Protein AF-0000000084343753 (afdb_homodimer)

Organism: Pseudonocardia thermophila (NCBI:txid1848)

Foldseek 3Di:
DQFDKDWDDLVCQQLLLQLLCQQLVHDRDDPLLSVLSSVLDDGRFKMFTDDPRGTFWIKGKHWWWFAFAVFIFIEIEIDSTGGHPVCPPPCRSVNRLLVNLVSCVVVVGQKYKYFDPDDVPCVVSLWAQAAKFFKKKFFQPPDQFFDPPFAAFFAKDWDDLVVVCVVVQVLQVVQQNNFGQAIRDGPSLSCVVRVVCVVVPFDKTKMWTAGPVGTFWIWIWGWADDPDLLGIAIETLFITGNDLNSNLNVVSVNSPDPSHRMYIYTQHHPPNPSLNGGPHSVSMDTPDMGGGITMFGSAQQVLQARHWWAAFAKFKEQEDEPSRCNNGAIWIQHDGGIHGDGGGDPPGQKYAYSNLCSRLRRNQDQQLRCCVVVRMDHDSVSSVRSRRGSHDPGGGGHSDHD/DQFDKDWDDLVCQQLLLQLLCQQLVHDRDDPVLSVLSSVLDDGPFKMFTDDPRGTFWIKGKHWWWFAFAVFIFIEIEIDSGGGHPVPPPPCRSVNRLLVNLVSCVVVVGFKYKYFDPDDVPCVVVLWAQAAKFFKKKFFQPPPFFFDPPFAAFFAKDWDDLVVVCVVVQVLQVVQQNNFGQAIRDGPSQSCVVRVVCVVVVFDKTWMWTAGPVGTFWIWIWGWADDPDLLGIAIETLFITGNDLNSRLNVVVVNSPDPSHRMYMYTQHHPPNPSLNGGPHSVSMDTPDMGGGITMFGSAQAVLQARHWWAAFDKFKEAEDEPSRCNNGAIWIQHDGGIHGDGGGDPPGQKYAYSNLCSNLRRNQDQQLRCCVVVRMDHDSVSSVRRRRGSHDPGHGGHSDHD

pLDDT: mean 93.09, std 7.56, range [50.88, 98.88]

Radius of gyration: 28.16 Å; Cα contacts (8 Å, |Δi|>4): 1929; chains: 2; bounding box: 62×88×63 Å

Structure (mmCIF, N/CA/C/O backbone):
data_AF-0000000084343753-model_v1
#
loop_
_entity.id
_entity.type
_entity.pdbx_description
1 polymer 'Predicted acetyltransferase'
#
loop_
_atom_site.group_PDB
_atom_site.id
_atom_site.type_symbol
_atom_site.label_atom_id
_atom_site.label_alt_id
_atom_site.label_comp_id
_atom_site.label_asym_id
_atom_site.label_entity_id
_atom_site.label_seq_id
_atom_site.pdbx_PDB_ins_code
_atom_site.Cartn_x
_atom_site.Cartn_y
_atom_site.Cartn_z
_atom_site.occupancy
_atom_site.B_iso_or_equiv
_atom_site.auth_seq_id
_atom_site.auth_comp_id
_atom_site.auth_asym_id
_atom_site.auth_atom_id
_atom_site.pdbx_PDB_model_num
ATOM 1 N N . MET A 1 1 ? -16.984 -40.469 -20.312 1 53.81 1 MET A N 1
ATOM 2 C CA . MET A 1 1 ? -16.125 -41.312 -21.125 1 53.81 1 MET A CA 1
ATOM 3 C C . MET A 1 1 ? -14.719 -41.375 -20.531 1 53.81 1 MET A C 1
ATOM 5 O O . MET A 1 1 ? -14.18 -40.375 -20.109 1 53.81 1 MET A O 1
ATOM 9 N N . SER A 1 2 ? -14.289 -42.438 -20.078 1 75.75 2 SER A N 1
ATOM 10 C CA . SER A 1 2 ? -12.984 -42.719 -19.484 1 75.75 2 SER A CA 1
ATOM 11 C C . SER A 1 2 ? -11.867 -42.594 -20.531 1 75.75 2 SER A C 1
ATOM 13 O O . SER A 1 2 ? -12.031 -43.031 -21.672 1 75.75 2 SER A O 1
ATOM 15 N N . HIS A 1 3 ? -11.039 -41.656 -20.484 1 86.25 3 HIS A N 1
ATOM 16 C CA . HIS A 1 3 ? -9.906 -41.531 -21.391 1 86.25 3 HIS A CA 1
ATOM 17 C C . HIS A 1 3 ? -8.695 -42.281 -20.875 1 86.25 3 HIS A C 1
ATOM 19 O O . HIS A 1 3 ? -8.438 -42.312 -19.672 1 86.25 3 HIS A O 1
ATOM 25 N N . ASP A 1 4 ? -8.133 -42.938 -21.812 1 93.69 4 ASP A N 1
ATOM 26 C CA . ASP A 1 4 ? -6.91 -43.656 -21.469 1 93.69 4 ASP A CA 1
ATOM 27 C C . ASP A 1 4 ? -5.695 -42.75 -21.516 1 93.69 4 ASP A C 1
ATOM 29 O O . ASP A 1 4 ? -5.328 -42.25 -22.594 1 93.69 4 ASP A O 1
ATOM 33 N N . VAL A 1 5 ? -5.164 -42.562 -20.422 1 97.69 5 VAL A N 1
ATOM 34 C CA . VAL A 1 5 ? -3.953 -41.75 -20.328 1 97.69 5 VAL A CA 1
ATOM 35 C C . VAL A 1 5 ? -2.725 -42.656 -20.453 1 97.69 5 VAL A C 1
ATOM 37 O O . VAL A 1 5 ? -2.639 -43.688 -19.797 1 97.69 5 VAL A O 1
ATOM 40 N N . GLU A 1 6 ? -1.842 -42.344 -21.25 1 97.38 6 GLU A N 1
ATOM 41 C CA . GLU A 1 6 ? -0.619 -43.125 -21.406 1 97.38 6 GLU A CA 1
ATOM 42 C C . GLU A 1 6 ? 0.612 -42.312 -21.031 1 97.38 6 GLU A C 1
ATOM 44 O O . GLU A 1 6 ? 0.566 -41.062 -21.047 1 97.38 6 GLU A O 1
ATOM 49 N N . VAL A 1 7 ? 1.63 -42.938 -20.688 1 97.12 7 VAL A N 1
ATOM 50 C CA . VAL A 1 7 ? 2.945 -42.312 -20.516 1 97.12 7 VAL A CA 1
ATOM 51 C C . VAL A 1 7 ? 3.645 -42.188 -21.875 1 97.12 7 VAL A C 1
ATOM 53 O O . VAL A 1 7 ? 3.793 -43.188 -22.578 1 97.12 7 VAL A O 1
ATOM 56 N N . LEU A 1 8 ? 4.062 -41.094 -22.125 1 96.56 8 LEU A N 1
ATOM 57 C CA . LEU A 1 8 ? 4.699 -40.844 -23.422 1 96.56 8 LEU A CA 1
ATOM 58 C C . LEU A 1 8 ? 6.188 -41.188 -23.359 1 96.56 8 LEU A C 1
ATOM 60 O O . LEU A 1 8 ? 6.812 -41.094 -22.312 1 96.56 8 LEU A O 1
ATOM 64 N N . SER A 1 9 ? 6.715 -41.594 -24.5 1 95.69 9 SER A N 1
ATOM 65 C CA . SER A 1 9 ? 8.148 -41.844 -24.641 1 95.69 9 SER A CA 1
ATOM 66 C C . SER A 1 9 ? 8.875 -40.625 -25.172 1 95.69 9 SER A C 1
ATOM 68 O O . SER A 1 9 ? 8.25 -39.625 -25.547 1 95.69 9 SER A O 1
ATOM 70 N N . ARG A 1 10 ? 10.109 -40.719 -25.109 1 93.94 10 ARG A N 1
ATOM 71 C CA . ARG A 1 10 ? 10.938 -39.656 -25.641 1 93.94 10 ARG A CA 1
ATOM 72 C C . ARG A 1 10 ? 10.609 -39.375 -27.109 1 93.94 10 ARG A C 1
ATOM 74 O O . ARG A 1 10 ? 10.664 -38.219 -27.562 1 93.94 10 ARG A O 1
ATOM 81 N N . ALA A 1 11 ? 10.289 -40.375 -27.844 1 93 11 ALA A N 1
ATOM 82 C CA . ALA A 1 11 ? 9.984 -40.281 -29.281 1 93 11 ALA A CA 1
ATOM 83 C C . ALA A 1 11 ? 8.719 -39.438 -29.5 1 93 11 ALA A C 1
ATOM 85 O O . ALA A 1 11 ? 8.477 -38.969 -30.609 1 93 11 ALA A O 1
ATOM 86 N N . ASP A 1 12 ? 7.961 -39.25 -28.5 1 95.12 12 ASP A N 1
ATOM 87 C CA . ASP A 1 12 ? 6.695 -38.531 -28.625 1 95.12 12 ASP A CA 1
ATOM 88 C C . ASP A 1 12 ? 6.883 -37.031 -28.359 1 95.12 12 ASP A C 1
ATOM 90 O O . ASP A 1 12 ? 5.941 -36.25 -28.484 1 95.12 12 ASP A O 1
ATOM 94 N N . THR A 1 13 ? 8.031 -36.688 -28.016 1 93.75 13 THR A N 1
ATOM 95 C CA . THR A 1 13 ? 8.297 -35.312 -27.531 1 93.75 13 THR A CA 1
ATOM 96 C C . THR A 1 13 ? 7.887 -34.281 -28.578 1 93.75 13 THR A C 1
ATOM 98 O O . THR A 1 13 ? 7.207 -33.312 -28.266 1 93.75 13 THR A O 1
ATOM 101 N N . ARG A 1 14 ? 8.258 -34.5 -29.812 1 93.31 14 ARG A N 1
ATOM 102 C CA . ARG A 1 14 ? 7.91 -33.562 -30.891 1 93.31 14 ARG A CA 1
ATOM 103 C C . ARG A 1 14 ? 6.398 -33.406 -31.016 1 93.31 14 ARG A C 1
ATOM 105 O O . ARG A 1 14 ? 5.891 -32.281 -31.062 1 93.31 14 ARG A O 1
ATOM 112 N N . ALA A 1 15 ? 5.762 -34.5 -31.062 1 94.19 15 ALA A N 1
ATOM 113 C CA . ALA A 1 15 ? 4.309 -34.469 -31.188 1 94.19 15 ALA A CA 1
ATOM 114 C C . ALA A 1 15 ? 3.668 -33.781 -29.984 1 94.19 15 ALA A C 1
ATOM 116 O O . ALA A 1 15 ? 2.709 -33.031 -30.141 1 94.19 15 ALA A O 1
ATOM 117 N N . ALA A 1 16 ? 4.141 -34.094 -28.891 1 95.06 16 ALA A N 1
ATOM 118 C CA . ALA A 1 16 ? 3.609 -33.5 -27.656 1 95.06 16 ALA A CA 1
ATOM 119 C C . ALA A 1 16 ? 3.754 -31.984 -27.672 1 95.06 16 ALA A C 1
ATOM 121 O O . ALA A 1 16 ? 2.816 -31.266 -27.312 1 95.06 16 ALA A O 1
ATOM 122 N N . ILE A 1 17 ? 4.867 -31.5 -28.016 1 93.12 17 ILE A N 1
ATOM 123 C CA . ILE A 1 17 ? 5.129 -30.062 -28.078 1 93.12 17 ILE A CA 1
ATOM 124 C C . ILE A 1 17 ? 4.176 -29.422 -29.078 1 93.12 17 ILE A C 1
ATOM 126 O O . ILE A 1 17 ? 3.65 -28.328 -28.828 1 93.12 17 ILE A O 1
ATOM 130 N N . ARG A 1 18 ? 3.977 -30.062 -30.188 1 92.38 18 ARG A N 1
ATOM 131 C CA . ARG A 1 18 ? 3.086 -29.547 -31.219 1 92.38 18 ARG A CA 1
ATOM 132 C C . ARG A 1 18 ? 1.651 -29.453 -30.703 1 92.38 18 ARG A C 1
ATOM 134 O O . ARG A 1 18 ? 0.971 -28.453 -30.938 1 92.38 18 ARG A O 1
ATOM 141 N N . VAL A 1 19 ? 1.258 -30.453 -30.062 1 94.25 19 VAL A N 1
ATOM 142 C CA . VAL A 1 19 ? -0.097 -30.469 -29.516 1 94.25 19 VAL A CA 1
ATOM 143 C C . VAL A 1 19 ? -0.272 -29.312 -28.531 1 94.25 19 VAL A C 1
ATOM 145 O O . VAL A 1 19 ? -1.233 -28.547 -28.641 1 94.25 19 VAL A O 1
ATOM 148 N N . PHE A 1 20 ? 0.645 -29.188 -27.703 1 92 20 PHE A N 1
ATOM 149 C CA . PHE A 1 20 ? 0.571 -28.125 -26.719 1 92 20 PHE A CA 1
ATOM 150 C C . PHE A 1 20 ? 0.565 -26.766 -27.391 1 92 20 PHE A C 1
ATOM 152 O O . PHE A 1 20 ? -0.283 -25.922 -27.094 1 92 20 PHE A O 1
ATOM 159 N N . GLY A 1 21 ? 1.506 -26.547 -28.156 1 91.19 21 GLY A N 1
ATOM 160 C CA . GLY A 1 21 ? 1.588 -25.281 -28.859 1 91.19 21 GLY A CA 1
ATOM 161 C C . GLY A 1 21 ? 0.298 -24.891 -29.562 1 91.19 21 GLY A C 1
ATOM 162 O O . GLY A 1 21 ? -0.155 -23.75 -29.469 1 91.19 21 GLY A O 1
ATOM 163 N N . ARG A 1 22 ? -0.271 -25.812 -30.234 1 88.94 22 ARG A N 1
ATOM 164 C CA . ARG A 1 22 ? -1.521 -25.578 -30.953 1 88.94 22 ARG A CA 1
ATOM 165 C C . ARG A 1 22 ? -2.658 -25.281 -29.969 1 88.94 22 ARG A C 1
ATOM 167 O O . ARG A 1 22 ? -3.518 -24.438 -30.25 1 88.94 22 ARG A O 1
ATOM 174 N N . ALA A 1 23 ? -2.609 -25.984 -28.938 1 89 23 ALA A N 1
ATOM 175 C CA . ALA A 1 23 ? -3.676 -25.844 -27.953 1 89 23 ALA A CA 1
ATOM 176 C C . ALA A 1 23 ? -3.705 -24.438 -27.375 1 89 23 ALA A C 1
ATOM 178 O O . ALA A 1 23 ? -4.773 -23.906 -27.062 1 89 23 ALA A O 1
ATOM 179 N N . ILE A 1 24 ? -2.572 -23.844 -27.266 1 85.75 24 ILE A N 1
ATOM 180 C CA . ILE A 1 24 ? -2.537 -22.547 -26.625 1 85.75 24 ILE A CA 1
ATOM 181 C C . ILE A 1 24 ? -2.227 -21.453 -27.641 1 85.75 24 ILE A C 1
ATOM 183 O O . ILE A 1 24 ? -1.961 -20.297 -27.281 1 85.75 24 ILE A O 1
ATOM 187 N N . GLY A 1 25 ? -2.143 -21.797 -28.891 1 85.5 25 GLY A N 1
ATOM 188 C CA . GLY A 1 25 ? -1.995 -20.828 -29.969 1 85.5 25 GLY A CA 1
ATOM 189 C C . GLY A 1 25 ? -0.567 -20.344 -30.141 1 85.5 25 GLY A C 1
ATOM 190 O O . GLY A 1 25 ? -0.335 -19.188 -30.469 1 85.5 25 GLY A O 1
ATOM 191 N N . LEU A 1 26 ? 0.388 -21.172 -29.828 1 83.19 26 LEU A N 1
ATOM 192 C CA . LEU A 1 26 ? 1.793 -20.828 -30.031 1 83.19 26 LEU A CA 1
ATOM 193 C C . LEU A 1 26 ? 2.238 -21.188 -31.438 1 83.19 26 LEU A C 1
ATOM 195 O O . LEU A 1 26 ? 1.691 -22.109 -32.062 1 83.19 26 LEU A O 1
ATOM 199 N N . PRO A 1 27 ? 3.201 -20.531 -31.875 1 80.69 27 PRO A N 1
ATOM 200 C CA . PRO A 1 27 ? 3.785 -20.938 -33.156 1 80.69 27 PRO A CA 1
ATOM 201 C C . PRO A 1 27 ? 4.453 -22.297 -33.094 1 80.69 27 PRO A C 1
ATOM 203 O O . PRO A 1 27 ? 4.758 -22.797 -32 1 80.69 27 PRO A O 1
ATOM 206 N N . ALA A 1 28 ? 4.605 -22.797 -34.25 1 82.81 28 ALA A N 1
ATOM 207 C CA . ALA A 1 28 ? 5.281 -24.094 -34.312 1 82.81 28 ALA A CA 1
ATOM 208 C C . ALA A 1 28 ? 6.68 -24.016 -33.719 1 82.81 28 ALA A C 1
ATOM 210 O O . ALA A 1 28 ? 7.414 -23.047 -33.938 1 82.81 28 ALA A O 1
ATOM 211 N N . ALA A 1 29 ? 6.922 -24.938 -32.906 1 83.69 29 ALA A N 1
ATOM 212 C CA . ALA A 1 29 ? 8.242 -25 -32.281 1 83.69 29 ALA A CA 1
ATOM 213 C C . ALA A 1 29 ? 9.32 -25.281 -33.312 1 83.69 29 ALA A C 1
ATOM 215 O O . ALA A 1 29 ? 9.117 -26.094 -34.219 1 83.69 29 ALA A O 1
ATOM 216 N N . ASP A 1 30 ? 10.328 -24.609 -33.219 1 83.44 30 ASP A N 1
ATOM 217 C CA . ASP A 1 30 ? 11.453 -24.922 -34.094 1 83.44 30 ASP A CA 1
ATOM 218 C C . ASP A 1 30 ? 12.25 -26.109 -33.594 1 83.44 30 ASP A C 1
ATOM 220 O O . ASP A 1 30 ? 11.938 -26.672 -32.531 1 83.44 30 ASP A O 1
ATOM 224 N N . GLU A 1 31 ? 13.195 -26.453 -34.406 1 86.25 31 GLU A N 1
ATOM 225 C CA . GLU A 1 31 ? 13.961 -27.656 -34.094 1 86.25 31 GLU A CA 1
ATOM 226 C C . GLU A 1 31 ? 14.773 -27.5 -32.812 1 86.25 31 GLU A C 1
ATOM 228 O O . GLU A 1 31 ? 14.977 -28.453 -32.062 1 86.25 31 GLU A O 1
ATOM 233 N N . ALA A 1 32 ? 15.141 -26.375 -32.531 1 80.31 32 ALA A N 1
ATOM 234 C CA . ALA A 1 32 ? 15.898 -26.109 -31.312 1 80.31 32 ALA A CA 1
ATOM 235 C C . ALA A 1 32 ? 15.039 -26.312 -30.078 1 80.31 32 ALA A C 1
ATOM 237 O O . ALA A 1 32 ? 15.484 -26.922 -29.094 1 80.31 32 ALA A O 1
ATOM 238 N N . ARG A 1 33 ? 13.844 -25.875 -30.172 1 82.25 33 ARG A N 1
ATOM 239 C CA . ARG A 1 33 ? 12.906 -26.062 -29.062 1 82.25 33 ARG A CA 1
ATOM 240 C C . ARG A 1 33 ? 12.586 -27.547 -28.859 1 82.25 33 ARG A C 1
ATOM 242 O O . ARG A 1 33 ? 12.516 -28.016 -27.719 1 82.25 33 ARG A O 1
ATOM 249 N N . ILE A 1 34 ? 12.406 -28.188 -29.938 1 87.06 34 ILE A N 1
ATOM 250 C CA . ILE A 1 34 ? 12.086 -29.609 -29.875 1 87.06 34 ILE A CA 1
ATOM 251 C C . ILE A 1 34 ? 13.266 -30.375 -29.281 1 87.06 34 ILE A C 1
ATOM 253 O O . ILE A 1 34 ? 13.086 -31.219 -28.391 1 87.06 34 ILE A O 1
ATOM 257 N N . SER A 1 35 ? 14.43 -30.031 -29.75 1 84.81 35 SER A N 1
ATOM 258 C CA . SER A 1 35 ? 15.633 -30.703 -29.266 1 84.81 35 SER A CA 1
ATOM 259 C C . SER A 1 35 ? 15.852 -30.438 -27.781 1 84.81 35 SER A C 1
ATOM 261 O O . SER A 1 35 ? 16.234 -31.328 -27.031 1 84.81 35 SER A O 1
ATOM 263 N N . GLY A 1 36 ? 15.586 -29.281 -27.438 1 83.44 36 GLY A N 1
ATOM 264 C CA . GLY A 1 36 ? 15.688 -28.938 -26.031 1 83.44 36 GLY A CA 1
ATOM 265 C C . GLY A 1 36 ? 14.719 -29.719 -25.156 1 83.44 36 GLY A C 1
ATOM 266 O O . GLY A 1 36 ? 15.086 -30.188 -24.094 1 83.44 36 GLY A O 1
ATOM 267 N N . ALA A 1 37 ? 13.547 -29.828 -25.625 1 86.56 37 ALA A N 1
ATOM 268 C CA . ALA A 1 37 ? 12.531 -30.594 -24.906 1 86.56 37 ALA A CA 1
ATOM 269 C C . ALA A 1 37 ? 12.914 -32.062 -24.797 1 86.56 37 ALA A C 1
ATOM 271 O O . ALA A 1 37 ? 12.688 -32.688 -23.766 1 86.56 37 ALA A O 1
ATOM 272 N N . GLU A 1 38 ? 13.43 -32.5 -25.828 1 87.94 38 GLU A N 1
ATOM 273 C CA . GLU A 1 38 ? 13.883 -33.906 -25.812 1 87.94 38 GLU A CA 1
ATOM 274 C C . GLU A 1 38 ? 15.008 -34.094 -24.812 1 87.94 38 GLU A C 1
ATOM 276 O O . GLU A 1 38 ? 15.047 -35.125 -24.109 1 87.94 38 GLU A O 1
ATOM 281 N N . ALA A 1 39 ? 15.797 -33.156 -24.781 1 83.06 39 ALA A N 1
ATOM 282 C CA . ALA A 1 39 ? 16.922 -33.219 -23.859 1 83.06 39 ALA A CA 1
ATOM 283 C C . ALA A 1 39 ? 16.453 -33.156 -22.406 1 83.06 39 ALA A C 1
ATOM 285 O O . ALA A 1 39 ? 17.062 -33.781 -21.531 1 83.06 39 ALA A O 1
ATOM 286 N N . ALA A 1 40 ? 15.391 -32.531 -22.234 1 81.88 40 ALA A N 1
ATOM 287 C CA . ALA A 1 40 ? 14.867 -32.344 -20.891 1 81.88 40 ALA A CA 1
ATOM 288 C C . ALA A 1 40 ? 13.867 -33.438 -20.531 1 81.88 40 ALA A C 1
ATOM 290 O O . ALA A 1 40 ? 13.312 -33.438 -19.422 1 81.88 40 ALA A O 1
ATOM 291 N N . TRP A 1 41 ? 13.633 -34.281 -21.453 1 87.38 41 TRP A N 1
ATOM 292 C CA . TRP A 1 41 ? 12.625 -35.312 -21.25 1 87.38 41 TRP A CA 1
ATOM 293 C C . TRP A 1 41 ? 13 -36.219 -20.094 1 87.38 41 TRP A C 1
ATOM 295 O O . TRP A 1 41 ? 14.164 -36.625 -19.953 1 87.38 41 TRP A O 1
ATOM 305 N N . GLU A 1 42 ? 12.102 -36.469 -19.219 1 89.38 42 GLU A N 1
ATOM 306 C CA . GLU A 1 42 ? 12.242 -37.406 -18.094 1 89.38 42 GLU A CA 1
ATOM 307 C C . GLU A 1 42 ? 11.203 -38.531 -18.188 1 89.38 42 GLU A C 1
ATOM 309 O O . GLU A 1 42 ? 10.023 -38.25 -18.438 1 89.38 42 GLU A O 1
ATOM 314 N N . PRO A 1 43 ? 11.719 -39.688 -17.922 1 91.19 43 PRO A N 1
ATOM 315 C CA . PRO A 1 43 ? 10.781 -40.812 -18 1 91.19 43 PRO A CA 1
ATOM 316 C C . PRO A 1 43 ? 9.594 -40.656 -17.047 1 91.19 43 PRO A C 1
ATOM 318 O O . PRO A 1 43 ? 9.781 -40.312 -15.883 1 91.19 43 PRO A O 1
ATOM 321 N N . GLY A 1 44 ? 8.453 -40.844 -17.656 1 93.44 44 GLY A N 1
ATOM 322 C CA . GLY A 1 44 ? 7.246 -40.906 -16.859 1 93.44 44 GLY A CA 1
ATOM 323 C C . GLY A 1 44 ? 6.59 -39.562 -16.641 1 93.44 44 GLY A C 1
ATOM 324 O O . GLY A 1 44 ? 5.457 -39.5 -16.156 1 93.44 44 GLY A O 1
ATOM 325 N N . ARG A 1 45 ? 7.156 -38.531 -17.062 1 95.56 45 ARG A N 1
ATOM 326 C CA . ARG A 1 45 ? 6.668 -37.188 -16.688 1 95.56 45 ARG A CA 1
ATOM 327 C C . ARG A 1 45 ? 5.844 -36.594 -17.812 1 95.56 45 ARG A C 1
ATOM 329 O O . ARG A 1 45 ? 5.266 -35.5 -17.656 1 95.56 45 ARG A O 1
ATOM 336 N N . SER A 1 46 ? 5.789 -37.25 -18.875 1 96.75 46 SER A N 1
ATOM 337 C CA . SER A 1 46 ? 4.977 -36.812 -20.016 1 96.75 46 SER A CA 1
ATOM 338 C C . SER A 1 46 ? 3.791 -37.75 -20.234 1 96.75 46 SER A C 1
ATOM 340 O O . SER A 1 46 ? 3.975 -38.969 -20.438 1 96.75 46 SER A O 1
ATOM 342 N N . LEU A 1 47 ? 2.654 -37.188 -20.172 1 97.69 47 LEU A N 1
ATOM 343 C CA . LEU A 1 47 ? 1.424 -37.938 -20.375 1 97.69 47 LEU A CA 1
ATOM 344 C C . LEU A 1 47 ? 0.687 -37.469 -21.625 1 97.69 47 LEU A C 1
ATOM 346 O O . LEU A 1 47 ? 0.837 -36.344 -22.047 1 97.69 47 LEU A O 1
ATOM 350 N N . GLY A 1 48 ? -0.111 -38.438 -22.125 1 98.06 48 GLY A N 1
ATOM 351 C CA . GLY A 1 48 ? -0.847 -38.094 -23.328 1 98.06 48 GLY A CA 1
ATOM 352 C C . GLY A 1 48 ? -2.096 -38.938 -23.531 1 98.06 48 GLY A C 1
ATOM 353 O O . GLY A 1 48 ? -2.277 -39.938 -22.844 1 98.06 48 GLY A O 1
ATOM 354 N N . ILE A 1 49 ? -2.9 -38.438 -24.312 1 97.88 49 ILE A N 1
ATOM 355 C CA . ILE A 1 49 ? -4.082 -39.125 -24.797 1 97.88 49 ILE A CA 1
ATOM 356 C C . ILE A 1 49 ? -4.094 -39.125 -26.328 1 97.88 49 ILE A C 1
ATOM 358 O O . ILE A 1 49 ? -3.816 -38.094 -26.953 1 97.88 49 ILE A O 1
ATOM 362 N N . ARG A 1 50 ? -4.422 -40.219 -26.828 1 96.62 50 ARG A N 1
ATOM 363 C CA . ARG A 1 50 ? -4.527 -40.344 -28.281 1 96.62 50 ARG A CA 1
ATOM 364 C C . ARG A 1 50 ? -5.973 -40.531 -28.703 1 96.62 50 ARG A C 1
ATOM 366 O O . ARG A 1 50 ? -6.758 -41.156 -27.984 1 96.62 50 ARG A O 1
ATOM 373 N N . ALA A 1 51 ? -6.273 -40.062 -29.75 1 93.56 51 ALA A N 1
ATOM 374 C CA . ALA A 1 51 ? -7.504 -40.312 -30.5 1 93.56 51 ALA A CA 1
ATOM 375 C C . ALA A 1 51 ? -7.203 -40.781 -31.922 1 93.56 51 ALA A C 1
ATOM 377 O O . ALA A 1 51 ? -6.531 -40.062 -32.688 1 93.56 51 ALA A O 1
ATOM 378 N N . ALA A 1 52 ? -7.691 -41.969 -32.25 1 92.88 52 ALA A N 1
ATOM 379 C CA . ALA A 1 52 ? -7.445 -42.562 -33.562 1 92.88 52 ALA A CA 1
ATOM 380 C C . ALA A 1 52 ? -5.949 -42.594 -33.875 1 92.88 52 ALA A C 1
ATOM 382 O O . ALA A 1 52 ? -5.523 -42.188 -34.969 1 92.88 52 ALA A O 1
ATOM 383 N N . GLY A 1 53 ? -5.152 -42.781 -32.844 1 92.19 53 GLY A N 1
ATOM 384 C CA . GLY A 1 53 ? -3.723 -42.969 -33.031 1 92.19 53 GLY A CA 1
ATOM 385 C C . GLY A 1 53 ? -2.916 -41.688 -32.938 1 92.19 53 GLY A C 1
ATOM 386 O O . GLY A 1 53 ? -1.686 -41.719 -32.875 1 92.19 53 GLY A O 1
ATOM 387 N N . GLU A 1 54 ? -3.588 -40.656 -32.844 1 93.62 54 GLU A N 1
ATOM 388 C CA . GLU A 1 54 ? -2.898 -39.375 -32.812 1 93.62 54 GLU A CA 1
ATOM 389 C C . GLU A 1 54 ? -2.936 -38.75 -31.422 1 93.62 54 GLU A C 1
ATOM 391 O O . GLU A 1 54 ? -3.967 -38.781 -30.75 1 93.62 54 GLU A O 1
ATOM 396 N N . LEU A 1 55 ? -1.824 -38.219 -31.109 1 96.19 55 LEU A N 1
ATOM 397 C CA . LEU A 1 55 ? -1.771 -37.5 -29.828 1 96.19 55 LEU A CA 1
ATOM 398 C C . LEU A 1 55 ? -2.619 -36.219 -29.875 1 96.19 55 LEU A C 1
ATOM 400 O O . LEU A 1 55 ? -2.461 -35.406 -30.781 1 96.19 55 LEU A O 1
ATOM 404 N N . VAL A 1 56 ? -3.545 -36.062 -28.922 1 96.75 56 VAL A N 1
ATOM 405 C CA . VAL A 1 56 ? -4.477 -34.938 -29 1 96.75 56 VAL A CA 1
ATOM 406 C C . VAL A 1 56 ? -4.465 -34.156 -27.688 1 96.75 56 VAL A C 1
ATOM 408 O O . VAL A 1 56 ? -4.992 -33.062 -27.625 1 96.75 56 VAL A O 1
ATOM 411 N N . ALA A 1 57 ? -3.871 -34.719 -26.688 1 97.62 57 ALA A N 1
ATOM 412 C CA . ALA A 1 57 ? -3.766 -34.062 -25.391 1 97.62 57 ALA A CA 1
ATOM 413 C C . ALA A 1 57 ? -2.473 -34.438 -24.688 1 97.62 57 ALA A C 1
ATOM 415 O O . ALA A 1 57 ? -2.02 -35.594 -24.781 1 97.62 57 ALA A O 1
ATOM 416 N N . THR A 1 58 ? -1.948 -33.562 -23.984 1 97.31 58 THR A N 1
ATOM 417 C CA . THR A 1 58 ? -0.686 -33.812 -23.297 1 97.31 58 THR A CA 1
ATOM 418 C C . THR A 1 58 ? -0.642 -33.094 -21.969 1 97.31 58 THR A C 1
ATOM 420 O O . THR A 1 58 ? -1.359 -32.094 -21.766 1 97.31 58 THR A O 1
ATOM 423 N N . ALA A 1 59 ? 0.122 -33.562 -21.031 1 96.94 59 ALA A N 1
ATOM 424 C CA . ALA A 1 59 ? 0.528 -32.938 -19.781 1 96.94 59 ALA A CA 1
ATOM 425 C C . ALA A 1 59 ? 1.963 -33.312 -19.422 1 96.94 59 ALA A C 1
ATOM 427 O O . ALA A 1 59 ? 2.33 -34.469 -19.453 1 96.94 59 ALA A O 1
ATOM 428 N N . TRP A 1 60 ? 2.693 -32.375 -19.141 1 95.94 60 TRP A N 1
ATOM 429 C CA . TRP A 1 60 ? 4.098 -32.594 -18.812 1 95.94 60 TRP A CA 1
ATOM 430 C C . TRP A 1 60 ? 4.426 -32.031 -17.422 1 95.94 60 TRP A C 1
ATOM 432 O O . TRP A 1 60 ? 3.756 -31.109 -16.938 1 95.94 60 TRP A O 1
ATOM 442 N N . SER A 1 61 ? 5.367 -32.594 -16.766 1 96.62 61 SER A N 1
ATOM 443 C CA . SER A 1 61 ? 5.93 -32.094 -15.523 1 96.62 61 SER A CA 1
ATOM 444 C C . SER A 1 61 ? 7.445 -32.25 -15.492 1 96.62 61 SER A C 1
ATOM 446 O O . SER A 1 61 ? 8.008 -33.031 -16.266 1 96.62 61 SER A O 1
ATOM 448 N N . PHE A 1 62 ? 8.102 -31.5 -14.703 1 94.81 62 PHE A N 1
ATOM 449 C CA . PHE A 1 62 ? 9.523 -31.672 -14.438 1 94.81 62 PHE A CA 1
ATOM 450 C C . PHE A 1 62 ? 9.805 -31.656 -12.938 1 94.81 62 PHE A C 1
ATOM 452 O O . PHE A 1 62 ? 9.156 -30.938 -12.18 1 94.81 62 PHE A O 1
ATOM 459 N N . GLY A 1 63 ? 10.797 -32.469 -12.539 1 95.75 63 GLY A N 1
ATOM 460 C CA . GLY A 1 63 ? 11.211 -32.5 -11.141 1 95.75 63 GLY A CA 1
ATOM 461 C C . GLY A 1 63 ? 11.992 -31.266 -10.734 1 95.75 63 GLY A C 1
ATOM 462 O O . GLY A 1 63 ? 12.812 -30.75 -11.508 1 95.75 63 GLY A O 1
ATOM 463 N N . CYS A 1 64 ? 11.711 -30.828 -9.531 1 96.56 64 CYS A N 1
ATOM 464 C CA . CYS A 1 64 ? 12.43 -29.672 -9.008 1 96.56 64 CYS A CA 1
ATOM 465 C C . CYS A 1 64 ? 12.398 -29.656 -7.48 1 96.56 64 CYS A C 1
ATOM 467 O O . CYS A 1 64 ? 11.867 -30.578 -6.859 1 96.56 64 CYS A O 1
ATOM 469 N N . ARG A 1 65 ? 13.109 -28.797 -6.988 1 98.38 65 ARG A N 1
ATOM 470 C CA . ARG A 1 65 ? 13.008 -28.484 -5.566 1 98.38 65 ARG A CA 1
ATOM 471 C C . ARG A 1 65 ? 12.305 -27.141 -5.355 1 98.38 65 ARG A C 1
ATOM 473 O O . ARG A 1 65 ? 12.445 -26.234 -6.164 1 98.38 65 ARG A O 1
ATOM 480 N N . ALA A 1 66 ? 11.523 -27.125 -4.367 1 98.69 66 ALA A N 1
ATOM 481 C CA . ALA A 1 66 ? 10.734 -25.938 -4.062 1 98.69 66 ALA A CA 1
ATOM 482 C C . ALA A 1 66 ? 11.055 -25.406 -2.664 1 98.69 66 ALA A C 1
ATOM 484 O O . ALA A 1 66 ? 11.125 -26.172 -1.705 1 98.69 66 ALA A O 1
ATOM 485 N N . ALA A 1 67 ? 11.273 -24.188 -2.582 1 98.81 67 ALA A N 1
ATOM 486 C CA . ALA A 1 67 ? 11.453 -23.547 -1.28 1 98.81 67 ALA A CA 1
ATOM 487 C C . ALA A 1 67 ? 10.109 -23.312 -0.597 1 98.81 67 ALA A C 1
ATOM 489 O O . ALA A 1 67 ? 9.172 -22.797 -1.217 1 98.81 67 ALA A O 1
ATOM 490 N N . VAL A 1 68 ? 10 -23.672 0.622 1 98.75 68 VAL A N 1
ATOM 491 C CA . VAL A 1 68 ? 8.875 -23.359 1.5 1 98.75 68 VAL A CA 1
ATOM 492 C C . VAL A 1 68 ? 9.375 -22.578 2.711 1 98.75 68 VAL A C 1
ATOM 494 O O . VAL A 1 68 ? 10.578 -22.438 2.914 1 98.75 68 VAL A O 1
ATOM 497 N N . PRO A 1 69 ? 8.5 -21.969 3.432 1 97.88 69 PRO A N 1
ATOM 498 C CA . PRO A 1 69 ? 9 -21.25 4.605 1 97.88 69 PRO A CA 1
ATOM 499 C C . PRO A 1 69 ? 9.875 -22.125 5.504 1 97.88 69 PRO A C 1
ATOM 501 O O . PRO A 1 69 ? 9.383 -23.062 6.117 1 97.88 69 PRO A O 1
ATOM 504 N N . GLY A 1 70 ? 11.188 -21.828 5.523 1 96.75 70 GLY A N 1
ATOM 505 C CA . GLY A 1 70 ? 12.094 -22.516 6.43 1 96.75 70 GLY A CA 1
ATOM 506 C C . GLY A 1 70 ? 12.57 -23.859 5.906 1 96.75 70 GLY A C 1
ATOM 507 O O . GLY A 1 70 ? 13.234 -24.609 6.621 1 96.75 70 GLY A O 1
ATOM 508 N N . GLY A 1 71 ? 12.188 -24.172 4.609 1 97.56 71 GLY A N 1
ATOM 509 C CA . GLY A 1 71 ? 12.586 -25.484 4.145 1 97.56 71 GLY A CA 1
ATOM 510 C C . GLY A 1 71 ? 12.578 -25.625 2.633 1 97.56 71 GLY A C 1
ATOM 511 O O . GLY A 1 71 ? 12.281 -24.656 1.924 1 97.56 71 GLY A O 1
ATOM 512 N N . VAL A 1 72 ? 12.961 -26.75 2.18 1 98.62 72 VAL A N 1
ATOM 513 C CA . VAL A 1 72 ? 12.977 -27.125 0.771 1 98.62 72 VAL A CA 1
ATOM 514 C C . VAL A 1 72 ? 12.375 -28.516 0.604 1 98.62 72 VAL A C 1
ATOM 516 O O . VAL A 1 72 ? 12.648 -29.422 1.4 1 98.62 72 VAL A O 1
ATOM 519 N N . VAL A 1 73 ? 11.547 -28.719 -0.356 1 98.81 73 VAL A N 1
ATOM 520 C CA . VAL A 1 73 ? 10.93 -30.016 -0.592 1 98.81 73 VAL A CA 1
ATOM 521 C C . VAL A 1 73 ? 11.094 -30.406 -2.059 1 98.81 73 VAL A C 1
ATOM 523 O O . VAL A 1 73 ? 11.383 -29.562 -2.906 1 98.81 73 VAL A O 1
ATOM 526 N N . GLN A 1 74 ? 10.891 -31.641 -2.279 1 98.44 74 GLN A N 1
ATOM 527 C CA . GLN A 1 74 ? 10.766 -32.125 -3.65 1 98.44 74 GLN A CA 1
ATOM 528 C C . GLN A 1 74 ? 9.414 -31.75 -4.25 1 98.44 74 GLN A C 1
ATOM 530 O O . GLN A 1 74 ? 8.391 -31.828 -3.57 1 98.44 74 GLN A O 1
ATOM 535 N N . ALA A 1 75 ? 9.484 -31.297 -5.438 1 98.38 75 ALA A N 1
ATOM 536 C CA . ALA A 1 75 ? 8.273 -30.828 -6.109 1 98.38 75 ALA A CA 1
ATOM 537 C C . ALA A 1 75 ? 8.336 -31.094 -7.609 1 98.38 75 ALA A C 1
ATOM 539 O O . ALA A 1 75 ? 9.336 -31.609 -8.109 1 98.38 75 ALA A O 1
ATOM 540 N N . SER A 1 76 ? 7.219 -30.828 -8.242 1 98 76 SER A N 1
ATOM 541 C CA . SER A 1 76 ? 7.152 -30.891 -9.703 1 98 76 SER A CA 1
ATOM 542 C C . SER A 1 76 ? 6.547 -29.609 -10.281 1 98 76 SER A C 1
ATOM 544 O O . SER A 1 76 ? 5.598 -29.062 -9.719 1 98 76 SER A O 1
ATOM 546 N N . GLY A 1 77 ? 7.191 -29.094 -11.258 1 97.06 77 GLY A N 1
ATOM 547 C CA . GLY A 1 77 ? 6.547 -28.109 -12.102 1 97.06 77 GLY A CA 1
ATOM 548 C C . GLY A 1 77 ? 5.688 -28.719 -13.195 1 97.06 77 GLY A C 1
ATOM 549 O O . GLY A 1 77 ? 6.148 -29.578 -13.945 1 97.06 77 GLY A O 1
ATOM 550 N N . VAL A 1 78 ? 4.414 -28.344 -13.227 1 96.69 78 VAL A N 1
ATOM 551 C CA . VAL A 1 78 ? 3.477 -28.828 -14.227 1 96.69 78 VAL A CA 1
ATOM 552 C C . VAL A 1 78 ? 3.391 -27.844 -15.391 1 96.69 78 VAL A C 1
ATOM 554 O O . VAL A 1 78 ? 3.217 -26.641 -15.18 1 96.69 78 VAL A O 1
ATOM 557 N N . SER A 1 79 ? 3.531 -28.312 -16.594 1 94.62 79 SER A N 1
ATOM 558 C CA . SER A 1 79 ? 3.557 -27.469 -17.781 1 94.62 79 SER A CA 1
ATOM 559 C C . SER A 1 79 ? 3.035 -28.219 -19 1 94.62 79 SER A C 1
ATOM 561 O O . SER A 1 79 ? 2.762 -29.422 -18.922 1 94.62 79 SER A O 1
ATOM 563 N N . ARG A 1 80 ? 2.768 -27.484 -20.031 1 93.62 80 ARG A N 1
ATOM 564 C CA . ARG A 1 80 ? 2.406 -28.016 -21.344 1 93.62 80 ARG A CA 1
ATOM 565 C C . ARG A 1 80 ? 1.162 -28.891 -21.25 1 93.62 80 ARG A C 1
ATOM 567 O O . ARG A 1 80 ? 1.146 -30.016 -21.781 1 93.62 80 ARG A O 1
ATOM 574 N N . VAL A 1 81 ? 0.264 -28.422 -20.516 1 93.88 81 VAL A N 1
ATOM 575 C CA . VAL A 1 81 ? -1.046 -29.062 -20.469 1 93.88 81 VAL A CA 1
ATOM 576 C C . VAL A 1 81 ? -1.923 -28.516 -21.594 1 93.88 81 VAL A C 1
ATOM 578 O O . VAL A 1 81 ? -2.205 -27.312 -21.625 1 93.88 81 VAL A O 1
ATOM 581 N N . GLY A 1 82 ? -2.262 -29.359 -22.438 1 94.62 82 GLY A N 1
ATOM 582 C CA . GLY A 1 82 ? -3.066 -28.891 -23.562 1 94.62 82 GLY A CA 1
ATOM 583 C C . GLY A 1 82 ? -3.896 -30 -24.203 1 94.62 82 GLY A C 1
ATOM 584 O O . GLY A 1 82 ? -3.479 -31.156 -24.219 1 94.62 82 GLY A O 1
ATOM 585 N N . VAL A 1 83 ? -5.016 -29.625 -24.641 1 94.5 83 VAL A N 1
ATOM 586 C CA . VAL A 1 83 ? -5.902 -30.469 -25.438 1 94.5 83 VAL A CA 1
ATOM 587 C C . VAL A 1 83 ? -6.195 -29.812 -26.781 1 94.5 83 VAL A C 1
ATOM 589 O O . VAL A 1 83 ? -6.516 -28.625 -26.828 1 94.5 83 VAL A O 1
ATOM 592 N N . ARG A 1 84 ? -6.008 -30.562 -27.703 1 94.06 84 ARG A N 1
ATOM 593 C CA . ARG A 1 84 ? -6.328 -30.047 -29.047 1 94.06 84 ARG A CA 1
ATOM 594 C C . ARG A 1 84 ? -7.746 -29.484 -29.078 1 94.06 84 ARG A C 1
ATOM 596 O O . ARG A 1 84 ? -8.672 -30.062 -28.5 1 94.06 84 ARG A O 1
ATOM 603 N N . ALA A 1 85 ? -7.938 -28.484 -29.828 1 92.19 85 ALA A N 1
ATOM 604 C CA . ALA A 1 85 ? -9.156 -27.672 -29.797 1 92.19 85 ALA A CA 1
ATOM 605 C C . ALA A 1 85 ? -10.375 -28.5 -30.188 1 92.19 85 ALA A C 1
ATOM 607 O O . ALA A 1 85 ? -11.469 -28.297 -29.641 1 92.19 85 ALA A O 1
ATOM 608 N N . ASP A 1 86 ? -10.273 -29.344 -31.094 1 92.94 86 ASP A N 1
ATOM 609 C CA . ASP A 1 86 ? -11.406 -30.141 -31.562 1 92.94 86 ASP A CA 1
ATOM 610 C C . ASP A 1 86 ? -11.703 -31.297 -30.625 1 92.94 86 ASP A C 1
ATOM 612 O O . ASP A 1 86 ? -12.586 -32.125 -30.891 1 92.94 86 ASP A O 1
ATOM 616 N N . HIS A 1 87 ? -10.969 -31.406 -29.562 1 93.88 87 HIS A N 1
ATOM 617 C CA . HIS A 1 87 ? -11.18 -32.5 -28.609 1 93.88 87 HIS A CA 1
ATOM 618 C C . HIS A 1 87 ? -11.477 -31.953 -27.219 1 93.88 87 HIS A C 1
ATOM 620 O O . HIS A 1 87 ? -11.422 -32.688 -26.234 1 93.88 87 HIS A O 1
ATOM 626 N N . THR A 1 88 ? -11.727 -30.688 -27.156 1 91.12 88 THR A N 1
ATOM 627 C CA . THR A 1 88 ? -11.961 -30.062 -25.844 1 91.12 88 THR A CA 1
ATOM 628 C C . THR A 1 88 ? -13.359 -30.391 -25.328 1 91.12 88 THR A C 1
ATOM 630 O O . THR A 1 88 ? -14.203 -30.891 -26.078 1 91.12 88 THR A O 1
ATOM 633 N N . ARG A 1 89 ? -13.586 -30.188 -24.031 1 90.94 89 ARG A N 1
ATOM 634 C CA . ARG A 1 89 ? -14.859 -30.359 -23.344 1 90.94 89 ARG A CA 1
ATOM 635 C C . ARG A 1 89 ? -15.336 -31.812 -23.422 1 90.94 89 ARG A C 1
ATOM 637 O O . ARG A 1 89 ? -16.531 -32.062 -23.625 1 90.94 89 ARG A O 1
ATOM 644 N N . ARG A 1 90 ? -14.359 -32.688 -23.328 1 92.62 90 ARG A N 1
ATOM 645 C CA . ARG A 1 90 ? -14.648 -34.125 -23.328 1 92.62 90 ARG A CA 1
ATOM 646 C C . ARG A 1 90 ? -14.008 -34.812 -22.141 1 92.62 90 ARG A C 1
ATOM 648 O O . ARG A 1 90 ? -13.891 -36.031 -22.109 1 92.62 90 ARG A O 1
ATOM 655 N N . GLY A 1 91 ? -13.398 -34.031 -21.266 1 93.94 91 GLY A N 1
ATOM 656 C CA . GLY A 1 91 ? -12.891 -34.594 -20.031 1 93.94 91 GLY A CA 1
ATOM 657 C C . GLY A 1 91 ? -11.43 -35 -20.125 1 93.94 91 GLY A C 1
ATOM 658 O O . GLY A 1 91 ? -10.875 -35.594 -19.188 1 93.94 91 GLY A O 1
ATOM 659 N N . MET A 1 92 ? -10.812 -34.781 -21.203 1 95.44 92 MET A N 1
ATOM 660 C CA . MET A 1 92 ? -9.43 -35.219 -21.406 1 95.44 92 MET A CA 1
ATOM 661 C C . MET A 1 92 ? -8.5 -34.5 -20.422 1 95.44 92 MET A C 1
ATOM 663 O O . MET A 1 92 ? -7.598 -35.125 -19.859 1 95.44 92 MET A O 1
ATOM 667 N N . LEU A 1 93 ? -8.711 -33.281 -20.234 1 94 93 LEU A N 1
ATOM 668 C CA . LEU A 1 93 ? -7.891 -32.562 -19.266 1 94 93 LEU A CA 1
ATOM 669 C C . LEU A 1 93 ? -8.039 -33.156 -17.875 1 94 93 LEU A C 1
ATOM 671 O O . LEU A 1 93 ? -7.047 -33.344 -17.156 1 94 93 LEU A O 1
ATOM 675 N N . THR A 1 94 ? -9.258 -33.438 -17.516 1 95.31 94 THR A N 1
ATOM 676 C CA . THR A 1 94 ? -9.523 -34.031 -16.203 1 95.31 94 THR A CA 1
ATOM 677 C C . THR A 1 94 ? -8.773 -35.344 -16.047 1 95.31 94 THR A C 1
ATOM 679 O O . THR A 1 94 ? -8.141 -35.594 -15.016 1 95.31 94 THR A O 1
ATOM 682 N N . ALA A 1 95 ? -8.867 -36.125 -17.062 1 96.44 95 ALA A N 1
ATOM 683 C CA . ALA A 1 95 ? -8.18 -37.406 -17.047 1 96.44 95 ALA A CA 1
ATOM 684 C C . ALA A 1 95 ? -6.672 -37.25 -16.891 1 96.44 95 ALA A C 1
ATOM 686 O O . ALA A 1 95 ? -6.031 -37.938 -16.109 1 96.44 95 ALA A O 1
ATOM 687 N N . LEU A 1 96 ? -6.141 -36.344 -17.641 1 96.62 96 LEU A N 1
ATOM 688 C CA . LEU A 1 96 ? -4.707 -36.094 -17.594 1 96.62 96 LEU A CA 1
ATOM 689 C C . LEU A 1 96 ? -4.293 -35.594 -16.203 1 96.62 96 LEU A C 1
ATOM 691 O O . LEU A 1 96 ? -3.305 -36.062 -15.641 1 96.62 96 LEU A O 1
ATOM 695 N N . MET A 1 97 ? -5.023 -34.688 -15.68 1 95.88 97 MET A N 1
ATOM 696 C CA . MET A 1 97 ? -4.691 -34.094 -14.383 1 95.88 97 MET A CA 1
ATOM 697 C C . MET A 1 97 ? -4.766 -35.125 -13.273 1 95.88 97 MET A C 1
ATOM 699 O O . MET A 1 97 ? -3.904 -35.156 -12.391 1 95.88 97 MET A O 1
ATOM 703 N N . HIS A 1 98 ? -5.785 -35.969 -13.297 1 96.31 98 HIS A N 1
ATOM 704 C CA . HIS A 1 98 ? -5.898 -37.031 -12.305 1 96.31 98 HIS A CA 1
ATOM 705 C C . HIS A 1 98 ? -4.711 -38 -12.383 1 96.31 98 HIS A C 1
ATOM 707 O O . HIS A 1 98 ? -4.113 -38.344 -11.359 1 96.31 98 HIS A O 1
ATOM 713 N N . ALA A 1 99 ? -4.402 -38.344 -13.625 1 97 99 ALA A N 1
ATOM 714 C CA . ALA A 1 99 ? -3.27 -39.25 -13.82 1 97 99 ALA A CA 1
ATOM 715 C C . ALA A 1 99 ? -1.969 -38.594 -13.344 1 97 99 ALA A C 1
ATOM 717 O O . ALA A 1 99 ? -1.143 -39.25 -12.711 1 97 99 ALA A O 1
ATOM 718 N N . GLN A 1 100 ? -1.808 -37.406 -13.664 1 97.62 100 GLN A N 1
ATOM 719 C CA . GLN A 1 100 ? -0.577 -36.719 -13.289 1 97.62 100 GLN A CA 1
ATOM 720 C C . GLN A 1 100 ? -0.467 -36.562 -11.773 1 97.62 100 GLN A C 1
ATOM 722 O O . GLN A 1 100 ? 0.603 -36.781 -11.203 1 97.62 100 GLN A O 1
ATOM 727 N N . LEU A 1 101 ? -1.506 -36.188 -11.109 1 97.06 101 LEU A N 1
ATOM 728 C CA . LEU A 1 101 ? -1.488 -36.094 -9.656 1 97.06 101 LEU A CA 1
ATOM 729 C C . LEU A 1 101 ? -1.098 -37.406 -9.008 1 97.06 101 LEU A C 1
ATOM 731 O O . LEU A 1 101 ? -0.294 -37.438 -8.078 1 97.06 101 LEU A O 1
ATOM 735 N N . THR A 1 102 ? -1.711 -38.438 -9.539 1 95.56 102 THR A N 1
ATOM 736 C CA . THR A 1 102 ? -1.381 -39.75 -9.031 1 95.56 102 THR A CA 1
ATOM 737 C C . THR A 1 102 ? 0.102 -40.062 -9.227 1 95.56 102 THR A C 1
ATOM 739 O O . THR A 1 102 ? 0.769 -40.531 -8.312 1 95.56 102 THR A O 1
ATOM 742 N N . ASP A 1 103 ? 0.569 -39.75 -10.391 1 96.19 103 ASP A N 1
ATOM 743 C CA . ASP A 1 103 ? 1.975 -40 -10.703 1 96.19 103 ASP A CA 1
ATOM 744 C C . ASP A 1 103 ? 2.885 -39.188 -9.773 1 96.19 103 ASP A C 1
ATOM 746 O O . ASP A 1 103 ? 3.865 -39.719 -9.25 1 96.19 103 ASP A O 1
ATOM 750 N N . LEU A 1 104 ? 2.588 -37.969 -9.578 1 97.88 104 LEU A N 1
ATOM 751 C CA . LEU A 1 104 ? 3.414 -37.094 -8.766 1 97.88 104 LEU A CA 1
ATOM 752 C C . LEU A 1 104 ? 3.455 -37.562 -7.316 1 97.88 104 LEU A C 1
ATOM 754 O O . LEU A 1 104 ? 4.508 -37.531 -6.676 1 97.88 104 LEU A O 1
ATOM 758 N N . VAL A 1 105 ? 2.34 -38 -6.82 1 97.56 105 VAL A N 1
ATOM 759 C CA . VAL A 1 105 ? 2.297 -38.594 -5.48 1 97.56 105 VAL A CA 1
ATOM 760 C C . VAL A 1 105 ? 3.197 -39.812 -5.414 1 97.56 105 VAL A C 1
ATOM 762 O O . VAL A 1 105 ? 3.957 -40 -4.461 1 97.56 105 VAL A O 1
ATOM 765 N N . GLY A 1 106 ? 3.092 -40.625 -6.402 1 96.44 106 GLY A N 1
ATOM 766 C CA . GLY A 1 106 ? 3.893 -41.844 -6.461 1 96.44 106 GLY A CA 1
ATOM 767 C C . GLY A 1 106 ? 5.387 -41.562 -6.465 1 96.44 106 GLY A C 1
ATOM 768 O O . GLY A 1 106 ? 6.168 -42.375 -5.98 1 96.44 106 GLY A O 1
ATOM 769 N N . ARG A 1 107 ? 5.762 -40.438 -6.977 1 96 107 ARG A N 1
ATOM 770 C CA . ARG A 1 107 ? 7.168 -40.062 -7.062 1 96 107 ARG A CA 1
ATOM 771 C C . ARG A 1 107 ? 7.668 -39.5 -5.73 1 96 107 ARG A C 1
ATOM 773 O O . ARG A 1 107 ? 8.867 -39.281 -5.555 1 96 107 ARG A O 1
ATOM 780 N N . GLY A 1 108 ? 6.773 -39.281 -4.895 1 97.38 108 GLY A N 1
ATOM 781 C CA . GLY A 1 108 ? 7.137 -38.75 -3.59 1 97.38 108 GLY A CA 1
ATOM 782 C C . GLY A 1 108 ? 7.215 -37.219 -3.557 1 97.38 108 GLY A C 1
ATOM 783 O O . GLY A 1 108 ? 7.777 -36.656 -2.625 1 97.38 108 GLY A O 1
ATOM 784 N N . ASP A 1 109 ? 6.715 -36.562 -4.566 1 98.38 109 ASP A N 1
ATOM 785 C CA . ASP A 1 109 ? 6.672 -35.094 -4.555 1 98.38 109 ASP A CA 1
ATOM 786 C C . ASP A 1 109 ? 5.719 -34.594 -3.479 1 98.38 109 ASP A C 1
ATOM 788 O O . ASP A 1 109 ? 4.668 -35.188 -3.234 1 98.38 109 ASP A O 1
ATOM 792 N N . VAL A 1 110 ? 6.098 -33.531 -2.908 1 98.88 110 VAL A N 1
ATOM 793 C CA . VAL A 1 110 ? 5.293 -32.938 -1.839 1 98.88 110 VAL A CA 1
ATOM 794 C C . VAL A 1 110 ? 4.371 -31.859 -2.412 1 98.88 110 VAL A C 1
ATOM 796 O O . VAL A 1 110 ? 3.248 -31.672 -1.934 1 98.88 110 VAL A O 1
ATOM 799 N N . LEU A 1 111 ? 4.84 -31.172 -3.441 1 98.88 111 LEU A N 1
ATOM 800 C CA . LEU A 1 111 ? 4.105 -30.094 -4.066 1 98.88 111 LEU A CA 1
ATOM 801 C C . LEU A 1 111 ? 4.125 -30.219 -5.586 1 98.88 111 LEU A C 1
ATOM 803 O O . LEU A 1 111 ? 5.07 -30.766 -6.152 1 98.88 111 LEU A O 1
ATOM 807 N N . ALA A 1 112 ? 3.092 -29.766 -6.199 1 98.75 112 ALA A N 1
ATOM 808 C CA . ALA A 1 112 ? 3.072 -29.469 -7.625 1 98.75 112 ALA A CA 1
ATOM 809 C C . ALA A 1 112 ? 2.758 -27.984 -7.871 1 98.75 112 ALA A C 1
ATOM 811 O O . ALA A 1 112 ? 1.947 -27.391 -7.156 1 98.75 112 ALA A O 1
ATOM 812 N N . SER A 1 113 ? 3.453 -27.422 -8.781 1 98.19 113 SER A N 1
ATOM 813 C CA . SER A 1 113 ? 3.322 -26 -9.109 1 98.19 113 SER A CA 1
ATOM 814 C C . SER A 1 113 ? 3.088 -25.797 -10.602 1 98.19 113 SER A C 1
ATOM 816 O O . SER A 1 113 ? 3.684 -26.5 -11.43 1 98.19 113 SER A O 1
ATOM 818 N N . LEU A 1 114 ? 2.248 -24.891 -10.93 1 97.38 114 LEU A N 1
ATOM 819 C CA . LEU A 1 114 ? 2.096 -24.562 -12.344 1 97.38 114 LEU A CA 1
ATOM 820 C C . LEU A 1 114 ? 1.772 -23.078 -12.516 1 97.38 114 LEU A C 1
ATOM 822 O O . LEU A 1 114 ? 1.526 -22.375 -11.539 1 97.38 114 LEU A O 1
ATOM 826 N N . ARG A 1 115 ? 1.901 -22.547 -13.711 1 95.19 115 ARG A N 1
ATOM 827 C CA . ARG A 1 115 ? 1.43 -21.266 -14.195 1 95.19 115 ARG A CA 1
ATOM 828 C C . ARG A 1 115 ? 0.203 -21.422 -15.086 1 95.19 115 ARG A C 1
ATOM 830 O O . ARG A 1 115 ? 0.289 -22.016 -16.172 1 95.19 115 ARG A O 1
ATOM 837 N N . ALA A 1 116 ? -0.84 -20.875 -14.617 1 91.75 116 ALA A N 1
ATOM 838 C CA . ALA A 1 116 ? -2.104 -21.172 -15.281 1 91.75 116 ALA A CA 1
ATOM 839 C C . ALA A 1 116 ? -2.312 -20.266 -16.5 1 91.75 116 ALA A C 1
ATOM 841 O O . ALA A 1 116 ? -2.201 -19.047 -16.391 1 91.75 116 ALA A O 1
ATOM 842 N N . SER A 1 117 ? -2.604 -20.906 -17.562 1 84.56 117 SER A N 1
ATOM 843 C CA . SER A 1 117 ? -3.088 -20.141 -18.703 1 84.56 117 SER A CA 1
ATOM 844 C C . SER A 1 117 ? -4.539 -19.703 -18.516 1 84.56 117 SER A C 1
ATOM 846 O O . SER A 1 117 ? -4.922 -18.594 -18.891 1 84.56 117 SER A O 1
ATOM 848 N N . GLU A 1 118 ? -5.25 -20.578 -17.891 1 80.5 118 GLU A N 1
ATOM 849 C CA . GLU A 1 118 ? -6.625 -20.312 -17.5 1 80.5 118 GLU A CA 1
ATOM 850 C C . GLU A 1 118 ? -6.832 -20.547 -16 1 80.5 118 GLU A C 1
ATOM 852 O O . GLU A 1 118 ? -6.945 -21.703 -15.57 1 80.5 118 GLU A O 1
ATOM 857 N N . ALA A 1 119 ? -7.059 -19.531 -15.305 1 75.44 119 ALA A N 1
ATOM 858 C CA . ALA A 1 119 ? -7.008 -19.562 -13.844 1 75.44 119 ALA A CA 1
ATOM 859 C C . ALA A 1 119 ? -8.109 -20.453 -13.273 1 75.44 119 ALA A C 1
ATOM 861 O O . ALA A 1 119 ? -7.84 -21.297 -12.422 1 75.44 119 ALA A O 1
ATOM 862 N N . VAL A 1 120 ? -9.289 -20.406 -13.742 1 77.5 120 VAL A N 1
ATOM 863 C CA . VAL A 1 120 ? -10.469 -21 -13.133 1 77.5 120 VAL A CA 1
ATOM 864 C C . VAL A 1 120 ? -10.391 -22.531 -13.258 1 77.5 120 VAL A C 1
ATOM 866 O O . VAL A 1 120 ? -10.953 -23.25 -12.438 1 77.5 120 VAL A O 1
ATOM 869 N N . LEU A 1 121 ? -9.523 -23.016 -14.156 1 82.75 121 LEU A N 1
ATOM 870 C CA . LEU A 1 121 ? -9.5 -24.438 -14.484 1 82.75 121 LEU A CA 1
ATOM 871 C C . LEU A 1 121 ? -8.852 -25.234 -13.367 1 82.75 121 LEU A C 1
ATOM 873 O O . LEU A 1 121 ? -9.297 -26.344 -13.055 1 82.75 121 LEU A O 1
ATOM 877 N N . TYR A 1 122 ? -7.938 -24.672 -12.664 1 90.25 122 TYR A N 1
ATOM 878 C CA . TYR A 1 122 ? -7.047 -25.531 -11.883 1 90.25 122 TYR A CA 1
ATOM 879 C C . TYR A 1 122 ? -7.52 -25.641 -10.438 1 90.25 122 TYR A C 1
ATOM 881 O O . TYR A 1 122 ? -7.086 -26.531 -9.703 1 90.25 122 TYR A O 1
ATOM 889 N N . GLY A 1 123 ? -8.414 -24.781 -10.07 1 90.25 123 GLY A N 1
ATOM 890 C CA . GLY A 1 123 ? -9.023 -24.922 -8.758 1 90.25 123 GLY A CA 1
ATOM 891 C C . GLY A 1 123 ? -9.719 -26.266 -8.562 1 90.25 123 GLY A C 1
ATOM 892 O O . GLY A 1 123 ? -9.672 -26.844 -7.477 1 90.25 123 GLY A O 1
ATOM 893 N N . ARG A 1 124 ? -10.281 -26.75 -9.578 1 90.75 124 ARG A N 1
ATOM 894 C CA . ARG A 1 124 ? -11.023 -28.016 -9.523 1 90.75 124 ARG A CA 1
ATOM 895 C C . ARG A 1 124 ? -10.086 -29.188 -9.219 1 90.75 124 ARG A C 1
ATOM 897 O O . ARG A 1 124 ? -10.539 -30.25 -8.797 1 90.75 124 ARG A O 1
ATOM 904 N N . PHE A 1 125 ? -8.867 -28.969 -9.492 1 96.31 125 PHE A N 1
ATOM 905 C CA . PHE A 1 125 ? -7.914 -30.047 -9.273 1 96.31 125 PHE A CA 1
ATOM 906 C C . PHE A 1 125 ? -7.113 -29.812 -7.996 1 96.31 125 PHE A C 1
ATOM 908 O O . PHE A 1 125 ? -6.086 -30.453 -7.773 1 96.31 125 PHE A O 1
ATOM 915 N N . GLY A 1 126 ? -7.555 -28.859 -7.23 1 96.94 126 GLY A N 1
ATOM 916 C CA . GLY A 1 126 ? -6.977 -28.672 -5.91 1 96.94 126 GLY A CA 1
ATOM 917 C C . GLY A 1 126 ? -5.832 -27.672 -5.898 1 96.94 126 GLY A C 1
ATOM 918 O O . GLY A 1 126 ? -5.105 -27.562 -4.91 1 96.94 126 GLY A O 1
ATOM 919 N N . TYR A 1 127 ? -5.625 -27.016 -7.012 1 97.88 127 TYR A N 1
ATOM 920 C CA . TYR A 1 127 ? -4.621 -25.969 -7.047 1 97.88 127 TYR A CA 1
ATOM 921 C C . TYR A 1 127 ? -5.172 -24.672 -6.465 1 97.88 127 TYR A C 1
ATOM 923 O O . TYR A 1 127 ? -6.312 -24.281 -6.742 1 97.88 127 TYR A O 1
ATOM 931 N N . GLY A 1 128 ? -4.383 -24.047 -5.648 1 97.44 128 GLY A N 1
ATOM 932 C CA . GLY A 1 128 ? -4.707 -22.734 -5.125 1 97.44 128 GLY A CA 1
ATOM 933 C C . GLY A 1 128 ? -3.678 -21.672 -5.488 1 97.44 128 GLY A C 1
ATOM 934 O O . GLY A 1 128 ? -2.498 -21.984 -5.66 1 97.44 128 GLY A O 1
ATOM 935 N N . LEU A 1 129 ? -4.133 -20.422 -5.641 1 97.25 129 LEU A N 1
ATOM 936 C CA . LEU A 1 129 ? -3.238 -19.312 -5.953 1 97.25 129 LEU A CA 1
ATOM 937 C C . LEU A 1 129 ? -2.342 -18.984 -4.766 1 97.25 129 LEU A C 1
ATOM 939 O O . LEU A 1 129 ? -2.805 -18.422 -3.77 1 97.25 129 LEU A O 1
ATOM 943 N N . ALA A 1 130 ? -1.021 -19.328 -4.938 1 98.25 130 ALA A N 1
ATOM 944 C CA . ALA A 1 130 ? -0.153 -19.328 -3.762 1 98.25 130 ALA A CA 1
ATOM 945 C C . ALA A 1 130 ? 0.854 -18.188 -3.828 1 98.25 130 ALA A C 1
ATOM 947 O O . ALA A 1 130 ? 1.491 -17.844 -2.826 1 98.25 130 ALA A O 1
ATOM 948 N N . THR A 1 131 ? 1.105 -17.625 -4.957 1 98.06 131 THR A N 1
ATOM 949 C CA . THR A 1 131 ? 1.972 -16.469 -5.062 1 98.06 131 THR A CA 1
ATOM 950 C C . THR A 1 131 ? 1.447 -15.492 -6.121 1 98.06 131 THR A C 1
ATOM 952 O O . THR A 1 131 ? 0.728 -15.898 -7.035 1 98.06 131 THR A O 1
ATOM 955 N N . ARG A 1 132 ? 1.8 -14.297 -6.035 1 97.69 132 ARG A N 1
ATOM 956 C CA . ARG A 1 132 ? 1.519 -13.203 -6.961 1 97.69 132 ARG A CA 1
ATOM 957 C C . ARG A 1 132 ? 2.787 -12.422 -7.289 1 97.69 132 ARG A C 1
ATOM 959 O O . ARG A 1 132 ? 3.793 -12.539 -6.586 1 97.69 132 ARG A O 1
ATOM 966 N N . PHE A 1 133 ? 2.758 -11.727 -8.422 1 97.5 133 PHE A N 1
ATOM 967 C CA . PHE A 1 133 ? 3.867 -10.859 -8.805 1 97.5 133 PHE A CA 1
ATOM 968 C C . PHE A 1 133 ? 3.354 -9.539 -9.359 1 97.5 133 PHE A C 1
ATOM 970 O O . PHE A 1 133 ? 2.152 -9.375 -9.586 1 97.5 133 PHE A O 1
ATOM 977 N N . ARG A 1 134 ? 4.254 -8.594 -9.453 1 97.25 134 ARG A N 1
ATOM 978 C CA . ARG A 1 134 ? 3.883 -7.312 -10.039 1 97.25 134 ARG A CA 1
ATOM 979 C C . ARG A 1 134 ? 4.809 -6.949 -11.195 1 97.25 134 ARG A C 1
ATOM 981 O O . ARG A 1 134 ? 5.91 -7.496 -11.305 1 97.25 134 ARG A O 1
ATOM 988 N N . THR A 1 135 ? 4.281 -6.172 -12.109 1 97.31 135 THR A N 1
ATOM 989 C CA . THR A 1 135 ? 5.066 -5.543 -13.164 1 97.31 135 THR A CA 1
ATOM 990 C C . THR A 1 135 ? 5.309 -4.07 -12.852 1 97.31 135 THR A C 1
ATOM 992 O O . THR A 1 135 ? 4.375 -3.342 -12.5 1 97.31 135 THR A O 1
ATOM 995 N N . VAL A 1 136 ? 6.586 -3.688 -12.961 1 96.62 136 VAL A N 1
ATOM 996 C CA . VAL A 1 136 ? 6.93 -2.324 -12.57 1 96.62 136 VAL A CA 1
ATOM 997 C C . VAL A 1 136 ? 7.625 -1.615 -13.727 1 96.62 136 VAL A C 1
ATOM 999 O O . VAL A 1 136 ? 8.18 -2.266 -14.617 1 96.62 136 VAL A O 1
ATOM 1002 N N . GLU A 1 137 ? 7.516 -0.392 -13.758 1 94.75 137 GLU A N 1
ATOM 1003 C CA . GLU A 1 137 ? 8.266 0.511 -14.625 1 94.75 137 GLU A CA 1
ATOM 1004 C C . GLU A 1 137 ? 8.938 1.618 -13.82 1 94.75 137 GLU A C 1
ATOM 1006 O O . GLU A 1 137 ? 8.305 2.266 -12.992 1 94.75 137 GLU A O 1
ATOM 1011 N N . VAL A 1 138 ? 10.188 1.76 -14.008 1 93.69 138 VAL A N 1
ATOM 1012 C CA . VAL A 1 138 ? 10.961 2.797 -13.328 1 93.69 138 VAL A CA 1
ATOM 1013 C C . VAL A 1 138 ? 11.406 3.854 -14.336 1 93.69 138 VAL A C 1
ATOM 1015 O O . VAL A 1 138 ? 12.055 3.533 -15.336 1 93.69 138 VAL A O 1
ATOM 1018 N N . ARG A 1 139 ? 11.016 5.082 -14.117 1 88.38 139 ARG A N 1
ATOM 1019 C CA . ARG A 1 139 ? 11.422 6.207 -14.961 1 88.38 139 ARG A CA 1
ATOM 1020 C C . ARG A 1 139 ? 12.828 6.672 -14.609 1 88.38 139 ARG A C 1
ATOM 1022 O O . ARG A 1 139 ? 13.18 6.773 -13.43 1 88.38 139 ARG A O 1
ATOM 1029 N N . ARG A 1 140 ? 13.539 6.836 -15.734 1 80.5 140 ARG A N 1
ATOM 1030 C CA . ARG A 1 140 ? 14.883 7.375 -15.562 1 80.5 140 ARG A CA 1
ATOM 1031 C C . ARG A 1 140 ? 14.875 8.898 -15.664 1 80.5 140 ARG A C 1
ATOM 1033 O O . ARG A 1 140 ? 14.383 9.461 -16.641 1 80.5 140 ARG A O 1
ATOM 1040 N N . ARG A 1 141 ? 14.695 9.734 -14.688 1 63.34 141 ARG A N 1
ATOM 1041 C CA . ARG A 1 141 ? 14.781 11.188 -14.805 1 63.34 141 ARG A CA 1
ATOM 1042 C C . ARG A 1 141 ? 16.234 11.656 -14.781 1 63.34 141 ARG A C 1
ATOM 1044 O O . ARG A 1 141 ? 17.125 10.922 -14.32 1 63.34 141 ARG A O 1
ATOM 1051 N N . GLY A 1 142 ? 16.516 12.797 -15.68 1 53.94 142 GLY A N 1
ATOM 1052 C CA . GLY A 1 142 ? 17.766 13.531 -15.789 1 53.94 142 GLY A CA 1
ATOM 1053 C C . GLY A 1 142 ? 18.469 13.727 -14.461 1 53.94 142 GLY A C 1
ATOM 1054 O O . GLY A 1 142 ? 19.5 14.391 -14.383 1 53.94 142 GLY A O 1
ATOM 1055 N N . GLY A 1 143 ? 18.516 12.789 -13.523 1 55 143 GLY A N 1
ATOM 1056 C CA . GLY A 1 143 ? 19.172 12.695 -12.234 1 55 143 GLY A CA 1
ATOM 1057 C C . GLY A 1 143 ? 19.109 11.297 -11.633 1 55 143 GLY A C 1
ATOM 1058 O O . GLY A 1 143 ? 18.594 10.367 -12.266 1 55 143 GLY A O 1
ATOM 1059 N N . ARG A 1 144 ? 19.938 11.148 -10.281 1 60.75 144 ARG A N 1
ATOM 1060 C CA . ARG A 1 144 ? 20.234 9.828 -9.727 1 60.75 144 ARG A CA 1
ATOM 1061 C C . ARG A 1 144 ? 18.938 9.109 -9.32 1 60.75 144 ARG A C 1
ATOM 1063 O O . ARG A 1 144 ? 18.094 9.695 -8.648 1 60.75 144 ARG A O 1
ATOM 1070 N N . GLY A 1 145 ? 18.391 8.016 -10.055 1 81.19 145 GLY A N 1
ATOM 1071 C CA . GLY A 1 145 ? 17.312 7.062 -9.875 1 81.19 145 GLY A CA 1
ATOM 1072 C C . GLY A 1 145 ? 17.156 6.574 -8.445 1 81.19 145 GLY A C 1
ATOM 1073 O O . GLY A 1 145 ? 16.219 6.949 -7.75 1 81.19 145 GLY A O 1
ATOM 1074 N N . LEU A 1 146 ? 18.312 6.148 -7.945 1 90.06 146 LEU A N 1
ATOM 1075 C CA . LEU A 1 146 ? 18.328 5.613 -6.59 1 90.06 146 LEU A CA 1
ATOM 1076 C C . LEU A 1 146 ? 18.875 6.637 -5.605 1 90.06 146 LEU A C 1
ATOM 1078 O O . LEU A 1 146 ? 19.672 7.504 -5.98 1 90.06 146 LEU A O 1
ATOM 1082 N N . ARG A 1 147 ? 18.484 6.602 -4.395 1 92.19 147 ARG A N 1
ATOM 1083 C CA . ARG A 1 147 ? 18.984 7.438 -3.314 1 92.19 147 ARG A CA 1
ATOM 1084 C C . ARG A 1 147 ? 20.5 7.258 -3.148 1 92.19 147 ARG A C 1
ATOM 1086 O O . ARG A 1 147 ? 21.016 6.152 -3.307 1 92.19 147 ARG A O 1
ATOM 1093 N N . VAL A 1 148 ? 21.156 8.336 -2.715 1 87.5 148 VAL A N 1
ATOM 1094 C CA . VAL A 1 148 ? 22.594 8.297 -2.512 1 87.5 148 VAL A CA 1
ATOM 1095 C C . VAL A 1 148 ? 22.938 7.391 -1.331 1 87.5 148 VAL A C 1
ATOM 1097 O O . VAL A 1 148 ? 23.984 6.742 -1.316 1 87.5 148 VAL A O 1
ATOM 1100 N N . ASP A 1 149 ? 22 7.27 -0.462 1 90.31 149 ASP A N 1
ATOM 1101 C CA . ASP A 1 149 ? 22.266 6.488 0.743 1 90.31 149 ASP A CA 1
ATOM 1102 C C . ASP A 1 149 ? 21.641 5.098 0.643 1 90.31 149 ASP A C 1
ATOM 1104 O O . ASP A 1 149 ? 21.578 4.371 1.636 1 90.31 149 ASP A O 1
ATOM 1108 N N . ALA A 1 150 ? 21.156 4.766 -0.525 1 93.5 150 ALA A N 1
ATOM 1109 C CA . ALA A 1 150 ? 20.688 3.396 -0.729 1 93.5 150 ALA A CA 1
ATOM 1110 C C . ALA A 1 150 ? 21.828 2.395 -0.537 1 93.5 150 ALA A C 1
ATOM 1112 O O . ALA A 1 150 ? 22.984 2.713 -0.781 1 93.5 150 ALA A O 1
ATOM 1113 N N . PRO A 1 151 ? 21.516 1.187 -0.167 1 95.06 151 PRO A N 1
ATOM 1114 C CA . PRO A 1 151 ? 22.562 0.228 0.181 1 95.06 151 PRO A CA 1
ATOM 1115 C C . PRO A 1 151 ? 23.391 -0.217 -1.029 1 95.06 151 PRO A C 1
ATOM 1117 O O . PRO A 1 151 ? 22.891 -0.196 -2.158 1 95.06 151 PRO A O 1
ATOM 1120 N N . THR A 1 152 ? 24.578 -0.533 -0.764 1 94.19 152 THR A N 1
ATOM 1121 C CA . THR A 1 152 ? 25.516 -1.101 -1.737 1 94.19 152 THR A CA 1
ATOM 1122 C C . THR A 1 152 ? 26.344 -2.213 -1.107 1 94.19 152 THR A C 1
ATOM 1124 O O . THR A 1 152 ? 26.672 -2.154 0.081 1 94.19 152 THR A O 1
ATOM 1127 N N . SER A 1 153 ? 26.641 -3.242 -1.934 1 95.56 153 SER A N 1
ATOM 1128 C CA . SER A 1 153 ? 27.391 -4.344 -1.344 1 95.56 153 SER A CA 1
ATOM 1129 C C . SER A 1 153 ? 28.469 -4.859 -2.299 1 95.56 153 SER A C 1
ATOM 1131 O O . SER A 1 153 ? 29.328 -5.645 -1.906 1 95.56 153 SER A O 1
ATOM 1133 N N . GLY A 1 154 ? 28.469 -4.469 -3.545 1 96.56 154 GLY A N 1
ATOM 1134 C CA . GLY A 1 154 ? 29.516 -4.941 -4.453 1 96.56 154 GLY A CA 1
ATOM 1135 C C . GLY A 1 154 ? 29.266 -4.531 -5.891 1 96.56 154 GLY A C 1
ATOM 1136 O O . GLY A 1 154 ? 28.281 -3.863 -6.199 1 96.56 154 GLY A O 1
ATOM 1137 N N . PRO A 1 155 ? 30.172 -4.891 -6.734 1 97.5 155 PRO A N 1
ATOM 1138 C CA . PRO A 1 155 ? 30.094 -4.496 -8.141 1 97.5 155 PRO A CA 1
ATOM 1139 C C . PRO A 1 155 ? 29.172 -5.406 -8.961 1 97.5 155 PRO A C 1
ATOM 1141 O O . PRO A 1 155 ? 28.906 -6.539 -8.555 1 97.5 155 PRO A O 1
ATOM 1144 N N . VAL A 1 156 ? 28.672 -4.902 -10.086 1 97.88 156 VAL A N 1
ATOM 1145 C CA . VAL A 1 156 ? 27.922 -5.637 -11.102 1 97.88 156 VAL A CA 1
ATOM 1146 C C . VAL A 1 156 ? 28.734 -5.73 -12.383 1 97.88 156 VAL A C 1
ATOM 1148 O O . VAL A 1 156 ? 29.328 -4.746 -12.828 1 97.88 156 VAL A O 1
ATOM 1151 N N . ARG A 1 157 ? 28.844 -6.902 -12.953 1 97.56 157 ARG A N 1
ATOM 1152 C CA . ARG A 1 157 ? 29.609 -7.09 -14.188 1 97.56 157 ARG A CA 1
ATOM 1153 C C . ARG A 1 157 ? 28.734 -7.734 -15.266 1 97.56 157 ARG A C 1
ATOM 1155 O O . ARG A 1 157 ? 27.75 -8.391 -14.961 1 97.56 157 ARG A O 1
ATOM 1162 N N . PHE A 1 158 ? 29.141 -7.566 -16.469 1 95.12 158 PHE A N 1
ATOM 1163 C CA . PHE A 1 158 ? 28.547 -8.242 -17.625 1 95.12 158 PHE A CA 1
ATOM 1164 C C . PHE A 1 158 ? 29.109 -9.641 -17.781 1 95.12 158 PHE A C 1
ATOM 1166 O O . PHE A 1 158 ? 30.312 -9.859 -17.578 1 95.12 158 PHE A O 1
ATOM 1173 N N . VAL A 1 159 ? 28.172 -10.469 -18.156 1 94.94 159 VAL A N 1
ATOM 1174 C CA . VAL A 1 159 ? 28.578 -11.82 -18.547 1 94.94 159 VAL A CA 1
ATOM 1175 C C . VAL A 1 159 ? 28.062 -12.125 -19.953 1 94.94 159 VAL A C 1
ATOM 1177 O O . VAL A 1 159 ? 26.938 -11.773 -20.297 1 94.94 159 VAL A O 1
ATOM 1180 N N . GLU A 1 160 ? 28.906 -12.781 -20.703 1 90.31 160 GLU A N 1
ATOM 1181 C CA . GLU A 1 160 ? 28.469 -13.195 -22.047 1 90.31 160 GLU A CA 1
ATOM 1182 C C . GLU A 1 160 ? 27.406 -14.281 -21.969 1 90.31 160 GLU A C 1
ATOM 1184 O O . GLU A 1 160 ? 27.5 -15.195 -21.141 1 90.31 160 GL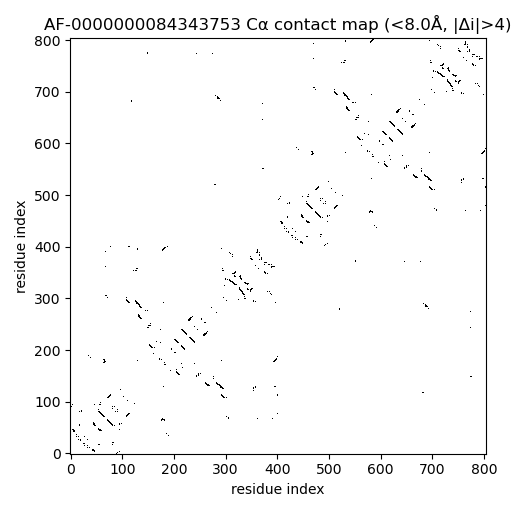U A O 1
ATOM 1189 N N . PRO A 1 161 ? 26.438 -14.078 -22.797 1 87.62 161 PRO A N 1
ATOM 1190 C CA . PRO A 1 161 ? 25.359 -15.078 -22.781 1 87.62 161 PRO A CA 1
ATOM 1191 C C . PRO A 1 161 ? 25.875 -16.5 -22.984 1 87.62 161 PRO A C 1
ATOM 1193 O O . PRO A 1 161 ? 25.344 -17.453 -22.391 1 87.62 161 PRO A O 1
ATOM 1196 N N . GLU A 1 162 ? 26.922 -16.547 -23.781 1 82.5 162 GLU A N 1
ATOM 1197 C CA . GLU A 1 162 ? 27.531 -17.859 -23.984 1 82.5 162 GLU A CA 1
ATOM 1198 C C . GLU A 1 162 ? 28.141 -18.375 -22.672 1 82.5 162 GLU A C 1
ATOM 1200 O O . GLU A 1 162 ? 28.953 -17.703 -22.047 1 82.5 162 GLU A O 1
ATOM 1205 N N . GLY A 1 163 ? 27.75 -19.406 -22.172 1 85.62 163 GLY A N 1
ATOM 1206 C CA . GLY A 1 163 ? 28.266 -20 -20.938 1 85.62 163 GLY A CA 1
ATOM 1207 C C . GLY A 1 163 ? 27.609 -19.453 -19.688 1 85.62 163 GLY A C 1
ATOM 1208 O O . GLY A 1 163 ? 27.938 -19.859 -18.578 1 85.62 163 GLY A O 1
ATOM 1209 N N . ALA A 1 164 ? 26.781 -18.5 -19.859 1 92.62 164 ALA A N 1
ATOM 1210 C CA . ALA A 1 164 ? 26.141 -17.844 -18.719 1 92.62 164 ALA A CA 1
ATOM 1211 C C . ALA A 1 164 ? 25.344 -18.844 -17.891 1 92.62 164 ALA A C 1
ATOM 1213 O O . ALA A 1 164 ? 25.219 -18.672 -16.672 1 92.62 164 ALA A O 1
ATOM 1214 N N . ILE A 1 165 ? 24.891 -19.859 -18.484 1 93.56 165 ILE A N 1
ATOM 1215 C CA . ILE A 1 165 ? 24.047 -20.828 -17.812 1 93.56 165 ILE A CA 1
ATOM 1216 C C . ILE A 1 165 ? 24.828 -21.469 -16.656 1 93.56 165 ILE A C 1
ATOM 1218 O O . ILE A 1 165 ? 24.297 -21.641 -15.562 1 93.56 165 ILE A O 1
ATOM 1222 N N . GLU A 1 166 ? 26.062 -21.844 -16.859 1 94.19 166 GLU A N 1
ATOM 1223 C CA . GLU A 1 166 ? 26.891 -22.516 -15.852 1 94.19 166 GLU A CA 1
ATOM 1224 C C . GLU A 1 166 ? 27.047 -21.641 -14.609 1 94.19 166 GLU A C 1
ATOM 1226 O O . GLU A 1 166 ? 27.203 -22.156 -13.5 1 94.19 166 GLU A O 1
ATOM 1231 N N . LEU A 1 167 ? 26.984 -20.375 -14.883 1 95.25 167 LEU A N 1
ATOM 1232 C CA . LEU A 1 167 ? 27.141 -19.438 -13.781 1 95.25 167 LEU A CA 1
ATOM 1233 C C . LEU A 1 167 ? 25.797 -19.125 -13.133 1 95.25 167 LEU A C 1
ATOM 1235 O O . LEU A 1 167 ? 25.672 -19.156 -11.906 1 95.25 167 LEU A O 1
ATOM 1239 N N . LEU A 1 168 ? 24.812 -18.875 -13.898 1 97.19 168 LEU A N 1
ATOM 1240 C CA . LEU A 1 168 ? 23.547 -18.344 -13.406 1 97.19 168 LEU A CA 1
ATOM 1241 C C . LEU A 1 168 ? 22.688 -19.453 -12.789 1 97.19 168 LEU A C 1
ATOM 1243 O O . LEU A 1 168 ? 21.953 -19.203 -11.836 1 97.19 168 LEU A O 1
ATOM 1247 N N . ALA A 1 169 ? 22.781 -20.641 -13.297 1 96.5 169 ALA A N 1
ATOM 1248 C CA . ALA A 1 169 ? 21.906 -21.703 -12.836 1 96.5 169 ALA A CA 1
ATOM 1249 C C . ALA A 1 169 ? 22.141 -22.016 -11.359 1 96.5 169 ALA A C 1
ATOM 1251 O O . ALA A 1 169 ? 21.219 -21.984 -10.555 1 96.5 169 ALA A O 1
ATOM 1252 N N . PRO A 1 170 ? 23.453 -22.297 -10.969 1 96.5 170 PRO A N 1
ATOM 1253 C CA . PRO A 1 170 ? 23.688 -22.531 -9.539 1 96.5 170 PRO A CA 1
ATOM 1254 C C . PRO A 1 170 ? 23.375 -21.312 -8.68 1 96.5 170 PRO A C 1
ATOM 1256 O O . PRO A 1 170 ? 22.906 -21.438 -7.547 1 96.5 170 PRO A O 1
ATOM 1259 N N . LEU A 1 171 ? 23.672 -20.172 -9.219 1 97.88 171 LEU A N 1
ATOM 1260 C CA . LEU A 1 171 ? 23.391 -18.938 -8.5 1 97.88 171 LEU A CA 1
ATOM 1261 C C . LEU A 1 171 ? 21.891 -18.781 -8.273 1 97.88 171 LEU A C 1
ATOM 1263 O O . LEU A 1 171 ? 21.453 -18.422 -7.172 1 97.88 171 LEU A O 1
ATOM 1267 N N . HIS A 1 172 ? 21.109 -19.016 -9.266 1 98.12 172 HIS A N 1
ATOM 1268 C CA . HIS A 1 172 ? 19.656 -18.984 -9.148 1 98.12 172 HIS A CA 1
ATOM 1269 C C . HIS A 1 172 ? 19.172 -19.953 -8.086 1 98.12 172 HIS A C 1
ATOM 1271 O O . HIS A 1 172 ? 18.312 -19.609 -7.262 1 98.12 172 HIS A O 1
ATOM 1277 N N . GLU A 1 173 ? 19.688 -21.141 -8.125 1 97.81 173 GLU A N 1
ATOM 1278 C CA . GLU A 1 173 ? 19.266 -22.156 -7.172 1 97.81 173 GLU A CA 1
ATOM 1279 C C . GLU A 1 173 ? 19.516 -21.703 -5.734 1 97.81 173 GLU A C 1
ATOM 1281 O O . GLU A 1 173 ? 18.656 -21.859 -4.867 1 97.81 173 GLU A O 1
ATOM 1286 N N . GLN A 1 174 ? 20.672 -21.109 -5.555 1 97.06 174 GLN A N 1
ATOM 1287 C CA . GLN A 1 174 ? 21.031 -20.625 -4.23 1 97.06 174 GLN A CA 1
ATOM 1288 C C . GLN A 1 174 ? 20.062 -19.547 -3.758 1 97.06 174 GLN A C 1
ATOM 1290 O O . GLN A 1 174 ? 19.688 -19.531 -2.584 1 97.06 174 GLN A O 1
ATOM 1295 N N . ILE A 1 175 ? 19.656 -18.75 -4.66 1 97.69 175 ILE A N 1
ATOM 1296 C CA . ILE A 1 175 ? 18.797 -17.625 -4.312 1 97.69 175 ILE A CA 1
ATOM 1297 C C . ILE A 1 175 ? 17.344 -18.094 -4.207 1 97.69 175 ILE A C 1
ATOM 1299 O O . ILE A 1 175 ? 16.672 -17.797 -3.217 1 97.69 175 ILE A O 1
ATOM 1303 N N . ALA A 1 176 ? 16.891 -18.812 -5.199 1 97.75 176 ALA A N 1
ATOM 1304 C CA . ALA A 1 176 ? 15.492 -19.234 -5.312 1 97.75 176 ALA A CA 1
ATOM 1305 C C . ALA A 1 176 ? 15.086 -20.109 -4.133 1 97.75 176 ALA A C 1
ATOM 1307 O O . ALA A 1 176 ? 13.953 -20.047 -3.658 1 97.75 176 ALA A O 1
ATOM 1308 N N . LEU A 1 177 ? 16 -20.969 -3.609 1 98.12 177 LEU A N 1
ATOM 1309 C CA . LEU A 1 177 ? 15.656 -21.938 -2.576 1 98.12 177 LEU A CA 1
ATOM 1310 C C . LEU A 1 177 ? 15.688 -21.281 -1.194 1 98.12 177 LEU A C 1
ATOM 1312 O O . LEU A 1 177 ? 15.398 -21.938 -0.192 1 98.12 177 LEU A O 1
ATOM 1316 N N . ARG A 1 178 ? 15.906 -19.953 -1.193 1 96.75 178 ARG A N 1
ATOM 1317 C CA . ARG A 1 178 ? 15.914 -19.234 0.083 1 96.75 178 ARG A CA 1
ATOM 1318 C C . ARG A 1 178 ? 14.641 -18.422 0.26 1 96.75 178 ARG A C 1
ATOM 1320 O O . ARG A 1 178 ? 14.438 -17.797 1.308 1 96.75 178 ARG A O 1
ATOM 1327 N N . ARG A 1 179 ? 13.82 -18.422 -0.696 1 97.5 179 ARG A N 1
ATOM 1328 C CA . ARG A 1 179 ? 12.547 -17.703 -0.618 1 97.5 179 ARG A CA 1
ATOM 1329 C C . ARG A 1 179 ? 11.375 -18.625 -0.912 1 97.5 179 ARG A C 1
ATOM 1331 O O . ARG A 1 179 ? 11.359 -19.312 -1.938 1 97.5 179 ARG A O 1
ATOM 1338 N N . PRO A 1 180 ? 10.391 -18.625 -0.011 1 98.5 180 PRO A N 1
ATOM 1339 C CA . PRO A 1 180 ? 9.227 -19.453 -0.302 1 98.5 180 PRO A CA 1
ATOM 1340 C C . PRO A 1 180 ? 8.641 -19.188 -1.687 1 98.5 180 PRO A C 1
ATOM 1342 O O . PRO A 1 180 ? 8.492 -18.031 -2.086 1 98.5 180 PRO A O 1
ATOM 1345 N N . GLY A 1 181 ? 8.281 -20.25 -2.389 1 98.44 181 GLY A N 1
ATOM 1346 C CA . GLY A 1 181 ? 7.742 -20.141 -3.736 1 98.44 181 GLY A CA 1
ATOM 1347 C C . GLY A 1 181 ? 8.789 -20.375 -4.816 1 98.44 181 GLY A C 1
ATOM 1348 O O . GLY A 1 181 ? 8.445 -20.656 -5.965 1 98.44 181 GLY A O 1
ATOM 1349 N N . GLY A 1 182 ? 10.062 -20.25 -4.473 1 98.5 182 GLY A N 1
ATOM 1350 C CA . GLY A 1 182 ? 11.148 -20.5 -5.414 1 98.5 182 GLY A CA 1
ATOM 1351 C C . GLY A 1 182 ? 11.219 -21.938 -5.879 1 98.5 182 GLY A C 1
ATOM 1352 O O . GLY A 1 182 ? 11.008 -22.859 -5.09 1 98.5 182 GLY A O 1
ATOM 1353 N N . LEU A 1 183 ? 11.547 -22.109 -7.141 1 98.25 183 LEU A N 1
ATOM 1354 C CA . LEU A 1 183 ? 11.742 -23.406 -7.762 1 98.25 183 LEU A CA 1
ATOM 1355 C C . LEU A 1 183 ? 13.094 -23.469 -8.477 1 98.25 183 LEU A C 1
ATOM 1357 O O . LEU A 1 183 ? 13.508 -22.5 -9.102 1 98.25 183 LEU A O 1
ATOM 1361 N N . THR A 1 184 ? 13.711 -24.594 -8.352 1 97.81 184 THR A N 1
ATOM 1362 C CA . THR A 1 184 ? 14.844 -24.797 -9.25 1 97.81 184 THR A CA 1
ATOM 1363 C C . THR A 1 184 ? 14.383 -24.906 -10.695 1 97.81 184 THR A C 1
ATOM 1365 O O . THR A 1 184 ? 13.273 -25.391 -10.961 1 97.81 184 THR A O 1
ATOM 1368 N N . ARG A 1 185 ? 15.234 -24.453 -11.539 1 95.56 185 ARG A N 1
ATOM 1369 C CA . ARG A 1 185 ? 14.906 -24.422 -12.961 1 95.56 185 ARG A CA 1
ATOM 1370 C C . ARG A 1 185 ? 15.445 -25.656 -13.68 1 95.56 185 ARG A C 1
ATOM 1372 O O . ARG A 1 185 ? 16.469 -26.219 -13.273 1 95.56 185 ARG A O 1
ATOM 1379 N N . PHE A 1 186 ? 14.75 -26.125 -14.672 1 87.88 186 PHE A N 1
ATOM 1380 C CA . PHE A 1 186 ? 15.258 -27.188 -15.523 1 87.88 186 PHE A CA 1
ATOM 1381 C C . PHE A 1 186 ? 16.109 -26.609 -16.656 1 87.88 186 PHE A C 1
ATOM 1383 O O . PHE A 1 186 ? 15.953 -25.453 -17.016 1 87.88 186 PHE A O 1
ATOM 1390 N N . LEU A 1 187 ? 17 -27.281 -17.109 1 81.88 187 LEU A N 1
ATOM 1391 C CA . LEU A 1 187 ? 18.031 -26.828 -18.031 1 81.88 187 LEU A CA 1
ATOM 1392 C C . LEU A 1 187 ? 17.422 -26.203 -19.281 1 81.88 187 LEU A C 1
ATOM 1394 O O . LEU A 1 187 ? 17.875 -25.172 -19.75 1 81.88 187 LEU A O 1
ATOM 1398 N N . ASP A 1 188 ? 16.391 -26.797 -19.797 1 85.06 188 ASP A N 1
ATOM 1399 C CA . ASP A 1 188 ? 15.758 -26.328 -21.031 1 85.06 188 ASP A CA 1
ATOM 1400 C C . ASP A 1 188 ? 15.203 -24.906 -20.844 1 85.06 188 ASP A C 1
ATOM 1402 O O . ASP A 1 188 ? 15.117 -24.141 -21.797 1 85.06 188 ASP A O 1
ATOM 1406 N N . TRP A 1 189 ? 14.844 -24.594 -19.656 1 90.38 189 TRP A N 1
ATOM 1407 C CA . TRP A 1 189 ? 14.352 -23.25 -19.391 1 90.38 189 TRP A CA 1
ATOM 1408 C C . TRP A 1 189 ? 15.43 -22.203 -19.688 1 90.38 189 TRP A C 1
ATOM 1410 O O . TRP A 1 189 ? 15.156 -21.188 -20.328 1 90.38 189 TRP A O 1
ATOM 1420 N N . TRP A 1 190 ? 16.609 -22.453 -19.266 1 90.81 190 TRP A N 1
ATOM 1421 C CA . TRP A 1 190 ? 17.734 -21.547 -19.453 1 90.81 190 TRP A CA 1
ATOM 1422 C C . TRP A 1 190 ? 18.062 -21.359 -20.922 1 90.81 190 TRP A C 1
ATOM 1424 O O . TRP A 1 190 ? 18.297 -20.234 -21.391 1 90.81 190 TRP A O 1
ATOM 1434 N N . ASP A 1 191 ? 18.062 -22.484 -21.578 1 86.31 191 ASP A N 1
ATOM 1435 C CA . ASP A 1 191 ? 18.359 -22.422 -23.016 1 86.31 191 ASP A CA 1
ATOM 1436 C C . ASP A 1 191 ? 17.344 -21.547 -23.75 1 86.31 191 ASP A C 1
ATOM 1438 O O . ASP A 1 191 ? 17.734 -20.688 -24.531 1 86.31 191 ASP A O 1
ATOM 1442 N N . ARG A 1 192 ? 16.156 -21.719 -23.391 1 85.69 192 ARG A N 1
ATOM 1443 C CA . ARG A 1 192 ? 15.062 -21 -24.047 1 85.69 192 ARG A CA 1
ATOM 1444 C C . ARG A 1 192 ? 15.094 -19.516 -23.703 1 85.69 192 ARG A C 1
ATOM 1446 O O . ARG A 1 192 ? 14.719 -18.688 -24.531 1 85.69 192 ARG A O 1
ATOM 1453 N N . THR A 1 193 ? 15.617 -19.234 -22.578 1 88.12 193 THR A N 1
ATOM 1454 C CA . THR A 1 193 ? 15.461 -17.875 -22.094 1 88.12 193 THR A CA 1
ATOM 1455 C C . THR A 1 193 ? 16.75 -17.078 -22.266 1 88.12 193 THR A C 1
ATOM 1457 O O . THR A 1 193 ? 16.734 -15.844 -22.281 1 88.12 193 THR A O 1
ATOM 1460 N N . LEU A 1 194 ? 17.859 -17.797 -22.406 1 87.75 194 LEU A N 1
ATOM 1461 C CA . LEU A 1 194 ? 19.141 -17.109 -22.516 1 87.75 194 LEU A CA 1
ATOM 1462 C C . LEU A 1 194 ? 19.797 -17.391 -23.859 1 87.75 194 LEU A C 1
ATOM 1464 O O . LEU A 1 194 ? 20.094 -16.469 -24.609 1 87.75 194 LEU A O 1
ATOM 1468 N N . VAL A 1 195 ? 19.828 -18.625 -24.188 1 82.5 195 VAL A N 1
ATOM 1469 C CA . VAL A 1 195 ? 20.656 -19.047 -25.328 1 82.5 195 VAL A CA 1
ATOM 1470 C C . VAL A 1 195 ? 19.906 -18.781 -26.625 1 82.5 195 VAL A C 1
ATOM 1472 O O . VAL A 1 195 ? 20.453 -18.156 -27.547 1 82.5 195 VAL A O 1
ATOM 1475 N N . ALA A 1 196 ? 18.641 -19.203 -26.641 1 82.75 196 ALA A N 1
ATOM 1476 C CA . ALA A 1 196 ? 17.875 -19.094 -27.875 1 82.75 196 ALA A CA 1
ATOM 1477 C C . ALA A 1 196 ? 17.703 -17.625 -28.297 1 82.75 196 ALA A C 1
ATOM 1479 O O . ALA A 1 196 ? 17.969 -17.266 -29.438 1 82.75 196 ALA A O 1
ATOM 1480 N N . PRO A 1 197 ? 17.422 -16.828 -27.406 1 84.75 197 PRO A N 1
ATOM 1481 C CA . PRO A 1 197 ? 17.312 -15.414 -27.781 1 84.75 197 PRO A CA 1
ATOM 1482 C C . PRO A 1 197 ? 18.656 -14.828 -28.219 1 84.75 197 PRO A C 1
ATOM 1484 O O . PRO A 1 197 ? 18.703 -14.047 -29.172 1 84.75 197 PRO A O 1
ATOM 1487 N N . ALA A 1 198 ? 19.641 -15.203 -27.562 1 82.69 198 ALA A N 1
ATOM 1488 C CA . ALA A 1 198 ? 20.969 -14.703 -27.938 1 82.69 198 ALA A CA 1
ATOM 1489 C C . ALA A 1 198 ? 21.359 -15.18 -29.344 1 82.69 198 ALA A C 1
ATOM 1491 O O . ALA A 1 198 ? 21.922 -14.414 -30.125 1 82.69 198 ALA A O 1
ATOM 1492 N N . ARG A 1 199 ? 21.031 -16.297 -29.672 1 81.75 199 ARG A N 1
ATOM 1493 C CA . ARG A 1 199 ? 21.359 -16.875 -30.969 1 81.75 199 ARG A CA 1
ATOM 1494 C C . ARG A 1 199 ? 20.516 -16.25 -32.094 1 81.75 199 ARG A C 1
ATOM 1496 O O . ARG A 1 199 ? 20.953 -16.172 -33.219 1 81.75 199 ARG A O 1
ATOM 1503 N N . SER A 1 200 ? 19.359 -15.812 -31.688 1 83.81 200 SER A N 1
ATOM 1504 C CA . SER A 1 200 ? 18.484 -15.203 -32.688 1 83.81 200 SER A CA 1
ATOM 1505 C C . SER A 1 200 ? 18.859 -13.75 -32.938 1 83.81 200 SER A C 1
ATOM 1507 O O . SER A 1 200 ? 18.203 -13.055 -33.719 1 83.81 200 SER A O 1
ATOM 1509 N N . GLY A 1 201 ? 19.844 -13.312 -32.219 1 82.75 201 GLY A N 1
ATOM 1510 C CA . GLY A 1 201 ? 20.359 -11.977 -32.469 1 82.75 201 GLY A CA 1
ATOM 1511 C C . GLY A 1 201 ? 19.859 -10.945 -31.484 1 82.75 201 GLY A C 1
ATOM 1512 O O . GLY A 1 201 ? 20.156 -9.758 -31.609 1 82.75 201 GLY A O 1
ATOM 1513 N N . ARG A 1 202 ? 19.125 -11.43 -30.562 1 85.06 202 ARG A N 1
ATOM 1514 C CA . ARG A 1 202 ? 18.688 -10.492 -29.531 1 85.06 202 ARG A CA 1
ATOM 1515 C C . ARG A 1 202 ? 19.844 -10.062 -28.641 1 85.06 202 ARG A C 1
ATOM 1517 O O . ARG A 1 202 ? 20.641 -10.898 -28.203 1 85.06 202 ARG A O 1
ATOM 1524 N N . HIS A 1 203 ? 19.984 -8.836 -28.453 1 86.62 203 HIS A N 1
ATOM 1525 C CA . HIS A 1 203 ? 21.016 -8.312 -27.562 1 86.62 203 HIS A CA 1
ATOM 1526 C C . HIS A 1 203 ? 20.594 -8.422 -26.109 1 86.62 203 HIS A C 1
ATOM 1528 O O . HIS A 1 203 ? 19.797 -7.621 -25.625 1 86.62 203 HIS A O 1
ATOM 1534 N N . LEU A 1 204 ? 21.156 -9.414 -25.438 1 92.31 204 LEU A N 1
ATOM 1535 C CA . LEU A 1 204 ? 20.859 -9.625 -24.016 1 92.31 204 LEU A CA 1
ATOM 1536 C C . LEU A 1 204 ? 21.953 -9.023 -23.141 1 92.31 204 LEU A C 1
ATOM 1538 O O . LEU A 1 204 ? 23.141 -9.188 -23.422 1 92.31 204 LEU A O 1
ATOM 1542 N N . LEU A 1 205 ? 21.547 -8.297 -22.219 1 93.25 205 LEU A N 1
ATOM 1543 C CA . LEU A 1 205 ? 22.422 -7.891 -21.109 1 93.25 205 LEU A CA 1
ATOM 1544 C C . LEU A 1 205 ? 22.328 -8.867 -19.953 1 93.25 205 LEU A C 1
ATOM 1546 O O . LEU A 1 205 ? 21.266 -8.992 -19.328 1 93.25 205 LEU A O 1
ATOM 1550 N N . VAL A 1 206 ? 23.391 -9.578 -19.734 1 96.75 206 VAL A N 1
ATOM 1551 C CA . VAL A 1 206 ? 23.453 -10.492 -18.594 1 96.75 206 VAL A CA 1
ATOM 1552 C C . VAL A 1 206 ? 24.359 -9.906 -17.516 1 96.75 206 VAL A C 1
ATOM 1554 O O . VAL A 1 206 ? 25.547 -9.68 -17.75 1 96.75 206 VAL A O 1
ATOM 1557 N N . LEU A 1 207 ? 23.766 -9.672 -16.391 1 97.81 207 LEU A N 1
ATOM 1558 C CA . LEU A 1 207 ? 24.438 -9.016 -15.273 1 97.81 207 LEU A CA 1
ATOM 1559 C C . LEU A 1 207 ? 24.641 -10 -14.125 1 97.81 207 LEU A C 1
ATOM 1561 O O . LEU A 1 207 ? 23.781 -10.82 -13.828 1 97.81 207 LEU A O 1
ATOM 1565 N N . VAL A 1 208 ? 25.781 -9.883 -13.469 1 98.5 208 VAL A N 1
ATOM 1566 C CA . VAL A 1 208 ? 26.047 -10.648 -12.258 1 98.5 208 VAL A CA 1
ATOM 1567 C C . VAL A 1 208 ? 26.609 -9.734 -11.18 1 98.5 208 VAL A C 1
ATOM 1569 O O . VAL A 1 208 ? 27.516 -8.938 -11.438 1 98.5 208 VAL A O 1
ATOM 1572 N N . HIS A 1 209 ? 26.016 -9.812 -10.062 1 98.69 209 HIS A N 1
ATOM 1573 C CA . HIS A 1 209 ? 26.484 -9.07 -8.898 1 98.69 209 HIS A CA 1
ATOM 1574 C C . HIS A 1 209 ? 27.406 -9.914 -8.031 1 98.69 209 HIS A C 1
ATOM 1576 O O . HIS A 1 209 ? 27.141 -11.102 -7.805 1 98.69 209 HIS A O 1
ATOM 1582 N N . ARG A 1 210 ? 28.484 -9.312 -7.547 1 98 210 ARG A N 1
ATOM 1583 C CA . ARG A 1 210 ? 29.406 -9.977 -6.625 1 98 210 ARG A CA 1
ATOM 1584 C C . ARG A 1 210 ? 29.391 -9.297 -5.262 1 98 210 ARG A C 1
ATOM 1586 O O . ARG A 1 210 ? 29.781 -8.133 -5.145 1 98 210 ARG A O 1
ATOM 1593 N N . GLY A 1 211 ? 28.891 -10.031 -4.246 1 96.12 211 GLY A N 1
ATOM 1594 C CA . GLY A 1 211 ? 28.922 -9.555 -2.873 1 96.12 211 GLY A CA 1
ATOM 1595 C C . GLY A 1 211 ? 30.188 -9.969 -2.131 1 96.12 211 GLY A C 1
ATOM 1596 O O . GLY A 1 211 ? 31.141 -10.469 -2.738 1 96.12 211 GLY A O 1
ATOM 1597 N N . PRO A 1 212 ? 30.281 -9.719 -0.835 1 94.31 212 PRO A N 1
ATOM 1598 C CA . PRO A 1 212 ? 31.453 -10.023 -0.028 1 94.31 212 PRO A CA 1
ATOM 1599 C C . PRO A 1 212 ? 31.781 -11.516 -0.002 1 94.31 212 PRO A C 1
ATOM 1601 O O . PRO A 1 212 ? 32.938 -11.898 0.177 1 94.31 212 PRO A O 1
ATOM 1604 N N . HIS A 1 213 ? 30.812 -12.391 -0.221 1 94.75 213 HIS A N 1
ATOM 1605 C CA . HIS A 1 213 ? 31.031 -13.828 -0.105 1 94.75 213 HIS A CA 1
ATOM 1606 C C . HIS A 1 213 ? 30.891 -14.516 -1.459 1 94.75 213 HIS A C 1
ATOM 1608 O O . HIS A 1 213 ? 30.688 -15.734 -1.525 1 94.75 213 HIS A O 1
ATOM 1614 N N . GLY A 1 214 ? 30.922 -13.703 -2.535 1 96.81 214 GLY A N 1
ATOM 1615 C CA . GLY A 1 214 ? 30.812 -14.266 -3.873 1 96.81 214 GLY A CA 1
ATOM 1616 C C . GLY A 1 214 ? 29.641 -13.719 -4.648 1 96.81 214 GLY A C 1
ATOM 1617 O O . GLY A 1 214 ? 29.016 -12.727 -4.242 1 96.81 214 GLY A O 1
ATOM 1618 N N . ASP A 1 215 ? 29.391 -14.344 -5.816 1 98.12 215 ASP A N 1
ATOM 1619 C CA . ASP A 1 215 ? 28.25 -13.922 -6.633 1 98.12 215 ASP A CA 1
ATOM 1620 C C . ASP A 1 215 ? 26.938 -14.164 -5.906 1 98.12 215 ASP A C 1
ATOM 1622 O O . ASP A 1 215 ? 26.703 -15.258 -5.375 1 98.12 215 ASP A O 1
ATOM 1626 N N . ASP A 1 216 ? 26.125 -13.133 -5.848 1 98.19 216 ASP A N 1
ATOM 1627 C CA . ASP A 1 216 ? 24.922 -13.281 -5.02 1 98.19 216 ASP A CA 1
ATOM 1628 C C . ASP A 1 216 ? 23.719 -12.609 -5.672 1 98.19 216 ASP A C 1
ATOM 1630 O O . ASP A 1 216 ? 22.734 -12.312 -4.996 1 98.19 216 ASP A O 1
ATOM 1634 N N . GLY A 1 217 ? 23.781 -12.297 -6.953 1 98.44 217 GLY A N 1
ATOM 1635 C CA . GLY A 1 217 ? 22.672 -11.781 -7.723 1 98.44 217 GLY A CA 1
ATOM 1636 C C . GLY A 1 217 ? 22.938 -11.734 -9.219 1 98.44 217 GLY A C 1
ATOM 1637 O O . GLY A 1 217 ? 24.094 -11.781 -9.641 1 98.44 217 GLY A O 1
ATOM 1638 N N . PHE A 1 218 ? 21.906 -11.664 -10.008 1 98.56 218 PHE A N 1
ATOM 1639 C CA . PHE A 1 218 ? 22.047 -11.547 -11.453 1 98.56 218 PHE A CA 1
ATOM 1640 C C . PHE A 1 218 ? 20.797 -10.953 -12.078 1 98.56 218 PHE A C 1
ATOM 1642 O O . PHE A 1 218 ? 19.75 -10.883 -11.43 1 98.56 218 PHE A O 1
ATOM 1649 N N . GLY A 1 219 ? 20.906 -10.438 -13.234 1 97.69 219 GLY A N 1
ATOM 1650 C CA . GLY A 1 219 ? 19.812 -9.914 -14.039 1 97.69 219 GLY A CA 1
ATOM 1651 C C . GLY A 1 219 ? 20.016 -10.117 -15.523 1 97.69 219 GLY A C 1
ATOM 1652 O O . GLY A 1 219 ? 21.141 -10.227 -16 1 97.69 219 GLY A O 1
ATOM 1653 N N . VAL A 1 220 ? 18.938 -10.32 -16.219 1 96.81 220 VAL A N 1
ATOM 1654 C CA . VAL A 1 220 ? 18.922 -10.383 -17.672 1 96.81 220 VAL A CA 1
ATOM 1655 C C . VAL A 1 220 ? 17.984 -9.312 -18.219 1 96.81 220 VAL A C 1
ATOM 1657 O O . VAL A 1 220 ? 16.844 -9.18 -17.75 1 96.81 220 VAL A O 1
ATOM 1660 N N . ALA A 1 221 ? 18.453 -8.516 -19.078 1 94.81 221 ALA A N 1
ATOM 1661 C CA . ALA A 1 221 ? 17.656 -7.441 -19.672 1 94.81 221 ALA A CA 1
ATOM 1662 C C . ALA A 1 221 ? 17.922 -7.32 -21.172 1 94.81 221 ALA A C 1
ATOM 1664 O O . ALA A 1 221 ? 18.938 -7.832 -21.672 1 94.81 221 ALA A O 1
ATOM 1665 N N . SER A 1 222 ? 16.984 -6.762 -21.859 1 92.94 222 SER A N 1
ATOM 1666 C CA . SER A 1 222 ? 17.125 -6.445 -23.281 1 92.94 222 SER A CA 1
ATOM 1667 C C . SER A 1 222 ? 16.344 -5.184 -23.641 1 92.94 222 SER A C 1
ATOM 1669 O O . SER A 1 222 ? 15.422 -4.793 -22.938 1 92.94 222 SER A O 1
ATOM 1671 N N . PHE A 1 223 ? 16.766 -4.547 -24.672 1 88.44 223 PHE A N 1
ATOM 1672 C CA . PHE A 1 223 ? 16.062 -3.352 -25.125 1 88.44 223 PHE A CA 1
ATOM 1673 C C . PHE A 1 223 ? 14.781 -3.725 -25.859 1 88.44 223 PHE A C 1
ATOM 1675 O O . PHE A 1 223 ? 14.773 -4.652 -26.672 1 88.44 223 PHE A O 1
ATOM 1682 N N . GLY A 1 224 ? 13.703 -3.133 -25.406 1 85.69 224 GLY A N 1
ATOM 1683 C CA . GLY A 1 224 ? 12.438 -3.305 -26.109 1 85.69 224 GLY A CA 1
ATOM 1684 C C . GLY A 1 224 ? 12.352 -2.508 -27.391 1 85.69 224 GLY A C 1
ATOM 1685 O O . GLY A 1 224 ? 13.352 -1.955 -27.859 1 85.69 224 GLY A O 1
ATOM 1686 N N . GLU A 1 225 ? 11.141 -2.658 -28.031 1 76.81 225 GLU A N 1
ATOM 1687 C CA . GLU A 1 225 ? 10.914 -1.931 -29.281 1 76.81 225 GLU A CA 1
ATOM 1688 C C . GLU A 1 225 ? 10.562 -0.472 -29.016 1 76.81 225 GLU A C 1
ATOM 1690 O O . GLU A 1 225 ? 9.992 -0.15 -27.969 1 76.81 225 GLU A O 1
ATOM 1695 N N . GLY A 1 226 ? 11.047 0.445 -29.625 1 68.19 226 GLY A N 1
ATOM 1696 C CA . GLY A 1 226 ? 10.719 1.86 -29.547 1 68.19 226 GLY A CA 1
ATOM 1697 C C . GLY A 1 226 ? 11.062 2.621 -30.812 1 68.19 226 GLY A C 1
ATOM 1698 O O . GLY A 1 226 ? 11.742 2.098 -31.703 1 68.19 226 GLY A O 1
ATOM 1699 N N . SER A 1 227 ? 10.297 3.762 -31 1 65 227 SER A N 1
ATOM 1700 C CA . SER A 1 227 ? 10.438 4.59 -32.188 1 65 227 SER A CA 1
ATOM 1701 C C . SER A 1 227 ? 11.867 5.094 -32.344 1 65 227 SER A C 1
ATOM 1703 O O . SER A 1 227 ? 12.344 5.301 -33.469 1 65 227 SER A O 1
ATOM 1705 N N . ASP A 1 228 ? 12.477 5.406 -31.281 1 64.94 228 ASP A N 1
ATOM 1706 C CA . ASP A 1 228 ? 13.875 5.832 -31.281 1 64.94 228 ASP A CA 1
ATOM 1707 C C . ASP A 1 228 ? 14.602 5.312 -30.047 1 64.94 228 ASP A C 1
ATOM 1709 O O . ASP A 1 228 ? 14.039 4.555 -29.25 1 64.94 228 ASP A O 1
ATOM 1713 N N . PHE A 1 229 ? 15.883 5.496 -30.125 1 60.91 229 PHE A N 1
ATOM 1714 C CA . PHE A 1 229 ? 16.766 4.93 -29.125 1 60.91 229 PHE A CA 1
ATOM 1715 C C . PHE A 1 229 ? 16.391 5.418 -27.719 1 60.91 229 PHE A C 1
ATOM 1717 O O . PHE A 1 229 ? 16.5 4.668 -26.75 1 60.91 229 PHE A O 1
ATOM 1724 N N . THR A 1 230 ? 15.875 6.645 -27.609 1 61.56 230 THR A N 1
ATOM 1725 C CA . THR A 1 230 ? 15.602 7.211 -26.297 1 61.56 230 THR A CA 1
ATOM 1726 C C . THR A 1 230 ? 14.242 6.754 -25.781 1 61.56 230 THR A C 1
ATOM 1728 O O . THR A 1 230 ? 13.961 6.852 -24.594 1 61.56 230 THR A O 1
ATOM 1731 N N . ALA A 1 231 ? 13.633 6.207 -26.781 1 66.56 231 ALA A N 1
ATOM 1732 C CA . ALA A 1 231 ? 12.258 5.867 -26.438 1 66.56 231 ALA A CA 1
ATOM 1733 C C . ALA A 1 231 ? 12.117 4.375 -26.156 1 66.56 231 ALA A C 1
ATOM 1735 O O . ALA A 1 231 ? 11.055 3.92 -25.703 1 66.56 231 ALA A O 1
ATOM 1736 N N . ARG A 1 232 ? 13.219 3.656 -26.266 1 80.88 232 ARG A N 1
ATOM 1737 C CA . ARG A 1 232 ? 13.086 2.215 -26.078 1 80.88 232 ARG A CA 1
ATOM 1738 C C . ARG A 1 232 ? 13.266 1.835 -24.609 1 80.88 232 ARG A C 1
ATOM 1740 O O . ARG A 1 232 ? 14.219 2.273 -23.953 1 80.88 232 ARG A O 1
ATOM 1747 N N . PRO A 1 233 ? 12.422 1.061 -24.078 1 88.75 233 PRO A N 1
ATOM 1748 C CA . PRO A 1 233 ? 12.586 0.617 -22.688 1 88.75 233 PRO A CA 1
ATOM 1749 C C . PRO A 1 233 ? 13.602 -0.51 -22.547 1 88.75 233 PRO A C 1
ATOM 1751 O O . PRO A 1 233 ? 13.82 -1.272 -23.484 1 88.75 233 PRO A O 1
ATOM 1754 N N . LEU A 1 234 ? 14.344 -0.435 -21.5 1 92.62 234 LEU A N 1
ATOM 1755 C CA . LEU A 1 234 ? 15.078 -1.619 -21.078 1 92.62 234 LEU A CA 1
ATOM 1756 C C . LEU A 1 234 ? 14.156 -2.598 -20.344 1 92.62 234 LEU A C 1
ATOM 1758 O O . LEU A 1 234 ? 13.539 -2.25 -19.344 1 92.62 234 LEU A O 1
ATOM 1762 N N . VAL A 1 235 ? 13.992 -3.768 -20.906 1 95.06 235 VAL A N 1
ATOM 1763 C CA . VAL A 1 235 ? 13.086 -4.77 -20.375 1 95.06 235 VAL A CA 1
ATOM 1764 C C . VAL A 1 235 ? 13.867 -5.816 -19.578 1 95.06 235 VAL A C 1
ATOM 1766 O O . VAL A 1 235 ? 14.719 -6.516 -20.141 1 95.06 235 VAL A O 1
ATOM 1769 N N . VAL A 1 236 ? 13.594 -5.891 -18.281 1 96.69 236 VAL A N 1
ATOM 1770 C CA . VAL A 1 236 ? 14.227 -6.875 -17.406 1 96.69 236 VAL A CA 1
ATOM 1771 C C . VAL A 1 236 ? 13.406 -8.164 -17.391 1 96.69 236 VAL A C 1
ATOM 1773 O O . VAL A 1 236 ? 12.242 -8.164 -16.984 1 96.69 236 VAL A O 1
ATOM 1776 N N . SER A 1 237 ? 13.992 -9.227 -17.812 1 95.44 237 SER A N 1
ATOM 1777 C CA . SER A 1 237 ? 13.258 -10.484 -17.938 1 95.44 237 SER A CA 1
ATOM 1778 C C . SER A 1 237 ? 13.57 -11.422 -16.781 1 95.44 237 SER A C 1
ATOM 1780 O O . SER A 1 237 ? 12.836 -12.383 -16.531 1 95.44 237 SER A O 1
ATOM 1782 N N . ASP A 1 238 ? 14.648 -11.172 -16.109 1 96.94 238 ASP A N 1
ATOM 1783 C CA . ASP A 1 238 ? 15.078 -11.977 -14.977 1 96.94 238 ASP A CA 1
ATOM 1784 C C . ASP A 1 238 ? 15.906 -11.148 -14 1 96.94 238 ASP A C 1
ATOM 1786 O O . ASP A 1 238 ? 16.812 -10.422 -14.406 1 96.94 238 ASP A O 1
ATOM 1790 N N . LEU A 1 239 ? 15.586 -11.164 -12.758 1 98.19 239 LEU A N 1
ATOM 1791 C CA . LEU A 1 239 ? 16.297 -10.406 -11.734 1 98.19 239 LEU A CA 1
ATOM 1792 C C . LEU A 1 239 ? 16.188 -11.086 -10.375 1 98.19 239 LEU A C 1
ATOM 1794 O O . LEU A 1 239 ? 15.086 -11.219 -9.836 1 98.19 239 LEU A O 1
ATOM 1798 N N . HIS A 1 240 ? 17.312 -11.578 -9.859 1 98.31 240 HIS A N 1
ATOM 1799 C CA . HIS A 1 240 ? 17.391 -12.273 -8.578 1 98.31 240 HIS A CA 1
ATOM 1800 C C . HIS A 1 240 ? 18.562 -11.766 -7.758 1 98.31 240 HIS A C 1
ATOM 1802 O O . HIS A 1 240 ? 19.656 -11.539 -8.297 1 98.31 240 HIS A O 1
ATOM 1808 N N . ALA A 1 241 ? 18.359 -11.586 -6.496 1 98.12 241 ALA A N 1
ATOM 1809 C CA . ALA A 1 241 ? 19.406 -11.172 -5.566 1 98.12 241 ALA A CA 1
ATOM 1810 C C . ALA A 1 241 ? 19.188 -11.781 -4.184 1 98.12 241 ALA A C 1
ATOM 1812 O O . ALA A 1 241 ? 18.047 -12.031 -3.785 1 98.12 241 ALA A O 1
ATOM 1813 N N . THR A 1 242 ? 20.281 -12.008 -3.441 1 96.31 242 THR A N 1
ATOM 1814 C CA . THR A 1 242 ? 20.234 -12.641 -2.131 1 96.31 242 THR A CA 1
ATOM 1815 C C . THR A 1 242 ? 19.672 -11.688 -1.083 1 96.31 242 THR A C 1
ATOM 1817 O O . THR A 1 242 ? 19.078 -12.117 -0.095 1 96.31 242 THR A O 1
ATOM 1820 N N . ASP A 1 243 ? 19.906 -10.383 -1.308 1 94.19 243 ASP A N 1
ATOM 1821 C CA . ASP A 1 243 ? 19.469 -9.406 -0.319 1 94.19 243 ASP A CA 1
ATOM 1822 C C . ASP A 1 243 ? 19.234 -8.039 -0.963 1 94.19 243 ASP A C 1
ATOM 1824 O O . ASP A 1 243 ? 19.406 -7.879 -2.174 1 94.19 243 ASP A O 1
ATOM 1828 N N . ALA A 1 244 ? 18.828 -7.105 -0.161 1 94.5 244 ALA A N 1
ATOM 1829 C CA . ALA A 1 244 ? 18.422 -5.793 -0.652 1 94.5 244 ALA A CA 1
ATOM 1830 C C . ALA A 1 244 ? 19.625 -5.035 -1.232 1 94.5 244 ALA A C 1
ATOM 1832 O O . ALA A 1 244 ? 19.469 -4.277 -2.195 1 94.5 244 ALA A O 1
ATOM 1833 N N . ALA A 1 245 ? 20.766 -5.203 -0.64 1 96.31 245 ALA A N 1
ATOM 1834 C CA . ALA A 1 245 ? 21.953 -4.488 -1.118 1 96.31 245 ALA A CA 1
ATOM 1835 C C . ALA A 1 245 ? 22.344 -4.949 -2.52 1 96.31 245 ALA A C 1
ATOM 1837 O O . ALA A 1 245 ? 22.594 -4.125 -3.402 1 96.31 245 ALA A O 1
ATOM 1838 N N . ALA A 1 246 ? 22.406 -6.289 -2.717 1 97.75 246 ALA A N 1
ATOM 1839 C CA . ALA A 1 246 ? 22.703 -6.836 -4.039 1 97.75 246 ALA A CA 1
ATOM 1840 C C . ALA A 1 246 ? 21.641 -6.398 -5.059 1 97.75 246 ALA A C 1
ATOM 1842 O O . ALA A 1 246 ? 21.984 -6.031 -6.188 1 97.75 246 ALA A O 1
ATOM 1843 N N . LEU A 1 247 ? 20.391 -6.414 -4.648 1 97.62 247 LEU A N 1
ATOM 1844 C CA . LEU A 1 247 ? 19.297 -5.965 -5.512 1 97.62 247 LEU A CA 1
ATOM 1845 C C . LEU A 1 247 ? 19.469 -4.5 -5.891 1 97.62 247 LEU A C 1
ATOM 1847 O O . LEU A 1 247 ? 19.281 -4.129 -7.051 1 97.62 247 LEU A O 1
ATOM 1851 N N . CYS A 1 248 ? 19.797 -3.705 -4.926 1 97 248 CYS A N 1
ATOM 1852 C CA . CYS A 1 248 ? 20 -2.279 -5.152 1 97 248 CYS A CA 1
ATOM 1853 C C . CYS A 1 248 ? 21.109 -2.037 -6.168 1 97 248 CYS A C 1
ATOM 1855 O O . CYS A 1 248 ? 20.953 -1.212 -7.07 1 97 248 CYS A O 1
ATOM 1857 N N . ASP A 1 249 ? 22.172 -2.752 -6.035 1 97.5 249 ASP A N 1
ATOM 1858 C CA . ASP A 1 249 ? 23.297 -2.6 -6.965 1 97.5 249 ASP A CA 1
ATOM 1859 C C . ASP A 1 249 ? 22.891 -2.996 -8.383 1 97.5 249 ASP A C 1
ATOM 1861 O O . ASP A 1 249 ? 23.281 -2.346 -9.352 1 97.5 249 ASP A O 1
ATOM 1865 N N . LEU A 1 250 ? 22.109 -4.031 -8.523 1 97.88 250 LEU A N 1
ATOM 1866 C CA . LEU A 1 250 ? 21.641 -4.453 -9.836 1 97.88 250 LEU A CA 1
ATOM 1867 C C . LEU A 1 250 ? 20.719 -3.402 -10.438 1 97.88 250 LEU A C 1
ATOM 1869 O O . LEU A 1 250 ? 20.844 -3.057 -11.617 1 97.88 250 LEU A O 1
ATOM 1873 N N . TRP A 1 251 ? 19.828 -2.855 -9.672 1 96.19 251 TRP A N 1
ATOM 1874 C CA . TRP A 1 251 ? 18.922 -1.807 -10.156 1 96.19 251 TRP A CA 1
ATOM 1875 C C . TRP A 1 251 ? 19.703 -0.548 -10.516 1 96.19 251 TRP A C 1
ATOM 1877 O O . TRP A 1 251 ? 19.391 0.128 -11.492 1 96.19 251 TRP A O 1
ATOM 1887 N N . ARG A 1 252 ? 20.688 -0.22 -9.648 1 93.88 252 ARG A N 1
ATOM 1888 C CA . ARG A 1 252 ? 21.531 0.92 -9.961 1 93.88 252 ARG A CA 1
ATOM 1889 C C . ARG A 1 252 ? 22.156 0.777 -11.344 1 93.88 252 ARG A C 1
ATOM 1891 O O . ARG A 1 252 ? 22.141 1.72 -12.141 1 93.88 252 ARG A O 1
ATOM 1898 N N . PHE A 1 253 ? 22.672 -0.369 -11.648 1 93.75 253 PHE A N 1
ATOM 1899 C CA . PHE A 1 253 ? 23.266 -0.632 -12.961 1 93.75 253 PHE A CA 1
ATOM 1900 C C . PHE A 1 253 ? 22.219 -0.49 -14.062 1 93.75 253 PHE A C 1
ATOM 1902 O O . PHE A 1 253 ? 22.469 0.185 -15.062 1 93.75 253 PHE A O 1
ATOM 1909 N N . LEU A 1 254 ? 21.047 -1.137 -13.898 1 94.06 254 LEU A N 1
ATOM 1910 C CA . LEU A 1 254 ? 20 -1.129 -14.906 1 94.06 254 LEU A CA 1
ATOM 1911 C C . LEU A 1 254 ? 19.516 0.294 -15.188 1 94.06 254 LEU A C 1
ATOM 1913 O O . LEU A 1 254 ? 19.266 0.648 -16.344 1 94.06 254 LEU A O 1
ATOM 1917 N N . LEU A 1 255 ? 19.453 1.099 -14.133 1 91.56 255 LEU A N 1
ATOM 1918 C CA . LEU A 1 255 ? 18.969 2.469 -14.266 1 91.56 255 LEU A CA 1
ATOM 1919 C C . LEU A 1 255 ? 20.047 3.367 -14.875 1 91.56 255 LEU A C 1
ATOM 1921 O O . LEU A 1 255 ? 19.734 4.461 -15.359 1 91.56 255 LEU A O 1
ATOM 1925 N N . ASP A 1 256 ? 21.234 2.881 -14.859 1 88.62 256 ASP A N 1
ATOM 1926 C CA . ASP A 1 256 ? 22.344 3.672 -15.383 1 88.62 256 ASP A CA 1
ATOM 1927 C C . ASP A 1 256 ? 22.641 3.312 -16.828 1 88.62 256 ASP A C 1
ATOM 1929 O O . ASP A 1 256 ? 23.5 3.934 -17.469 1 88.62 256 ASP A O 1
ATOM 1933 N N . VAL A 1 257 ? 22 2.242 -17.297 1 86 257 VAL A N 1
ATOM 1934 C CA . VAL A 1 257 ? 22.203 1.887 -18.703 1 86 257 VAL A CA 1
ATOM 1935 C C . VAL A 1 257 ? 21.766 3.045 -19.594 1 86 257 VAL A C 1
ATOM 1937 O O . VAL A 1 257 ? 20.641 3.523 -19.5 1 86 257 VAL A O 1
ATOM 1940 N N . ASP A 1 258 ? 22.656 3.416 -20.391 1 78 258 ASP A N 1
ATOM 1941 C CA . ASP A 1 258 ? 22.406 4.551 -21.281 1 78 258 ASP A CA 1
ATOM 1942 C C . ASP A 1 258 ? 21.344 4.223 -22.312 1 78 258 ASP A C 1
ATOM 1944 O O . ASP A 1 258 ? 21.094 3.051 -22.609 1 78 258 ASP A O 1
ATOM 1948 N N . LEU A 1 259 ? 20.625 5.191 -22.859 1 68 259 LEU A N 1
ATOM 1949 C CA . LEU A 1 259 ? 19.703 5.137 -23.984 1 68 259 LEU A CA 1
ATOM 1950 C C . LEU A 1 259 ? 18.375 4.543 -23.562 1 68 259 LEU A C 1
ATOM 1952 O O . LEU A 1 259 ? 17.484 4.344 -24.391 1 68 259 LEU A O 1
ATOM 1956 N N . ALA A 1 260 ? 18.281 4.094 -22.328 1 74 260 ALA A N 1
ATOM 1957 C CA . ALA A 1 260 ? 16.969 3.633 -21.906 1 74 260 ALA A CA 1
ATOM 1958 C C . ALA A 1 260 ? 16.234 4.715 -21.109 1 74 260 ALA A C 1
ATOM 1960 O O . ALA A 1 260 ? 16.781 5.293 -20.172 1 74 260 ALA A O 1
ATOM 1961 N N . GLY A 1 261 ? 15.055 5.152 -21.609 1 77.06 261 GLY A N 1
ATOM 1962 C CA . GLY A 1 261 ? 14.258 6.125 -20.875 1 77.06 261 GLY A CA 1
ATOM 1963 C C . GLY A 1 261 ? 13.508 5.523 -19.703 1 77.06 261 GLY A C 1
ATOM 1964 O O . GLY A 1 261 ? 13.172 6.223 -18.75 1 77.06 261 GLY A O 1
ATOM 1965 N N . THR A 1 262 ? 13.242 4.25 -19.812 1 89.06 262 THR A N 1
ATOM 1966 C CA . THR A 1 262 ? 12.492 3.543 -18.797 1 89.06 262 THR A CA 1
ATOM 1967 C C . THR A 1 262 ? 12.992 2.109 -18.641 1 89.06 262 THR A C 1
ATOM 1969 O O . THR A 1 262 ? 13.523 1.53 -19.594 1 89.06 262 THR A O 1
ATOM 1972 N N . VAL A 1 263 ? 12.953 1.63 -17.453 1 93.88 263 VAL A N 1
ATOM 1973 C CA . VAL A 1 263 ? 13.219 0.22 -17.188 1 93.88 263 VAL A CA 1
ATOM 1974 C C . VAL A 1 263 ? 11.93 -0.482 -16.766 1 93.88 263 VAL A C 1
ATOM 1976 O O . VAL A 1 263 ? 11.281 -0.072 -15.805 1 93.88 263 VAL A O 1
ATOM 1979 N N . ARG A 1 264 ? 11.586 -1.471 -17.547 1 95.62 264 ARG A N 1
ATOM 1980 C CA . ARG A 1 264 ? 10.406 -2.279 -17.25 1 95.62 264 ARG A CA 1
ATOM 1981 C C . ARG A 1 264 ? 10.812 -3.66 -16.734 1 95.62 264 ARG A C 1
ATOM 1983 O O . ARG A 1 264 ? 11.703 -4.297 -17.297 1 95.62 264 ARG A O 1
ATOM 1990 N N . ALA A 1 265 ? 10.273 -4.051 -15.672 1 96.62 265 ALA A N 1
ATOM 1991 C CA . ALA A 1 265 ? 10.539 -5.379 -15.117 1 96.62 265 ALA A CA 1
ATOM 1992 C C . ALA A 1 265 ? 9.242 -6.094 -14.758 1 96.62 265 ALA A C 1
ATOM 1994 O O . ALA A 1 265 ? 8.461 -5.605 -13.938 1 96.62 265 ALA A O 1
ATOM 1995 N N . ALA A 1 266 ? 9.062 -7.199 -15.336 1 94.12 266 ALA A N 1
ATOM 1996 C CA . ALA A 1 266 ? 7.91 -8.039 -15.016 1 94.12 266 ALA A CA 1
ATOM 1997 C C . ALA A 1 266 ? 8.281 -9.102 -13.984 1 94.12 266 ALA A C 1
ATOM 1999 O O . ALA A 1 266 ? 9.461 -9.305 -13.688 1 94.12 266 ALA A O 1
ATOM 2000 N N . GLN A 1 267 ? 7.277 -9.672 -13.375 1 95.75 267 GLN A N 1
ATOM 2001 C CA . GLN A 1 267 ? 7.422 -10.805 -12.469 1 95.75 267 GLN A CA 1
ATOM 2002 C C . GLN A 1 267 ? 8.273 -10.445 -11.258 1 95.75 267 GLN A C 1
ATOM 2004 O O . GLN A 1 267 ? 9.164 -11.203 -10.875 1 95.75 267 GLN A O 1
ATOM 2009 N N . ARG A 1 268 ? 8.031 -9.289 -10.758 1 98.06 268 ARG A N 1
ATOM 2010 C CA . ARG A 1 268 ? 8.75 -8.891 -9.555 1 98.06 268 ARG A CA 1
ATOM 2011 C C . ARG A 1 268 ? 7.969 -9.273 -8.297 1 98.06 268 ARG A C 1
ATOM 2013 O O . ARG A 1 268 ? 6.734 -9.273 -8.312 1 98.06 268 ARG A O 1
ATOM 2020 N N . PRO A 1 269 ? 8.711 -9.68 -7.234 1 97.81 269 PRO A N 1
ATOM 2021 C CA . PRO A 1 269 ? 7.988 -9.969 -5.996 1 97.81 269 PRO A CA 1
ATOM 2022 C C . PRO A 1 269 ? 7.246 -8.75 -5.445 1 97.81 269 PRO A C 1
ATOM 2024 O O . PRO A 1 269 ? 7.699 -7.617 -5.621 1 97.81 269 PRO A O 1
ATOM 2027 N N . LEU A 1 270 ? 6.129 -8.977 -4.777 1 96.5 270 LEU A N 1
ATOM 2028 C CA . LEU A 1 270 ? 5.25 -7.922 -4.277 1 96.5 270 LEU A CA 1
ATOM 2029 C C . LEU A 1 270 ? 5.957 -7.078 -3.225 1 96.5 270 LEU A C 1
ATOM 2031 O O . LEU A 1 270 ? 5.621 -5.906 -3.031 1 96.5 270 LEU A O 1
ATOM 2035 N N . ASP A 1 271 ? 6.945 -7.617 -2.539 1 95.69 271 ASP A N 1
ATOM 2036 C CA . ASP A 1 271 ? 7.555 -6.922 -1.409 1 95.69 271 ASP A CA 1
ATOM 2037 C C . ASP A 1 271 ? 8.914 -6.34 -1.789 1 95.69 271 ASP A C 1
ATOM 2039 O O . ASP A 1 271 ? 9.695 -5.949 -0.917 1 95.69 271 ASP A O 1
ATOM 2043 N N . GLU A 1 272 ? 9.258 -6.398 -3.121 1 96.44 272 GLU A N 1
ATOM 2044 C CA . GLU A 1 272 ? 10.492 -5.73 -3.529 1 96.44 272 GLU A CA 1
ATOM 2045 C C . GLU A 1 272 ? 10.43 -4.234 -3.232 1 96.44 272 GLU A C 1
ATOM 2047 O O . GLU A 1 272 ? 9.516 -3.541 -3.689 1 96.44 272 GLU A O 1
ATOM 2052 N N . PRO A 1 273 ? 11.359 -3.697 -2.449 1 94.31 273 PRO A N 1
ATOM 2053 C CA . PRO A 1 273 ? 11.234 -2.336 -1.922 1 94.31 273 PRO A CA 1
ATOM 2054 C C . PRO A 1 273 ? 11.789 -1.282 -2.875 1 94.31 273 PRO A C 1
ATOM 2056 O O . PRO A 1 273 ? 12.547 -0.399 -2.455 1 94.31 273 PRO A O 1
ATOM 2059 N N . LEU A 1 274 ? 11.406 -1.312 -4.102 1 94.81 274 LEU A N 1
ATOM 2060 C CA . LEU A 1 274 ? 11.977 -0.4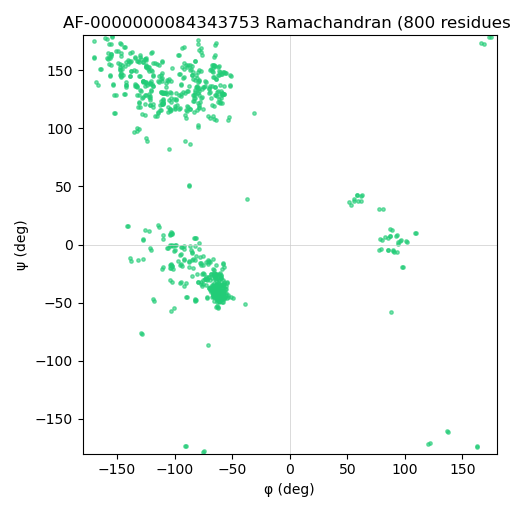22 -5.109 1 94.81 274 LEU A CA 1
ATOM 2061 C C . LEU A 1 274 ? 11.672 1.035 -4.777 1 94.81 274 LEU A C 1
ATOM 2063 O O . LEU A 1 274 ? 12.539 1.899 -4.91 1 94.81 274 LEU A O 1
ATOM 2067 N N . ASP A 1 275 ? 10.469 1.332 -4.312 1 94.38 275 ASP A N 1
ATOM 2068 C CA . ASP A 1 275 ? 10.078 2.707 -4.008 1 94.38 275 ASP A CA 1
ATOM 2069 C C . ASP A 1 275 ? 10.922 3.271 -2.865 1 94.38 275 ASP A C 1
ATOM 2071 O O . ASP A 1 275 ? 11.18 4.477 -2.812 1 94.38 275 ASP A O 1
ATOM 2075 N N . LEU A 1 276 ? 11.414 2.453 -1.953 1 95.88 276 LEU A N 1
ATOM 2076 C CA . LEU A 1 276 ? 12.227 2.875 -0.82 1 95.88 276 LEU A CA 1
ATOM 2077 C C . LEU A 1 276 ? 13.656 3.172 -1.261 1 95.88 276 LEU A C 1
ATOM 2079 O O . LEU A 1 276 ? 14.414 3.809 -0.527 1 95.88 276 LEU A O 1
ATOM 2083 N N . LEU A 1 277 ? 14.016 2.666 -2.436 1 95.56 277 LEU A N 1
ATOM 2084 C CA . LEU A 1 277 ? 15.391 2.805 -2.9 1 95.56 277 LEU A CA 1
ATOM 2085 C C . LEU A 1 277 ? 15.547 4.047 -3.773 1 95.56 277 LEU A C 1
ATOM 2087 O O . LEU A 1 277 ? 16.672 4.508 -4.008 1 95.56 277 LEU A O 1
ATOM 2091 N N . LEU A 1 278 ? 14.477 4.566 -4.277 1 93.62 278 LEU A N 1
ATOM 2092 C CA . LEU A 1 278 ? 14.492 5.652 -5.254 1 93.62 278 LEU A CA 1
ATOM 2093 C C . LEU A 1 278 ? 14.484 7.008 -4.559 1 93.62 278 LEU A C 1
ATOM 2095 O O . LEU A 1 278 ? 13.945 7.145 -3.457 1 93.62 278 LEU A O 1
ATOM 2099 N N . ASN A 1 279 ? 15.016 8 -5.168 1 90.5 279 ASN A N 1
ATOM 2100 C CA . ASN A 1 279 ? 14.938 9.375 -4.688 1 90.5 279 ASN A CA 1
ATOM 2101 C C . ASN A 1 279 ? 13.492 9.867 -4.629 1 90.5 279 ASN A C 1
ATOM 2103 O O . ASN A 1 279 ? 13.109 10.57 -3.695 1 90.5 279 ASN A O 1
ATOM 2107 N N . ASP A 1 280 ? 12.805 9.555 -5.641 1 90.88 280 ASP A N 1
ATOM 2108 C CA . ASP A 1 280 ? 11.367 9.789 -5.715 1 90.88 280 ASP A CA 1
ATOM 2109 C C . ASP A 1 280 ? 10.602 8.477 -5.805 1 90.88 280 ASP A C 1
ATOM 2111 O O . ASP A 1 280 ? 10.672 7.777 -6.82 1 90.88 280 ASP A O 1
ATOM 2115 N N . PRO A 1 281 ? 9.875 8.141 -4.707 1 91.56 281 PRO A N 1
ATOM 2116 C CA . PRO A 1 281 ? 9.156 6.863 -4.719 1 91.56 281 PRO A CA 1
ATOM 2117 C C . PRO A 1 281 ? 8.164 6.754 -5.879 1 91.56 281 PRO A C 1
ATOM 2119 O O . PRO A 1 281 ? 7.746 5.648 -6.234 1 91.56 281 PRO A O 1
ATOM 2122 N N . ARG A 1 282 ? 7.812 7.867 -6.535 1 92.06 282 ARG A N 1
ATOM 2123 C CA . ARG A 1 282 ? 6.828 7.867 -7.613 1 92.06 282 ARG A CA 1
ATOM 2124 C C . ARG A 1 282 ? 7.477 7.523 -8.953 1 92.06 282 ARG A C 1
ATOM 2126 O O . ARG A 1 282 ? 6.785 7.352 -9.953 1 92.06 282 ARG A O 1
ATOM 2133 N N . ASP A 1 283 ? 8.812 7.41 -8.953 1 92 283 ASP A N 1
ATOM 2134 C CA . ASP A 1 283 ? 9.508 7.051 -10.188 1 92 283 ASP A CA 1
ATOM 2135 C C . ASP A 1 283 ? 9.258 5.59 -10.555 1 92 283 ASP A C 1
ATOM 2137 O O . ASP A 1 283 ? 9.539 5.168 -11.672 1 92 283 ASP A O 1
ATOM 2141 N N . VAL A 1 284 ? 8.727 4.863 -9.602 1 93.88 284 VAL A N 1
ATOM 2142 C CA . VAL A 1 284 ? 8.312 3.502 -9.93 1 93.88 284 VAL A CA 1
ATOM 2143 C C . VAL A 1 284 ? 6.793 3.412 -9.953 1 93.88 284 VAL A C 1
ATOM 2145 O O . VAL A 1 284 ? 6.121 3.938 -9.062 1 93.88 284 VAL A O 1
ATOM 2148 N N . THR A 1 285 ? 6.34 2.857 -10.992 1 93.5 285 THR A N 1
ATOM 2149 C CA . THR A 1 285 ? 4.91 2.6 -11.125 1 93.5 285 THR A CA 1
ATOM 2150 C C . THR A 1 285 ? 4.637 1.104 -11.25 1 93.5 285 THR A C 1
ATOM 2152 O O . THR A 1 285 ? 5.465 0.358 -11.773 1 93.5 285 THR A O 1
ATOM 2155 N N . VAL A 1 286 ? 3.525 0.689 -10.688 1 95 286 VAL A N 1
ATOM 2156 C CA . VAL A 1 286 ? 3.035 -0.676 -10.852 1 95 286 VAL A CA 1
ATOM 2157 C C . VAL A 1 286 ? 1.957 -0.713 -11.93 1 95 286 VAL A C 1
ATOM 2159 O O . VAL A 1 286 ? 0.965 0.015 -11.852 1 95 286 VAL A O 1
ATOM 2162 N N . SER A 1 287 ? 2.158 -1.554 -12.914 1 92.44 287 SER A N 1
ATOM 2163 C CA . SER A 1 287 ? 1.201 -1.584 -14.016 1 92.44 287 SER A CA 1
ATOM 2164 C C . SER A 1 287 ? 0.274 -2.791 -13.906 1 92.44 287 SER A C 1
ATOM 2166 O O . SER A 1 287 ? -0.774 -2.834 -14.555 1 92.44 287 SER A O 1
ATOM 2168 N N . SER A 1 288 ? 0.722 -3.73 -13.086 1 94.31 288 SER A N 1
ATOM 2169 C CA . SER A 1 288 ? -0.149 -4.883 -12.867 1 94.31 288 SER A CA 1
ATOM 2170 C C . SER A 1 288 ? 0.291 -5.684 -11.648 1 94.31 288 SER A C 1
ATOM 2172 O O . SER A 1 288 ? 1.451 -5.613 -11.234 1 94.31 288 SER A O 1
ATOM 2174 N N . VAL A 1 289 ? -0.586 -6.312 -11.031 1 94.94 289 VAL A N 1
ATOM 2175 C CA . VAL A 1 289 ? -0.397 -7.395 -10.07 1 94.94 289 VAL A CA 1
ATOM 2176 C C . VAL A 1 289 ? -1.123 -8.648 -10.555 1 94.94 289 VAL A C 1
ATOM 2178 O O . VAL A 1 289 ? -2.338 -8.625 -10.766 1 94.94 289 VAL A O 1
ATOM 2181 N N . ASP A 1 290 ? -0.389 -9.742 -10.766 1 95.31 290 ASP A N 1
ATOM 2182 C CA . ASP A 1 290 ? -0.927 -10.93 -11.422 1 95.31 290 ASP A CA 1
ATOM 2183 C C . ASP A 1 290 ? -0.689 -12.18 -10.578 1 95.31 290 ASP A C 1
ATOM 2185 O O . ASP A 1 290 ? 0.163 -12.188 -9.688 1 95.31 290 ASP A O 1
ATOM 2189 N N . ASP A 1 291 ? -1.505 -13.164 -10.82 1 95.56 291 ASP A N 1
ATOM 2190 C CA . ASP A 1 291 ? -1.224 -14.461 -10.203 1 95.56 291 ASP A CA 1
ATOM 2191 C C . ASP A 1 291 ? 0.071 -15.055 -10.75 1 95.56 291 ASP A C 1
ATOM 2193 O O . ASP A 1 291 ? 0.479 -14.75 -11.875 1 95.56 291 ASP A O 1
ATOM 2197 N N . GLU A 1 292 ? 0.662 -15.867 -9.961 1 97.06 292 GLU A N 1
ATOM 2198 C CA . GLU A 1 292 ? 1.902 -16.516 -10.383 1 97.06 292 GLU A CA 1
ATOM 2199 C C . GLU A 1 292 ? 1.83 -18.031 -10.18 1 97.06 292 GLU A C 1
ATOM 2201 O O . GLU A 1 292 ? 1.616 -18.766 -11.141 1 97.06 292 GLU A O 1
ATOM 2206 N N . THR A 1 293 ? 1.957 -18.484 -8.953 1 97.62 293 THR A N 1
ATOM 2207 C CA . THR A 1 293 ? 2.021 -19.922 -8.672 1 97.62 293 THR A CA 1
ATOM 2208 C C . THR A 1 293 ? 0.648 -20.453 -8.281 1 97.62 293 THR A C 1
ATOM 2210 O O . THR A 1 293 ? 0.036 -19.969 -7.324 1 97.62 293 THR A O 1
ATOM 2213 N N . TRP A 1 294 ? 0.147 -21.297 -9.039 1 98 294 TRP A N 1
ATOM 2214 C CA . TRP A 1 294 ? -0.921 -22.188 -8.594 1 98 294 TRP A CA 1
ATOM 2215 C C . TRP A 1 294 ? -0.35 -23.469 -7.992 1 98 294 TRP A C 1
ATOM 2217 O O . TRP A 1 294 ? 0.285 -24.25 -8.688 1 98 294 TRP A O 1
ATOM 2227 N N . LEU A 1 295 ? -0.585 -23.656 -6.723 1 98.62 295 LEU A N 1
ATOM 2228 C CA . LEU A 1 295 ? 0.093 -24.688 -5.941 1 98.62 295 LEU A CA 1
ATOM 2229 C C . LEU A 1 295 ? -0.869 -25.812 -5.566 1 98.62 295 LEU A C 1
ATOM 2231 O O . LEU A 1 295 ? -1.997 -25.547 -5.141 1 98.62 295 LEU A O 1
ATOM 2235 N N . ARG A 1 296 ? -0.464 -27 -5.805 1 98.81 296 ARG A N 1
ATOM 2236 C CA . ARG A 1 296 ? -1.146 -28.203 -5.355 1 98.81 296 ARG A CA 1
ATOM 2237 C C . ARG A 1 296 ? -0.321 -28.938 -4.309 1 98.81 296 ARG A C 1
ATOM 2239 O O . ARG A 1 296 ? 0.797 -29.375 -4.586 1 98.81 296 ARG A O 1
ATOM 2246 N N . ILE A 1 297 ? -0.844 -29.016 -3.119 1 98.88 297 ILE A N 1
ATOM 2247 C CA . ILE A 1 297 ? -0.201 -29.828 -2.09 1 98.88 297 ILE A CA 1
ATOM 2248 C C . ILE A 1 297 ? -0.531 -31.297 -2.309 1 98.88 297 ILE A C 1
ATOM 2250 O O . ILE A 1 297 ? -1.693 -31.703 -2.219 1 98.88 297 ILE A O 1
ATOM 2254 N N . LEU A 1 298 ? 0.443 -32.062 -2.537 1 98.88 298 LEU A N 1
ATOM 2255 C CA . LEU A 1 298 ? 0.258 -33.469 -2.859 1 98.88 298 LEU A CA 1
ATOM 2256 C C . LEU A 1 298 ? 0.257 -34.312 -1.595 1 98.88 298 LEU A C 1
ATOM 2258 O O . LEU A 1 298 ? -0.39 -35.375 -1.548 1 98.88 298 LEU A O 1
ATOM 2262 N N . ASP A 1 299 ? 0.987 -33.906 -0.692 1 98.75 299 ASP A N 1
ATOM 2263 C CA . ASP A 1 299 ? 1.145 -34.594 0.598 1 98.75 299 ASP A CA 1
ATOM 2264 C C . ASP A 1 299 ? 1.091 -33.594 1.745 1 98.75 299 ASP A C 1
ATOM 2266 O O . ASP A 1 299 ? 2.113 -33 2.111 1 98.75 299 ASP A O 1
ATOM 2270 N N . VAL A 1 300 ? -0.066 -33.438 2.371 1 98.75 300 VAL A N 1
ATOM 2271 C CA . VAL A 1 300 ? -0.309 -32.375 3.348 1 98.75 300 VAL A CA 1
ATOM 2272 C C . VAL A 1 300 ? 0.561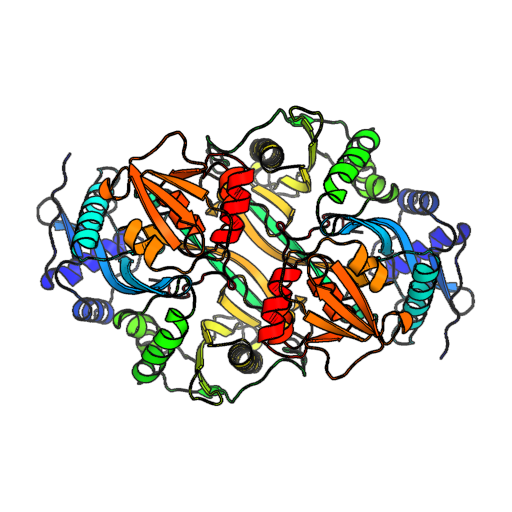 -32.594 4.582 1 98.75 300 VAL A C 1
ATOM 2274 O O . VAL A 1 300 ? 1.247 -31.688 5.043 1 98.75 300 VAL A O 1
ATOM 2277 N N . PRO A 1 301 ? 0.64 -33.875 5.102 1 98.06 301 PRO A N 1
ATOM 2278 C CA . PRO A 1 301 ? 1.516 -34.062 6.262 1 98.06 301 PRO A CA 1
ATOM 2279 C C . PRO A 1 301 ? 2.965 -33.688 5.977 1 98.06 301 PRO A C 1
ATOM 2281 O O . PRO A 1 301 ? 3.584 -32.969 6.773 1 98.06 301 PRO A O 1
ATOM 2284 N N . ALA A 1 302 ? 3.49 -34.094 4.84 1 98.19 302 ALA A N 1
ATOM 2285 C CA . ALA A 1 302 ? 4.879 -33.781 4.496 1 98.19 302 ALA A CA 1
ATOM 2286 C C . ALA A 1 302 ? 5.082 -32.312 4.301 1 98.19 302 ALA A C 1
ATOM 2288 O O . ALA A 1 302 ? 6.102 -31.75 4.719 1 98.19 302 ALA A O 1
ATOM 2289 N N . ALA A 1 303 ? 4.148 -31.672 3.641 1 98.69 303 ALA A N 1
ATOM 2290 C CA . ALA A 1 303 ? 4.23 -30.234 3.406 1 98.69 303 ALA A CA 1
ATOM 2291 C C . ALA A 1 303 ? 4.242 -29.469 4.723 1 98.69 303 ALA A C 1
ATOM 2293 O O . ALA A 1 303 ? 5.062 -28.578 4.918 1 98.69 303 ALA A O 1
ATOM 2294 N N . LEU A 1 304 ? 3.297 -29.812 5.594 1 98.31 304 LEU A N 1
ATOM 2295 C CA . LEU A 1 304 ? 3.193 -29.109 6.871 1 98.31 304 LEU A CA 1
ATOM 2296 C C . LEU A 1 304 ? 4.438 -29.328 7.719 1 98.31 304 LEU A C 1
ATOM 2298 O O . LEU A 1 304 ? 4.871 -28.438 8.445 1 98.31 304 LEU A O 1
ATOM 2302 N N . ALA A 1 305 ? 5.023 -30.5 7.609 1 96.69 305 ALA A N 1
ATOM 2303 C CA . ALA A 1 305 ? 6.234 -30.828 8.359 1 96.69 305 ALA A CA 1
ATOM 2304 C C . ALA A 1 305 ? 7.441 -30.062 7.809 1 96.69 305 ALA A C 1
ATOM 2306 O O . ALA A 1 305 ? 8.383 -29.766 8.547 1 96.69 305 ALA A O 1
ATOM 2307 N N . ALA A 1 306 ? 7.43 -29.766 6.586 1 97.31 306 ALA A N 1
ATOM 2308 C CA . ALA A 1 306 ? 8.586 -29.203 5.902 1 97.31 306 ALA A CA 1
ATOM 2309 C C . ALA A 1 306 ? 8.695 -27.703 6.156 1 97.31 306 ALA A C 1
ATOM 2311 O O . ALA A 1 306 ? 9.766 -27.109 6.008 1 97.31 306 ALA A O 1
ATOM 2312 N N . ARG A 1 307 ? 7.656 -27.094 6.438 1 96.62 307 ARG A N 1
ATOM 2313 C CA . ARG A 1 307 ? 7.676 -25.641 6.602 1 96.62 307 ARG A CA 1
ATOM 2314 C C . ARG A 1 307 ? 7.883 -25.25 8.062 1 96.62 307 ARG A C 1
ATOM 2316 O O . ARG A 1 307 ? 7.559 -26.031 8.969 1 96.62 307 ARG A O 1
ATOM 2323 N N . SER A 1 308 ? 8.438 -24.125 8.297 1 96.25 308 SER A N 1
ATOM 2324 C CA . SER A 1 308 ? 8.562 -23.594 9.648 1 96.25 308 SER A CA 1
ATOM 2325 C C . SER A 1 308 ? 7.262 -22.953 10.117 1 96.25 308 SER A C 1
ATOM 2327 O O . SER A 1 308 ? 6.477 -22.453 9.305 1 96.25 308 SER A O 1
ATOM 2329 N N . TRP A 1 309 ? 6.969 -22.984 11.359 1 96.12 309 TRP A N 1
ATOM 2330 C CA . TRP A 1 309 ? 5.809 -22.375 11.992 1 96.12 309 TRP A CA 1
ATOM 2331 C C . TRP A 1 309 ? 6.234 -21.453 13.125 1 96.12 309 TRP A C 1
ATOM 2333 O O . TRP A 1 309 ? 7.16 -21.766 13.883 1 96.12 309 TRP A O 1
ATOM 2343 N N . GLU A 1 310 ? 5.605 -20.375 13.227 1 90.75 310 GLU A N 1
ATOM 2344 C CA . GLU A 1 310 ? 5.871 -19.453 14.328 1 90.75 310 GLU A CA 1
ATOM 2345 C C . GLU A 1 310 ? 5.184 -19.922 15.609 1 90.75 310 GLU A C 1
ATOM 2347 O O . GLU A 1 310 ? 4.141 -20.578 15.562 1 90.75 310 GLU A O 1
ATOM 2352 N N . PRO A 1 311 ? 5.816 -19.562 16.719 1 87.81 311 PRO A N 1
ATOM 2353 C CA . PRO A 1 311 ? 5.129 -19.859 17.984 1 87.81 311 PRO A CA 1
ATOM 2354 C C . PRO A 1 311 ? 3.773 -19.156 18.094 1 87.81 311 PRO A C 1
ATOM 2356 O O . PRO A 1 311 ? 3.67 -17.953 17.859 1 87.81 311 PRO A O 1
ATOM 2359 N N . ALA A 1 312 ? 2.764 -19.922 18.266 1 89.88 312 ALA A N 1
ATOM 2360 C CA . ALA A 1 312 ? 1.396 -19.422 18.391 1 89.88 312 ALA A CA 1
ATOM 2361 C C . ALA A 1 312 ? 0.527 -20.406 19.172 1 89.88 312 ALA A C 1
ATOM 2363 O O . ALA A 1 312 ? 0.938 -21.547 19.422 1 89.88 312 ALA A O 1
ATOM 2364 N N . GLU A 1 313 ? -0.607 -19.969 19.641 1 93.38 313 GLU A N 1
ATOM 2365 C CA . GLU A 1 313 ? -1.59 -20.859 20.25 1 93.38 313 GLU A CA 1
ATOM 2366 C C . GLU A 1 313 ? -2.045 -21.938 19.25 1 93.38 313 GLU A C 1
ATOM 2368 O O . GLU A 1 313 ? -2.16 -21.672 18.062 1 93.38 313 GLU A O 1
ATOM 2373 N N . PRO A 1 314 ? -2.326 -23.062 19.781 1 96.75 314 PRO A N 1
ATOM 2374 C CA . PRO A 1 314 ? -2.689 -24.188 18.906 1 96.75 314 PRO A CA 1
ATOM 2375 C C . PRO A 1 314 ? -3.955 -23.906 18.094 1 96.75 314 PRO A C 1
ATOM 2377 O O . PRO A 1 314 ? -4.891 -23.281 18.594 1 96.75 314 PRO A O 1
ATOM 2380 N N . VAL A 1 315 ? -4.008 -24.391 16.938 1 98 315 VAL A N 1
ATOM 2381 C CA . VAL A 1 315 ? -5.164 -24.328 16.047 1 98 315 VAL A CA 1
ATOM 2382 C C . VAL A 1 315 ? -5.305 -25.641 15.273 1 98 315 VAL A C 1
ATOM 2384 O O . VAL A 1 315 ? -4.305 -26.219 14.852 1 98 315 VAL A O 1
ATOM 2387 N N . THR A 1 316 ? -6.5 -26.125 15.188 1 98.44 316 THR A N 1
ATOM 2388 C CA . THR A 1 316 ? -6.773 -27.312 14.391 1 98.44 316 THR A CA 1
ATOM 2389 C C . THR A 1 316 ? -7.438 -26.938 13.07 1 98.44 316 THR A C 1
ATOM 2391 O O . THR A 1 316 ? -8.281 -26.047 13.023 1 98.44 316 THR A O 1
ATOM 2394 N N . ILE A 1 317 ? -7.062 -27.609 12.008 1 98.69 317 ILE A N 1
ATOM 2395 C CA . ILE A 1 317 ? -7.578 -27.344 10.672 1 98.69 317 ILE A CA 1
ATOM 2396 C C . ILE A 1 317 ? -8.039 -28.656 10.023 1 98.69 317 ILE A C 1
ATOM 2398 O O . ILE A 1 317 ? -7.25 -29.578 9.875 1 98.69 317 ILE A O 1
ATOM 2402 N N . ALA A 1 318 ? -9.289 -28.75 9.703 1 98.88 318 ALA A N 1
ATOM 2403 C CA . ALA A 1 318 ? -9.773 -29.844 8.859 1 98.88 318 ALA A CA 1
ATOM 2404 C C . ALA A 1 318 ? -9.484 -29.562 7.387 1 98.88 318 ALA A C 1
ATOM 2406 O O . ALA A 1 318 ? -9.891 -28.531 6.848 1 98.88 318 ALA A O 1
ATOM 2407 N N . VAL A 1 319 ? -8.773 -30.422 6.754 1 98.75 319 VAL A N 1
ATOM 2408 C CA . VAL A 1 319 ? -8.43 -30.266 5.344 1 98.75 319 VAL A CA 1
ATOM 2409 C C . VAL A 1 319 ? -9.18 -31.312 4.516 1 98.75 319 VAL A C 1
ATOM 2411 O O . VAL A 1 319 ? -9.172 -32.5 4.844 1 98.75 319 VAL A O 1
ATOM 2414 N N . HIS A 1 320 ? -9.82 -30.859 3.469 1 98.44 320 HIS A N 1
ATOM 2415 C CA . HIS A 1 320 ? -10.57 -31.703 2.549 1 98.44 320 HIS A CA 1
ATOM 2416 C C . HIS A 1 320 ? -9.875 -31.797 1.193 1 98.44 320 HIS A C 1
ATOM 2418 O O . HIS A 1 320 ? -9.594 -30.766 0.571 1 98.44 320 HIS A O 1
ATOM 2424 N N . ASP A 1 321 ? -9.625 -32.938 0.789 1 98.12 321 ASP A N 1
ATOM 2425 C CA . ASP A 1 321 ? -9.055 -33.188 -0.532 1 98.12 321 ASP A CA 1
ATOM 2426 C C . ASP A 1 321 ? -9.812 -34.312 -1.259 1 98.12 321 ASP A C 1
ATOM 2428 O O . ASP A 1 321 ? -9.531 -35.469 -1.065 1 98.12 321 ASP A O 1
ATOM 2432 N N . GLY A 1 322 ? -10.656 -33.906 -2.113 1 95.5 322 GLY A N 1
ATOM 2433 C CA . GLY A 1 322 ? -11.5 -34.875 -2.809 1 95.5 322 GLY A CA 1
ATOM 2434 C C . GLY A 1 322 ? -10.75 -35.688 -3.832 1 95.5 322 GLY A C 1
ATOM 2435 O O . GLY A 1 322 ? -11.219 -36.75 -4.234 1 95.5 322 GLY A O 1
ATOM 2436 N N . LEU A 1 323 ? -9.602 -35.312 -4.211 1 96.88 323 LEU A N 1
ATOM 2437 C CA . LEU A 1 323 ? -8.859 -36 -5.262 1 96.88 323 LEU A CA 1
ATOM 2438 C C . LEU A 1 323 ? -7.77 -36.875 -4.668 1 96.88 323 LEU A C 1
ATOM 2440 O O . LEU A 1 323 ? -7.414 -37.906 -5.246 1 96.88 323 LEU A O 1
ATOM 2444 N N . LEU A 1 324 ? -7.211 -36.469 -3.564 1 97.88 324 LEU A N 1
ATOM 2445 C CA . LEU A 1 324 ? -6.219 -37.25 -2.828 1 97.88 324 LEU A CA 1
ATOM 2446 C C . LEU A 1 324 ? -6.66 -37.469 -1.385 1 97.88 324 LEU A C 1
ATOM 2448 O O . LEU A 1 324 ? -6.215 -36.75 -0.483 1 97.88 324 LEU A O 1
ATOM 2452 N N . PRO A 1 325 ? -7.371 -38.5 -1.169 1 96.88 325 PRO A N 1
ATOM 2453 C CA . PRO A 1 325 ? -8.008 -38.719 0.131 1 96.88 325 PRO A CA 1
ATOM 2454 C C . PRO A 1 325 ? -7.004 -38.844 1.271 1 96.88 325 PRO A C 1
ATOM 2456 O O . PRO A 1 325 ? -7.352 -38.625 2.436 1 96.88 325 PRO A O 1
ATOM 2459 N N . ALA A 1 326 ? -5.824 -39.281 0.905 1 97 326 ALA A N 1
ATOM 2460 C CA . ALA A 1 326 ? -4.785 -39.406 1.928 1 97 326 ALA A CA 1
ATOM 2461 C C . ALA A 1 326 ? -4.539 -38.062 2.623 1 97 326 ALA A C 1
ATOM 2463 O O . ALA A 1 326 ? -4.004 -38.031 3.734 1 97 326 ALA A O 1
ATOM 2464 N N . ASN A 1 327 ? -4.91 -36.969 2.064 1 98.19 327 ASN A N 1
ATOM 2465 C CA . ASN A 1 327 ? -4.719 -35.656 2.617 1 98.19 327 ASN A CA 1
ATOM 2466 C C . ASN A 1 327 ? -5.867 -35.25 3.543 1 98.19 327 ASN A C 1
ATOM 2468 O O . ASN A 1 327 ? -5.742 -34.312 4.32 1 98.19 327 ASN A O 1
ATOM 2472 N N . ASP A 1 328 ? -6.984 -35.906 3.416 1 98.12 328 ASP A N 1
ATOM 2473 C CA . ASP A 1 328 ? -8.102 -35.625 4.309 1 98.12 328 ASP A CA 1
ATOM 2474 C C . ASP A 1 328 ? -7.711 -35.844 5.766 1 98.12 328 ASP A C 1
ATOM 2476 O O . ASP A 1 328 ? -7.16 -36.906 6.117 1 98.12 328 ASP A O 1
ATOM 2480 N N . GLY A 1 329 ? -8.008 -34.875 6.586 1 98.31 329 GLY A N 1
ATOM 2481 C CA . GLY A 1 329 ? -7.668 -35.062 7.988 1 98.31 329 GLY A CA 1
ATOM 2482 C C . GLY A 1 329 ? -7.75 -33.781 8.781 1 98.31 329 GLY A C 1
ATOM 2483 O O . GLY A 1 329 ? -8.086 -32.719 8.234 1 98.31 329 GLY A O 1
ATOM 2484 N N . THR A 1 330 ? -7.586 -33.938 10.016 1 98.69 330 THR A N 1
ATOM 2485 C CA . THR A 1 330 ? -7.465 -32.812 10.938 1 98.69 330 THR A CA 1
ATOM 2486 C C . THR A 1 330 ? -6.016 -32.625 11.375 1 98.69 330 THR A C 1
ATOM 2488 O O . THR A 1 330 ? -5.367 -33.562 11.828 1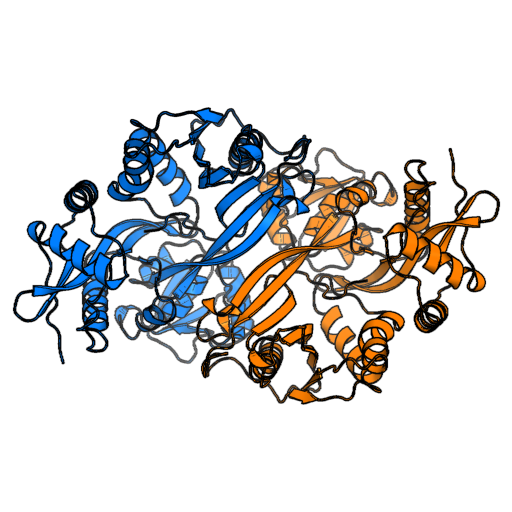 98.69 330 THR A O 1
ATOM 2491 N N . TYR A 1 331 ? -5.59 -31.516 11.156 1 98.62 331 TYR A N 1
ATOM 2492 C CA . TYR A 1 331 ? -4.203 -31.172 11.453 1 98.62 331 TYR A CA 1
ATOM 2493 C C . TYR A 1 331 ? -4.121 -30.125 12.562 1 98.62 331 TYR A C 1
ATOM 2495 O O . TYR A 1 331 ? -4.93 -29.203 12.609 1 98.62 331 TYR A O 1
ATOM 2503 N N . ARG A 1 332 ? -3.16 -30.312 13.414 1 98.06 332 ARG A N 1
ATOM 2504 C CA . ARG A 1 332 ? -2.92 -29.391 14.523 1 98.06 332 ARG A CA 1
ATOM 2505 C C . ARG A 1 332 ? -1.608 -28.641 14.328 1 98.06 332 ARG A C 1
ATOM 2507 O O . ARG A 1 332 ? -0.576 -29.25 14.031 1 98.06 332 ARG A O 1
ATOM 2514 N N . ILE A 1 333 ? -1.657 -27.344 14.328 1 97.44 333 ILE A N 1
ATOM 2515 C CA . ILE A 1 333 ? -0.476 -26.5 14.32 1 97.44 333 ILE A CA 1
ATOM 2516 C C . ILE A 1 333 ? -0.274 -25.875 15.703 1 97.44 333 ILE A C 1
ATOM 2518 O O . ILE A 1 333 ? -1.123 -25.125 16.188 1 97.44 333 ILE A O 1
ATOM 2522 N N . ALA A 1 334 ? 0.782 -26.234 16.359 1 93.44 334 ALA A N 1
ATOM 2523 C CA . ALA A 1 334 ? 1.072 -25.781 17.719 1 93.44 334 ALA A CA 1
ATOM 2524 C C . ALA A 1 334 ? 2.574 -25.797 17.984 1 93.44 334 ALA A C 1
ATOM 2526 O O . ALA A 1 334 ? 3.279 -26.719 17.594 1 93.44 334 ALA A O 1
ATOM 2527 N N . ASP A 1 335 ? 3.064 -24.703 18.672 1 85.44 335 ASP A N 1
ATOM 2528 C CA . ASP A 1 335 ? 4.414 -24.641 19.219 1 85.44 335 ASP A CA 1
ATOM 2529 C C . ASP A 1 335 ? 5.465 -24.891 18.141 1 85.44 335 ASP A C 1
ATOM 2531 O O . ASP A 1 335 ? 6.371 -25.703 18.328 1 85.44 335 ASP A O 1
ATOM 2535 N N . GLY A 1 336 ? 5.195 -24.375 16.938 1 88.19 336 GLY A N 1
ATOM 2536 C CA . GLY A 1 336 ? 6.203 -24.406 15.891 1 88.19 336 GLY A CA 1
ATOM 2537 C C . GLY A 1 336 ? 6.176 -25.688 15.078 1 88.19 336 GLY A C 1
ATOM 2538 O O . GLY A 1 336 ? 7.102 -25.969 14.32 1 88.19 336 GLY A O 1
ATOM 2539 N N . ALA A 1 337 ? 5.141 -26.547 15.32 1 92.62 337 ALA A N 1
ATOM 2540 C CA . ALA A 1 337 ? 5.047 -27.797 14.578 1 92.62 337 ALA A CA 1
ATOM 2541 C C . ALA A 1 337 ? 3.627 -28.031 14.07 1 92.62 337 ALA A C 1
ATOM 2543 O O . ALA A 1 337 ? 2.678 -27.422 14.555 1 92.62 337 ALA A O 1
ATOM 2544 N N . ALA A 1 338 ? 3.523 -28.875 13.094 1 96.56 338 ALA A N 1
ATOM 2545 C CA . ALA A 1 338 ? 2.234 -29.281 12.547 1 96.56 338 ALA A CA 1
ATOM 2546 C C . ALA A 1 338 ? 2.154 -30.797 12.398 1 96.56 338 ALA A C 1
ATOM 2548 O O . ALA A 1 338 ? 3.131 -31.438 12.016 1 96.56 338 ALA A O 1
ATOM 2549 N N . GLU A 1 339 ? 1.042 -31.391 12.789 1 96.12 339 GLU A N 1
ATOM 2550 C CA . GLU A 1 339 ? 0.875 -32.844 12.719 1 96.12 339 GLU A CA 1
ATOM 2551 C C . GLU A 1 339 ? -0.576 -33.219 12.43 1 96.12 339 GLU A C 1
ATOM 2553 O O . GLU A 1 339 ? -1.496 -32.469 12.789 1 96.12 339 GLU A O 1
ATOM 2558 N N . ARG A 1 340 ? -0.732 -34.25 11.82 1 97.62 340 ARG A N 1
ATOM 2559 C CA . ARG A 1 340 ? -2.061 -34.812 11.664 1 97.62 340 ARG A CA 1
ATOM 2560 C C . ARG A 1 340 ? -2.533 -35.469 12.961 1 97.62 340 ARG A C 1
ATOM 2562 O O . ARG A 1 340 ? -1.822 -36.281 13.555 1 97.62 340 ARG A O 1
ATOM 2569 N N . ILE A 1 341 ? -3.74 -35.219 13.32 1 97.62 341 ILE A N 1
ATOM 2570 C CA . ILE A 1 341 ? -4.168 -35.75 14.617 1 97.62 341 ILE A CA 1
ATOM 2571 C C . ILE A 1 341 ? -5.359 -36.656 14.43 1 97.62 341 ILE A C 1
ATOM 2573 O O . ILE A 1 341 ? -5.863 -37.25 15.398 1 97.62 341 ILE A O 1
ATOM 2577 N N . GLY A 1 342 ? -5.891 -36.812 13.258 1 97.44 342 GLY A N 1
ATOM 2578 C CA . GLY A 1 342 ? -6.992 -37.719 13.016 1 97.44 342 GLY A CA 1
ATOM 2579 C C . GLY A 1 342 ? -7.723 -37.438 11.719 1 97.44 342 GLY A C 1
ATOM 2580 O O . GLY A 1 342 ? -7.238 -36.688 10.875 1 97.44 342 GLY A O 1
ATOM 2581 N N . PRO A 1 343 ? -8.781 -38.156 11.523 1 97.31 343 PRO A N 1
ATOM 2582 C CA . PRO A 1 343 ? -9.625 -37.875 10.359 1 97.31 343 PRO A CA 1
ATOM 2583 C C . PRO A 1 343 ? -10.273 -36.5 10.398 1 97.31 343 PRO A C 1
ATOM 2585 O O . PRO A 1 343 ? -10.141 -35.781 11.391 1 97.31 343 PRO A O 1
ATOM 2588 N N . VAL A 1 344 ? -10.859 -36.219 9.383 1 96.5 344 VAL A N 1
ATOM 2589 C CA . VAL A 1 344 ? -11.555 -34.938 9.305 1 96.5 344 VAL A CA 1
ATOM 2590 C C . VAL A 1 344 ? -12.578 -34.812 10.43 1 96.5 344 VAL A C 1
ATOM 2592 O O . VAL A 1 344 ? -13.359 -35.75 10.656 1 96.5 344 VAL A O 1
ATOM 2595 N N . SER A 1 345 ? -12.484 -33.75 11.07 1 95.12 345 SER A N 1
ATOM 2596 C CA . SER A 1 345 ? -13.398 -33.5 12.18 1 95.12 345 SER A CA 1
ATOM 2597 C C . SER A 1 345 ? -14.219 -32.25 11.953 1 95.12 345 SER A C 1
ATOM 2599 O O . SER A 1 345 ? -13.664 -31.203 11.594 1 95.12 345 SER A O 1
ATOM 2601 N N . GLU A 1 346 ? -15.43 -32.281 12.305 1 91.56 346 GLU A N 1
ATOM 2602 C CA . GLU A 1 346 ? -16.312 -31.125 12.219 1 91.56 346 GLU A CA 1
ATOM 2603 C C . GLU A 1 346 ? -16.062 -30.156 13.367 1 91.56 346 GLU A C 1
ATOM 2605 O O . GLU A 1 346 ? -16.516 -29.016 13.328 1 91.56 346 GLU A O 1
ATOM 2610 N N . THR A 1 347 ? -15.32 -30.578 14.312 1 95.06 347 THR A N 1
ATOM 2611 C CA . THR A 1 347 ? -15.094 -29.734 15.484 1 95.06 347 THR A CA 1
ATOM 2612 C C . THR A 1 347 ? -13.758 -29 15.383 1 95.06 347 THR A C 1
ATOM 2614 O O . THR A 1 347 ? -13.359 -28.297 16.312 1 95.06 347 THR A O 1
ATOM 2617 N N . ALA A 1 348 ? -13.055 -29.25 14.281 1 97.94 348 ALA A N 1
ATOM 2618 C CA . ALA A 1 348 ? -11.82 -28.5 14.078 1 97.94 348 ALA A CA 1
ATOM 2619 C C . ALA A 1 348 ? -12.078 -27 14.125 1 97.94 348 ALA A C 1
ATOM 2621 O O . ALA A 1 348 ? -13.164 -26.547 13.75 1 97.94 348 ALA A O 1
ATOM 2622 N N . ASP A 1 349 ? -11.102 -26.234 14.609 1 98.44 349 ASP A N 1
ATOM 2623 C CA . ASP A 1 349 ? -11.234 -24.781 14.711 1 98.44 349 ASP A CA 1
ATOM 2624 C C . ASP A 1 349 ? -11.523 -24.156 13.344 1 98.44 349 ASP A C 1
ATOM 2626 O O . ASP A 1 349 ? -12.289 -23.203 13.242 1 98.44 349 ASP A O 1
ATOM 2630 N N . LEU A 1 350 ? -10.82 -24.672 12.344 1 98.62 350 LEU A N 1
ATOM 2631 C CA . LEU A 1 350 ? -10.898 -24.188 10.969 1 98.62 350 LEU A CA 1
ATOM 2632 C C . LEU A 1 350 ? -11.086 -25.359 10 1 98.62 350 LEU A C 1
ATOM 2634 O O . LEU A 1 350 ? -10.789 -26.5 10.336 1 98.62 350 LEU A O 1
ATOM 2638 N N . SER A 1 351 ? -11.625 -25.062 8.828 1 98.62 351 SER A N 1
ATOM 2639 C CA . SER A 1 351 ? -11.805 -26.031 7.758 1 98.62 351 SER A CA 1
ATOM 2640 C C . SER A 1 351 ? -11.539 -25.406 6.395 1 98.62 351 SER A C 1
ATOM 2642 O O . SER A 1 351 ? -11.914 -24.266 6.148 1 98.62 351 SER A O 1
ATOM 2644 N N . CYS A 1 352 ? -10.859 -26.125 5.582 1 98.25 352 CYS A N 1
ATOM 2645 C CA . CYS A 1 352 ? -10.609 -25.641 4.223 1 98.25 352 CYS A CA 1
ATOM 2646 C C . CYS A 1 352 ? -10.344 -26.812 3.281 1 98.25 352 CYS A C 1
ATOM 2648 O O . CYS A 1 352 ? -10.148 -27.953 3.729 1 98.25 352 CYS A O 1
ATOM 2650 N N . THR A 1 353 ? -10.453 -26.578 2.008 1 98.19 353 THR A N 1
ATOM 2651 C CA . THR A 1 353 ? -9.992 -27.531 0.994 1 98.19 353 THR A CA 1
ATOM 2652 C C . THR A 1 353 ? -8.477 -27.484 0.86 1 98.19 353 THR A C 1
ATOM 2654 O O . THR A 1 353 ? -7.832 -26.562 1.382 1 98.19 353 THR A O 1
ATOM 2657 N N . VAL A 1 354 ? -7.938 -28.406 0.183 1 98.56 354 VAL A N 1
ATOM 2658 C CA . VAL A 1 354 ? -6.5 -28.422 -0.05 1 98.56 354 VAL A CA 1
ATOM 2659 C C . VAL A 1 354 ? -6.082 -27.203 -0.867 1 98.56 354 VAL A C 1
ATOM 2661 O O . VAL A 1 354 ? -4.992 -26.672 -0.679 1 98.56 354 VAL A O 1
ATOM 2664 N N . ALA A 1 355 ? -6.93 -26.781 -1.816 1 97.88 355 ALA A N 1
ATOM 2665 C CA . ALA A 1 355 ? -6.664 -25.547 -2.564 1 97.88 355 ALA A CA 1
ATOM 2666 C C . ALA A 1 355 ? -6.594 -24.344 -1.634 1 97.88 355 ALA A C 1
ATOM 2668 O O . ALA A 1 355 ? -5.699 -23.5 -1.764 1 97.88 355 ALA A O 1
ATOM 2669 N N . GLY A 1 356 ? -7.566 -24.281 -0.711 1 98.12 356 GLY A N 1
ATOM 2670 C CA . GLY A 1 356 ? -7.539 -23.219 0.282 1 98.12 356 GLY A CA 1
ATOM 2671 C C . GLY A 1 356 ? -6.277 -23.219 1.123 1 98.12 356 GLY A C 1
ATOM 2672 O O . GLY A 1 356 ? -5.703 -22.172 1.4 1 98.12 356 GLY A O 1
ATOM 2673 N N . LEU A 1 357 ? -5.84 -24.422 1.556 1 98.81 357 LEU A N 1
ATOM 2674 C CA . LEU A 1 357 ? -4.605 -24.547 2.322 1 98.81 357 LEU A CA 1
ATOM 2675 C C . LEU A 1 357 ? -3.41 -24.062 1.507 1 98.81 357 LEU A C 1
ATOM 2677 O O . LEU A 1 357 ? -2.533 -23.375 2.033 1 98.81 357 LEU A O 1
ATOM 2681 N N . ALA A 1 358 ? -3.408 -24.391 0.224 1 98.69 358 ALA A N 1
ATOM 2682 C CA . ALA A 1 358 ? -2.314 -24.016 -0.662 1 98.69 358 ALA A CA 1
ATOM 2683 C C . ALA A 1 358 ? -2.186 -22.484 -0.742 1 98.69 358 ALA A C 1
ATOM 2685 O O . ALA A 1 358 ? -1.077 -21.953 -0.833 1 98.69 358 ALA A O 1
ATOM 2686 N N . MET A 1 359 ? -3.285 -21.781 -0.669 1 98.44 359 MET A N 1
ATOM 2687 C CA . MET A 1 359 ? -3.305 -20.328 -0.789 1 98.44 359 MET A CA 1
ATOM 2688 C C . MET A 1 359 ? -2.584 -19.672 0.386 1 98.44 359 MET A C 1
ATOM 2690 O O . MET A 1 359 ? -2.031 -18.578 0.252 1 98.44 359 MET A O 1
ATOM 2694 N N . ALA A 1 360 ? -2.553 -20.344 1.518 1 98.56 360 ALA A N 1
ATOM 2695 C CA . ALA A 1 360 ? -1.943 -19.781 2.721 1 98.56 360 ALA A CA 1
ATOM 2696 C C . ALA A 1 360 ? -0.557 -20.375 2.959 1 98.56 360 ALA A C 1
ATOM 2698 O O . ALA A 1 360 ? 0.235 -19.828 3.727 1 98.56 360 ALA A O 1
ATOM 2699 N N . TYR A 1 361 ? -0.249 -21.469 2.385 1 98.75 361 TYR A N 1
ATOM 2700 C CA . TYR A 1 361 ? 0.858 -22.344 2.758 1 98.75 361 TYR A CA 1
ATOM 2701 C C . TYR A 1 361 ? 2.191 -21.625 2.646 1 98.75 361 TYR A C 1
ATOM 2703 O O . TYR A 1 361 ? 3.027 -21.703 3.549 1 98.75 361 TYR A O 1
ATOM 2711 N N . LEU A 1 362 ? 2.338 -20.891 1.525 1 98.75 362 LEU A N 1
ATOM 2712 C CA . LEU A 1 362 ? 3.625 -20.25 1.296 1 98.75 362 LEU A CA 1
ATOM 2713 C C . LEU A 1 362 ? 3.672 -18.875 1.959 1 98.75 362 LEU A C 1
ATOM 2715 O O . LEU A 1 362 ? 4.73 -18.25 2.029 1 98.75 362 LEU A O 1
ATOM 2719 N N . GLY A 1 363 ? 2.541 -18.359 2.367 1 97.62 363 GLY A N 1
ATOM 2720 C CA . GLY A 1 363 ? 2.539 -17.094 3.105 1 97.62 363 GLY A CA 1
ATOM 2721 C C . GLY A 1 363 ? 1.99 -15.938 2.303 1 97.62 363 GLY A C 1
ATOM 2722 O O . GLY A 1 363 ? 2.088 -14.781 2.727 1 97.62 363 GLY A O 1
ATOM 2723 N N . ASP A 1 364 ? 1.379 -16.125 1.119 1 97.62 364 ASP A N 1
ATOM 2724 C CA . ASP A 1 364 ? 0.833 -15.031 0.326 1 97.62 364 ASP A CA 1
ATOM 2725 C C . ASP A 1 364 ? -0.433 -14.469 0.966 1 97.62 364 ASP A C 1
ATOM 2727 O O . ASP A 1 364 ? -0.618 -13.25 1.021 1 97.62 364 ASP A O 1
ATOM 2731 N N . ARG A 1 365 ? -1.345 -15.461 1.387 1 97.88 365 ARG A N 1
ATOM 2732 C CA . ARG A 1 365 ? -2.598 -15.062 2.021 1 97.88 365 ARG A CA 1
ATOM 2733 C C . ARG A 1 365 ? -2.617 -15.461 3.492 1 97.88 365 ARG A C 1
ATOM 2735 O O . ARG A 1 365 ? -2.137 -16.531 3.855 1 97.88 365 ARG A O 1
ATOM 2742 N N . ARG A 1 366 ? -3.221 -14.711 4.312 1 97 366 ARG A N 1
ATOM 2743 C CA . ARG A 1 366 ? -3.428 -15.047 5.719 1 97 366 ARG A CA 1
ATOM 2744 C C . ARG A 1 366 ? -4.676 -15.906 5.895 1 97 366 ARG A C 1
ATOM 2746 O O . ARG A 1 366 ? -5.691 -15.68 5.234 1 97 366 ARG A O 1
ATOM 2753 N N . PRO A 1 367 ? -4.668 -16.812 6.84 1 98.12 367 PRO A N 1
ATOM 2754 C CA . PRO A 1 367 ? -5.859 -17.609 7.141 1 98.12 367 PRO A CA 1
ATOM 2755 C C . PRO A 1 367 ? -7.078 -16.75 7.469 1 98.12 367 PRO A C 1
ATOM 2757 O O . PRO A 1 367 ? -8.188 -17.047 7.016 1 98.12 367 PRO A O 1
ATOM 2760 N N . SER A 1 368 ? -6.891 -15.664 8.18 1 97.12 368 SER A N 1
ATOM 2761 C CA . SER A 1 368 ? -8.016 -14.812 8.539 1 97.12 368 SER A CA 1
ATOM 2762 C C . SER A 1 368 ? -8.633 -14.164 7.305 1 97.12 368 SER A C 1
ATOM 2764 O O . SER A 1 368 ? -9.852 -13.961 7.246 1 97.12 368 SER A O 1
ATOM 2766 N N . GLU A 1 369 ? -7.789 -13.828 6.375 1 96.56 369 GLU A N 1
ATOM 2767 C CA . GLU A 1 369 ? -8.266 -13.281 5.109 1 96.56 369 GLU A CA 1
ATOM 2768 C C . GLU A 1 369 ? -9.062 -14.312 4.324 1 96.56 369 GLU A C 1
ATOM 2770 O O . GLU A 1 369 ? -10.117 -13.992 3.762 1 96.56 369 GLU A O 1
ATOM 2775 N N . LEU A 1 370 ? -8.586 -15.508 4.277 1 98.12 370 LEU A N 1
ATOM 2776 C CA . LEU A 1 370 ? -9.273 -16.594 3.578 1 98.12 370 LEU A CA 1
ATOM 2777 C C . LEU A 1 370 ? -10.578 -16.953 4.277 1 98.12 370 LEU A C 1
ATOM 2779 O O . LEU A 1 370 ? -11.562 -17.312 3.625 1 98.12 370 LEU A O 1
ATOM 2783 N N . LEU A 1 371 ? -10.57 -16.859 5.578 1 97.62 371 LEU A N 1
ATOM 2784 C CA . LEU A 1 371 ? -11.789 -17.062 6.355 1 97.62 371 LEU A CA 1
ATOM 2785 C C . LEU A 1 371 ? -12.805 -15.969 6.062 1 97.62 371 LEU A C 1
ATOM 2787 O O . LEU A 1 371 ? -13.969 -16.25 5.777 1 97.62 371 LEU A O 1
ATOM 2791 N N . ALA A 1 372 ? -12.375 -14.789 6.031 1 96.19 372 ALA A N 1
ATOM 2792 C CA . ALA A 1 372 ? -13.242 -13.633 5.832 1 96.19 372 ALA A CA 1
ATOM 2793 C C . ALA A 1 372 ? -13.844 -13.641 4.43 1 96.19 372 ALA A C 1
ATOM 2795 O O . ALA A 1 372 ? -14.906 -13.047 4.199 1 96.19 372 ALA A O 1
ATOM 2796 N N . THR A 1 373 ? -13.195 -14.281 3.465 1 96.94 373 THR A N 1
ATOM 2797 C CA . THR A 1 373 ? -13.641 -14.258 2.076 1 96.94 373 THR A CA 1
ATOM 2798 C C . THR A 1 373 ? -14.305 -15.578 1.694 1 96.94 373 THR A C 1
ATOM 2800 O O . THR A 1 373 ? -14.656 -15.789 0.533 1 96.94 373 THR A O 1
ATOM 2803 N N . GLY A 1 374 ? -14.344 -16.5 2.629 1 96.38 374 GLY A N 1
ATOM 2804 C CA . GLY A 1 374 ? -15.141 -17.688 2.428 1 96.38 374 GLY A CA 1
ATOM 2805 C C . GLY A 1 374 ? -14.336 -18.859 1.902 1 96.38 374 GLY A C 1
ATOM 2806 O O . GLY A 1 374 ? -14.883 -19.938 1.635 1 96.38 374 GLY A O 1
ATOM 2807 N N . TRP A 1 375 ? -13.062 -18.734 1.757 1 97.25 375 TRP A N 1
ATOM 2808 C CA . TRP A 1 375 ? -12.219 -19.828 1.301 1 97.25 375 TRP A CA 1
ATOM 2809 C C . TRP A 1 375 ? -11.969 -20.828 2.428 1 97.25 375 TRP A C 1
ATOM 2811 O O . TRP A 1 375 ? -11.719 -22.016 2.174 1 97.25 375 TRP A O 1
ATOM 2821 N N . TRP A 1 376 ? -11.883 -20.328 3.598 1 97.94 376 TRP A N 1
ATOM 2822 C CA . TRP A 1 376 ? -11.844 -21.125 4.816 1 97.94 376 TRP A CA 1
ATOM 2823 C C . TRP A 1 376 ? -13.117 -20.953 5.629 1 97.94 376 TRP A C 1
ATOM 2825 O O . TRP A 1 376 ? -13.875 -20 5.414 1 97.94 376 TRP A O 1
ATOM 2835 N N . GLN A 1 377 ? -13.422 -21.891 6.48 1 97.81 377 GLN A N 1
ATOM 2836 C CA . GLN A 1 377 ? -14.531 -21.828 7.422 1 97.81 377 GLN A CA 1
ATOM 2837 C C . GLN A 1 377 ? -14.047 -22 8.859 1 97.81 377 GLN A C 1
ATOM 2839 O O . GLN A 1 377 ? -13.023 -22.641 9.102 1 97.81 377 GLN A O 1
ATOM 2844 N N . GLY A 1 378 ? -14.828 -21.406 9.781 1 97.44 378 GLY A N 1
ATOM 2845 C CA . GLY A 1 378 ? -14.5 -21.609 11.188 1 97.44 378 GLY A CA 1
ATOM 2846 C C . GLY A 1 378 ? -14.594 -20.344 12.016 1 97.44 378 GLY A C 1
ATOM 2847 O O . GLY A 1 378 ? -15.297 -19.406 11.641 1 97.44 378 GLY A O 1
ATOM 2848 N N . ASP A 1 379 ? -13.977 -20.375 13.102 1 95 379 ASP A N 1
ATOM 2849 C CA . ASP A 1 379 ? -14.016 -19.297 14.094 1 95 379 ASP A CA 1
ATOM 2850 C C . ASP A 1 379 ? -13.039 -18.188 13.742 1 95 379 ASP A C 1
ATOM 2852 O O . ASP A 1 379 ? -11.844 -18.438 13.531 1 95 379 ASP A O 1
ATOM 2856 N N . PRO A 1 380 ? -13.57 -16.938 13.781 1 93.94 380 PRO A N 1
ATOM 2857 C CA . PRO A 1 380 ? -12.68 -15.812 13.484 1 93.94 380 PRO A CA 1
ATOM 2858 C C . PRO A 1 380 ? -11.492 -15.734 14.445 1 93.94 380 PRO A C 1
ATOM 2860 O O . PRO A 1 380 ? -10.383 -15.383 14.031 1 93.94 380 PRO A O 1
ATOM 2863 N N . ALA A 1 381 ? -11.703 -16.078 15.656 1 95.25 381 ALA A N 1
ATOM 2864 C CA . ALA A 1 381 ? -10.609 -16.062 16.625 1 95.25 381 ALA A CA 1
ATOM 2865 C C . ALA A 1 381 ? -9.539 -17.078 16.266 1 95.25 381 ALA A C 1
ATOM 2867 O O . ALA A 1 381 ? -8.344 -16.812 16.406 1 95.25 381 ALA A O 1
ATOM 2868 N N . ALA A 1 382 ? -9.945 -18.25 15.805 1 97.19 382 ALA A N 1
ATOM 2869 C CA . ALA A 1 382 ? -9 -19.266 15.352 1 97.19 382 ALA A CA 1
ATOM 2870 C C . ALA A 1 382 ? -8.234 -18.781 14.117 1 97.19 382 ALA A C 1
ATOM 2872 O O . ALA A 1 382 ? -7.062 -19.109 13.945 1 97.19 382 ALA A O 1
ATOM 2873 N N . GLY A 1 383 ? -8.961 -18.031 13.266 1 96.94 383 GLY A N 1
ATOM 2874 C CA . GLY A 1 383 ? -8.305 -17.438 12.117 1 96.94 383 GLY A CA 1
ATOM 2875 C C . GLY A 1 383 ? -7.137 -16.547 12.484 1 96.94 383 GLY A C 1
ATOM 2876 O O . GLY A 1 383 ? -6.066 -16.625 11.875 1 96.94 383 GLY A O 1
ATOM 2877 N N . ARG A 1 384 ? -7.301 -15.781 13.477 1 93.81 384 ARG A N 1
ATOM 2878 C CA . ARG A 1 384 ? -6.254 -14.875 13.938 1 93.81 384 ARG A CA 1
ATOM 2879 C C . ARG A 1 384 ? -5.09 -15.648 14.555 1 93.81 384 ARG A C 1
ATOM 2881 O O . ARG A 1 384 ? -3.93 -15.281 14.367 1 93.81 384 ARG A O 1
ATOM 2888 N N . ARG A 1 385 ? -5.387 -16.719 15.32 1 94.38 385 ARG A N 1
ATOM 2889 C CA . ARG A 1 385 ? -4.336 -17.594 15.836 1 94.38 385 ARG A CA 1
ATOM 2890 C C . ARG A 1 385 ? -3.543 -18.219 14.695 1 94.38 385 ARG A C 1
ATOM 2892 O O . ARG A 1 385 ? -2.312 -18.297 14.758 1 94.38 385 ARG A O 1
ATOM 2899 N N . ALA A 1 386 ? -4.297 -18.594 13.68 1 97.19 386 ALA A N 1
ATOM 2900 C CA . ALA A 1 386 ? -3.645 -19.219 12.523 1 97.19 386 ALA A CA 1
ATOM 2901 C C . ALA A 1 386 ? -2.748 -18.203 11.805 1 97.19 386 ALA A C 1
ATOM 2903 O O . ALA A 1 386 ? -1.683 -18.578 11.297 1 97.19 386 ALA A O 1
ATOM 2904 N N . ASP A 1 387 ? -3.18 -16.953 11.781 1 95.81 387 ASP A N 1
ATOM 2905 C CA . ASP A 1 387 ? -2.344 -15.922 11.172 1 95.81 387 ASP A CA 1
ATOM 2906 C C . ASP A 1 387 ? -0.954 -15.898 11.805 1 95.81 387 ASP A C 1
ATOM 2908 O O . ASP A 1 387 ? 0.053 -15.789 11.102 1 95.81 387 ASP A O 1
ATOM 2912 N N . ARG A 1 388 ? -0.897 -15.984 13.078 1 92.44 388 ARG A N 1
ATOM 2913 C CA . ARG A 1 388 ? 0.37 -15.953 13.805 1 92.44 388 ARG A CA 1
ATOM 2914 C C . ARG A 1 388 ? 1.214 -17.188 13.477 1 92.44 388 ARG A C 1
ATOM 2916 O O . ARG A 1 388 ? 2.418 -17.062 13.234 1 92.44 388 ARG A O 1
ATOM 2923 N N . ALA A 1 389 ? 0.583 -18.328 13.398 1 95.69 389 ALA A N 1
ATOM 2924 C CA . ALA A 1 389 ? 1.3 -19.562 13.125 1 95.69 389 ALA A CA 1
ATOM 2925 C C . ALA A 1 389 ? 1.854 -19.578 11.703 1 95.69 389 ALA A C 1
ATOM 2927 O O . ALA A 1 389 ? 2.984 -20 11.469 1 95.69 389 ALA A O 1
ATOM 2928 N N . PHE A 1 390 ? 1.073 -19.016 10.711 1 96.69 390 PHE A N 1
ATOM 2929 C CA . PHE A 1 390 ? 1.406 -19.078 9.297 1 96.69 390 PHE A CA 1
ATOM 2930 C C . PHE A 1 390 ? 2.322 -17.922 8.906 1 96.69 390 PHE A C 1
ATOM 2932 O O . PHE A 1 390 ? 2.773 -17.844 7.762 1 96.69 390 PHE A O 1
ATOM 2939 N N . ALA A 1 391 ? 2.66 -17.062 9.797 1 92.88 391 ALA A N 1
ATOM 2940 C CA . ALA A 1 391 ? 3.383 -15.828 9.484 1 92.88 391 ALA A CA 1
ATOM 2941 C C . ALA A 1 391 ? 4.734 -16.141 8.844 1 92.88 391 ALA A C 1
ATOM 2943 O O . ALA A 1 391 ? 5.414 -17.078 9.242 1 92.88 391 ALA A O 1
ATOM 2944 N N . THR A 1 392 ? 5.094 -15.398 7.805 1 92.69 392 THR A N 1
ATOM 2945 C CA . THR A 1 392 ? 6.391 -15.43 7.141 1 92.69 392 THR A CA 1
ATOM 2946 C C . THR A 1 392 ? 7.008 -14.039 7.078 1 92.69 392 THR A C 1
ATOM 2948 O O . THR A 1 392 ? 6.301 -13.039 7.203 1 92.69 392 THR A O 1
ATOM 2951 N N . SER A 1 393 ? 8.32 -13.914 6.895 1 89.44 393 SER A N 1
ATOM 2952 C CA . SER A 1 393 ? 9.023 -12.641 6.918 1 89.44 393 SER A CA 1
ATOM 2953 C C . SER A 1 393 ? 9.125 -12.039 5.52 1 89.44 393 SER A C 1
ATOM 2955 O O . SER A 1 393 ? 9.477 -10.867 5.363 1 89.44 393 SER A O 1
ATOM 2957 N N . VAL A 1 394 ? 8.828 -12.844 4.52 1 93.94 394 VAL A N 1
ATOM 2958 C CA . VAL A 1 394 ? 8.914 -12.359 3.143 1 93.94 394 VAL A CA 1
ATOM 2959 C C . VAL A 1 394 ? 7.707 -12.852 2.348 1 93.94 394 VAL A C 1
ATOM 2961 O O . VAL A 1 394 ? 7.137 -13.898 2.654 1 93.94 394 VAL A O 1
ATOM 2964 N N . MET A 1 395 ? 7.281 -12.086 1.369 1 96.94 395 MET A N 1
ATOM 2965 C CA . MET A 1 395 ? 6.246 -12.547 0.449 1 96.94 395 MET A CA 1
ATOM 2966 C C . MET A 1 395 ? 6.777 -13.656 -0.46 1 96.94 395 MET A C 1
ATOM 2968 O O . MET A 1 395 ? 7.91 -13.578 -0.938 1 96.94 395 MET A O 1
ATOM 2972 N N . PRO A 1 396 ? 5.992 -14.727 -0.629 1 98.5 396 PRO A N 1
ATOM 2973 C CA . PRO A 1 396 ? 6.469 -15.781 -1.527 1 98.5 396 PRO A CA 1
ATOM 2974 C C . PRO A 1 396 ? 6.547 -15.328 -2.982 1 98.5 396 PRO A C 1
ATOM 2976 O O . PRO A 1 396 ? 5.809 -14.422 -3.393 1 98.5 396 PRO A O 1
ATOM 2979 N N . TRP A 1 397 ? 7.422 -15.922 -3.703 1 98.44 397 TRP A N 1
ATOM 2980 C CA . TRP A 1 397 ? 7.703 -15.516 -5.074 1 98.44 397 TRP A CA 1
ATOM 2981 C C . TRP A 1 397 ? 8.531 -16.562 -5.801 1 98.44 397 TRP A C 1
ATOM 2983 O O . TRP A 1 397 ? 9.461 -17.141 -5.223 1 98.44 397 TRP A O 1
ATOM 2993 N N . CYS A 1 398 ? 8.188 -16.859 -7.051 1 98.19 398 CYS A N 1
ATOM 2994 C CA . CYS A 1 398 ? 8.93 -17.844 -7.836 1 98.19 398 CYS A CA 1
ATOM 2995 C C . CYS A 1 398 ? 9.883 -17.156 -8.805 1 98.19 398 CYS A C 1
ATOM 2997 O O . CYS A 1 398 ? 11.078 -17.453 -8.812 1 98.19 398 CYS A O 1
ATOM 2999 N N . GLY A 1 399 ? 9.344 -16.25 -9.648 1 96.81 399 GLY A N 1
ATOM 3000 C CA . GLY A 1 399 ? 10.164 -15.531 -10.617 1 96.81 399 GLY A CA 1
ATOM 3001 C C . GLY A 1 399 ? 10.508 -16.359 -11.844 1 96.81 399 GLY A C 1
ATOM 3002 O O . GLY A 1 399 ? 11.328 -15.945 -12.664 1 96.81 399 GLY A O 1
ATOM 3003 N N . THR A 1 400 ? 9.953 -17.578 -11.938 1 95.81 400 THR A N 1
ATOM 3004 C CA . THR A 1 400 ? 10.172 -18.453 -13.078 1 95.81 400 THR A CA 1
ATOM 3005 C C . THR A 1 400 ? 8.859 -18.766 -13.789 1 95.81 400 THR A C 1
ATOM 3007 O O . THR A 1 400 ? 7.922 -19.281 -13.172 1 95.81 400 THR A O 1
ATOM 3010 N N . PHE A 1 401 ? 8.781 -18.391 -14.992 1 92.38 401 PHE A N 1
ATOM 3011 C CA . PHE A 1 401 ? 7.605 -18.703 -15.789 1 92.38 401 PHE A CA 1
ATOM 3012 C C . PHE A 1 401 ? 7.879 -19.891 -16.703 1 92.38 401 PHE A C 1
ATOM 3014 O O . PHE A 1 401 ? 8.852 -19.891 -17.469 1 92.38 401 PHE A O 1
ATOM 3021 N N . PHE A 1 402 ? 7.082 -20.891 -16.641 1 91.25 402 PHE A N 1
ATOM 3022 C CA . PHE A 1 402 ? 7.273 -22.109 -17.422 1 91.25 402 PHE A CA 1
ATOM 3023 C C . PHE A 1 402 ? 5.938 -22.656 -17.891 1 91.25 402 PHE A C 1
ATOM 3025 O O . PHE A 1 402 ? 4.887 -22.328 -17.344 1 91.25 402 PHE A O 1
ATOM 3032 N N . MET B 1 1 ? 16.562 34.719 4.293 1 53.47 1 MET B N 1
ATOM 3033 C CA . MET B 1 1 ? 15.586 35.781 4.598 1 53.47 1 MET B CA 1
ATOM 3034 C C . MET B 1 1 ? 14.438 35.219 5.43 1 53.47 1 MET B C 1
ATOM 3036 O O . MET B 1 1 ? 13.945 34.125 5.172 1 53.47 1 MET B O 1
ATOM 3040 N N . SER B 1 2 ? 14.305 35.625 6.594 1 75.81 2 SER B N 1
ATOM 3041 C CA . SER B 1 2 ? 13.273 35.25 7.551 1 75.81 2 SER B CA 1
ATOM 3042 C C . SER B 1 2 ? 11.898 35.719 7.105 1 75.81 2 SER B C 1
ATOM 3044 O O . SER B 1 2 ? 11.766 36.844 6.598 1 75.81 2 SER B O 1
ATOM 3046 N N . HIS B 1 3 ? 11.008 34.938 6.68 1 87.12 3 HIS B N 1
ATOM 3047 C CA . HIS B 1 3 ? 9.641 35.281 6.309 1 87.12 3 HIS B CA 1
ATOM 3048 C C . HIS B 1 3 ? 8.734 35.344 7.535 1 87.12 3 HIS B C 1
ATOM 3050 O O . HIS B 1 3 ? 8.859 34.531 8.445 1 87.12 3 HIS B O 1
ATOM 3056 N N . ASP B 1 4 ? 8.008 36.406 7.543 1 93.88 4 ASP B N 1
ATOM 3057 C CA . ASP B 1 4 ? 7.031 36.562 8.617 1 93.88 4 ASP B CA 1
ATOM 3058 C C . ASP B 1 4 ? 5.758 35.75 8.305 1 93.88 4 ASP B C 1
ATOM 3060 O O . ASP B 1 4 ? 5.039 36.094 7.359 1 93.88 4 ASP B O 1
ATOM 3064 N N . VAL B 1 5 ? 5.523 34.875 9.039 1 97.75 5 VAL B N 1
ATOM 3065 C CA 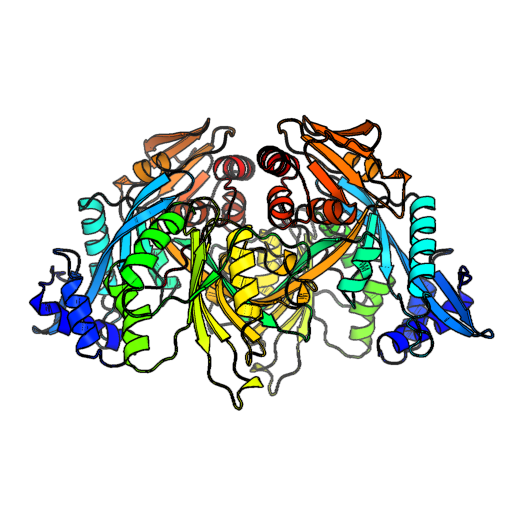. VAL B 1 5 ? 4.305 34.062 8.914 1 97.75 5 VAL B CA 1
ATOM 3066 C C . VAL B 1 5 ? 3.211 34.656 9.797 1 97.75 5 VAL B C 1
ATOM 3068 O O . VAL B 1 5 ? 3.447 34.969 10.977 1 97.75 5 VAL B O 1
ATOM 3071 N N . GLU B 1 6 ? 2.072 34.844 9.312 1 97.5 6 GLU B N 1
ATOM 3072 C CA . GLU B 1 6 ? 0.954 35.375 10.094 1 97.5 6 GLU B CA 1
ATOM 3073 C C . GLU B 1 6 ? -0.198 34.375 10.148 1 97.5 6 GLU B C 1
ATOM 3075 O O . GLU B 1 6 ? -0.291 33.469 9.297 1 97.5 6 GLU B O 1
ATOM 3080 N N . VAL B 1 7 ? -0.994 34.5 11.156 1 97.5 7 VAL B N 1
ATOM 3081 C CA . VAL B 1 7 ? -2.26 33.781 11.242 1 97.5 7 VAL B CA 1
ATOM 3082 C C . VAL B 1 7 ? -3.336 34.531 10.461 1 97.5 7 VAL B C 1
ATOM 3084 O O . VAL B 1 7 ? -3.572 35.719 10.703 1 97.5 7 VAL B O 1
ATOM 3087 N N . LEU B 1 8 ? -3.975 33.844 9.555 1 97.44 8 LEU B N 1
ATOM 3088 C CA . LEU B 1 8 ? -4.988 34.469 8.711 1 97.44 8 LEU B CA 1
ATOM 3089 C C . LEU B 1 8 ? -6.34 34.5 9.414 1 97.44 8 LEU B C 1
ATOM 3091 O O . LEU B 1 8 ? -6.633 33.625 10.25 1 97.44 8 LEU B O 1
ATOM 3095 N N . SER B 1 9 ? -7.125 35.5 9.125 1 95.94 9 SER B N 1
ATOM 3096 C CA . SER B 1 9 ? -8.492 35.625 9.617 1 95.94 9 SER B CA 1
ATOM 3097 C C . SER B 1 9 ? -9.484 35 8.641 1 95.94 9 SER B C 1
ATOM 3099 O O . SER B 1 9 ? -9.117 34.625 7.531 1 95.94 9 SER B O 1
ATOM 3101 N N . ARG B 1 10 ? -10.648 34.906 9.117 1 94.44 10 ARG B N 1
ATOM 3102 C CA . ARG B 1 10 ? -11.719 34.375 8.281 1 94.44 10 ARG B CA 1
ATOM 3103 C C . ARG B 1 10 ? -11.867 35.219 7.004 1 94.44 10 ARG B C 1
ATOM 3105 O O . ARG B 1 10 ? -12.188 34.688 5.941 1 94.44 10 ARG B O 1
ATOM 3112 N N . ALA B 1 11 ? -11.633 36.5 7.098 1 93.81 11 ALA B N 1
ATOM 3113 C CA . ALA B 1 11 ? -11.766 37.406 5.973 1 93.81 11 ALA B CA 1
ATOM 3114 C C . ALA B 1 11 ? -10.734 37.125 4.891 1 93.81 11 ALA B C 1
ATOM 3116 O O . ALA B 1 11 ? -10.898 37.531 3.738 1 93.81 11 ALA B O 1
ATOM 3117 N N . ASP B 1 12 ? -9.734 36.312 5.215 1 95.69 12 ASP B N 1
ATOM 3118 C CA . ASP B 1 12 ? -8.656 36.031 4.281 1 95.69 12 ASP B CA 1
ATOM 3119 C C . ASP B 1 12 ? -8.938 34.75 3.502 1 95.69 12 ASP B C 1
ATOM 3121 O O . ASP B 1 12 ? -8.18 34.375 2.609 1 95.69 12 ASP B O 1
ATOM 3125 N N . THR B 1 13 ? -9.984 34.156 3.811 1 94.75 13 THR B N 1
ATOM 3126 C CA . THR B 1 13 ? -10.258 32.812 3.295 1 94.75 13 THR B CA 1
ATOM 3127 C C . THR B 1 13 ? -10.297 32.812 1.77 1 94.75 13 THR B C 1
ATOM 3129 O O . THR B 1 13 ? -9.672 31.984 1.124 1 94.75 13 THR B O 1
ATOM 3132 N N . ARG B 1 14 ? -10.977 33.719 1.182 1 93.75 14 ARG B N 1
ATOM 3133 C CA . ARG B 1 14 ? -11.07 33.812 -0.271 1 93.75 14 ARG B CA 1
ATOM 3134 C C . ARG B 1 14 ? -9.695 33.969 -0.903 1 93.75 14 ARG B C 1
ATOM 3136 O O . ARG B 1 14 ? -9.359 33.25 -1.85 1 93.75 14 ARG B O 1
ATOM 3143 N N . ALA B 1 15 ? -8.953 34.875 -0.392 1 94.56 15 ALA B N 1
ATOM 3144 C CA . ALA B 1 15 ? -7.609 35.125 -0.907 1 94.56 15 ALA B CA 1
ATOM 3145 C C . ALA B 1 15 ? -6.738 33.875 -0.756 1 94.56 15 ALA B C 1
ATOM 3147 O O . ALA B 1 15 ? -5.957 33.531 -1.65 1 94.56 15 ALA B O 1
ATOM 3148 N N . ALA B 1 16 ? -6.828 33.25 0.345 1 95.75 16 ALA B N 1
ATOM 3149 C CA . ALA B 1 16 ? -6.035 32.062 0.624 1 95.75 16 ALA B CA 1
ATOM 3150 C C . ALA B 1 16 ? -6.352 30.938 -0.373 1 95.75 16 ALA B C 1
ATOM 3152 O O . ALA B 1 16 ? -5.441 30.297 -0.897 1 95.75 16 ALA B O 1
ATOM 3153 N N . ILE B 1 17 ? -7.562 30.734 -0.64 1 93.44 17 ILE B N 1
ATOM 3154 C CA . ILE B 1 17 ? -8 29.703 -1.581 1 93.44 17 ILE B CA 1
ATOM 3155 C C . ILE B 1 17 ? -7.465 30.016 -2.975 1 93.44 17 ILE B C 1
ATOM 3157 O O . ILE B 1 17 ? -7.02 29.125 -3.695 1 93.44 17 ILE B O 1
ATOM 3161 N N . ARG B 1 18 ? -7.504 31.234 -3.33 1 92.69 18 ARG B N 1
ATOM 3162 C CA . ARG B 1 18 ? -7.023 31.656 -4.637 1 92.69 18 ARG B CA 1
ATOM 3163 C C . ARG B 1 18 ? -5.523 31.422 -4.777 1 92.69 18 ARG B C 1
ATOM 3165 O O . ARG B 1 18 ? -5.059 30.938 -5.816 1 92.69 18 ARG B O 1
ATOM 3172 N N . VAL B 1 19 ? -4.82 31.734 -3.77 1 94.44 19 VAL B N 1
ATOM 3173 C CA . VAL B 1 19 ? -3.377 31.531 -3.783 1 94.44 19 VAL B CA 1
ATOM 3174 C C . VAL B 1 19 ? -3.064 30.062 -3.963 1 94.44 19 VAL B C 1
ATOM 3176 O O . VAL B 1 19 ? -2.27 29.688 -4.828 1 94.44 19 VAL B O 1
ATOM 3179 N N . PHE B 1 20 ? -3.725 29.297 -3.209 1 92.44 20 PHE B N 1
ATOM 3180 C CA . PHE B 1 20 ? -3.494 27.859 -3.287 1 92.44 20 PHE B CA 1
ATOM 3181 C C . PHE B 1 20 ? -3.848 27.328 -4.672 1 92.44 20 PHE B C 1
ATOM 3183 O O . PHE B 1 20 ? -3.055 26.609 -5.289 1 92.44 20 PHE B O 1
ATOM 3190 N N . GLY B 1 21 ? -4.953 27.578 -5.086 1 91.06 21 GLY B N 1
ATOM 3191 C CA . GLY B 1 21 ? -5.387 27.125 -6.398 1 91.06 21 GLY B CA 1
ATOM 3192 C C . GLY B 1 21 ? -4.41 27.469 -7.504 1 91.06 21 GLY B C 1
ATOM 3193 O O . GLY B 1 21 ? -4.086 26.625 -8.344 1 91.06 21 GLY B O 1
ATOM 3194 N N . ARG B 1 22 ? -3.947 28.656 -7.473 1 89.06 22 ARG B N 1
ATOM 3195 C CA . ARG B 1 22 ? -2.996 29.125 -8.477 1 89.06 22 ARG B CA 1
ATOM 3196 C C . ARG B 1 22 ? -1.668 28.375 -8.359 1 89.06 22 ARG B C 1
ATOM 3198 O O . ARG B 1 22 ? -1.033 28.062 -9.367 1 89.06 22 ARG B O 1
ATOM 3205 N N . ALA B 1 23 ? -1.309 28.156 -7.191 1 88.94 23 ALA B N 1
ATOM 3206 C CA . ALA B 1 23 ? -0.029 27.516 -6.926 1 88.94 23 ALA B CA 1
ATOM 3207 C C . ALA B 1 23 ? -0.001 26.094 -7.508 1 88.94 23 ALA B C 1
ATOM 3209 O O . ALA B 1 23 ? 1.046 25.625 -7.961 1 88.94 23 ALA B O 1
ATOM 3210 N N . ILE B 1 24 ? -1.147 25.453 -7.492 1 85.62 24 ILE B N 1
ATOM 3211 C CA . ILE B 1 24 ? -1.146 24.047 -7.918 1 85.62 24 ILE B CA 1
ATOM 3212 C C . ILE B 1 24 ? -1.867 23.922 -9.258 1 85.62 24 ILE B C 1
ATOM 3214 O O . ILE B 1 24 ? -2.152 22.812 -9.711 1 85.62 24 ILE B O 1
ATOM 3218 N N . GLY B 1 25 ? -2.205 24.984 -9.883 1 85.12 25 GLY B N 1
ATOM 3219 C CA . GLY B 1 25 ? -2.777 24.984 -11.219 1 85.12 25 GLY B CA 1
ATOM 3220 C C . GLY B 1 25 ? -4.242 24.594 -11.242 1 85.12 25 GLY B C 1
ATOM 3221 O O . GLY B 1 25 ? -4.703 23.938 -12.18 1 85.12 25 GLY B O 1
ATOM 3222 N N . LEU B 1 26 ? -4.996 24.906 -10.164 1 83 26 LEU B N 1
ATOM 3223 C CA . LEU B 1 26 ? -6.426 24.625 -10.117 1 83 26 LEU B CA 1
ATOM 3224 C C . LEU B 1 26 ? -7.223 25.797 -10.695 1 83 26 LEU B C 1
ATOM 3226 O O . LEU B 1 26 ? -6.773 26.938 -10.641 1 83 26 LEU B O 1
ATOM 3230 N N . PRO B 1 27 ? -8.359 25.469 -11.164 1 80.81 27 PRO B N 1
ATOM 3231 C CA . PRO B 1 27 ? -9.25 26.562 -11.578 1 80.81 27 PRO B CA 1
ATOM 3232 C C . PRO B 1 27 ? -9.695 27.438 -10.406 1 80.81 27 PRO B C 1
ATOM 3234 O O . PRO B 1 27 ? -9.602 27.016 -9.25 1 80.81 27 PRO B O 1
ATOM 3237 N N . ALA B 1 28 ? -10.188 28.609 -10.797 1 82.56 28 ALA B N 1
ATOM 3238 C CA . ALA B 1 28 ? -10.703 29.516 -9.781 1 82.56 28 ALA B CA 1
ATOM 3239 C C . ALA B 1 28 ? -11.852 28.875 -9.008 1 82.56 28 ALA B C 1
ATOM 3241 O O . ALA B 1 28 ? -12.719 28.234 -9.594 1 82.56 28 ALA B O 1
ATOM 3242 N N . ALA B 1 29 ? -11.648 28.984 -7.754 1 84.25 29 ALA B N 1
ATOM 3243 C CA . ALA B 1 29 ? -12.711 28.453 -6.902 1 84.25 29 ALA B CA 1
ATOM 3244 C C . ALA B 1 29 ? -14 29.25 -7.09 1 84.25 29 ALA B C 1
ATOM 3246 O O . ALA B 1 29 ? -13.977 30.469 -7.207 1 84.25 29 ALA B O 1
ATOM 3247 N N . ASP B 1 30 ? -15.148 28.5 -7.203 1 83.38 30 ASP B N 1
ATOM 3248 C CA . ASP B 1 30 ? -16.438 29.188 -7.262 1 83.38 30 ASP B CA 1
ATOM 3249 C C . ASP B 1 30 ? -16.891 29.609 -5.871 1 83.38 30 ASP B C 1
ATOM 3251 O O . ASP B 1 30 ? -16.219 29.359 -4.879 1 83.38 30 ASP B O 1
ATOM 3255 N N . GLU B 1 31 ? -17.938 30.359 -5.848 1 86.06 31 GLU B N 1
ATOM 3256 C CA . GLU B 1 31 ? -18.438 30.938 -4.602 1 86.06 31 GLU B CA 1
ATOM 3257 C C . GLU B 1 31 ? -18.828 29.844 -3.611 1 86.06 31 GLU B C 1
ATOM 3259 O O . GLU B 1 31 ? -18.688 30.016 -2.398 1 86.06 31 GLU B O 1
ATOM 3264 N N . ALA B 1 32 ? -19.234 28.797 -4.094 1 80.19 32 ALA B N 1
ATOM 3265 C CA . ALA B 1 32 ? -19.625 27.672 -3.23 1 80.19 32 ALA B CA 1
ATOM 3266 C C . ALA B 1 32 ? -18.406 27.109 -2.5 1 80.19 32 ALA B C 1
ATOM 3268 O O . ALA B 1 32 ? -18.484 26.828 -1.301 1 80.19 32 ALA B O 1
ATOM 3269 N N . ARG B 1 33 ? -17.359 27 -3.213 1 82.38 33 ARG B N 1
ATOM 3270 C CA . ARG B 1 33 ? -16.125 26.5 -2.623 1 82.38 33 ARG B CA 1
ATOM 3271 C C . ARG B 1 33 ? -15.578 27.469 -1.578 1 82.38 33 ARG B C 1
ATOM 3273 O O . ARG B 1 33 ? -15.117 27.047 -0.515 1 82.38 33 ARG B O 1
ATOM 3280 N N . ILE B 1 34 ? -15.68 28.688 -1.905 1 87.19 34 ILE B N 1
ATOM 3281 C CA . ILE B 1 34 ? -15.188 29.719 -0.997 1 87.19 34 ILE B CA 1
ATOM 3282 C C . ILE B 1 34 ? -16.047 29.75 0.27 1 87.19 34 ILE B C 1
ATOM 3284 O O . ILE B 1 34 ? -15.508 29.766 1.383 1 87.19 34 ILE B O 1
ATOM 3288 N N . SER B 1 35 ? -17.312 29.703 0.051 1 85 35 SER B N 1
ATOM 3289 C CA . SER B 1 35 ? -18.234 29.703 1.182 1 85 35 SER B CA 1
ATOM 3290 C C . SER B 1 35 ? -18.031 28.484 2.07 1 85 35 SER B C 1
ATOM 3292 O O . SER B 1 35 ? -18.094 28.578 3.297 1 85 35 SER B O 1
ATOM 3294 N N . GLY B 1 36 ? -17.828 27.406 1.427 1 83.5 36 GLY B N 1
ATOM 3295 C CA . GLY B 1 36 ? -17.547 26.188 2.176 1 83.5 36 GLY B CA 1
ATOM 3296 C C . GLY B 1 36 ? -16.266 26.281 3.004 1 83.5 36 GLY B C 1
ATOM 3297 O O . GLY B 1 36 ? -16.25 25.844 4.16 1 83.5 36 GLY B O 1
ATOM 3298 N N . ALA B 1 37 ? -15.258 26.859 2.434 1 86.81 37 ALA B N 1
ATOM 3299 C CA . ALA B 1 37 ? -13.984 27.047 3.137 1 86.81 37 ALA B CA 1
ATOM 3300 C C . ALA B 1 37 ? -14.141 28.016 4.309 1 86.81 37 ALA B C 1
ATOM 3302 O O . ALA B 1 37 ? -13.547 27.812 5.371 1 86.81 37 ALA B O 1
ATOM 3303 N N . GLU B 1 38 ? -15 28.922 4.07 1 88 38 GLU B N 1
ATOM 3304 C CA . GLU B 1 38 ? -15.266 29.875 5.141 1 88 38 GLU B CA 1
ATOM 3305 C C . GLU B 1 38 ? -16.016 29.203 6.297 1 88 38 GLU B C 1
ATOM 3307 O O . GLU B 1 38 ? -15.719 29.484 7.465 1 88 38 GLU B O 1
ATOM 3312 N N . ALA B 1 39 ? -16.781 28.438 5.906 1 83.25 39 ALA B N 1
ATOM 3313 C CA . ALA B 1 39 ? -17.562 27.734 6.914 1 83.25 39 ALA B CA 1
ATOM 3314 C C . ALA B 1 39 ? -16.688 26.766 7.711 1 83.25 39 ALA B C 1
ATOM 3316 O O . ALA B 1 39 ? -16.938 26.531 8.898 1 83.25 39 ALA B O 1
ATOM 3317 N N . ALA B 1 40 ? -15.734 26.297 7.074 1 82.38 40 ALA B N 1
ATOM 3318 C CA . ALA B 1 40 ? -14.859 25.312 7.703 1 82.38 40 ALA B CA 1
ATOM 3319 C C . ALA B 1 40 ? -13.672 25.984 8.391 1 82.38 40 ALA B C 1
ATOM 3321 O O . ALA B 1 40 ? -12.82 25.312 8.969 1 82.38 40 ALA B O 1
ATOM 3322 N N . TRP B 1 41 ? -13.633 27.25 8.289 1 87.62 41 TRP B N 1
ATOM 3323 C CA . TRP B 1 41 ? -12.5 28 8.828 1 87.62 41 TRP B CA 1
ATOM 3324 C C . TRP B 1 41 ? -12.414 27.828 10.344 1 87.62 41 TRP B C 1
ATOM 3326 O O . TRP B 1 41 ? -13.422 27.891 11.039 1 87.62 41 TRP B O 1
ATOM 3336 N N . GLU B 1 42 ? -11.25 27.516 10.812 1 89.69 42 GLU B N 1
ATOM 3337 C CA . GLU B 1 42 ? -10.93 27.422 12.234 1 89.69 42 GLU B CA 1
ATOM 3338 C C . GLU B 1 42 ? -9.836 28.422 12.617 1 89.69 42 GLU B C 1
ATOM 3340 O O . GLU B 1 42 ? -8.828 28.547 11.922 1 89.69 42 GLU B O 1
ATOM 3345 N N . PRO B 1 43 ? -10.109 29.047 13.75 1 91.25 43 PRO B N 1
ATOM 3346 C CA . PRO B 1 43 ? -9.102 30.016 14.188 1 91.25 43 PRO B CA 1
ATOM 3347 C C . PRO B 1 43 ? -7.723 29.391 14.367 1 91.25 43 PRO B C 1
ATOM 3349 O O . PRO B 1 43 ? -7.602 28.328 14.984 1 91.25 43 PRO B O 1
ATOM 3352 N N . GLY B 1 44 ? -6.777 30.062 13.742 1 93.69 44 GLY B N 1
ATOM 3353 C CA . GLY B 1 44 ? -5.391 29.688 13.977 1 93.69 44 GLY B CA 1
ATOM 3354 C C . GLY B 1 44 ? -4.875 28.641 13.008 1 93.69 44 GLY B C 1
ATOM 3355 O O . GLY B 1 44 ? -3.67 28.391 12.945 1 93.69 44 GLY B O 1
ATOM 3356 N N . ARG B 1 45 ? -5.68 28.109 12.195 1 95.94 45 ARG B N 1
ATOM 3357 C CA . ARG B 1 45 ? -5.277 26.969 11.391 1 95.94 45 ARG B CA 1
ATOM 3358 C C . ARG B 1 45 ? -4.898 27.391 9.977 1 95.94 45 ARG B C 1
ATOM 3360 O O . ARG B 1 45 ? -4.445 26.562 9.18 1 95.94 45 ARG B O 1
ATOM 3367 N N . SER B 1 46 ? -5.062 28.594 9.68 1 97 46 SER B N 1
ATOM 3368 C CA . SER B 1 46 ? -4.676 29.156 8.391 1 97 46 SER B CA 1
ATOM 3369 C C . SER B 1 46 ? -3.508 30.141 8.539 1 97 46 SER B C 1
ATOM 3371 O O . SER B 1 46 ? -3.607 31.125 9.266 1 97 46 SER B O 1
ATOM 3373 N N . LEU B 1 47 ? -2.455 29.797 7.863 1 98.06 47 LEU B N 1
ATOM 3374 C CA . LEU B 1 47 ? -1.25 30.625 7.891 1 98.06 47 LEU B CA 1
ATOM 3375 C C . LEU B 1 47 ? -0.978 31.234 6.516 1 98.06 47 LEU B C 1
ATOM 3377 O O . LEU B 1 47 ? -1.386 30.672 5.496 1 98.06 47 LEU B O 1
ATOM 3381 N N . GLY B 1 48 ? -0.275 32.375 6.582 1 98.19 48 GLY B N 1
ATOM 3382 C CA . GLY B 1 48 ? 0.032 33.031 5.328 1 98.19 48 GLY B CA 1
ATOM 3383 C C . GLY B 1 48 ? 1.257 33.938 5.41 1 98.19 48 GLY B C 1
ATOM 3384 O O . GLY B 1 48 ? 1.736 34.219 6.508 1 98.19 48 GLY B O 1
ATOM 3385 N N . ILE B 1 49 ? 1.743 34.188 4.297 1 98.06 49 ILE B N 1
ATOM 3386 C CA . ILE B 1 49 ? 2.805 35.188 4.09 1 98.06 49 ILE B CA 1
ATOM 3387 C C . ILE B 1 49 ? 2.357 36.219 3.059 1 98.06 49 ILE B C 1
ATOM 3389 O O . ILE B 1 49 ? 1.771 35.875 2.031 1 98.06 49 ILE B O 1
ATOM 3393 N N . ARG B 1 50 ? 2.643 37.438 3.346 1 96.88 50 ARG B N 1
ATOM 3394 C CA . ARG B 1 50 ? 2.336 38.531 2.432 1 96.88 50 ARG B CA 1
ATOM 3395 C C . ARG B 1 50 ? 3.611 39.125 1.862 1 96.88 50 ARG B C 1
ATOM 3397 O O . ARG B 1 50 ? 4.641 39.188 2.541 1 96.88 50 ARG B O 1
ATOM 3404 N N . ALA B 1 51 ? 3.564 39.469 0.733 1 94.25 51 ALA B N 1
ATOM 3405 C CA . ALA B 1 51 ? 4.543 40.312 0.044 1 94.25 51 ALA B CA 1
ATOM 3406 C C . ALA B 1 51 ? 3.891 41.562 -0.514 1 94.25 51 ALA B C 1
ATOM 3408 O O . ALA B 1 51 ? 2.955 41.5 -1.312 1 94.25 51 ALA B O 1
ATOM 3409 N N . ALA B 1 52 ? 4.391 42.75 -0.152 1 93.06 52 ALA B N 1
ATOM 3410 C CA . ALA B 1 52 ? 3.832 44.031 -0.582 1 93.06 52 ALA B CA 1
ATOM 3411 C C . ALA B 1 52 ? 2.33 44.094 -0.316 1 93.06 52 ALA B C 1
ATOM 3413 O O . ALA B 1 52 ? 1.55 44.438 -1.203 1 93.06 52 ALA B O 1
ATOM 3414 N N . GLY B 1 53 ? 1.84 43.5 0.807 1 92.75 53 GLY B N 1
ATOM 3415 C CA . GLY B 1 53 ? 0.456 43.594 1.244 1 92.75 53 GLY B CA 1
ATOM 3416 C C . GLY B 1 53 ? -0.427 42.5 0.674 1 92.75 53 GLY B C 1
ATOM 3417 O O . GLY B 1 53 ? -1.566 42.312 1.111 1 92.75 53 GLY B O 1
ATOM 3418 N N . GLU B 1 54 ? 0.112 41.688 -0.218 1 94.19 54 GLU B N 1
ATOM 3419 C CA . GLU B 1 54 ? -0.673 40.656 -0.872 1 94.19 54 GLU B CA 1
ATOM 3420 C C . GLU B 1 54 ? -0.302 39.25 -0.342 1 94.19 54 GLU B C 1
ATOM 3422 O O . GLU B 1 54 ? 0.875 38.969 -0.119 1 94.19 54 GLU B O 1
ATOM 3427 N N . LEU B 1 55 ? -1.307 38.531 -0.106 1 97 55 LEU B N 1
ATOM 3428 C CA . LEU B 1 55 ? -1.072 37.156 0.289 1 97 55 LEU B CA 1
ATOM 3429 C C . LEU B 1 55 ? -0.423 36.375 -0.846 1 97 55 LEU B C 1
ATOM 3431 O O . LEU B 1 55 ? -0.937 36.344 -1.967 1 97 55 LEU B O 1
ATOM 3435 N N . VAL B 1 56 ? 0.73 35.625 -0.64 1 96.75 56 VAL B N 1
ATOM 3436 C CA . VAL B 1 56 ? 1.462 35 -1.725 1 96.75 56 VAL B CA 1
ATOM 3437 C C . VAL B 1 56 ? 1.748 33.531 -1.363 1 96.75 56 VAL B C 1
ATOM 3439 O O . VAL B 1 56 ? 2.141 32.75 -2.221 1 96.75 56 VAL B O 1
ATOM 3442 N N . ALA B 1 57 ? 1.547 33.219 -0.082 1 97.88 57 ALA B N 1
ATOM 3443 C CA . ALA B 1 57 ? 1.755 31.844 0.366 1 97.88 57 ALA B CA 1
ATOM 3444 C C . ALA B 1 57 ? 0.789 31.469 1.49 1 97.88 57 ALA B C 1
ATOM 3446 O O . ALA B 1 57 ? 0.46 32.312 2.33 1 97.88 57 ALA B O 1
ATOM 3447 N N . THR B 1 58 ? 0.361 30.25 1.473 1 97.25 58 THR B N 1
ATOM 3448 C CA . THR B 1 58 ? -0.608 29.812 2.471 1 97.25 58 THR B CA 1
ATOM 3449 C C . THR B 1 58 ? -0.335 28.375 2.895 1 97.25 58 THR B C 1
ATOM 3451 O O . THR B 1 58 ? 0.3 27.625 2.158 1 97.25 58 THR B O 1
ATOM 3454 N N . ALA B 1 59 ? -0.726 28.016 4.094 1 97.12 59 ALA B N 1
ATOM 3455 C CA . ALA B 1 59 ? -0.816 26.656 4.629 1 97.12 59 ALA B CA 1
ATOM 3456 C C . ALA B 1 59 ? -2.027 26.5 5.547 1 97.12 59 ALA B C 1
ATOM 3458 O O . ALA B 1 59 ? -2.244 27.328 6.438 1 97.12 59 ALA B O 1
ATOM 3459 N N . TRP B 1 60 ? -2.746 25.516 5.281 1 95.94 60 TRP B N 1
ATOM 3460 C CA . TRP B 1 60 ? -3.963 25.281 6.051 1 95.94 60 TRP B CA 1
ATOM 3461 C C . TRP B 1 60 ? -3.926 23.906 6.703 1 95.94 60 TRP B C 1
ATOM 3463 O O . TRP B 1 60 ? -3.246 23 6.219 1 95.94 60 TRP B O 1
ATOM 3473 N N . SER B 1 61 ? -4.562 23.766 7.871 1 96.69 61 SER B N 1
ATOM 3474 C CA . SER B 1 61 ? -4.793 22.469 8.516 1 96.69 61 SER B CA 1
ATOM 3475 C C . SER B 1 61 ? -6.203 22.391 9.094 1 96.69 61 SER B C 1
ATOM 3477 O O . SER B 1 61 ? -6.875 23.406 9.25 1 96.69 61 SER B O 1
ATOM 3479 N N . PHE B 1 62 ? -6.672 21.25 9.289 1 95.25 62 PHE B N 1
ATOM 3480 C CA . PHE B 1 62 ? -7.926 21.016 9.992 1 95.25 62 PHE B CA 1
ATOM 3481 C C . PHE B 1 62 ? -7.746 19.953 11.086 1 95.25 62 PHE B C 1
ATOM 3483 O O . PHE B 1 62 ? -6.984 19 10.914 1 95.25 62 PHE B O 1
ATOM 3490 N N . GLY B 1 63 ? -8.5 20.156 12.227 1 95.81 63 GLY B N 1
ATOM 3491 C CA . GLY B 1 63 ? -8.484 19.172 13.305 1 95.81 63 GLY B CA 1
ATOM 3492 C C . GLY B 1 63 ? -9.242 17.906 12.961 1 95.81 63 GLY B C 1
ATOM 3493 O O . GLY B 1 63 ? -10.305 17.969 12.344 1 95.81 63 GLY B O 1
ATOM 3494 N N . CYS B 1 64 ? -8.672 16.781 13.359 1 96.62 64 CYS B N 1
ATOM 3495 C CA . CYS B 1 64 ? -9.328 15.5 13.141 1 96.62 64 CYS B CA 1
ATOM 3496 C C . CYS B 1 64 ? -8.844 14.469 14.148 1 96.62 64 CYS B C 1
ATOM 3498 O O . CYS B 1 64 ? -8.062 14.789 15.047 1 96.62 64 CYS B O 1
ATOM 3500 N N . ARG B 1 65 ? -9.453 13.414 14.125 1 98.38 65 ARG B N 1
ATOM 3501 C CA . ARG B 1 65 ? -8.977 12.227 14.836 1 98.38 65 ARG B CA 1
ATOM 3502 C C . ARG B 1 65 ? -8.398 11.203 13.859 1 98.38 65 ARG B C 1
ATOM 3504 O O . ARG B 1 65 ? -8.875 11.078 12.734 1 98.38 65 ARG B O 1
ATOM 3511 N N . ALA B 1 66 ? -7.371 10.609 14.258 1 98.75 66 ALA B N 1
ATOM 3512 C CA . ALA B 1 66 ? -6.672 9.633 13.422 1 98.75 66 ALA B CA 1
ATOM 3513 C C . ALA B 1 66 ? -6.625 8.266 14.102 1 98.75 66 ALA B C 1
ATOM 3515 O O . ALA B 1 66 ? -6.324 8.172 15.297 1 98.75 66 ALA B O 1
ATOM 3516 N N . ALA B 1 67 ? -6.926 7.246 13.43 1 98.81 67 ALA B N 1
ATOM 3517 C CA . ALA B 1 67 ? -6.789 5.879 13.922 1 98.81 67 ALA B CA 1
ATOM 3518 C C . ALA B 1 67 ? -5.344 5.402 13.828 1 98.81 67 ALA B C 1
ATOM 3520 O O . ALA B 1 67 ? -4.695 5.566 12.789 1 98.81 67 ALA B O 1
ATOM 3521 N N . VAL B 1 68 ? -4.852 4.883 14.828 1 98.75 68 VAL B N 1
ATOM 3522 C CA . VAL B 1 68 ? -3.564 4.195 14.883 1 98.75 68 VAL B CA 1
ATOM 3523 C C . VAL B 1 68 ? -3.771 2.744 15.305 1 98.75 68 VAL B C 1
ATOM 3525 O O . VAL B 1 68 ? -4.875 2.357 15.695 1 98.75 68 VAL B O 1
ATOM 3528 N N . PRO B 1 69 ? -2.762 1.88 15.141 1 97.88 69 PRO B N 1
ATOM 3529 C CA . PRO B 1 69 ? -2.982 0.504 15.594 1 97.88 69 PRO B CA 1
ATOM 3530 C C . PRO B 1 69 ? -3.445 0.427 17.047 1 97.88 69 PRO B C 1
ATOM 3532 O O . PRO B 1 69 ? -2.686 0.765 17.953 1 97.88 69 PRO B O 1
ATOM 3535 N N . GLY B 1 70 ? -4.766 0.098 17.234 1 96.81 70 GLY B N 1
ATOM 3536 C CA . GLY B 1 70 ? -5.285 -0.133 18.562 1 96.81 70 GLY B CA 1
ATOM 3537 C C . GLY B 1 70 ? -5.727 1.14 19.266 1 96.81 70 GLY B C 1
ATOM 3538 O O . GLY B 1 70 ? -6.066 1.12 20.453 1 96.81 70 GLY B O 1
ATOM 3539 N N . GLY B 1 71 ? -5.68 2.287 18.516 1 97.62 71 GLY B N 1
ATOM 3540 C CA . GLY B 1 71 ? -6.031 3.514 19.219 1 97.62 71 GLY B CA 1
ATOM 3541 C C . GLY B 1 71 ? -6.453 4.633 18.281 1 97.62 71 GLY B C 1
ATOM 3542 O O . GLY B 1 71 ? -6.492 4.445 17.062 1 97.62 71 GLY B O 1
ATOM 3543 N N . VAL B 1 72 ? -6.844 5.742 18.875 1 98.56 72 VAL B N 1
ATOM 3544 C CA . VAL B 1 72 ? -7.223 6.969 18.172 1 98.56 72 VAL B CA 1
ATOM 3545 C C . VAL B 1 72 ? -6.539 8.164 18.844 1 98.56 72 VAL B C 1
ATOM 3547 O O . VAL B 1 72 ? -6.461 8.242 20.062 1 98.56 72 VAL B O 1
ATOM 3550 N N . VAL B 1 73 ? -6.02 9.062 18.062 1 98.81 73 VAL B N 1
ATOM 3551 C CA . VAL B 1 73 ? -5.348 10.242 18.594 1 98.81 73 VAL B CA 1
ATOM 3552 C C . VAL B 1 73 ? -5.895 11.5 17.922 1 98.81 73 VAL B C 1
ATOM 3554 O O . VAL B 1 73 ? -6.527 11.422 16.875 1 98.81 73 VAL B O 1
ATOM 3557 N N . GLN B 1 74 ? -5.629 12.578 18.594 1 98.5 74 GLN B N 1
ATOM 3558 C CA . GLN B 1 74 ? -5.852 13.875 17.953 1 98.5 74 GLN B CA 1
ATOM 3559 C C . GLN B 1 74 ? -4.789 14.164 16.891 1 98.5 74 GLN B C 1
ATOM 3561 O O . GLN B 1 74 ? -3.607 13.875 17.109 1 98.5 74 GLN B O 1
ATOM 3566 N N . ALA B 1 75 ? -5.27 14.648 15.797 1 98.44 75 ALA B N 1
ATOM 3567 C CA . ALA B 1 75 ? -4.375 14.906 14.672 1 98.44 75 ALA B CA 1
ATOM 3568 C C . ALA B 1 75 ? -4.852 16.109 13.852 1 98.44 75 ALA B C 1
ATOM 3570 O O . ALA B 1 75 ? -5.883 16.703 14.164 1 98.44 75 ALA B O 1
ATOM 3571 N N . SER B 1 76 ? -3.996 16.438 12.922 1 98.06 76 SER B N 1
ATOM 3572 C CA . SER B 1 76 ? -4.348 17.469 11.961 1 98.06 76 SER B CA 1
ATOM 3573 C C . SER B 1 76 ? -4.094 17.016 10.531 1 98.06 76 SER B C 1
ATOM 3575 O O . SER B 1 76 ? -3.102 16.328 10.258 1 98.06 76 SER B O 1
ATOM 3577 N N . GLY B 1 77 ? -5.078 17.25 9.711 1 97.12 77 GLY B N 1
ATOM 3578 C CA . GLY B 1 77 ? -4.828 17.188 8.281 1 97.12 77 GLY B CA 1
ATOM 3579 C C . GLY B 1 77 ? -4.262 18.469 7.707 1 97.12 77 GLY B C 1
ATOM 3580 O O . GLY B 1 77 ? -4.812 19.547 7.918 1 97.12 77 GLY B O 1
ATOM 3581 N N . VAL B 1 78 ? -3.061 18.359 7.047 1 96.81 78 VAL B N 1
ATOM 3582 C CA . VAL B 1 78 ? -2.402 19.5 6.43 1 96.81 78 VAL B CA 1
ATOM 3583 C C . VAL B 1 78 ? -2.785 19.578 4.953 1 96.81 78 VAL B C 1
ATOM 3585 O O . VAL B 1 78 ? -2.713 18.578 4.23 1 96.81 78 VAL B O 1
ATOM 3588 N N . SER B 1 79 ? -3.248 20.734 4.52 1 94.81 79 SER B N 1
ATOM 3589 C CA . SER B 1 79 ? -3.715 20.922 3.148 1 94.81 79 SER B CA 1
ATOM 3590 C C . SER B 1 79 ? -3.488 22.359 2.678 1 94.81 79 SER B C 1
ATOM 3592 O O . SER B 1 79 ? -3.066 23.219 3.459 1 94.81 79 SER B O 1
ATOM 3594 N N . ARG B 1 80 ? -3.621 22.547 1.413 1 93.75 80 ARG B N 1
ATOM 3595 C CA . ARG B 1 80 ? -3.605 23.859 0.787 1 93.75 80 ARG B CA 1
ATOM 3596 C C . ARG B 1 80 ? -2.297 24.594 1.077 1 93.75 80 ARG B C 1
ATOM 3598 O O . ARG B 1 80 ? -2.303 25.75 1.483 1 93.75 80 ARG B O 1
ATOM 36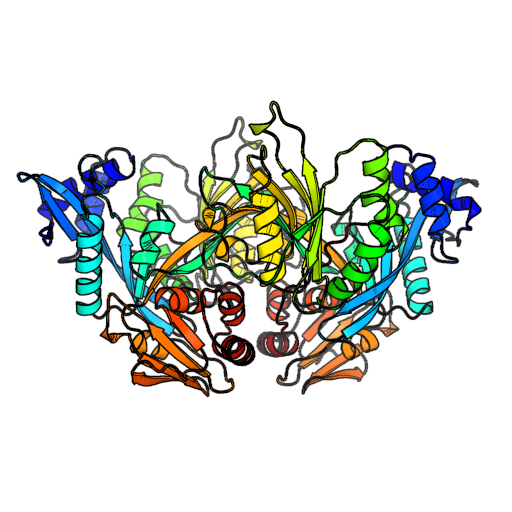05 N N . VAL B 1 81 ? -1.278 23.875 0.983 1 94.31 81 VAL B N 1
ATOM 3606 C CA . VAL B 1 81 ? 0.053 24.469 1.053 1 94.31 81 VAL B CA 1
ATOM 3607 C C . VAL B 1 81 ? 0.484 24.922 -0.336 1 94.31 81 VAL B C 1
ATOM 3609 O O . VAL B 1 81 ? 0.594 24.125 -1.263 1 94.31 81 VAL B O 1
ATOM 3612 N N . GLY B 1 82 ? 0.654 26.188 -0.41 1 94.69 82 GLY B N 1
ATOM 3613 C CA . GLY B 1 82 ? 1.033 26.703 -1.713 1 94.69 82 GLY B CA 1
ATOM 3614 C C . GLY B 1 82 ? 1.761 28.031 -1.631 1 94.69 82 GLY B C 1
ATOM 3615 O O . GLY B 1 82 ? 1.493 28.844 -0.738 1 94.69 82 GLY B O 1
ATOM 3616 N N . VAL B 1 83 ? 2.689 28.219 -2.514 1 94.44 83 VAL B N 1
ATOM 3617 C CA . VAL B 1 83 ? 3.404 29.469 -2.732 1 94.44 83 VAL B CA 1
ATOM 3618 C C . VAL B 1 83 ? 3.199 29.938 -4.172 1 94.44 83 VAL B C 1
ATOM 3620 O O . VAL B 1 83 ? 3.336 29.156 -5.113 1 94.44 83 VAL B O 1
ATOM 3623 N N . ARG B 1 84 ? 2.793 31.125 -4.27 1 94.31 84 ARG B N 1
ATOM 3624 C CA . ARG B 1 84 ? 2.654 31.688 -5.605 1 94.31 84 ARG B CA 1
ATOM 3625 C C . ARG B 1 84 ? 3.92 31.484 -6.426 1 94.31 84 ARG B C 1
ATOM 3627 O O . ARG B 1 84 ? 5.031 31.625 -5.914 1 94.31 84 ARG B O 1
ATOM 3634 N N . ALA B 1 85 ? 3.783 31.281 -7.66 1 92.25 85 ALA B N 1
ATOM 3635 C CA . ALA B 1 85 ? 4.852 30.812 -8.539 1 92.25 85 ALA B CA 1
ATOM 3636 C C . ALA B 1 85 ? 5.996 31.812 -8.602 1 92.25 85 ALA B C 1
ATOM 3638 O O . ALA B 1 85 ? 7.164 31.438 -8.688 1 92.25 85 ALA B O 1
ATOM 3639 N N . ASP B 1 86 ? 5.742 33.062 -8.578 1 93.31 86 ASP B N 1
ATOM 3640 C CA . ASP B 1 86 ? 6.766 34.094 -8.695 1 93.31 86 ASP B CA 1
ATOM 3641 C C . ASP B 1 86 ? 7.461 34.344 -7.355 1 93.31 86 ASP B C 1
ATOM 3643 O O . ASP B 1 86 ? 8.32 35.219 -7.242 1 93.31 86 ASP B O 1
ATOM 3647 N N . HIS B 1 87 ? 7.098 33.531 -6.398 1 93.88 87 HIS B N 1
ATOM 3648 C CA . HIS B 1 87 ? 7.695 33.688 -5.078 1 93.88 87 HIS B CA 1
ATOM 3649 C C . HIS B 1 87 ? 8.328 32.375 -4.59 1 93.88 87 HIS B C 1
ATOM 3651 O O . HIS B 1 87 ? 8.648 32.25 -3.408 1 93.88 87 HIS B O 1
ATOM 3657 N N . THR B 1 88 ? 8.438 31.531 -5.414 1 91.62 88 THR B N 1
ATOM 3658 C CA . THR B 1 88 ? 8.969 30.219 -5.035 1 91.62 88 THR B CA 1
ATOM 3659 C C . THR B 1 88 ? 10.484 30.281 -4.871 1 91.62 88 THR B C 1
ATOM 3661 O O . THR B 1 88 ? 11.125 31.266 -5.281 1 91.62 88 THR B O 1
ATOM 3664 N N . ARG B 1 89 ? 11.102 29.234 -4.234 1 90.75 89 ARG B N 1
ATOM 3665 C CA . ARG B 1 89 ? 12.539 29.062 -4.031 1 90.75 89 ARG B CA 1
ATOM 3666 C C . ARG B 1 89 ? 13.133 30.219 -3.248 1 90.75 89 ARG B C 1
ATOM 3668 O O . ARG B 1 89 ? 14.234 30.688 -3.559 1 90.75 89 ARG B O 1
ATOM 3675 N N . ARG B 1 90 ? 12.32 30.688 -2.26 1 93.06 90 ARG B N 1
ATOM 3676 C CA . ARG B 1 90 ? 12.758 31.766 -1.376 1 93.06 90 ARG B CA 1
ATOM 3677 C C . ARG B 1 90 ? 12.586 31.375 0.088 1 93.06 90 ARG B C 1
ATOM 3679 O O . ARG B 1 90 ? 12.617 32.219 0.972 1 93.06 90 ARG B O 1
ATOM 3686 N N . GLY B 1 91 ? 12.164 30.141 0.3 1 94.19 91 GLY B N 1
ATOM 3687 C CA . GLY B 1 91 ? 12.102 29.656 1.671 1 94.19 91 GLY B CA 1
ATOM 3688 C C . GLY B 1 91 ? 10.742 29.828 2.309 1 94.19 91 GLY B C 1
ATOM 3689 O O . GLY B 1 91 ? 10.562 29.547 3.494 1 94.19 91 GLY B O 1
ATOM 3690 N N . MET B 1 92 ? 9.812 30.344 1.609 1 95.56 92 MET B N 1
ATOM 3691 C CA . MET B 1 92 ? 8.484 30.609 2.164 1 95.56 92 MET B CA 1
ATOM 3692 C C . MET B 1 92 ? 7.816 29.312 2.625 1 95.56 92 MET B C 1
ATOM 3694 O O . MET B 1 92 ? 7.191 29.281 3.686 1 95.56 92 MET B O 1
ATOM 3698 N N . LEU B 1 93 ? 7.891 28.328 1.85 1 94.44 93 LEU B N 1
ATOM 3699 C CA . LEU B 1 93 ? 7.316 27.047 2.24 1 94.44 93 LEU B CA 1
ATOM 3700 C C . LEU B 1 93 ? 7.934 26.547 3.541 1 94.44 93 LEU B C 1
ATOM 3702 O O . LEU B 1 93 ? 7.223 26.078 4.43 1 94.44 93 LEU B O 1
ATOM 3706 N N . THR B 1 94 ? 9.227 26.656 3.623 1 95.38 94 THR B N 1
ATOM 3707 C CA . THR B 1 94 ? 9.93 26.234 4.828 1 95.38 94 THR B CA 1
ATOM 3708 C C . THR B 1 94 ? 9.422 26.984 6.051 1 95.38 94 THR B C 1
ATOM 3710 O O . THR B 1 94 ? 9.148 26.391 7.09 1 95.38 94 THR B O 1
ATOM 3713 N N . ALA B 1 95 ? 9.281 28.266 5.895 1 96.75 95 ALA B N 1
ATOM 3714 C CA . ALA B 1 95 ? 8.781 29.109 6.984 1 96.75 95 ALA B CA 1
ATOM 3715 C C . ALA B 1 95 ? 7.375 28.688 7.398 1 96.75 95 ALA B C 1
ATOM 3717 O O . ALA B 1 95 ? 7.082 28.578 8.594 1 96.75 95 ALA B O 1
ATOM 3718 N N . LEU B 1 96 ? 6.574 28.484 6.434 1 96.88 96 LEU B N 1
ATOM 3719 C CA . LEU B 1 96 ? 5.199 28.078 6.699 1 96.88 96 LEU B CA 1
ATOM 3720 C C . LEU B 1 96 ? 5.16 26.734 7.426 1 96.88 96 LEU B C 1
ATOM 3722 O O . LEU B 1 96 ? 4.441 26.578 8.414 1 96.88 96 LEU B O 1
ATOM 3726 N N . MET B 1 97 ? 5.875 25.797 6.934 1 96 97 MET B N 1
ATOM 3727 C CA . MET B 1 97 ? 5.875 24.438 7.504 1 96 97 MET B CA 1
ATOM 3728 C C . MET B 1 97 ? 6.395 24.469 8.938 1 96 97 MET B C 1
ATOM 3730 O O . MET B 1 97 ? 5.844 23.781 9.805 1 96 97 MET B O 1
ATOM 3734 N N . HIS B 1 98 ? 7.492 25.172 9.234 1 96.38 98 HIS B N 1
ATOM 3735 C CA . HIS B 1 98 ? 8.016 25.297 10.594 1 96.38 98 HIS B CA 1
ATOM 3736 C C . HIS B 1 98 ? 6.98 25.906 11.531 1 96.38 98 HIS B C 1
ATOM 3738 O O . HIS B 1 98 ? 6.758 25.391 12.633 1 96.38 98 HIS B O 1
ATOM 3744 N N . ALA B 1 99 ? 6.301 27.016 11 1 97.12 99 ALA B N 1
ATOM 3745 C CA . ALA B 1 99 ? 5.277 27.656 11.812 1 97.12 99 ALA B CA 1
ATOM 3746 C C . ALA B 1 99 ? 4.109 26.719 12.086 1 97.12 99 ALA B C 1
ATOM 3748 O O . ALA B 1 99 ? 3.59 26.672 13.203 1 97.12 99 ALA B O 1
ATOM 3749 N N . GLN B 1 100 ? 3.729 26.031 11.078 1 97.81 100 GLN B N 1
ATOM 3750 C CA . GLN B 1 100 ? 2.598 25.125 11.219 1 97.81 100 GLN B CA 1
ATOM 3751 C C . GLN B 1 100 ? 2.922 23.984 12.188 1 97.81 100 GLN B C 1
ATOM 3753 O O . GLN B 1 100 ? 2.096 23.609 13.023 1 97.81 100 GLN B O 1
ATOM 3758 N N . LEU B 1 101 ? 4.094 23.359 12.094 1 97.12 101 LEU B N 1
ATOM 3759 C CA . LEU B 1 101 ? 4.492 22.297 13 1 97.12 101 LEU B CA 1
ATOM 3760 C C . LEU B 1 101 ? 4.469 22.781 14.445 1 97.12 101 LEU B C 1
ATOM 3762 O O . LEU B 1 101 ? 3.982 22.062 15.336 1 97.12 101 LEU B O 1
ATOM 3766 N N . THR B 1 102 ? 4.973 23.984 14.609 1 95.81 102 THR B N 1
ATOM 3767 C CA . THR B 1 102 ? 4.965 24.562 15.945 1 95.81 102 THR B CA 1
ATOM 3768 C C . THR B 1 102 ? 3.537 24.734 16.453 1 95.81 102 THR B C 1
ATOM 3770 O O . THR B 1 102 ? 3.232 24.391 17.594 1 95.81 102 THR B O 1
ATOM 3773 N N . ASP B 1 103 ? 2.709 25.234 15.609 1 96.44 103 ASP B N 1
ATOM 3774 C CA . ASP B 1 103 ? 1.308 25.453 15.961 1 96.44 103 ASP B CA 1
ATOM 3775 C C . ASP B 1 103 ? 0.624 24.125 16.312 1 96.44 103 ASP B C 1
ATOM 3777 O O . ASP B 1 103 ? -0.093 24.047 17.312 1 96.44 103 ASP B O 1
ATOM 3781 N N . LEU B 1 104 ? 0.82 23.156 15.516 1 97.94 104 LEU B N 1
ATOM 3782 C CA . LEU B 1 104 ? 0.178 21.859 15.711 1 97.94 104 LEU B CA 1
ATOM 3783 C C . LEU B 1 104 ? 0.62 21.234 17.031 1 97.94 104 LEU B C 1
ATOM 3785 O O . LEU B 1 104 ? -0.195 20.641 17.734 1 97.94 104 LEU B O 1
ATOM 3789 N N . VAL B 1 105 ? 1.913 21.312 17.359 1 97.69 105 VAL B N 1
ATOM 3790 C CA . VAL B 1 105 ? 2.416 20.828 18.641 1 97.69 105 VAL B CA 1
ATOM 3791 C C . VAL B 1 105 ? 1.729 21.562 19.781 1 97.69 105 VAL B C 1
ATOM 3793 O O . VAL B 1 105 ? 1.307 20.953 20.766 1 97.69 105 VAL B O 1
ATOM 3796 N N . GLY B 1 106 ? 1.56 22.891 19.594 1 96.62 106 GLY B N 1
ATOM 3797 C CA . GLY B 1 106 ? 0.924 23.719 20.609 1 96.62 106 GLY B CA 1
ATOM 3798 C C . GLY B 1 106 ? -0.524 23.344 20.859 1 96.62 106 GLY B C 1
ATOM 3799 O O . GLY B 1 106 ? -1.031 23.531 21.969 1 96.62 106 GLY B O 1
ATOM 3800 N N . ARG B 1 107 ? -1.129 22.797 19.875 1 96.19 107 ARG B N 1
ATOM 3801 C CA . ARG B 1 107 ? -2.531 22.391 19.969 1 96.19 107 ARG B CA 1
ATOM 3802 C C . ARG B 1 107 ? -2.674 21.031 20.656 1 96.19 107 ARG B C 1
ATOM 3804 O O . ARG B 1 107 ? -3.785 20.609 20.969 1 96.19 107 ARG B O 1
ATOM 3811 N N . GLY B 1 108 ? -1.602 20.391 20.781 1 97.5 108 GLY B N 1
ATOM 3812 C CA . GLY B 1 108 ? -1.621 19.078 21.406 1 97.5 108 GLY B CA 1
ATOM 3813 C C . GLY B 1 108 ? -1.859 17.953 20.438 1 97.5 108 GLY B C 1
ATOM 3814 O O . GLY B 1 108 ? -2.189 16.828 20.844 1 97.5 108 GLY B O 1
ATOM 3815 N N . ASP B 1 109 ? -1.774 18.219 19.141 1 98.44 109 ASP B N 1
ATOM 3816 C CA . ASP B 1 109 ? -1.899 17.156 18.156 1 98.44 109 ASP B CA 1
ATOM 3817 C C . ASP B 1 109 ? -0.738 16.172 18.25 1 98.44 109 ASP B C 1
ATOM 3819 O O . ASP B 1 109 ? 0.398 16.562 18.516 1 98.44 109 ASP B O 1
ATOM 3823 N N . VAL B 1 110 ? -1.028 14.898 18.016 1 98.88 110 VAL B N 1
ATOM 3824 C CA . VAL B 1 110 ? -0.023 13.844 18.094 1 98.88 110 VAL B CA 1
ATOM 3825 C C . VAL B 1 110 ? 0.561 13.57 16.719 1 98.88 110 VAL B C 1
ATOM 3827 O O . VAL B 1 110 ? 1.744 13.25 16.594 1 98.88 110 VAL B O 1
ATOM 3830 N N . LEU B 1 111 ? -0.261 13.742 15.695 1 98.88 111 LEU B N 1
ATOM 3831 C CA . LEU B 1 111 ? 0.122 13.461 14.32 1 98.88 111 LEU B CA 1
ATOM 3832 C C . LEU B 1 111 ? -0.327 14.586 13.391 1 98.88 111 LEU B C 1
ATOM 3834 O O . LEU B 1 111 ? -1.332 15.25 13.648 1 98.88 111 LEU B O 1
ATOM 3838 N N . ALA B 1 112 ? 0.405 14.758 12.375 1 98.75 112 ALA B N 1
ATOM 3839 C CA . ALA B 1 112 ? -0.019 15.508 11.195 1 98.75 112 ALA B CA 1
ATOM 3840 C C . ALA B 1 112 ? 0.031 14.641 9.945 1 98.75 112 ALA B C 1
ATOM 3842 O O . ALA B 1 112 ? 0.937 13.82 9.789 1 98.75 112 ALA B O 1
ATOM 3843 N N . SER B 1 113 ? -0.994 14.781 9.141 1 98.19 113 SER B N 1
ATOM 3844 C CA . SER B 1 113 ? -1.131 13.992 7.922 1 98.19 113 SER B CA 1
ATOM 3845 C C . SER B 1 113 ? -1.372 14.891 6.711 1 98.19 113 SER B C 1
ATOM 3847 O O . SER B 1 113 ? -2.102 15.883 6.797 1 98.19 113 SER B O 1
ATOM 3849 N N . LEU B 1 114 ? -0.726 14.508 5.602 1 97.5 114 LEU B N 1
ATOM 3850 C CA . LEU B 1 114 ? -1.022 15.234 4.375 1 97.5 114 LEU B CA 1
ATOM 3851 C C . LEU B 1 114 ? -0.947 14.312 3.162 1 97.5 114 LEU B C 1
ATOM 3853 O O . LEU B 1 114 ? -0.531 13.156 3.281 1 97.5 114 LEU B O 1
ATOM 3857 N N . ARG B 1 115 ? -1.548 14.75 2.041 1 95.38 115 ARG B N 1
ATOM 3858 C CA . ARG B 1 115 ? -1.391 14.195 0.7 1 95.38 115 ARG B CA 1
ATOM 3859 C C . ARG B 1 115 ? -0.468 15.07 -0.146 1 95.38 115 ARG B C 1
ATOM 3861 O O . ARG B 1 115 ? -0.796 16.219 -0.449 1 95.38 115 ARG B O 1
ATOM 3868 N N . ALA B 1 116 ? 0.707 14.438 -0.529 1 91.88 116 ALA B N 1
ATOM 3869 C CA . ALA B 1 116 ? 1.743 15.266 -1.146 1 91.88 116 ALA B CA 1
ATOM 3870 C C . ALA B 1 116 ? 1.47 15.469 -2.633 1 91.88 116 ALA B C 1
ATOM 3872 O O . ALA B 1 116 ? 1.233 14.5 -3.365 1 91.88 116 ALA B O 1
ATOM 3873 N N . SER B 1 117 ? 1.451 16.688 -2.986 1 84.25 117 SER B N 1
ATOM 3874 C CA . SER B 1 117 ? 1.487 16.984 -4.414 1 84.25 117 SER B CA 1
ATOM 3875 C C . SER B 1 117 ? 2.871 16.719 -5 1 84.25 117 SER B C 1
ATOM 3877 O O . SER B 1 117 ? 2.992 16.219 -6.121 1 84.25 117 SER B O 1
ATOM 3879 N N . GLU B 1 118 ? 3.863 16.969 -4.215 1 80.5 118 GLU B N 1
ATOM 3880 C CA . GLU B 1 118 ? 5.254 16.656 -4.539 1 80.5 118 GLU B CA 1
ATOM 3881 C C . GLU B 1 118 ? 5.914 15.859 -3.42 1 80.5 118 GLU B C 1
ATOM 3883 O O . GLU B 1 118 ? 6.285 16.422 -2.385 1 80.5 118 GLU B O 1
ATOM 3888 N N . ALA B 1 119 ? 6.207 14.703 -3.666 1 75 119 ALA B N 1
ATOM 3889 C CA . ALA B 1 119 ? 6.594 13.727 -2.65 1 75 119 ALA B CA 1
ATOM 3890 C C . ALA B 1 119 ? 7.906 14.117 -1.983 1 75 119 ALA B C 1
ATOM 3892 O O . ALA B 1 119 ? 8 14.141 -0.754 1 75 119 ALA B O 1
ATOM 3893 N N . VAL B 1 120 ? 8.898 14.523 -2.721 1 77.06 120 VAL B N 1
ATOM 3894 C CA . VAL B 1 120 ? 10.266 14.688 -2.244 1 77.06 120 VAL B CA 1
ATOM 3895 C C . VAL B 1 120 ? 10.344 15.867 -1.279 1 77.06 120 VAL B C 1
ATOM 3897 O O . VAL B 1 120 ? 11.219 15.914 -0.409 1 77.06 120 VAL B O 1
ATOM 3900 N N . LEU B 1 121 ? 9.32 16.703 -1.271 1 83.12 121 LEU B N 1
ATOM 3901 C CA . LEU B 1 121 ? 9.367 17.953 -0.522 1 83.12 121 LEU B CA 1
ATOM 3902 C C . LEU B 1 121 ? 9.164 17.703 0.969 1 83.12 121 LEU B C 1
ATOM 3904 O O . LEU B 1 121 ? 9.805 18.359 1.803 1 83.12 121 LEU B O 1
ATOM 3908 N N . TYR B 1 122 ? 8.438 16.766 1.333 1 90.25 122 TYR B N 1
ATOM 3909 C CA . TYR B 1 122 ? 7.914 16.734 2.693 1 90.25 122 TYR B CA 1
ATOM 3910 C C . TYR B 1 122 ? 8.797 15.906 3.605 1 90.25 122 TYR B C 1
ATOM 3912 O O . TYR B 1 122 ? 8.695 15.992 4.832 1 90.25 122 TYR B O 1
ATOM 3920 N N . GLY B 1 123 ? 9.641 15.102 3.021 1 90.31 123 GLY B N 1
ATOM 3921 C CA . GLY B 1 123 ? 10.617 14.383 3.828 1 90.31 123 GLY B CA 1
ATOM 3922 C C . GLY B 1 123 ? 11.492 15.305 4.66 1 90.31 123 GLY B C 1
ATOM 3923 O O . GLY B 1 123 ? 11.844 14.977 5.797 1 90.31 123 GLY B O 1
ATOM 3924 N N . ARG B 1 124 ? 11.797 16.453 4.164 1 90.94 124 ARG B N 1
ATOM 3925 C CA . ARG B 1 124 ? 12.656 17.422 4.836 1 90.94 124 ARG B CA 1
ATOM 3926 C C . ARG B 1 124 ? 11.992 17.953 6.102 1 90.94 124 ARG B C 1
ATOM 3928 O O . ARG B 1 124 ? 12.664 18.5 6.98 1 90.94 124 ARG B O 1
ATOM 3935 N N . PHE B 1 125 ? 10.758 17.828 6.125 1 96.31 125 PHE B N 1
ATOM 3936 C CA . PHE B 1 125 ? 10.023 18.344 7.277 1 96.31 125 PHE B CA 1
ATOM 3937 C C . PHE B 1 125 ? 9.617 17.219 8.211 1 96.31 125 PHE B C 1
ATOM 3939 O O . PHE B 1 125 ? 8.773 17.406 9.094 1 96.31 125 PHE B O 1
ATOM 3946 N N . GLY B 1 126 ? 10.125 16.062 7.953 1 97.06 126 GLY B N 1
ATOM 3947 C CA . GLY B 1 126 ? 9.938 14.969 8.883 1 97.06 126 GLY B CA 1
ATOM 3948 C C . GLY B 1 126 ? 8.734 14.102 8.547 1 97.06 126 GLY B C 1
ATOM 3949 O O . GLY B 1 126 ? 8.32 13.266 9.352 1 97.06 126 GLY B O 1
ATOM 3950 N N . TYR B 1 127 ? 8.141 14.328 7.414 1 97.94 127 TYR B N 1
ATOM 3951 C CA . TYR B 1 127 ? 7.051 13.469 6.961 1 97.94 127 TYR B CA 1
ATOM 3952 C C . TYR B 1 127 ? 7.59 12.203 6.312 1 97.94 127 TYR B C 1
ATOM 3954 O O . TYR B 1 127 ? 8.547 12.25 5.535 1 97.94 127 TYR B O 1
ATOM 3962 N N . GLY B 1 128 ? 7.035 11.078 6.629 1 97.5 128 GLY B N 1
ATOM 3963 C CA . GLY B 1 128 ? 7.344 9.805 5.992 1 97.5 128 GLY B CA 1
ATOM 3964 C C . GLY B 1 128 ? 6.141 9.164 5.332 1 97.5 128 GLY B C 1
ATOM 3965 O O . GLY B 1 128 ? 5.004 9.367 5.766 1 97.5 128 GLY B O 1
ATOM 3966 N N . LEU B 1 129 ? 6.332 8.422 4.293 1 97.44 129 LEU B N 1
ATOM 3967 C CA . LEU B 1 129 ? 5.258 7.73 3.594 1 97.44 129 LEU B CA 1
ATOM 3968 C C . LEU B 1 129 ? 4.719 6.578 4.434 1 97.44 129 LEU B C 1
ATOM 3970 O O . LEU B 1 129 ? 5.379 5.551 4.586 1 97.44 129 LEU B O 1
ATOM 3974 N N . ALA B 1 130 ? 3.494 6.754 4.906 1 98.25 130 ALA B N 1
ATOM 3975 C CA . ALA B 1 130 ? 3.014 5.852 5.949 1 98.25 130 ALA B CA 1
ATOM 3976 C C . ALA B 1 130 ? 1.906 4.945 5.426 1 98.25 130 ALA B C 1
ATOM 3978 O O . ALA B 1 130 ? 1.557 3.949 6.062 1 98.25 130 ALA B O 1
ATOM 3979 N N . THR B 1 131 ? 1.233 5.301 4.344 1 98.06 131 THR B N 1
ATOM 3980 C CA . THR B 1 131 ? 0.237 4.434 3.727 1 98.06 131 THR B CA 1
ATOM 3981 C C . THR B 1 131 ? 0.314 4.512 2.205 1 98.06 131 THR B C 1
ATOM 3983 O O . THR B 1 131 ? 0.781 5.512 1.654 1 98.06 131 THR B O 1
ATOM 3986 N N . ARG B 1 132 ? -0.121 3.508 1.561 1 97.62 132 ARG B N 1
ATOM 3987 C CA . ARG B 1 132 ? -0.256 3.379 0.113 1 97.62 132 ARG B CA 1
ATOM 3988 C C . ARG B 1 132 ? -1.651 2.893 -0.265 1 97.62 132 ARG B C 1
ATOM 3990 O O . ARG B 1 132 ? -2.387 2.385 0.582 1 97.62 132 ARG B O 1
ATOM 3997 N N . PHE B 1 133 ? -2.039 3.146 -1.539 1 97.5 133 PHE B N 1
ATOM 3998 C CA . PHE B 1 133 ? -3.309 2.652 -2.062 1 97.5 133 PHE B CA 1
ATOM 3999 C C . PHE B 1 133 ? -3.141 2.131 -3.484 1 97.5 133 PHE B C 1
ATOM 4001 O O . PHE B 1 133 ? -2.088 2.312 -4.098 1 97.5 133 PHE B O 1
ATOM 4008 N N . ARG B 1 134 ? -4.113 1.408 -3.912 1 97.25 134 ARG B N 1
ATOM 4009 C CA . ARG B 1 134 ? -4.09 0.919 -5.285 1 97.25 134 ARG B CA 1
ATOM 4010 C C . ARG B 1 134 ? -5.352 1.333 -6.039 1 97.25 134 ARG B C 1
ATOM 4012 O O . ARG B 1 134 ? -6.359 1.685 -5.422 1 97.25 134 ARG B O 1
ATOM 4019 N N . THR B 1 135 ? -5.246 1.427 -7.336 1 97.31 135 THR B N 1
ATOM 4020 C CA . THR B 1 135 ? -6.371 1.59 -8.242 1 97.31 135 THR B CA 1
ATOM 4021 C C . THR B 1 135 ? -6.684 0.279 -8.961 1 97.31 135 THR B C 1
ATOM 4023 O O . THR B 1 135 ? -5.781 -0.375 -9.492 1 97.31 135 THR B O 1
ATOM 4026 N N . VAL B 1 136 ? -7.941 -0.04 -8.922 1 96.62 136 VAL B N 1
ATOM 4027 C CA . VAL B 1 136 ? -8.312 -1.332 -9.484 1 96.62 136 VAL B CA 1
ATOM 4028 C C . VAL B 1 136 ? -9.398 -1.14 -10.547 1 96.62 136 VAL B C 1
ATOM 4030 O O . VAL B 1 136 ? -10.102 -0.131 -10.547 1 96.62 136 VAL B O 1
ATOM 4033 N N . GLU B 1 137 ? -9.445 -2.023 -11.438 1 94.69 137 GLU B N 1
ATOM 4034 C CA . GLU B 1 137 ? -10.516 -2.176 -12.422 1 94.69 137 GLU B CA 1
ATOM 4035 C C . GLU B 1 137 ? -11.055 -3.602 -12.438 1 94.69 137 GLU B C 1
ATOM 4037 O O . GLU B 1 137 ? -10.281 -4.562 -12.508 1 94.69 137 GLU B O 1
ATOM 4042 N N . VAL B 1 138 ? -12.32 -3.674 -12.273 1 93.62 138 VAL B N 1
ATOM 4043 C CA . VAL B 1 138 ? -12.969 -4.98 -12.297 1 93.62 138 VAL B CA 1
ATOM 4044 C C . VAL B 1 138 ? -13.82 -5.113 -13.562 1 93.62 138 VAL B C 1
ATOM 4046 O O . VAL B 1 138 ? -14.68 -4.273 -13.828 1 93.62 138 VAL B O 1
ATOM 4049 N N . ARG B 1 139 ? -13.508 -6.137 -14.375 1 88.38 139 ARG B N 1
ATOM 4050 C CA . ARG B 1 139 ? -14.273 -6.426 -15.578 1 88.38 139 ARG B CA 1
ATOM 4051 C C . ARG B 1 139 ? -15.57 -7.16 -15.242 1 88.38 139 ARG B C 1
ATOM 4053 O O . ARG B 1 139 ? -15.57 -8.07 -14.414 1 88.38 139 ARG B O 1
ATOM 4060 N N . ARG B 1 140 ? -16.594 -6.535 -15.82 1 80.5 140 ARG B N 1
ATOM 4061 C CA . ARG B 1 140 ? -17.875 -7.203 -15.672 1 80.5 140 ARG B CA 1
ATOM 4062 C C . ARG B 1 140 ? -18.094 -8.234 -16.781 1 80.5 140 ARG B C 1
ATOM 4064 O O . ARG B 1 140 ? -17.984 -7.922 -17.969 1 80.5 140 ARG B O 1
ATOM 4071 N N . ARG B 1 141 ? -17.672 -9.391 -16.672 1 63.81 141 ARG B N 1
ATOM 4072 C CA . ARG B 1 141 ? -17.984 -10.383 -17.703 1 63.81 141 ARG B CA 1
ATOM 4073 C C . ARG B 1 141 ? -19.406 -10.906 -17.531 1 63.81 141 ARG B C 1
ATOM 4075 O O . ARG B 1 141 ? -20 -10.781 -16.469 1 63.81 141 ARG B O 1
ATOM 4082 N N . GLY B 1 142 ? -20.078 -11.094 -18.688 1 53.22 142 GLY B N 1
ATOM 4083 C CA . GLY B 1 142 ? -21.344 -11.789 -18.703 1 53.22 142 GLY B CA 1
ATOM 4084 C C . GLY B 1 142 ? -21.453 -12.852 -17.625 1 53.22 142 GLY B C 1
ATOM 4085 O O . GLY B 1 142 ? -20.531 -13.656 -17.438 1 53.22 142 GLY B O 1
ATOM 4086 N N . GLY B 1 143 ? -22.344 -12.695 -16.594 1 50.88 143 GLY B N 1
ATOM 4087 C CA . GLY B 1 143 ? -22.797 -13.633 -15.586 1 50.88 143 GLY B CA 1
ATOM 4088 C C . GLY B 1 143 ? -21.906 -13.656 -14.359 1 50.88 143 GLY B C 1
ATOM 4089 O O . GLY B 1 143 ? -22.359 -13.961 -13.258 1 50.88 143 GLY B O 1
ATOM 4090 N N . ARG B 1 144 ? -20.453 -13.984 -14.523 1 58.62 144 ARG B N 1
ATOM 4091 C CA . ARG B 1 144 ? -19.812 -14.445 -13.289 1 58.62 144 ARG B CA 1
ATOM 4092 C C . ARG B 1 144 ? -18.922 -13.359 -12.688 1 58.62 144 ARG B C 1
ATOM 4094 O O . ARG B 1 144 ? -17.859 -13.07 -13.219 1 58.62 144 ARG B O 1
ATOM 4101 N N . GLY B 1 145 ? -19.375 -12.258 -11.852 1 81.94 145 GLY B N 1
ATOM 4102 C CA . GLY B 1 145 ? -18.609 -11.305 -11.062 1 81.94 145 GLY B CA 1
ATOM 4103 C C . GLY B 1 145 ? -17.969 -11.922 -9.828 1 81.94 145 GLY B C 1
ATOM 4104 O O . GLY B 1 145 ? -16.969 -12.617 -9.922 1 81.94 145 GLY B O 1
ATOM 4105 N N . LEU B 1 146 ? -18.797 -11.945 -8.75 1 90.38 146 LEU B N 1
ATOM 4106 C CA . LEU B 1 146 ? -18.344 -12.484 -7.469 1 90.38 146 LEU B CA 1
ATOM 4107 C C . LEU B 1 146 ? -18.688 -13.969 -7.352 1 90.38 146 LEU B C 1
ATOM 4109 O O . LEU B 1 146 ? -19.656 -14.43 -7.969 1 90.38 146 LEU B O 1
ATOM 4113 N N . ARG B 1 147 ? -17.938 -14.688 -6.641 1 92.12 147 ARG B N 1
ATOM 4114 C CA . ARG B 1 147 ? -18.219 -16.094 -6.336 1 92.12 147 ARG B CA 1
ATOM 4115 C C . ARG B 1 147 ? -19.578 -16.25 -5.66 1 92.12 147 ARG B C 1
ATOM 4117 O O . ARG B 1 147 ? -19.969 -15.406 -4.855 1 92.12 147 ARG B O 1
ATOM 4124 N N . VAL B 1 148 ? -20.203 -17.406 -5.938 1 87.31 148 VAL B N 1
ATOM 4125 C CA . VAL B 1 148 ? -21.516 -17.672 -5.355 1 87.31 148 VAL B CA 1
ATOM 4126 C C . VAL B 1 148 ? -21.375 -17.859 -3.844 1 87.31 148 VAL B C 1
ATOM 4128 O O . VAL B 1 148 ? -22.281 -17.516 -3.088 1 87.31 148 VAL B O 1
ATOM 4131 N N . ASP B 1 149 ? -20.219 -18.25 -3.436 1 90.31 149 ASP B N 1
ATOM 4132 C CA . ASP B 1 149 ? -20.016 -18.531 -2.016 1 90.31 149 ASP B CA 1
ATOM 4133 C C . ASP B 1 149 ? -19.281 -17.391 -1.321 1 90.31 149 ASP B C 1
ATOM 4135 O O . ASP B 1 149 ? -18.844 -17.531 -0.178 1 90.31 149 ASP B O 1
ATOM 4139 N N . ALA B 1 150 ? -19.141 -16.281 -2.043 1 93.56 150 ALA B N 1
ATOM 4140 C CA . ALA B 1 150 ? -18.578 -15.102 -1.388 1 93.56 150 ALA B CA 1
ATOM 4141 C C . ALA B 1 150 ? -19.484 -14.641 -0.248 1 93.56 150 ALA B C 1
ATOM 4143 O O . ALA B 1 150 ? -20.703 -14.836 -0.291 1 93.56 150 ALA B O 1
ATOM 4144 N N . PRO B 1 151 ? -18.922 -14 0.745 1 94.94 151 PRO B N 1
ATOM 4145 C CA . PRO B 1 151 ? -19.719 -13.664 1.937 1 94.94 151 PRO B CA 1
ATOM 4146 C C . PRO B 1 151 ? -20.781 -12.617 1.657 1 94.94 151 PRO B C 1
ATOM 4148 O O . PRO B 1 151 ? -20.641 -11.812 0.737 1 94.94 151 PRO B O 1
ATOM 4151 N N . THR B 1 152 ? -21.828 -12.688 2.402 1 93.81 152 THR B N 1
ATOM 4152 C CA . THR B 1 152 ? -22.922 -11.727 2.402 1 93.81 152 THR B CA 1
ATOM 4153 C C . THR B 1 152 ? -23.391 -11.445 3.826 1 93.81 152 THR B C 1
ATOM 4155 O O . THR B 1 152 ? -23.375 -12.336 4.68 1 93.81 152 THR B O 1
ATOM 4158 N N . SER B 1 153 ? -23.781 -10.188 4.055 1 95.44 153 SER B N 1
ATOM 4159 C CA . SER B 1 153 ? -24.188 -9.867 5.422 1 95.44 153 SER B CA 1
ATOM 4160 C C . SER B 1 153 ? -25.438 -8.984 5.441 1 95.44 153 SER B C 1
ATOM 4162 O O . SER B 1 153 ? -26.047 -8.789 6.492 1 95.44 153 SER B O 1
ATOM 4164 N N . GLY B 1 154 ? -25.859 -8.383 4.344 1 96.31 154 GLY B N 1
ATOM 4165 C CA . GLY B 1 154 ? -27.062 -7.555 4.355 1 96.31 154 GLY B CA 1
ATOM 4166 C C . GLY B 1 154 ? -27.312 -6.84 3.039 1 96.31 154 GLY B C 1
ATOM 4167 O O . GLY B 1 154 ? -26.531 -6.992 2.092 1 96.31 154 GLY B O 1
ATOM 4168 N N . PRO B 1 155 ? -28.375 -6.125 2.99 1 97.25 155 PRO B N 1
ATOM 4169 C CA . PRO B 1 155 ? -28.75 -5.445 1.751 1 97.25 155 PRO B CA 1
ATOM 4170 C C . PRO B 1 155 ? -28.016 -4.125 1.552 1 97.25 155 PRO B C 1
ATOM 4172 O O . PRO B 1 155 ? -27.5 -3.545 2.516 1 97.25 155 PRO B O 1
ATOM 4175 N N . VAL B 1 156 ? -27.922 -3.668 0.316 1 97.81 156 VAL B N 1
ATOM 4176 C CA . VAL B 1 156 ? -27.422 -2.363 -0.092 1 97.81 156 VAL B CA 1
ATOM 4177 C C . VAL B 1 156 ? -28.562 -1.515 -0.65 1 97.81 156 VAL B C 1
ATOM 4179 O O . VAL B 1 156 ? -29.375 -2 -1.438 1 97.81 156 VAL B O 1
ATOM 4182 N N . ARG B 1 157 ? -28.688 -0.295 -0.209 1 97.56 157 ARG B N 1
ATOM 4183 C CA . ARG B 1 157 ? -29.75 0.593 -0.687 1 97.56 157 ARG B CA 1
ATOM 4184 C C . ARG B 1 157 ? -29.156 1.892 -1.233 1 97.56 157 ARG B C 1
ATOM 4186 O O . ARG B 1 157 ? -28.047 2.279 -0.871 1 97.56 157 ARG B O 1
ATOM 4193 N N . PHE B 1 158 ? -29.953 2.545 -2.029 1 94.75 158 PHE B N 1
ATOM 4194 C CA . PHE B 1 158 ? -29.641 3.883 -2.516 1 94.75 158 PHE B CA 1
ATOM 4195 C C . PHE B 1 158 ? -30.062 4.941 -1.507 1 94.75 158 PHE B C 1
ATOM 4197 O O . PHE B 1 158 ? -31.109 4.812 -0.867 1 94.75 158 PHE B O 1
ATOM 4204 N N . VAL B 1 159 ? -29.172 5.93 -1.477 1 94.94 159 VAL B N 1
ATOM 4205 C CA . VAL B 1 159 ? -29.5 7.121 -0.704 1 94.94 159 VAL B CA 1
ATOM 4206 C C . VAL B 1 159 ? -29.391 8.359 -1.592 1 94.94 159 VAL B C 1
ATOM 4208 O O . VAL B 1 159 ? -28.469 8.469 -2.4 1 94.94 159 VAL B O 1
ATOM 4211 N N . GLU B 1 160 ? -30.375 9.242 -1.392 1 90.06 160 GLU B N 1
ATOM 4212 C CA . GLU B 1 160 ? -30.312 10.5 -2.125 1 90.06 160 GLU B CA 1
ATOM 4213 C C . GLU B 1 160 ? -29.141 11.359 -1.651 1 90.06 160 GLU B C 1
ATOM 4215 O O . GLU B 1 160 ? -28.875 11.445 -0.451 1 90.06 160 GLU B O 1
ATOM 4220 N N . PRO B 1 161 ? -28.469 11.914 -2.641 1 87.75 161 PRO B N 1
ATOM 4221 C CA . PRO B 1 161 ? -27.328 12.758 -2.268 1 87.75 161 PRO B CA 1
ATOM 4222 C C . PRO B 1 161 ? -27.719 13.859 -1.281 1 87.75 161 PRO B C 1
ATOM 4224 O O . PRO B 1 161 ? -26.922 14.211 -0.404 1 87.75 161 PRO B O 1
ATOM 4227 N N . GLU B 1 162 ? -28.953 14.281 -1.472 1 82.69 162 GLU B N 1
ATOM 4228 C CA . GLU B 1 162 ? -29.422 15.289 -0.531 1 82.69 162 GLU B CA 1
ATOM 4229 C C . GLU B 1 162 ? -29.562 14.719 0.875 1 82.69 162 GLU B C 1
ATOM 4231 O O . GLU B 1 162 ? -30.234 13.695 1.07 1 82.69 162 GLU B O 1
ATOM 4236 N N . GLY B 1 163 ? -28.922 15.18 1.802 1 85.56 163 GLY B N 1
ATOM 4237 C CA . GLY B 1 163 ? -28.984 14.703 3.174 1 85.56 163 GLY B CA 1
ATOM 4238 C C . GLY B 1 163 ? -28.062 13.539 3.451 1 85.56 163 GLY B C 1
ATOM 4239 O O . GLY B 1 163 ? -28 13.039 4.578 1 85.56 163 GLY B O 1
ATOM 4240 N N . ALA B 1 164 ? -27.422 13.062 2.432 1 92.62 164 ALA B N 1
ATOM 4241 C CA . ALA B 1 164 ? -26.562 11.883 2.559 1 92.62 164 ALA B CA 1
ATOM 4242 C C . ALA B 1 164 ? -25.453 12.133 3.568 1 92.62 164 ALA B C 1
ATOM 4244 O O . ALA B 1 164 ? -24.984 11.195 4.23 1 92.62 164 ALA B O 1
ATOM 4245 N N . ILE B 1 165 ? -25.078 13.359 3.771 1 93.69 165 ILE B N 1
ATOM 4246 C CA . ILE B 1 165 ? -23.969 13.695 4.645 1 93.69 165 ILE B CA 1
ATOM 4247 C C . ILE B 1 165 ? -24.281 13.289 6.082 1 93.69 165 ILE B C 1
ATOM 4249 O O . ILE B 1 165 ? -23.438 12.734 6.781 1 93.69 165 ILE B O 1
ATOM 4253 N N . GLU B 1 166 ? -25.484 13.547 6.512 1 93.94 166 GLU B N 1
ATOM 4254 C CA . GLU B 1 166 ? -25.906 13.242 7.879 1 93.94 166 GLU B CA 1
ATOM 4255 C C . GLU B 1 166 ? -25.797 11.75 8.172 1 93.94 166 GLU B C 1
ATOM 4257 O O . GLU B 1 166 ? -25.547 11.344 9.312 1 93.94 166 GLU B O 1
ATOM 4262 N N . LEU B 1 167 ? -25.938 11 7.121 1 95.25 167 LEU B N 1
ATOM 4263 C CA . LEU B 1 167 ? -25.891 9.547 7.262 1 95.25 167 LEU B CA 1
ATOM 4264 C C . LEU B 1 167 ? -24.453 9.047 7.094 1 95.25 167 LEU B C 1
ATOM 4266 O O . LEU B 1 167 ? -23.969 8.258 7.906 1 95.25 167 LEU B O 1
ATOM 4270 N N . LEU B 1 168 ? -23.766 9.523 6.117 1 97.19 168 LEU B N 1
ATOM 4271 C CA . LEU B 1 168 ? -22.484 8.953 5.715 1 97.19 168 LEU B CA 1
ATOM 4272 C C . LEU B 1 168 ? -21.359 9.43 6.637 1 97.19 168 LEU B C 1
ATOM 4274 O O . LEU B 1 168 ? -20.406 8.695 6.895 1 97.19 168 LEU B O 1
ATOM 4278 N N . ALA B 1 169 ? -21.453 10.617 7.148 1 96.5 169 ALA B N 1
ATOM 4279 C CA . ALA B 1 169 ? -20.359 11.188 7.934 1 96.5 169 ALA B CA 1
ATOM 4280 C C . ALA B 1 169 ? -20.125 10.375 9.203 1 96.5 169 ALA B C 1
ATOM 4282 O O . ALA B 1 169 ? -19.016 9.914 9.453 1 96.5 169 ALA B O 1
ATOM 4283 N N . PRO B 1 170 ? -21.219 10.164 10.023 1 96.31 170 PRO B N 1
ATOM 4284 C CA . PRO B 1 170 ? -20.984 9.344 11.211 1 96.31 170 PRO B CA 1
ATOM 4285 C C . PRO B 1 170 ? -20.578 7.906 10.867 1 96.31 170 PRO B C 1
ATOM 4287 O O . PRO B 1 170 ? -19.797 7.293 11.586 1 96.31 170 PRO B O 1
ATOM 4290 N N . LEU B 1 171 ? -21.141 7.398 9.812 1 97.81 171 LEU B N 1
ATOM 4291 C CA . LEU B 1 171 ? -20.812 6.051 9.375 1 97.81 171 LEU B CA 1
ATOM 4292 C C . LEU B 1 171 ? -19.328 5.961 8.977 1 97.81 171 LEU B C 1
ATOM 4294 O O . LEU B 1 171 ? -18.641 5.016 9.359 1 97.81 171 LEU B O 1
ATOM 4298 N N . HIS B 1 172 ? -18.875 6.902 8.266 1 98.12 172 HIS B N 1
ATOM 4299 C CA . HIS B 1 172 ? -17.469 6.965 7.895 1 98.12 172 HIS B CA 1
ATOM 4300 C C . HIS B 1 172 ? -16.562 7.012 9.125 1 98.12 172 HIS B C 1
ATOM 4302 O O . HIS B 1 172 ? -15.555 6.309 9.195 1 98.12 172 HIS B O 1
ATOM 4308 N N . GLU B 1 173 ? -16.922 7.84 10.055 1 97.81 173 GLU B N 1
ATOM 4309 C CA . GLU B 1 173 ? -16.109 7.977 11.266 1 97.81 173 GLU B CA 1
ATOM 4310 C C . GLU B 1 173 ? -15.992 6.648 12 1 97.81 173 GLU B C 1
ATOM 4312 O O . GLU B 1 173 ? -14.906 6.273 12.438 1 97.81 173 GLU B O 1
ATOM 4317 N N . GLN B 1 174 ? -17.094 5.941 12.07 1 97 174 GLN B N 1
ATOM 4318 C CA . GLN B 1 174 ? -17.109 4.641 12.727 1 97 174 GLN B CA 1
ATOM 4319 C C . GLN B 1 174 ? -16.172 3.658 12.031 1 97 174 GLN B C 1
ATOM 4321 O O . GLN B 1 174 ? -15.477 2.885 12.688 1 97 174 GLN B O 1
ATOM 4326 N N . ILE B 1 175 ? -16.141 3.748 10.734 1 97.69 175 ILE B N 1
ATOM 4327 C CA . ILE B 1 175 ? -15.352 2.797 9.953 1 97.69 175 ILE B CA 1
ATOM 4328 C C . ILE B 1 175 ? -13.891 3.238 9.914 1 97.69 175 ILE B C 1
ATOM 4330 O O . ILE B 1 175 ? -12.992 2.441 10.195 1 97.69 175 ILE B O 1
ATOM 4334 N N . ALA B 1 176 ? -13.688 4.48 9.633 1 97.69 176 ALA B N 1
ATOM 4335 C CA . ALA B 1 176 ? -12.352 5.023 9.43 1 97.69 176 ALA B CA 1
ATOM 4336 C C . ALA B 1 176 ? -11.516 4.91 10.703 1 97.69 176 ALA B C 1
ATOM 4338 O O . ALA B 1 176 ? -10.305 4.676 10.648 1 97.69 176 ALA B O 1
ATOM 4339 N N . LEU B 1 177 ? -12.102 5.082 11.906 1 98.12 177 LEU B N 1
ATOM 4340 C CA . LEU B 1 177 ? -11.359 5.121 13.164 1 98.12 177 LEU B CA 1
ATOM 4341 C C . LEU B 1 177 ? -11.055 3.711 13.664 1 98.12 177 LEU B C 1
ATOM 4343 O O . LEU B 1 177 ? -10.422 3.537 14.703 1 98.12 177 LEU B O 1
ATOM 4347 N N . ARG B 1 178 ? -11.414 2.682 12.805 1 96.75 178 ARG B N 1
ATOM 4348 C CA . ARG B 1 178 ? -11.133 1.299 13.18 1 96.75 178 ARG B CA 1
ATOM 4349 C C . ARG B 1 178 ? -9.977 0.735 12.367 1 96.75 178 ARG B C 1
ATOM 4351 O O . ARG B 1 178 ? -9.555 -0.403 12.586 1 96.75 178 ARG B O 1
ATOM 4358 N N . ARG B 1 179 ? -9.484 1.495 11.469 1 97.5 179 ARG B N 1
ATOM 4359 C CA . ARG B 1 179 ? -8.344 1.074 10.664 1 97.5 179 ARG B CA 1
ATOM 4360 C C . ARG B 1 179 ? -7.207 2.086 10.758 1 97.5 179 ARG B C 1
ATOM 4362 O O . ARG B 1 179 ? -7.414 3.279 10.523 1 97.5 179 ARG B O 1
ATOM 4369 N N . PRO B 1 180 ? -5.992 1.557 11.086 1 98.56 180 PRO B N 1
ATOM 4370 C CA . PRO B 1 180 ? -4.871 2.498 11.117 1 98.56 180 PRO B CA 1
ATOM 4371 C C . PRO B 1 180 ? -4.754 3.314 9.828 1 98.56 180 PRO B C 1
ATOM 4373 O O . PRO B 1 180 ? -4.875 2.762 8.734 1 98.56 180 PRO B O 1
ATOM 4376 N N . GLY B 1 181 ? -4.508 4.637 9.984 1 98.5 181 GLY B N 1
ATOM 4377 C CA . GLY B 1 181 ? -4.406 5.543 8.852 1 98.5 181 GLY B CA 1
ATOM 4378 C C . GLY B 1 181 ? -5.684 6.312 8.586 1 98.5 181 GLY B C 1
ATOM 4379 O O . GLY B 1 181 ? -5.668 7.34 7.902 1 98.5 181 GLY B O 1
ATOM 4380 N N . GLY B 1 182 ? -6.82 5.824 9.094 1 98.56 182 GLY B N 1
ATOM 4381 C CA . GLY B 1 182 ? -8.094 6.512 8.945 1 98.56 182 GLY B CA 1
ATOM 4382 C C . GLY B 1 182 ? -8.125 7.863 9.633 1 98.56 182 GLY B C 1
ATOM 4383 O O . GLY B 1 182 ? -7.59 8.016 10.734 1 98.56 182 GLY B O 1
ATOM 4384 N N . LEU B 1 183 ? -8.797 8.836 8.984 1 98.25 183 LEU B N 1
ATOM 4385 C CA . LEU B 1 183 ? -9.023 10.18 9.508 1 98.25 183 LEU B CA 1
ATOM 4386 C C . LEU B 1 183 ? -10.5 10.547 9.453 1 98.25 183 LEU B C 1
ATOM 4388 O O . LEU B 1 183 ? -11.195 10.211 8.492 1 98.25 183 LEU B O 1
ATOM 4392 N N . THR B 1 184 ? -10.93 11.227 10.516 1 97.88 184 THR B N 1
ATOM 4393 C CA . THR B 1 184 ? -12.242 11.836 10.375 1 97.88 184 THR B CA 1
ATOM 4394 C C . THR B 1 184 ? -12.211 12.953 9.336 1 97.88 184 THR B C 1
ATOM 4396 O O . THR B 1 184 ? -11.18 13.609 9.156 1 97.88 184 THR B O 1
ATOM 4399 N N . ARG B 1 185 ? -13.336 13.117 8.703 1 95.44 185 ARG B N 1
ATOM 4400 C CA . ARG B 1 185 ? -13.445 14.102 7.633 1 95.44 185 ARG B CA 1
ATOM 4401 C C . ARG B 1 185 ? -14.023 15.414 8.148 1 95.44 185 ARG B C 1
ATOM 4403 O O . ARG B 1 185 ? -14.805 15.422 9.102 1 95.44 185 ARG B O 1
ATOM 4410 N N . PHE B 1 186 ? -13.602 16.516 7.605 1 87.81 186 PHE B N 1
ATOM 4411 C CA . PHE B 1 186 ? -14.203 17.812 7.895 1 87.81 186 PHE B CA 1
ATOM 4412 C C . PHE B 1 186 ? -15.414 18.047 7 1 87.81 186 PHE B C 1
ATOM 4414 O O . PHE B 1 186 ? -15.523 17.469 5.918 1 87.81 186 PHE B O 1
ATOM 4421 N N . LEU B 1 187 ? -16.312 18.797 7.391 1 81.5 187 LEU B N 1
ATOM 4422 C CA . LEU B 1 187 ? -17.609 18.953 6.758 1 81.5 187 LEU B CA 1
ATOM 4423 C C . LEU B 1 187 ? -17.469 19.422 5.316 1 81.5 187 LEU B C 1
ATOM 4425 O O . LEU B 1 187 ? -18.172 18.938 4.426 1 81.5 187 LEU B O 1
ATOM 4429 N N . ASP B 1 188 ? -16.594 20.281 5.094 1 84.88 188 ASP B N 1
ATOM 4430 C CA . ASP B 1 188 ? -16.391 20.828 3.758 1 84.88 188 ASP B CA 1
ATOM 4431 C C . ASP B 1 188 ? -15.984 19.75 2.766 1 84.88 188 ASP B C 1
ATOM 4433 O O . ASP B 1 188 ? -16.266 19.844 1.571 1 84.88 188 ASP B O 1
ATOM 4437 N N . TRP B 1 189 ? -15.328 18.781 3.207 1 90.31 189 TRP B N 1
ATOM 4438 C CA . TRP B 1 189 ? -14.938 17.672 2.336 1 90.31 189 TRP B CA 1
ATOM 4439 C C . TRP B 1 189 ? -16.172 17 1.745 1 90.31 189 TRP B C 1
ATOM 4441 O O . TRP B 1 189 ? -16.219 16.719 0.543 1 90.31 189 TRP B O 1
ATOM 4451 N N . TRP B 1 190 ? -17.156 16.734 2.574 1 90.75 190 TRP B N 1
ATOM 4452 C CA . TRP B 1 190 ? -18.375 16.062 2.158 1 90.75 190 TRP B CA 1
ATOM 4453 C C . TRP B 1 190 ? -19.141 16.891 1.136 1 90.75 190 TRP B C 1
ATOM 4455 O O . TRP B 1 190 ? -19.625 16.375 0.136 1 90.75 190 TRP B O 1
ATOM 4465 N N . ASP B 1 191 ? -19.203 18.156 1.436 1 86.44 191 ASP B N 1
ATOM 4466 C CA . ASP B 1 191 ? -19.906 19.047 0.514 1 86.44 191 ASP B CA 1
ATOM 4467 C C . ASP B 1 191 ? -19.266 19.031 -0.87 1 86.44 191 ASP B C 1
ATOM 4469 O O . ASP B 1 191 ? -19.953 18.891 -1.881 1 86.44 191 ASP B O 1
ATOM 4473 N N . ARG B 1 192 ? -18 19.047 -0.861 1 85.5 192 ARG B N 1
ATOM 4474 C CA . ARG B 1 192 ? -17.25 19.109 -2.105 1 85.5 192 ARG B CA 1
ATOM 4475 C C . ARG B 1 192 ? -17.344 17.797 -2.871 1 85.5 192 ARG B C 1
ATOM 4477 O O . ARG B 1 192 ? -17.328 17.781 -4.102 1 85.5 192 ARG B O 1
ATOM 4484 N N . THR B 1 193 ? -17.531 16.75 -2.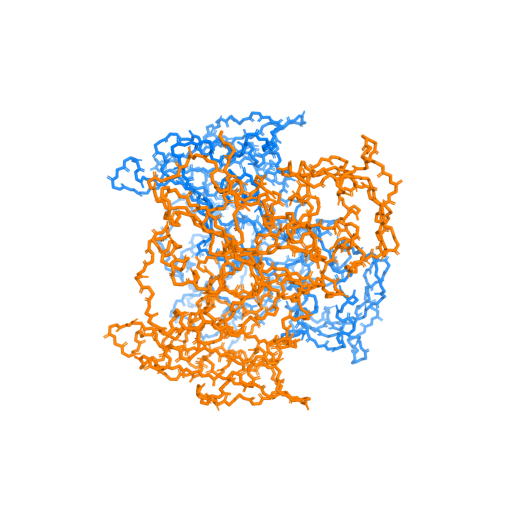172 1 88.12 193 THR B N 1
ATOM 4485 C CA . THR B 1 193 ? -17.406 15.445 -2.812 1 88.12 193 THR B CA 1
ATOM 4486 C C . THR B 1 193 ? -18.781 14.836 -3.08 1 88.12 193 THR B C 1
ATOM 4488 O O . THR B 1 193 ? -18.906 13.945 -3.926 1 88.12 193 THR B O 1
ATOM 4491 N N . LEU B 1 194 ? -19.781 15.328 -2.357 1 87.81 194 LEU B N 1
ATOM 4492 C CA . LEU B 1 194 ? -21.109 14.742 -2.521 1 87.81 194 LEU B CA 1
ATOM 4493 C C . LEU B 1 194 ? -22.109 15.781 -3.033 1 87.81 194 LEU B C 1
ATOM 4495 O O . LEU B 1 194 ? -22.703 15.602 -4.094 1 87.81 194 LEU B O 1
ATOM 4499 N N . VAL B 1 195 ? -22.078 16.922 -2.416 1 82.44 195 VAL B N 1
ATOM 4500 C CA . VAL B 1 195 ? -23.141 17.891 -2.66 1 82.44 195 VAL B CA 1
ATOM 4501 C C . VAL B 1 195 ? -22.844 18.672 -3.936 1 82.44 195 VAL B C 1
ATOM 4503 O O . VAL B 1 195 ? -23.703 18.766 -4.82 1 82.44 195 VAL B O 1
ATOM 4506 N N . ALA B 1 196 ? -21.625 19.125 -4.008 1 82.75 196 ALA B N 1
ATOM 4507 C CA . ALA B 1 196 ? -21.281 19.969 -5.145 1 82.75 196 ALA B CA 1
ATOM 4508 C C . ALA B 1 196 ? -21.406 19.219 -6.457 1 82.75 196 ALA B C 1
ATOM 4510 O O . ALA B 1 196 ? -22.031 19.688 -7.406 1 82.75 196 ALA B O 1
ATOM 4511 N N . PRO B 1 197 ? -20.922 18.078 -6.523 1 84.75 197 PRO B N 1
ATOM 4512 C CA . PRO B 1 197 ? -21.109 17.328 -7.766 1 84.75 197 PRO B CA 1
ATOM 4513 C C . PRO B 1 197 ? -22.578 17.031 -8.07 1 84.75 197 PRO B C 1
ATOM 4515 O O . PRO B 1 197 ? -23 17.109 -9.227 1 84.75 197 PRO B O 1
ATOM 4518 N N . ALA B 1 198 ? -23.297 16.734 -7.062 1 82.44 198 ALA B N 1
ATOM 4519 C CA . ALA B 1 198 ? -24.719 16.469 -7.266 1 82.44 198 ALA B CA 1
ATOM 4520 C C . ALA B 1 198 ? -25.438 17.719 -7.77 1 82.44 198 ALA B C 1
ATOM 4522 O O . ALA B 1 198 ? -26.297 17.625 -8.656 1 82.44 198 ALA B O 1
ATOM 4523 N N . ARG B 1 199 ? -25.094 18.781 -7.328 1 81.69 199 ARG B N 1
ATOM 4524 C CA . ARG B 1 199 ? -25.703 20.047 -7.715 1 81.69 199 ARG B CA 1
ATOM 4525 C C . ARG B 1 199 ? -25.312 20.438 -9.133 1 81.69 199 ARG B C 1
ATOM 4527 O O . ARG B 1 199 ? -26.062 21.125 -9.836 1 81.69 199 ARG B O 1
ATOM 4534 N N . SER B 1 200 ? -24.141 20.031 -9.492 1 83.75 200 SER B N 1
ATOM 4535 C CA . SER B 1 200 ? -23.656 20.359 -10.836 1 83.75 200 SER B CA 1
ATOM 4536 C C . SER B 1 200 ? -24.281 19.438 -11.883 1 83.75 200 SER B C 1
ATOM 4538 O O . SER B 1 200 ? -23.953 19.531 -13.07 1 83.75 200 SER B O 1
ATOM 4540 N N . GLY B 1 201 ? -25.062 18.469 -11.445 1 82.5 201 GLY B N 1
ATOM 4541 C CA . GLY B 1 201 ? -25.781 17.609 -12.383 1 82.5 201 GLY B CA 1
ATOM 4542 C C . GLY B 1 201 ? -25.125 16.25 -12.555 1 82.5 201 GLY B C 1
ATOM 4543 O O . GLY B 1 201 ? -25.594 15.438 -13.359 1 82.5 201 GLY B O 1
ATOM 4544 N N . ARG B 1 202 ? -24.094 16.109 -11.82 1 84.81 202 ARG B N 1
ATOM 4545 C CA . ARG B 1 202 ? -23.484 14.781 -11.883 1 84.81 202 ARG B CA 1
ATOM 4546 C C . ARG B 1 202 ? -24.375 13.734 -11.234 1 84.81 202 ARG B C 1
ATOM 4548 O O . ARG B 1 202 ? -24.906 13.945 -10.141 1 84.81 202 ARG B O 1
ATOM 4555 N N . HIS B 1 203 ? -24.609 12.633 -11.914 1 86.5 203 HIS B N 1
ATOM 4556 C CA . HIS B 1 203 ? -25.391 11.531 -11.367 1 86.5 203 HIS B CA 1
ATOM 4557 C C . HIS B 1 203 ? -24.562 10.672 -10.43 1 86.5 203 HIS B C 1
ATOM 4559 O O . HIS B 1 203 ? -23.734 9.867 -10.883 1 86.5 203 HIS B O 1
ATOM 4565 N N . LEU B 1 204 ? -24.766 10.906 -9.133 1 92.38 204 LEU B N 1
ATOM 4566 C CA . LEU B 1 204 ? -24.062 10.141 -8.117 1 92.38 204 LEU B CA 1
ATOM 4567 C C . LEU B 1 204 ? -24.906 8.977 -7.613 1 92.38 204 LEU B C 1
ATOM 4569 O O . LEU B 1 204 ? -26.094 9.148 -7.34 1 92.38 204 LEU B O 1
ATOM 4573 N N . LEU B 1 205 ? -24.344 7.824 -7.613 1 93.25 205 LEU B N 1
ATOM 4574 C CA . LEU B 1 205 ? -24.891 6.68 -6.902 1 93.25 205 LEU B CA 1
ATOM 4575 C C . LEU B 1 205 ? -24.344 6.605 -5.48 1 93.25 205 LEU B C 1
ATOM 4577 O O . LEU B 1 205 ? -23.141 6.391 -5.285 1 93.25 205 LEU B O 1
ATOM 4581 N N . VAL B 1 206 ? -25.203 6.887 -4.539 1 96.69 206 VAL B N 1
ATOM 4582 C CA . VAL B 1 206 ? -24.828 6.77 -3.133 1 96.69 206 VAL B CA 1
ATOM 4583 C C . VAL B 1 206 ? -25.438 5.504 -2.537 1 96.69 206 VAL B C 1
ATOM 4585 O O . VAL B 1 206 ? -26.656 5.355 -2.498 1 96.69 206 VAL B O 1
ATOM 4588 N N . LEU B 1 207 ? -24.562 4.613 -2.123 1 97.81 207 LEU B N 1
ATOM 4589 C CA . LEU B 1 207 ? -24.953 3.301 -1.617 1 97.81 207 LEU B CA 1
ATOM 4590 C C . LEU B 1 207 ? -24.688 3.199 -0.117 1 97.81 207 LEU B C 1
ATOM 4592 O O . LEU B 1 207 ? -23.688 3.699 0.382 1 97.81 207 LEU B O 1
ATOM 4596 N N . VAL B 1 208 ? -25.578 2.578 0.577 1 98.44 208 VAL B N 1
ATOM 4597 C CA . VAL B 1 208 ? -25.391 2.277 1.991 1 98.44 208 VAL B CA 1
ATOM 4598 C C . VAL B 1 208 ? -25.719 0.811 2.258 1 98.44 208 VAL B C 1
ATOM 4600 O O . VAL B 1 208 ? -26.75 0.309 1.806 1 98.44 208 VAL B O 1
ATOM 4603 N N . HIS B 1 209 ? -24.812 0.164 2.889 1 98.69 209 HIS B N 1
ATOM 4604 C CA . HIS B 1 209 ? -25 -1.223 3.303 1 98.69 209 HIS B CA 1
ATOM 4605 C C . HIS B 1 209 ? -25.516 -1.308 4.734 1 98.69 209 HIS B C 1
ATOM 4607 O O . HIS B 1 209 ? -25.062 -0.571 5.609 1 98.69 209 HIS B O 1
ATOM 4613 N N . ARG B 1 210 ? -26.469 -2.186 4.961 1 98 210 ARG B N 1
ATOM 4614 C CA . ARG B 1 210 ? -26.984 -2.441 6.301 1 98 210 ARG B CA 1
ATOM 4615 C C . ARG B 1 210 ? -26.656 -3.861 6.754 1 98 210 ARG B C 1
ATOM 4617 O O . ARG B 1 210 ? -27.125 -4.832 6.152 1 98 210 ARG B O 1
ATOM 4624 N N . GLY B 1 211 ? -25.797 -3.93 7.809 1 96.06 211 GLY B N 1
ATOM 4625 C CA . GLY B 1 211 ? -25.5 -5.211 8.422 1 96.06 211 GLY B CA 1
ATOM 4626 C C . GLY B 1 211 ? -26.422 -5.562 9.57 1 96.06 211 GLY B C 1
ATOM 4627 O O . GLY B 1 211 ? -27.438 -4.91 9.773 1 96.06 211 GLY B O 1
ATOM 4628 N N . PRO B 1 212 ? -26.156 -6.656 10.289 1 94.19 212 PRO B N 1
ATOM 4629 C CA . PRO B 1 212 ? -27 -7.125 11.391 1 94.19 212 PRO B CA 1
ATOM 4630 C C . PRO B 1 212 ? -27.125 -6.102 12.516 1 94.19 212 PRO B C 1
ATOM 4632 O O . PRO B 1 212 ? -28.141 -6.086 13.234 1 94.19 212 PRO B O 1
ATOM 4635 N N . HIS B 1 213 ? -26.156 -5.172 12.672 1 94.56 213 HIS B N 1
ATOM 4636 C CA . HIS B 1 213 ? -26.156 -4.23 13.789 1 94.56 213 HIS B CA 1
ATOM 4637 C C . HIS B 1 213 ? -26.344 -2.799 13.297 1 94.56 213 HIS B C 1
ATOM 4639 O O . HIS B 1 213 ? -26.016 -1.848 14.016 1 94.56 213 HIS B O 1
ATOM 4645 N N . GLY B 1 214 ? -26.812 -2.66 12.039 1 96.75 214 GLY B N 1
ATOM 4646 C CA . GLY B 1 214 ? -27.031 -1.336 11.477 1 96.75 214 GLY B CA 1
ATOM 4647 C C . GLY B 1 214 ? -26.203 -1.069 10.234 1 96.75 214 GLY B C 1
ATOM 4648 O O . GLY B 1 214 ? -25.609 -1.992 9.664 1 96.75 214 GLY B O 1
ATOM 4649 N N . ASP B 1 215 ? -26.25 0.195 9.812 1 98.19 215 ASP B N 1
ATOM 4650 C CA . ASP B 1 215 ? -25.453 0.578 8.641 1 98.19 215 ASP B CA 1
ATOM 4651 C C . ASP B 1 215 ? -23.953 0.419 8.914 1 98.19 215 ASP B C 1
ATOM 4653 O O . ASP B 1 215 ? -23.453 0.881 9.945 1 98.19 215 ASP B O 1
ATOM 4657 N N . ASP B 1 216 ? -23.266 -0.293 8.016 1 98.19 216 ASP B N 1
ATOM 4658 C CA . ASP B 1 216 ? -21.875 -0.605 8.32 1 98.19 216 ASP B CA 1
ATOM 4659 C C . ASP B 1 216 ? -21 -0.502 7.074 1 98.19 216 ASP B C 1
ATOM 4661 O O . ASP B 1 216 ? -19.891 -1.056 7.031 1 98.19 216 ASP B O 1
ATOM 4665 N N . GLY B 1 217 ? -21.484 0.136 6.027 1 98.5 217 GLY B N 1
ATOM 4666 C CA . GLY B 1 217 ? -20.719 0.413 4.828 1 98.5 217 GLY B CA 1
ATOM 4667 C C . GLY B 1 217 ? -21.422 1.364 3.875 1 98.5 217 GLY B C 1
ATOM 4668 O O . GLY B 1 217 ? -22.641 1.549 3.957 1 98.5 217 GLY B O 1
ATOM 4669 N N . PHE B 1 218 ? -20.688 1.95 2.984 1 98.56 218 PHE B N 1
ATOM 4670 C CA . PHE B 1 218 ? -21.25 2.828 1.972 1 98.56 218 PHE B CA 1
ATOM 4671 C C . PHE B 1 218 ? -20.312 2.969 0.783 1 98.56 218 PHE B C 1
ATOM 4673 O O . PHE B 1 218 ? -19.141 2.596 0.866 1 98.56 218 PHE B O 1
ATOM 4680 N N . GLY B 1 219 ? -20.828 3.377 -0.316 1 97.62 219 GLY B N 1
ATOM 4681 C CA . GLY B 1 219 ? -20.094 3.67 -1.533 1 97.62 219 GLY B CA 1
ATOM 4682 C C . GLY B 1 219 ? -20.688 4.805 -2.338 1 97.62 219 GLY B C 1
ATOM 4683 O O . GLY B 1 219 ? -21.891 5.07 -2.248 1 97.62 219 GLY B O 1
ATOM 4684 N N . VAL B 1 220 ? -19.859 5.52 -2.977 1 96.88 220 VAL B N 1
ATOM 4685 C CA . VAL B 1 220 ? -20.25 6.555 -3.924 1 96.88 220 VAL B CA 1
ATOM 4686 C C . VAL B 1 220 ? -19.641 6.266 -5.293 1 96.88 220 VAL B C 1
ATOM 4688 O O . VAL B 1 220 ? -18.453 5.977 -5.402 1 96.88 220 VAL B O 1
ATOM 4691 N N . ALA B 1 221 ? -20.438 6.238 -6.277 1 94.88 221 ALA B N 1
ATOM 4692 C CA . ALA B 1 221 ? -19.969 5.957 -7.637 1 94.88 221 ALA B CA 1
ATOM 4693 C C . ALA B 1 221 ? -20.688 6.855 -8.648 1 94.88 221 ALA B C 1
ATOM 4695 O O . ALA B 1 221 ? -21.719 7.445 -8.344 1 94.88 221 ALA B O 1
ATOM 4696 N N . SER B 1 222 ? -20.078 6.992 -9.758 1 93 222 SER B N 1
ATOM 4697 C CA . SER B 1 222 ? -20.656 7.711 -10.891 1 93 222 SER B CA 1
ATOM 4698 C C . SER B 1 222 ? -20.172 7.133 -12.219 1 93 222 SER B C 1
ATOM 4700 O O . SER B 1 222 ? -19.125 6.469 -12.273 1 93 222 SER B O 1
ATOM 4702 N N . PHE B 1 223 ? -20.938 7.344 -13.227 1 88.5 223 PHE B N 1
ATOM 4703 C CA . PHE B 1 223 ? -20.547 6.867 -14.547 1 88.5 223 PHE B CA 1
ATOM 4704 C C . PHE B 1 223 ? -19.484 7.785 -15.156 1 88.5 223 PHE B C 1
ATOM 4706 O O . PHE B 1 223 ? -19.609 9.008 -15.086 1 88.5 223 PHE B O 1
ATOM 4713 N N . GLY B 1 224 ? -18.391 7.203 -15.562 1 85.81 224 GLY B N 1
ATOM 4714 C CA . GLY B 1 224 ? -17.375 7.945 -16.281 1 85.81 224 GLY B CA 1
ATOM 4715 C C . GLY B 1 224 ? -17.75 8.25 -17.719 1 85.81 224 GLY B C 1
ATOM 4716 O O . GLY B 1 224 ? -18.906 8.047 -18.125 1 85.81 224 GLY B O 1
ATOM 4717 N N . GLU B 1 225 ? -16.766 8.891 -18.391 1 77.25 225 GLU B N 1
ATOM 4718 C CA . GLU B 1 225 ? -16.984 9.234 -19.797 1 77.25 225 GLU B CA 1
ATOM 4719 C C . GLU B 1 225 ? -16.734 8.039 -20.703 1 77.25 225 GLU B C 1
ATOM 4721 O O . GLU B 1 225 ? -15.93 7.16 -20.375 1 77.25 225 GLU B O 1
ATOM 4726 N N . GLY B 1 226 ? -17.453 7.785 -21.578 1 68.06 226 GLY B N 1
ATOM 4727 C CA . GLY B 1 226 ? -17.281 6.75 -22.578 1 68.06 226 GLY B CA 1
ATOM 4728 C C . GLY B 1 226 ? -18.062 7.031 -23.859 1 68.06 226 GLY B C 1
ATOM 4729 O O . GLY B 1 226 ? -18.906 7.93 -23.891 1 68.06 226 GLY B O 1
ATOM 4730 N N . SER B 1 227 ? -17.516 6.391 -25 1 64.31 227 SER B N 1
ATOM 4731 C CA . SER B 1 227 ? -18.094 6.59 -26.328 1 64.31 227 SER B CA 1
ATOM 4732 C C . SER B 1 227 ? -19.547 6.172 -26.359 1 64.31 227 SER B C 1
ATOM 4734 O O . SER B 1 227 ? -20.344 6.73 -27.125 1 64.31 227 SER B O 1
ATOM 4736 N N . ASP B 1 228 ? -19.859 5.148 -25.688 1 64.56 228 ASP B N 1
ATOM 4737 C CA . ASP B 1 228 ? -21.234 4.676 -25.578 1 64.56 228 ASP B CA 1
ATOM 4738 C C . ASP B 1 228 ? -21.516 4.129 -24.172 1 64.56 228 ASP B C 1
ATOM 4740 O O . ASP B 1 228 ? -20.672 4.199 -23.297 1 64.56 228 ASP B O 1
ATOM 4744 N N . PHE B 1 229 ? -22.75 3.902 -23.984 1 61.38 229 PHE B N 1
ATOM 4745 C CA . PHE B 1 229 ? -23.25 3.52 -22.672 1 61.38 229 PHE B CA 1
ATOM 4746 C C . PHE B 1 229 ? -22.562 2.254 -22.172 1 61.38 229 PHE B C 1
ATOM 4748 O O . PHE B 1 229 ? -22.297 2.113 -20.984 1 61.38 229 PHE B O 1
ATOM 4755 N N . THR B 1 230 ? -22.156 1.352 -23.094 1 61.38 230 THR B N 1
ATOM 4756 C CA . THR B 1 230 ? -21.594 0.076 -22.688 1 61.38 230 THR B CA 1
ATOM 4757 C C . THR B 1 230 ? -20.094 0.216 -22.406 1 61.38 230 THR B C 1
ATOM 4759 O O . THR B 1 230 ? -19.5 -0.639 -21.75 1 61.38 230 THR B O 1
ATOM 4762 N N . ALA B 1 231 ? -19.75 1.351 -22.891 1 66.06 231 ALA B N 1
ATOM 4763 C CA . ALA B 1 231 ? -18.297 1.528 -22.828 1 66.06 231 ALA B CA 1
ATOM 4764 C C . ALA B 1 231 ? -17.906 2.424 -21.656 1 66.06 231 ALA B C 1
ATOM 4766 O O . ALA B 1 231 ? -16.719 2.572 -21.344 1 66.06 231 ALA B O 1
ATOM 4767 N N . ARG B 1 232 ? -18.938 2.889 -20.938 1 81.19 232 ARG B N 1
ATOM 4768 C CA . ARG B 1 232 ? -18.594 3.816 -19.875 1 81.19 232 ARG B CA 1
ATOM 4769 C C . ARG B 1 232 ? -18.297 3.068 -18.578 1 81.19 232 ARG B C 1
ATOM 4771 O O . ARG B 1 232 ? -19.062 2.191 -18.172 1 81.19 232 ARG B O 1
ATOM 4778 N N . PRO B 1 233 ? -17.234 3.383 -17.922 1 88.69 233 PRO B N 1
ATOM 4779 C CA . PRO B 1 233 ? -16.938 2.742 -16.641 1 88.69 233 PRO B CA 1
ATOM 4780 C C . PRO B 1 233 ? -17.734 3.34 -15.484 1 88.69 233 PRO B C 1
ATOM 4782 O O . PRO B 1 233 ? -18.141 4.508 -15.547 1 88.69 233 PRO B O 1
ATOM 4785 N N . LEU B 1 234 ? -18.188 2.486 -14.602 1 92.5 234 LEU B N 1
ATOM 4786 C CA . LEU B 1 234 ? -18.609 2.961 -13.289 1 92.5 234 LEU B CA 1
ATOM 4787 C C . LEU B 1 234 ? -17.406 3.289 -12.406 1 92.5 234 LEU B C 1
ATOM 4789 O O . LEU B 1 234 ? -16.578 2.422 -12.141 1 92.5 234 LEU B O 1
ATOM 4793 N N . VAL B 1 235 ? -17.281 4.539 -12.047 1 95.06 235 VAL B N 1
ATOM 4794 C CA . VAL B 1 235 ? -16.141 5 -11.266 1 95.06 235 VAL B CA 1
ATOM 4795 C C . VAL B 1 235 ? -16.531 5.125 -9.797 1 95.06 235 VAL B C 1
ATOM 4797 O O . VAL B 1 235 ? -17.422 5.906 -9.453 1 95.06 235 VAL B O 1
ATOM 4800 N N . VAL B 1 236 ? -15.906 4.355 -8.93 1 96.69 236 VAL B N 1
ATOM 4801 C CA . VAL B 1 236 ? -16.125 4.395 -7.492 1 96.69 236 VAL B CA 1
ATOM 4802 C C . VAL B 1 236 ? -15.195 5.422 -6.852 1 96.69 236 VAL B C 1
ATOM 4804 O O . VAL B 1 236 ? -13.977 5.273 -6.902 1 96.69 236 VAL B O 1
ATOM 4807 N N . SER B 1 237 ? -15.75 6.391 -6.25 1 95.5 237 SER B N 1
ATOM 4808 C CA . SER B 1 237 ? -14.945 7.473 -5.688 1 95.5 237 SER B CA 1
ATOM 4809 C C . SER B 1 237 ? -14.789 7.32 -4.18 1 95.5 237 SER B C 1
ATOM 4811 O O . SER B 1 237 ? -13.914 7.941 -3.576 1 95.5 237 SER B O 1
ATOM 4813 N N . ASP B 1 238 ? -15.672 6.582 -3.588 1 96.94 238 ASP B N 1
ATOM 4814 C CA . ASP B 1 238 ? -15.648 6.344 -2.148 1 96.94 238 ASP B CA 1
ATOM 4815 C C . ASP B 1 238 ? -16.25 4.98 -1.81 1 96.94 238 ASP B C 1
ATOM 4817 O O . ASP B 1 238 ? -17.312 4.621 -2.309 1 96.94 238 ASP B O 1
ATOM 4821 N N . LEU B 1 239 ? -15.555 4.191 -1.067 1 98.19 239 LEU B N 1
ATOM 4822 C CA . LEU B 1 239 ? -16.016 2.863 -0.686 1 98.19 239 LEU B CA 1
ATOM 4823 C C . LEU B 1 239 ? -15.43 2.443 0.656 1 98.19 239 LEU B C 1
ATOM 4825 O O . LEU B 1 239 ? -14.211 2.312 0.789 1 98.19 239 LEU B O 1
ATOM 4829 N N . HIS B 1 240 ? -16.281 2.32 1.682 1 98.31 240 HIS B N 1
ATOM 4830 C CA . HIS B 1 240 ? -15.914 1.952 3.043 1 98.31 240 HIS B CA 1
ATOM 4831 C C . HIS B 1 240 ? -16.859 0.889 3.604 1 98.31 240 HIS B C 1
ATOM 4833 O O . HIS B 1 240 ? -18.062 0.957 3.398 1 98.31 240 HIS B O 1
ATOM 4839 N N . ALA B 1 241 ? -16.281 -0.081 4.258 1 98.06 241 ALA B N 1
ATOM 4840 C CA . ALA B 1 241 ? -17.047 -1.136 4.91 1 98.06 241 ALA B CA 1
ATOM 4841 C C . ALA B 1 241 ? -16.359 -1.604 6.191 1 98.06 241 ALA B C 1
ATOM 4843 O O . ALA B 1 241 ? -15.133 -1.553 6.297 1 98.06 241 ALA B O 1
ATOM 4844 N N . THR B 1 242 ? -17.172 -2.072 7.16 1 96.19 242 THR B N 1
ATOM 4845 C CA . THR B 1 242 ? -16.656 -2.494 8.461 1 96.19 242 THR B CA 1
ATOM 4846 C C . THR B 1 242 ? -15.938 -3.834 8.344 1 96.19 242 THR B C 1
ATOM 4848 O O . THR B 1 242 ? -15.023 -4.121 9.125 1 96.19 242 THR B O 1
ATOM 4851 N N . ASP B 1 243 ? -16.375 -4.664 7.387 1 94.12 243 ASP B N 1
ATOM 4852 C CA . ASP B 1 243 ? -15.781 -5.992 7.258 1 94.12 243 ASP B CA 1
ATOM 4853 C C . ASP B 1 243 ? -15.906 -6.516 5.828 1 94.12 243 ASP B C 1
ATOM 4855 O O . ASP B 1 243 ? -16.453 -5.828 4.957 1 94.12 243 ASP B O 1
ATOM 4859 N N . ALA B 1 244 ? -15.406 -7.648 5.598 1 94.44 244 ALA B N 1
ATOM 4860 C CA . ALA B 1 244 ? -15.328 -8.219 4.258 1 94.44 244 ALA B CA 1
ATOM 4861 C C . ALA B 1 244 ? -16.719 -8.516 3.701 1 94.44 244 ALA B C 1
ATOM 4863 O O . ALA B 1 244 ? -16.953 -8.391 2.496 1 94.44 244 ALA B O 1
ATOM 4864 N N . ALA B 1 245 ? -17.609 -8.977 4.562 1 96.12 245 ALA B N 1
ATOM 4865 C CA . ALA B 1 245 ? -18.953 -9.312 4.098 1 96.12 245 ALA B CA 1
ATOM 4866 C C . ALA B 1 245 ? -19.672 -8.07 3.58 1 96.12 245 ALA B C 1
ATOM 4868 O O . ALA B 1 245 ? -20.281 -8.102 2.502 1 96.12 245 ALA B O 1
ATOM 4869 N N . ALA B 1 246 ? -19.641 -6.934 4.375 1 97.75 246 ALA B N 1
ATOM 4870 C CA . ALA B 1 246 ? -20.25 -5.676 3.939 1 97.75 246 ALA B CA 1
ATOM 4871 C C . ALA B 1 246 ? -19.594 -5.176 2.65 1 97.75 246 ALA B C 1
ATOM 4873 O O . ALA B 1 246 ? -20.281 -4.715 1.739 1 97.75 246 ALA B O 1
ATOM 4874 N N . LEU B 1 247 ? -18.281 -5.32 2.555 1 97.56 247 LEU B N 1
ATOM 4875 C CA . LEU B 1 247 ? -17.547 -4.93 1.353 1 97.56 247 LEU B CA 1
ATOM 4876 C C . LEU B 1 247 ? -18 -5.758 0.153 1 97.56 247 LEU B C 1
ATOM 4878 O O . LEU B 1 247 ? -18.219 -5.215 -0.936 1 97.56 247 LEU B O 1
ATOM 4882 N N . CYS B 1 248 ? -18.125 -7.035 0.359 1 96.88 248 CYS B N 1
ATOM 4883 C CA . CYS B 1 248 ? -18.547 -7.938 -0.701 1 96.88 248 CYS B CA 1
ATOM 4884 C C . CYS B 1 248 ? -19.938 -7.555 -1.225 1 96.88 248 CYS B C 1
ATOM 4886 O O . CYS B 1 248 ? -20.156 -7.523 -2.436 1 96.88 248 CYS B O 1
ATOM 4888 N N . ASP B 1 249 ? -20.828 -7.23 -0.333 1 97.19 249 ASP B N 1
ATOM 4889 C CA . ASP B 1 249 ? -22.172 -6.84 -0.735 1 97.19 249 ASP B CA 1
ATOM 4890 C C . ASP B 1 249 ? -22.156 -5.543 -1.538 1 97.19 249 ASP B C 1
ATOM 4892 O O . ASP B 1 249 ? -22.875 -5.402 -2.52 1 97.19 249 ASP B O 1
ATOM 4896 N N . LEU B 1 250 ? -21.328 -4.617 -1.149 1 97.75 250 LEU B N 1
ATOM 4897 C CA . LEU B 1 250 ? -21.219 -3.363 -1.889 1 97.75 250 LEU B CA 1
ATOM 4898 C C . LEU B 1 250 ? -20.641 -3.607 -3.281 1 97.75 250 LEU B C 1
ATOM 4900 O O . LEU B 1 250 ? -21.156 -3.074 -4.27 1 97.75 250 LEU B O 1
ATOM 4904 N N . TRP B 1 251 ? -19.625 -4.414 -3.42 1 96.12 251 TRP B N 1
ATOM 4905 C CA . TRP B 1 251 ? -19.047 -4.746 -4.715 1 96.12 251 TRP B CA 1
ATOM 4906 C C . TRP B 1 251 ? -20.047 -5.5 -5.586 1 96.12 251 TRP B C 1
ATOM 4908 O O . TRP B 1 251 ? -20.109 -5.289 -6.797 1 96.12 251 TRP B O 1
ATOM 4918 N N . ARG B 1 252 ? -20.766 -6.457 -4.918 1 93.69 252 ARG B N 1
ATOM 4919 C CA . ARG B 1 252 ? -21.812 -7.176 -5.652 1 93.69 252 ARG B CA 1
ATOM 4920 C C . ARG B 1 252 ? -22.781 -6.203 -6.305 1 93.69 252 ARG B C 1
ATOM 4922 O O . ARG B 1 252 ? -23.109 -6.34 -7.488 1 93.69 252 ARG B O 1
ATOM 4929 N N . PHE B 1 253 ? -23.219 -5.195 -5.598 1 93.56 253 PHE B N 1
ATOM 4930 C CA . PHE B 1 253 ? -24.125 -4.188 -6.129 1 93.56 253 PHE B CA 1
ATOM 4931 C C . PHE B 1 253 ? -23.469 -3.418 -7.27 1 93.56 253 PHE B C 1
ATOM 4933 O O . PHE B 1 253 ? -24.078 -3.252 -8.336 1 93.56 253 PHE B O 1
ATOM 4940 N N . LEU B 1 254 ? -22.25 -2.945 -7.039 1 93.88 254 LEU B N 1
ATOM 4941 C CA . LEU B 1 254 ? -21.531 -2.148 -8.031 1 93.88 254 LEU B CA 1
ATOM 4942 C C . LEU B 1 254 ? -21.344 -2.934 -9.32 1 93.88 254 LEU B C 1
ATOM 4944 O O . LEU B 1 254 ? -21.469 -2.377 -10.414 1 93.88 254 LEU B O 1
ATOM 4948 N N . LEU B 1 255 ? -21.047 -4.215 -9.219 1 91.38 255 LEU B N 1
ATOM 4949 C CA . LEU B 1 255 ? -20.797 -5.059 -10.375 1 91.38 255 LEU B CA 1
ATOM 4950 C C . LEU B 1 255 ? -22.094 -5.418 -11.086 1 91.38 255 LEU B C 1
ATOM 4952 O O . LEU B 1 255 ? -22.078 -5.848 -12.242 1 91.38 255 LEU B O 1
ATOM 4956 N N . ASP B 1 256 ? -23.188 -5.223 -10.352 1 88.31 256 ASP B N 1
ATOM 4957 C CA . ASP B 1 256 ? -24.5 -5.574 -10.922 1 88.31 256 ASP B CA 1
ATOM 4958 C C . ASP B 1 256 ? -25.156 -4.355 -11.562 1 88.31 256 ASP B C 1
ATOM 4960 O O . ASP B 1 256 ? -26.219 -4.473 -12.172 1 88.31 256 ASP B O 1
ATOM 4964 N N . VAL B 1 257 ? -24.531 -3.18 -11.359 1 85.88 257 VAL B N 1
ATOM 4965 C CA . VAL B 1 257 ? -25.094 -1.993 -12 1 85.88 257 VAL B CA 1
ATOM 4966 C C . VAL B 1 257 ? -25.078 -2.17 -13.516 1 85.88 257 VAL B C 1
ATOM 4968 O O . VAL B 1 257 ? -24.031 -2.451 -14.102 1 85.88 257 VAL B O 1
ATOM 4971 N N . ASP B 1 258 ? -26.219 -2.002 -14.031 1 77.62 258 ASP B N 1
ATOM 4972 C CA . ASP B 1 258 ? -26.375 -2.193 -15.477 1 77.62 258 ASP B CA 1
ATOM 4973 C C . ASP B 1 258 ? -25.609 -1.125 -16.25 1 77.62 258 ASP B C 1
ATOM 4975 O O . ASP B 1 258 ? -25.328 -0.048 -15.727 1 77.62 258 ASP B O 1
ATOM 4979 N N . LEU B 1 259 ? -25.188 -1.372 -17.484 1 67.75 259 LEU B N 1
ATOM 4980 C CA . LEU B 1 259 ? -24.641 -0.456 -18.484 1 67.75 259 LEU B CA 1
ATOM 4981 C C . LEU B 1 259 ? -23.172 -0.16 -18.188 1 67.75 259 LEU B C 1
ATOM 4983 O O . LEU B 1 259 ? -22.547 0.675 -18.844 1 67.75 259 LEU B O 1
ATOM 4987 N N . ALA B 1 260 ? -22.688 -0.687 -17.078 1 73.94 260 ALA B N 1
ATOM 4988 C CA . ALA B 1 260 ? -21.25 -0.486 -16.875 1 73.94 260 ALA B CA 1
ATOM 4989 C C . ALA B 1 260 ? -20.453 -1.724 -17.281 1 73.94 260 ALA B C 1
ATOM 4991 O O . ALA B 1 260 ? -20.781 -2.84 -16.875 1 73.94 260 ALA B O 1
ATOM 4992 N N . GLY B 1 261 ? -19.531 -1.601 -18.281 1 76.62 261 GLY B N 1
ATOM 4993 C CA . GLY B 1 261 ? -18.672 -2.713 -18.672 1 76.62 261 GLY B CA 1
ATOM 4994 C C . GLY B 1 261 ? -17.547 -2.973 -17.703 1 76.62 261 GLY B C 1
ATOM 4995 O O . GLY B 1 261 ? -17.016 -4.086 -17.625 1 76.62 261 GLY B O 1
ATOM 4996 N N . THR B 1 262 ? -17.203 -1.924 -16.984 1 89 262 THR B N 1
ATOM 4997 C CA . THR B 1 262 ? -16.094 -2.01 -16.047 1 89 262 THR B CA 1
ATOM 4998 C C . THR B 1 262 ? -16.359 -1.131 -14.82 1 89 262 THR B C 1
ATOM 5000 O O . THR B 1 262 ? -17.062 -0.125 -14.914 1 89 262 THR B O 1
ATOM 5003 N N . VAL B 1 263 ? -15.914 -1.601 -13.719 1 93.75 263 VAL B N 1
ATOM 5004 C CA . VAL B 1 263 ? -15.922 -0.794 -12.5 1 93.75 263 VAL B CA 1
ATOM 5005 C C . VAL B 1 263 ? -14.492 -0.422 -12.117 1 93.75 263 VAL B C 1
ATOM 5007 O O . VAL B 1 263 ? -13.641 -1.298 -11.945 1 93.75 263 VAL B O 1
ATOM 5010 N N . ARG B 1 264 ? -14.297 0.868 -12.055 1 95.62 264 ARG B N 1
ATOM 5011 C CA . ARG B 1 264 ? -12.992 1.385 -11.648 1 95.62 264 ARG B CA 1
ATOM 5012 C C . ARG B 1 264 ? -13.062 1.996 -10.25 1 95.62 264 ARG B C 1
ATOM 5014 O O . ARG B 1 264 ? -14 2.73 -9.93 1 95.62 264 ARG B O 1
ATOM 5021 N N . ALA B 1 265 ? -12.188 1.625 -9.414 1 96.62 265 ALA B N 1
ATOM 5022 C CA . ALA B 1 265 ? -12.125 2.18 -8.062 1 96.62 265 ALA B CA 1
ATOM 5023 C C . ALA B 1 265 ? -10.703 2.609 -7.719 1 96.62 265 ALA B C 1
ATOM 5025 O O . ALA B 1 265 ? -9.773 1.792 -7.73 1 96.62 265 ALA B O 1
ATOM 5026 N N . ALA B 1 266 ? -10.57 3.814 -7.398 1 94.25 266 ALA B N 1
ATOM 5027 C CA . ALA B 1 266 ? -9.281 4.336 -6.949 1 94.25 266 ALA B CA 1
ATOM 5028 C C . ALA B 1 266 ? -9.203 4.375 -5.426 1 94.25 266 ALA B C 1
ATOM 5030 O O . ALA B 1 266 ? -10.219 4.18 -4.746 1 94.25 266 ALA B O 1
ATOM 5031 N N . GLN B 1 267 ? -8.023 4.484 -4.918 1 95.81 267 GLN B N 1
ATOM 5032 C CA . GLN B 1 267 ? -7.773 4.68 -3.494 1 95.81 267 GLN B CA 1
ATOM 5033 C C . GLN B 1 267 ? -8.273 3.486 -2.68 1 95.81 267 GLN B C 1
ATOM 5035 O O . GLN B 1 267 ? -8.922 3.66 -1.649 1 95.81 267 GLN B O 1
ATOM 5040 N N . ARG B 1 268 ? -8 2.34 -3.205 1 98.12 268 ARG B N 1
ATOM 5041 C CA . ARG B 1 268 ? -8.375 1.145 -2.457 1 98.12 268 ARG B CA 1
ATOM 5042 C C . ARG B 1 268 ? -7.223 0.66 -1.586 1 98.12 268 ARG B C 1
ATOM 5044 O O . ARG B 1 268 ? -6.055 0.813 -1.951 1 98.12 268 ARG B O 1
ATOM 5051 N N . PRO B 1 269 ? -7.57 0.15 -0.363 1 97.81 269 PRO B N 1
ATOM 5052 C CA . PRO B 1 269 ? -6.488 -0.399 0.458 1 97.81 269 PRO B CA 1
ATOM 5053 C C . PRO B 1 269 ? -5.77 -1.564 -0.217 1 97.81 269 PRO B C 1
ATOM 5055 O O . PRO B 1 269 ? -6.383 -2.318 -0.975 1 97.81 269 PRO B O 1
ATOM 5058 N N . LEU B 1 270 ? -4.484 -1.734 0.05 1 96.44 270 LEU B N 1
ATOM 5059 C CA . LEU B 1 270 ? -3.625 -2.729 -0.586 1 96.44 270 LEU B CA 1
ATOM 5060 C C . LEU B 1 270 ? -4.086 -4.141 -0.244 1 96.44 270 LEU B C 1
ATOM 5062 O O . LEU B 1 270 ? -3.846 -5.078 -1.01 1 96.44 270 LEU B O 1
ATOM 5066 N N . ASP B 1 271 ? -4.762 -4.305 0.881 1 95.62 271 ASP B N 1
ATOM 5067 C CA . ASP B 1 271 ? -5.09 -5.648 1.354 1 95.62 271 ASP B CA 1
ATOM 5068 C C . ASP B 1 271 ? -6.559 -5.98 1.1 1 95.62 271 ASP B C 1
ATOM 5070 O O . ASP B 1 271 ? -7.082 -6.953 1.645 1 95.62 271 ASP B O 1
ATOM 5074 N N . GLU B 1 272 ? -7.273 -5.105 0.328 1 96.38 272 GLU B N 1
ATOM 5075 C CA . GLU B 1 272 ? -8.641 -5.457 -0.048 1 96.38 272 GLU B CA 1
ATOM 5076 C C . GLU B 1 272 ? -8.672 -6.727 -0.889 1 96.38 272 GLU B C 1
ATOM 5078 O O . GLU B 1 272 ? -8.023 -6.805 -1.934 1 96.38 272 GLU B O 1
ATOM 5083 N N . PRO B 1 273 ? -9.383 -7.723 -0.452 1 94.19 273 PRO B N 1
ATOM 5084 C CA . PRO B 1 273 ? -9.266 -9.055 -1.06 1 94.19 273 PRO B CA 1
ATOM 5085 C C . PRO B 1 273 ? -10.203 -9.234 -2.252 1 94.19 273 PRO B C 1
ATOM 5087 O O . PRO B 1 273 ? -10.891 -10.25 -2.35 1 94.19 273 PRO B O 1
ATOM 5090 N N . LEU B 1 274 ? -10.211 -8.367 -3.176 1 94.81 274 LEU B N 1
ATOM 5091 C CA . LEU B 1 274 ? -11.148 -8.391 -4.293 1 94.81 274 LEU B CA 1
ATOM 5092 C C . LEU B 1 274 ? -10.938 -9.633 -5.152 1 94.81 274 LEU B C 1
ATOM 5094 O O . LEU B 1 274 ? -11.898 -10.266 -5.578 1 94.81 274 LEU B O 1
ATOM 5098 N N . ASP B 1 275 ? -9.688 -10 -5.379 1 94.25 275 ASP B N 1
ATOM 5099 C CA . ASP B 1 275 ? -9.391 -11.156 -6.223 1 94.25 275 ASP B CA 1
ATOM 5100 C C . ASP B 1 275 ? -9.914 -12.445 -5.594 1 94.25 275 ASP B C 1
ATOM 5102 O O . ASP B 1 275 ? -10.273 -13.383 -6.301 1 94.25 275 ASP B O 1
ATOM 5106 N N . LEU B 1 276 ? -10.016 -12.5 -4.273 1 95.81 276 LEU B N 1
ATOM 5107 C CA . LEU B 1 276 ? -10.508 -13.672 -3.557 1 95.81 276 LEU B CA 1
ATOM 5108 C C . LEU B 1 276 ? -12.031 -13.766 -3.629 1 95.81 276 LEU B C 1
ATOM 5110 O O . LEU B 1 276 ? -12.609 -14.812 -3.342 1 95.81 276 LEU B O 1
ATOM 5114 N N . LEU B 1 277 ? -12.641 -12.672 -4.008 1 95.5 277 LEU B N 1
ATOM 5115 C CA . LEU B 1 277 ? -14.102 -12.617 -4.008 1 95.5 277 LEU B CA 1
ATOM 5116 C C . LEU B 1 277 ? -14.656 -12.938 -5.391 1 95.5 277 LEU B C 1
ATOM 5118 O O . LEU B 1 277 ? -15.844 -13.242 -5.531 1 95.5 277 LEU B O 1
ATOM 5122 N N . LEU B 1 278 ? -13.859 -12.859 -6.371 1 93.62 278 LEU B N 1
ATOM 5123 C CA . LEU B 1 278 ? -14.297 -12.984 -7.758 1 93.62 278 LEU B CA 1
ATOM 5124 C C . LEU B 1 278 ? -14.242 -14.438 -8.211 1 93.62 278 LEU B C 1
ATOM 5126 O O . LEU B 1 278 ? -13.422 -15.219 -7.719 1 93.62 278 LEU B O 1
ATOM 5130 N N . ASN B 1 279 ? -15.047 -14.781 -9.172 1 90.56 279 ASN B N 1
ATOM 5131 C CA . ASN B 1 279 ? -14.984 -16.094 -9.805 1 90.56 279 ASN B CA 1
ATOM 5132 C C . ASN B 1 279 ? -13.656 -16.328 -10.523 1 90.56 279 ASN B C 1
ATOM 5134 O O . ASN B 1 279 ? -13.109 -17.422 -10.484 1 90.56 279 ASN B O 1
ATOM 5138 N N . ASP B 1 280 ? -13.273 -15.336 -11.172 1 90.88 280 ASP B N 1
ATOM 5139 C CA . ASP B 1 280 ? -11.961 -15.289 -11.805 1 90.88 280 ASP B CA 1
ATOM 5140 C C . ASP B 1 280 ? -11.102 -14.18 -11.203 1 90.88 280 ASP B C 1
ATOM 5142 O O . ASP B 1 280 ? -11.383 -12.992 -11.398 1 90.88 280 ASP B O 1
ATOM 5146 N N . PRO B 1 281 ? -10.055 -14.578 -10.453 1 91.38 281 PRO B N 1
ATOM 5147 C CA . PRO B 1 281 ? -9.219 -13.562 -9.812 1 91.38 281 PRO B CA 1
ATOM 5148 C C . PRO B 1 281 ? -8.609 -12.578 -10.805 1 91.38 281 PRO B C 1
ATOM 5150 O O . PRO B 1 281 ? -8.188 -11.484 -10.422 1 91.38 281 PRO B O 1
ATOM 5153 N N . ARG B 1 282 ? -8.594 -12.922 -12.094 1 92 282 ARG B N 1
ATOM 5154 C CA . ARG B 1 282 ? -7.977 -12.07 -13.102 1 92 282 ARG B CA 1
ATOM 5155 C C . ARG B 1 282 ? -8.945 -10.992 -13.578 1 92 282 ARG B C 1
ATOM 5157 O O . ARG B 1 282 ? -8.562 -10.102 -14.336 1 92 282 ARG B O 1
ATOM 5164 N N . ASP B 1 283 ? -10.188 -11.094 -13.133 1 91.94 283 ASP B N 1
ATOM 5165 C CA . ASP B 1 283 ? -11.156 -10.078 -13.516 1 91.94 283 ASP B CA 1
ATOM 5166 C C . ASP B 1 283 ? -10.852 -8.742 -12.844 1 91.94 283 ASP B C 1
ATOM 5168 O O . ASP B 1 283 ? -11.398 -7.707 -13.234 1 91.94 283 ASP B O 1
ATOM 5172 N N . VAL B 1 284 ? -10.016 -8.75 -11.867 1 93.94 284 VAL B N 1
ATOM 5173 C CA . VAL B 1 284 ? -9.555 -7.496 -11.289 1 93.94 284 VAL B CA 1
ATOM 5174 C C . VAL B 1 284 ? -8.102 -7.242 -11.688 1 93.94 284 VAL B C 1
ATOM 5176 O O . VAL B 1 284 ? -7.27 -8.148 -11.641 1 93.94 284 VAL B O 1
ATOM 5179 N N . THR B 1 285 ? -7.918 -6.109 -12.117 1 93.38 285 THR B N 1
ATOM 5180 C CA . THR B 1 285 ? -6.566 -5.66 -12.445 1 93.38 285 THR B CA 1
ATOM 5181 C C . THR B 1 285 ? -6.172 -4.461 -11.594 1 93.38 285 THR B C 1
ATOM 5183 O O . THR B 1 285 ? -7.027 -3.654 -11.211 1 93.38 285 THR B O 1
ATOM 5186 N N . VAL B 1 286 ? -4.887 -4.414 -11.258 1 94.88 286 VAL B N 1
ATOM 5187 C CA . VAL B 1 286 ? -4.305 -3.26 -10.578 1 94.88 286 VAL B CA 1
ATOM 5188 C C . VAL B 1 286 ? -3.594 -2.371 -11.602 1 94.88 286 VAL B C 1
ATOM 5190 O O . VAL B 1 286 ? -2.711 -2.832 -12.328 1 94.88 286 VAL B O 1
ATOM 5193 N N . SER B 1 287 ? -3.99 -1.128 -11.625 1 92.5 287 SER B N 1
ATOM 5194 C CA . SER B 1 287 ? -3.408 -0.244 -12.633 1 92.5 287 SER B CA 1
ATOM 5195 C C . SER B 1 287 ? -2.355 0.673 -12.016 1 92.5 287 SER B C 1
ATOM 5197 O O . SER B 1 287 ? -1.547 1.266 -12.734 1 92.5 287 SER B O 1
ATOM 5199 N N . SER B 1 288 ? -2.441 0.761 -10.703 1 94.31 288 SER B N 1
ATOM 5200 C CA . SER B 1 288 ? -1.417 1.553 -10.031 1 94.31 288 SER B CA 1
ATOM 5201 C C . SER B 1 288 ? -1.382 1.256 -8.539 1 94.31 288 SER B C 1
ATOM 5203 O O . SER B 1 288 ? -2.369 0.785 -7.969 1 94.31 288 SER B O 1
ATOM 5205 N N . VAL B 1 289 ? -0.249 1.402 -7.941 1 94.94 289 VAL B N 1
ATOM 5206 C CA . VAL B 1 289 ? -0.008 1.51 -6.508 1 94.94 289 VAL B CA 1
ATOM 5207 C C . VAL B 1 289 ? 0.69 2.832 -6.199 1 94.94 289 VAL B C 1
ATOM 5209 O O . VAL B 1 289 ? 1.772 3.107 -6.723 1 94.94 289 VAL B O 1
ATOM 5212 N N . ASP B 1 290 ? 0.038 3.666 -5.367 1 95.31 290 ASP B N 1
ATOM 5213 C CA . ASP B 1 290 ? 0.492 5.039 -5.156 1 95.31 290 ASP B CA 1
ATOM 5214 C C . ASP B 1 290 ? 0.658 5.336 -3.67 1 95.31 290 ASP B C 1
ATOM 5216 O O . ASP B 1 290 ? 0.115 4.625 -2.822 1 95.31 290 ASP B O 1
ATOM 5220 N N . ASP B 1 291 ? 1.49 6.34 -3.402 1 95.62 291 ASP B N 1
ATOM 5221 C CA . ASP B 1 291 ? 1.562 6.832 -2.031 1 95.62 291 ASP B CA 1
ATOM 5222 C C . ASP B 1 291 ? 0.246 7.484 -1.611 1 95.62 291 ASP B C 1
ATOM 5224 O O . ASP B 1 291 ? -0.507 7.973 -2.455 1 95.62 291 ASP B O 1
ATOM 5228 N N . GLU B 1 292 ? -0.007 7.465 -0.348 1 97.12 292 GLU B N 1
ATOM 5229 C CA . GLU B 1 292 ? -1.229 8.07 0.177 1 97.12 292 GLU B CA 1
ATOM 5230 C C . GLU B 1 292 ? -0.919 9.039 1.314 1 97.12 292 GLU B C 1
ATOM 5232 O O . GLU B 1 292 ? -0.904 10.258 1.112 1 97.12 292 GLU B O 1
ATOM 5237 N N . THR B 1 293 ? -0.634 8.523 2.5 1 97.75 293 THR B N 1
ATOM 5238 C CA . THR B 1 293 ? -0.44 9.359 3.682 1 97.75 293 THR B CA 1
ATOM 5239 C C . THR B 1 293 ? 1.042 9.648 3.902 1 97.75 293 THR B C 1
ATOM 5241 O O . THR B 1 293 ? 1.846 8.719 4.035 1 97.75 293 THR B O 1
ATOM 5244 N N . TRP B 1 294 ? 1.406 10.852 3.832 1 98.06 294 TRP B N 1
ATOM 5245 C CA . TRP B 1 294 ? 2.652 11.32 4.426 1 98.06 294 TRP B CA 1
ATOM 5246 C C . TRP B 1 294 ? 2.432 11.781 5.863 1 98.06 294 TRP B C 1
ATOM 5248 O O . TRP B 1 294 ? 1.716 12.75 6.109 1 98.06 294 TRP B O 1
ATOM 5258 N N . LEU B 1 295 ? 3.039 11.102 6.785 1 98.69 295 LEU B N 1
ATOM 5259 C CA . LEU B 1 295 ? 2.744 11.234 8.211 1 98.69 295 LEU B CA 1
ATOM 5260 C C . LEU B 1 295 ? 3.896 11.914 8.938 1 98.69 295 LEU B C 1
ATOM 5262 O O . LEU B 1 295 ? 5.062 11.57 8.727 1 98.69 295 LEU B O 1
ATOM 5266 N N . ARG B 1 296 ? 3.6 12.883 9.719 1 98.81 296 ARG B N 1
ATOM 5267 C CA . ARG B 1 296 ? 4.52 13.539 10.648 1 98.81 296 ARG B CA 1
ATOM 5268 C C . ARG B 1 296 ? 4.125 13.273 12.094 1 98.81 296 ARG B C 1
ATOM 5270 O O . ARG B 1 296 ? 3.033 13.648 12.523 1 98.81 296 ARG B O 1
ATOM 5277 N N . ILE B 1 297 ? 4.957 12.602 12.781 1 98.88 297 ILE B N 1
ATOM 5278 C CA . ILE B 1 297 ? 4.746 12.422 14.211 1 98.88 297 ILE B CA 1
ATOM 5279 C C . ILE B 1 297 ? 5.168 13.68 14.961 1 98.88 297 ILE B C 1
ATOM 5281 O O . ILE B 1 297 ? 6.344 14.055 14.953 1 98.88 297 ILE B O 1
ATOM 5285 N N . LEU B 1 298 ? 4.301 14.266 15.641 1 98.88 298 LEU B N 1
ATOM 5286 C CA . LEU B 1 298 ? 4.539 15.531 16.328 1 98.88 298 LEU B CA 1
ATOM 5287 C C . LEU B 1 298 ? 5.012 15.297 17.75 1 98.88 298 LEU B C 1
ATOM 5289 O O . LEU B 1 298 ? 5.754 16.109 18.312 1 98.88 298 LEU B O 1
ATOM 5293 N N . ASP B 1 299 ? 4.504 14.32 18.297 1 98.75 299 ASP B N 1
ATOM 5294 C CA . ASP B 1 299 ? 4.812 13.906 19.656 1 98.75 299 ASP B CA 1
ATOM 5295 C C . ASP B 1 299 ? 5.086 12.406 19.734 1 98.75 299 ASP B C 1
ATOM 5297 O O . ASP B 1 299 ? 4.156 11.602 19.875 1 98.75 299 ASP B O 1
ATOM 5301 N N . VAL B 1 300 ? 6.387 11.992 19.719 1 98.75 300 VAL B N 1
ATOM 5302 C CA . VAL B 1 300 ? 6.781 10.594 19.594 1 98.75 300 VAL B CA 1
ATOM 5303 C C . VAL B 1 300 ? 6.344 9.82 20.844 1 98.75 300 VAL B C 1
ATOM 5305 O O . VAL B 1 300 ? 5.719 8.758 20.719 1 98.75 300 VAL B O 1
ATOM 5308 N N . PRO B 1 301 ? 6.547 10.383 22.078 1 98.06 301 PRO B N 1
ATOM 5309 C CA . PRO B 1 301 ? 6.074 9.641 23.234 1 98.06 301 PRO B CA 1
ATOM 5310 C C . PRO B 1 301 ? 4.57 9.375 23.203 1 98.06 301 PRO B C 1
ATOM 5312 O O . PRO B 1 301 ? 4.133 8.25 23.438 1 98.06 301 PRO B O 1
ATOM 5315 N N . ALA B 1 302 ? 3.795 10.375 22.875 1 98.19 302 ALA B N 1
ATOM 5316 C CA . ALA B 1 302 ? 2.342 10.227 22.844 1 98.19 302 ALA B CA 1
ATOM 5317 C C . ALA B 1 302 ? 1.916 9.25 21.75 1 98.19 302 ALA B C 1
ATOM 5319 O O . ALA B 1 302 ? 1.004 8.445 21.953 1 98.19 302 ALA B O 1
ATOM 5320 N N . ALA B 1 303 ? 2.529 9.375 20.609 1 98.75 303 ALA B N 1
ATOM 5321 C CA . ALA B 1 303 ? 2.221 8.477 19.5 1 98.75 303 ALA B CA 1
ATOM 5322 C C . ALA B 1 303 ? 2.504 7.023 19.859 1 98.75 303 ALA B C 1
ATOM 5324 O O . ALA B 1 303 ? 1.677 6.145 19.625 1 98.75 303 ALA B O 1
ATOM 5325 N N . LEU B 1 304 ? 3.719 6.742 20.422 1 98.25 304 LEU B N 1
ATOM 5326 C CA . LEU B 1 304 ? 4.113 5.383 20.766 1 98.25 304 LEU B CA 1
ATOM 5327 C C . LEU B 1 304 ? 3.207 4.824 21.859 1 98.25 304 LEU B C 1
ATOM 5329 O O . LEU B 1 304 ? 2.91 3.627 21.875 1 98.25 304 LEU B O 1
ATOM 5333 N N . ALA B 1 305 ? 2.711 5.754 22.734 1 96.75 305 ALA B N 1
ATOM 5334 C CA . ALA B 1 305 ? 1.821 5.336 23.828 1 96.75 305 ALA B CA 1
ATOM 5335 C C . ALA B 1 305 ? 0.427 5.016 23.297 1 96.75 305 ALA B C 1
ATOM 5337 O O . ALA B 1 305 ? -0.288 4.191 23.859 1 96.75 305 ALA B O 1
ATOM 5338 N N . ALA B 1 306 ? 0.066 5.566 22.25 1 97.38 306 ALA B N 1
ATOM 5339 C CA . ALA B 1 306 ? -1.302 5.48 21.75 1 97.38 306 ALA B CA 1
ATOM 5340 C C . ALA B 1 306 ? -1.508 4.207 20.938 1 97.38 306 ALA B C 1
ATOM 5342 O O . ALA B 1 306 ? -2.641 3.756 20.75 1 97.38 306 ALA B O 1
ATOM 5343 N N . ARG B 1 307 ? -0.535 3.711 20.375 1 96.75 307 ARG B N 1
ATOM 5344 C CA . ARG B 1 307 ? -0.691 2.543 19.516 1 96.75 307 ARG B CA 1
ATOM 5345 C C . ARG B 1 307 ? -0.499 1.252 20.312 1 96.75 307 ARG B C 1
ATOM 5347 O O . ARG B 1 307 ? 0.168 1.247 21.344 1 96.75 307 ARG B O 1
ATOM 5354 N N . SER B 1 308 ? -1.042 0.143 19.859 1 96.31 308 SER B N 1
ATOM 5355 C CA . SER B 1 308 ? -0.827 -1.177 20.438 1 96.31 308 SER B CA 1
ATOM 5356 C C . SER B 1 308 ? 0.478 -1.794 19.953 1 96.31 308 SER B C 1
ATOM 5358 O O . SER B 1 308 ? 0.928 -1.503 18.844 1 96.31 308 SER B O 1
ATOM 5360 N N . TRP B 1 309 ? 1.116 -2.506 20.734 1 96.19 309 TRP B N 1
ATOM 5361 C CA . TRP B 1 309 ? 2.334 -3.24 20.406 1 96.19 309 TRP B CA 1
ATOM 5362 C C . TRP B 1 309 ? 2.154 -4.734 20.656 1 96.19 309 TRP B C 1
ATOM 5364 O O . TRP B 1 309 ? 1.538 -5.129 21.656 1 96.19 309 TRP B O 1
ATOM 5374 N N . GLU B 1 310 ? 2.646 -5.555 19.781 1 90.69 310 GLU B N 1
ATOM 5375 C CA . GLU B 1 310 ? 2.615 -7 19.984 1 90.69 310 GLU B CA 1
ATOM 5376 C C . GLU B 1 310 ? 3.697 -7.441 20.969 1 90.69 310 GLU B C 1
ATOM 5378 O O . GLU B 1 310 ? 4.746 -6.805 21.078 1 90.69 310 GLU B O 1
ATOM 5383 N N . PRO B 1 311 ? 3.402 -8.477 21.672 1 88.12 311 PRO B N 1
ATOM 5384 C CA . PRO B 1 311 ? 4.461 -9.031 22.516 1 88.12 311 PRO B CA 1
ATOM 5385 C C . PRO B 1 311 ? 5.695 -9.453 21.719 1 88.12 311 PRO B C 1
ATOM 5387 O O . PRO B 1 311 ? 5.578 -10.148 20.719 1 88.12 311 PRO B O 1
ATOM 5390 N N . ALA B 1 312 ? 6.773 -8.883 22.078 1 89.94 312 ALA B N 1
ATOM 5391 C CA . ALA B 1 312 ? 8.047 -9.18 21.422 1 89.94 312 ALA B CA 1
ATOM 5392 C C . ALA B 1 312 ? 9.219 -8.883 22.359 1 89.94 312 ALA B C 1
ATOM 5394 O O . ALA B 1 312 ? 9.039 -8.273 23.422 1 89.94 312 ALA B O 1
ATOM 5395 N N . GLU B 1 313 ? 10.398 -9.422 22.016 1 93.38 313 GLU B N 1
ATOM 5396 C CA . GLU B 1 313 ? 11.617 -9.07 22.75 1 93.38 313 GLU B CA 1
ATOM 5397 C C . GLU B 1 313 ? 11.891 -7.574 22.688 1 93.38 313 GLU B C 1
ATOM 5399 O O . GLU B 1 313 ? 11.617 -6.934 21.656 1 93.38 313 GLU B O 1
ATOM 5404 N N . PRO B 1 314 ? 12.453 -7.051 23.719 1 96.44 314 PRO B N 1
ATOM 5405 C CA . PRO B 1 314 ? 12.672 -5.605 23.781 1 96.44 314 PRO B CA 1
ATOM 5406 C C . PRO B 1 314 ? 13.602 -5.102 22.688 1 96.44 314 PRO B C 1
ATOM 5408 O O . PRO B 1 314 ? 14.562 -5.789 22.328 1 96.44 314 PRO B O 1
ATOM 5411 N N . VAL B 1 315 ? 13.352 -3.969 22.234 1 98 315 VAL B N 1
ATOM 5412 C CA . VAL B 1 315 ? 14.18 -3.277 21.25 1 98 315 VAL B CA 1
ATOM 5413 C C . VAL B 1 315 ? 14.234 -1.788 21.578 1 98 315 VAL B C 1
ATOM 5415 O O . VAL B 1 315 ? 13.234 -1.195 21.984 1 98 315 VAL B O 1
ATOM 5418 N N . THR B 1 316 ? 15.414 -1.253 21.469 1 98.38 316 THR B N 1
ATOM 5419 C CA . THR B 1 316 ? 15.578 0.184 21.672 1 98.38 316 THR B CA 1
ATOM 5420 C C . THR B 1 316 ? 15.773 0.89 20.328 1 98.38 316 THR B C 1
ATOM 5422 O O . THR B 1 316 ? 16.453 0.373 19.438 1 98.38 316 THR B O 1
ATOM 5425 N N . ILE B 1 317 ? 15.195 2.074 20.203 1 98.62 317 ILE B N 1
ATOM 5426 C CA . ILE B 1 317 ? 15.258 2.848 18.969 1 98.62 317 ILE B CA 1
ATOM 5427 C C . ILE B 1 317 ? 15.656 4.289 19.281 1 98.62 317 ILE B C 1
ATOM 5429 O O . ILE B 1 317 ? 14.969 4.977 20.047 1 98.62 317 ILE B O 1
ATOM 5433 N N . ALA B 1 318 ? 16.75 4.691 18.766 1 98.81 318 ALA B N 1
ATOM 5434 C CA . ALA B 1 318 ? 17.094 6.113 18.781 1 98.81 318 ALA B CA 1
ATOM 5435 C C . ALA B 1 318 ? 16.344 6.875 17.703 1 98.81 318 ALA B C 1
ATOM 5437 O O . ALA B 1 318 ? 16.438 6.535 16.516 1 98.81 318 ALA B O 1
ATOM 5438 N N . VAL B 1 319 ? 15.594 7.871 18.078 1 98.75 319 VAL B N 1
ATOM 5439 C CA . VAL B 1 319 ? 14.836 8.68 17.125 1 98.75 319 VAL B CA 1
ATOM 5440 C C . VAL B 1 319 ? 15.43 10.086 17.047 1 98.75 319 VAL B C 1
ATOM 5442 O O . VAL B 1 319 ? 15.656 10.719 18.078 1 98.75 319 VAL B O 1
ATOM 5445 N N . HIS B 1 320 ? 15.672 10.531 15.844 1 98.44 320 HIS B N 1
ATOM 5446 C CA . HIS B 1 320 ? 16.203 11.859 15.578 1 98.44 320 HIS B CA 1
ATOM 5447 C C . HIS B 1 320 ? 15.156 12.75 14.922 1 98.44 320 HIS B C 1
ATOM 5449 O O . HIS B 1 320 ? 14.586 12.391 13.891 1 98.44 320 HIS B O 1
ATOM 5455 N N . ASP B 1 321 ? 14.914 13.852 15.539 1 98.12 321 ASP B N 1
ATOM 5456 C CA . ASP B 1 321 ? 14.016 14.859 14.977 1 98.12 321 ASP B CA 1
ATOM 5457 C C . ASP B 1 321 ? 14.656 16.25 15.016 1 98.12 321 ASP B C 1
ATOM 5459 O O . ASP B 1 321 ? 14.594 16.938 16.031 1 98.12 321 ASP B O 1
ATOM 5463 N N . GLY B 1 322 ? 15.18 16.625 13.891 1 95.5 322 GLY B N 1
ATOM 5464 C CA . GLY B 1 322 ? 15.898 17.891 13.812 1 95.5 322 GLY B CA 1
ATOM 5465 C C . GLY B 1 322 ? 14.992 19.094 13.906 1 95.5 322 GLY B C 1
ATOM 5466 O O . GLY B 1 322 ? 15.445 20.203 14.211 1 95.5 322 GLY B O 1
ATOM 5467 N N . LEU B 1 323 ? 13.688 18.984 13.758 1 96.88 323 LEU B N 1
ATOM 5468 C CA . LEU B 1 323 ? 12.766 20.125 13.742 1 96.88 323 LEU B CA 1
ATOM 5469 C C . LEU B 1 323 ? 12.016 20.234 15.062 1 96.88 323 LEU B C 1
ATOM 5471 O O . LEU B 1 323 ? 11.633 21.328 15.477 1 96.88 323 LEU B O 1
ATOM 5475 N N . LEU B 1 324 ? 11.789 19.109 15.695 1 97.88 324 LEU B N 1
ATOM 5476 C CA . LEU B 1 324 ? 11.156 19.062 17.016 1 97.88 324 LEU B CA 1
ATOM 5477 C C . LEU B 1 324 ? 12.031 18.297 18 1 97.88 324 LEU B C 1
ATOM 5479 O O . LEU B 1 324 ? 11.797 17.109 18.25 1 97.88 324 LEU B O 1
ATOM 5483 N N . PRO B 1 325 ? 12.852 18.953 18.672 1 96.81 325 PRO B N 1
ATOM 5484 C CA . PRO B 1 325 ? 13.867 18.297 19.5 1 96.81 325 PRO B CA 1
ATOM 5485 C C . PRO B 1 325 ? 13.266 17.5 20.656 1 96.81 325 PRO B C 1
ATOM 5487 O O . PRO B 1 325 ? 13.914 16.594 21.188 1 96.81 325 PRO B O 1
ATOM 5490 N N . ALA B 1 326 ? 12.109 17.922 21.016 1 97.06 326 ALA B N 1
ATOM 5491 C CA . ALA B 1 326 ? 11.445 17.203 22.094 1 97.06 326 ALA B CA 1
ATOM 5492 C C . ALA B 1 326 ? 11.258 15.727 21.719 1 97.06 326 ALA B C 1
ATOM 5494 O O . ALA B 1 326 ? 11.07 14.883 22.609 1 97.06 326 ALA B O 1
ATOM 5495 N N . ASN B 1 327 ? 11.273 15.367 20.516 1 98.19 327 ASN B N 1
ATOM 5496 C CA . ASN B 1 327 ? 11.102 14 20.031 1 98.19 327 ASN B CA 1
ATOM 5497 C C . ASN B 1 327 ? 12.414 13.227 20.062 1 98.19 327 ASN B C 1
ATOM 5499 O O . ASN B 1 327 ? 12.414 12 19.969 1 98.19 327 ASN B O 1
ATOM 5503 N N . ASP B 1 328 ? 13.57 13.906 20.094 1 98 328 ASP B N 1
ATOM 5504 C CA . ASP B 1 328 ? 14.859 13.227 20.172 1 98 328 ASP B CA 1
ATOM 5505 C C . ASP B 1 328 ? 14.945 12.352 21.422 1 98 328 ASP B C 1
ATOM 5507 O O . ASP B 1 328 ? 14.648 12.812 22.531 1 98 328 ASP B O 1
ATOM 5511 N N . GLY B 1 329 ? 15.305 11.133 21.219 1 98.38 329 GLY B N 1
ATOM 5512 C CA . GLY B 1 329 ? 1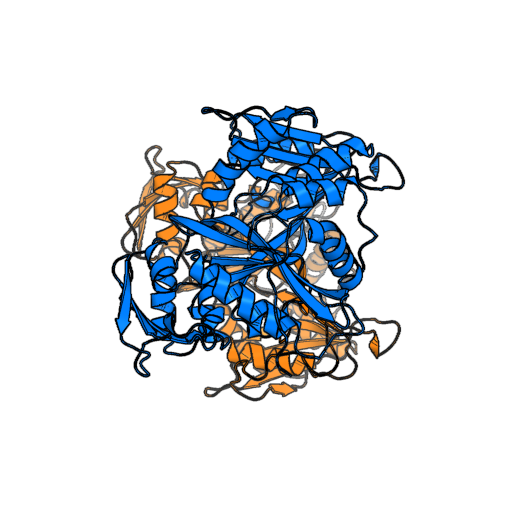5.422 10.266 22.375 1 98.38 329 GLY B CA 1
ATOM 5513 C C . GLY B 1 329 ? 15.578 8.797 22.016 1 98.38 329 GLY B C 1
ATOM 5514 O O . GLY B 1 329 ? 15.625 8.445 20.828 1 98.38 329 GLY B O 1
ATOM 5515 N N . THR B 1 330 ? 15.836 8.055 23.016 1 98.69 330 THR B N 1
ATOM 5516 C CA . THR B 1 330 ? 15.859 6.598 22.906 1 98.69 330 THR B CA 1
ATOM 5517 C C . THR B 1 330 ? 14.586 5.988 23.5 1 98.69 330 THR B C 1
ATOM 5519 O O . THR B 1 330 ? 14.219 6.293 24.641 1 98.69 330 THR B O 1
ATOM 5522 N N . TYR B 1 331 ? 13.969 5.297 22.719 1 98.62 331 TYR B N 1
ATOM 5523 C CA . TYR B 1 331 ? 12.703 4.684 23.094 1 98.62 331 TYR B CA 1
ATOM 5524 C C . TYR B 1 331 ? 12.828 3.164 23.156 1 98.62 331 TYR B C 1
ATOM 5526 O O . TYR B 1 331 ? 13.508 2.555 22.328 1 98.62 331 TYR B O 1
ATOM 5534 N N . ARG B 1 332 ? 12.219 2.58 24.125 1 98 332 ARG B N 1
ATOM 5535 C CA . ARG B 1 332 ? 12.203 1.134 24.312 1 98 332 ARG B CA 1
ATOM 5536 C C . ARG B 1 332 ? 10.812 0.56 24.047 1 98 332 ARG B C 1
ATOM 5538 O O . ARG B 1 332 ? 9.82 1.076 24.562 1 98 332 ARG B O 1
ATOM 5545 N N . ILE B 1 333 ? 10.68 -0.333 23.172 1 97.38 333 ILE B N 1
ATOM 5546 C CA . ILE B 1 333 ? 9.461 -1.095 22.922 1 97.38 333 ILE B CA 1
ATOM 5547 C C . ILE B 1 333 ? 9.602 -2.5 23.5 1 97.38 333 ILE B C 1
ATOM 5549 O O . ILE B 1 333 ? 10.461 -3.271 23.062 1 97.38 333 ILE B O 1
ATOM 5553 N N . ALA B 1 334 ? 8.836 -2.824 24.469 1 93.25 334 ALA B N 1
ATOM 5554 C CA . ALA B 1 334 ? 8.914 -4.105 25.172 1 93.25 334 ALA B CA 1
ATOM 5555 C C . ALA B 1 334 ? 7.57 -4.473 25.781 1 93.25 334 ALA B C 1
ATOM 5557 O O . ALA B 1 334 ? 6.887 -3.619 26.359 1 93.25 334 ALA B O 1
ATOM 5558 N N . ASP B 1 335 ? 7.18 -5.738 25.656 1 85.62 335 ASP B N 1
ATOM 5559 C CA . ASP B 1 335 ? 6.055 -6.34 26.375 1 85.62 335 ASP B CA 1
ATOM 5560 C C . ASP B 1 335 ? 4.77 -5.555 26.141 1 85.62 335 ASP B C 1
ATOM 5562 O O . ASP B 1 335 ? 4.059 -5.207 27.078 1 85.62 335 ASP B O 1
ATOM 5566 N N . GLY B 1 336 ? 4.602 -5.086 24.891 1 88.19 336 GLY B N 1
ATOM 5567 C CA . GLY B 1 336 ? 3.342 -4.473 24.516 1 88.19 336 GLY B CA 1
ATOM 5568 C C . GLY B 1 336 ? 3.277 -2.992 24.828 1 88.19 336 GLY B C 1
ATOM 5569 O O . GLY B 1 336 ? 2.205 -2.387 24.766 1 88.19 336 GLY B O 1
ATOM 5570 N N . ALA B 1 337 ? 4.449 -2.41 25.266 1 92.62 337 ALA B N 1
ATOM 5571 C CA . ALA B 1 337 ? 4.465 -0.985 25.578 1 92.62 337 ALA B CA 1
ATOM 5572 C C . ALA B 1 337 ? 5.688 -0.301 24.984 1 92.62 337 ALA B C 1
ATOM 5574 O O . ALA B 1 337 ? 6.656 -0.966 24.609 1 92.62 337 ALA B O 1
ATOM 5575 N N . ALA B 1 338 ? 5.566 0.977 24.891 1 96.62 338 ALA B N 1
ATOM 5576 C CA . ALA B 1 338 ? 6.676 1.804 24.422 1 96.62 338 ALA B CA 1
ATOM 5577 C C . ALA B 1 338 ? 6.883 3.012 25.328 1 96.62 338 ALA B C 1
ATOM 5579 O O . ALA B 1 338 ? 5.918 3.625 25.797 1 96.62 338 ALA B O 1
ATOM 5580 N N . GLU B 1 339 ? 8.164 3.303 25.656 1 96 339 GLU B N 1
ATOM 5581 C CA . GLU B 1 339 ? 8.477 4.422 26.531 1 96 339 GLU B CA 1
ATOM 5582 C C . GLU B 1 339 ? 9.812 5.059 26.172 1 96 339 GLU B C 1
ATOM 5584 O O . GLU B 1 339 ? 10.703 4.391 25.641 1 96 339 GLU B O 1
ATOM 5589 N N . ARG B 1 340 ? 9.891 6.273 26.469 1 97.62 340 ARG B N 1
ATOM 5590 C CA . ARG B 1 340 ? 11.172 6.973 26.375 1 97.62 340 ARG B CA 1
ATOM 5591 C C . ARG B 1 340 ? 12.078 6.613 27.547 1 97.62 340 ARG B C 1
ATOM 5593 O O . ARG B 1 340 ? 11.672 6.711 28.703 1 97.62 340 ARG B O 1
ATOM 5600 N N . ILE B 1 341 ? 13.312 6.328 27.219 1 97.62 341 ILE B N 1
ATOM 5601 C CA . ILE B 1 341 ? 14.156 5.879 28.328 1 97.62 341 ILE B CA 1
ATOM 5602 C C . ILE B 1 341 ? 15.344 6.828 28.484 1 97.62 341 ILE B C 1
ATOM 5604 O O . ILE B 1 341 ? 16.172 6.648 29.375 1 97.62 341 ILE B O 1
ATOM 5608 N N . GLY B 1 342 ? 15.484 7.762 27.625 1 97.38 342 GLY B N 1
ATOM 5609 C CA . GLY B 1 342 ? 16.562 8.727 27.766 1 97.38 342 GLY B CA 1
ATOM 5610 C C . GLY B 1 342 ? 16.844 9.492 26.484 1 97.38 342 GLY B C 1
ATOM 5611 O O . GLY B 1 342 ? 16.047 9.445 25.547 1 97.38 342 GLY B O 1
ATOM 5612 N N . PRO B 1 343 ? 17.891 10.273 26.531 1 97.25 343 PRO B N 1
ATOM 5613 C CA . PRO B 1 343 ? 18.328 10.969 25.328 1 97.25 343 PRO B CA 1
ATOM 5614 C C . PRO B 1 343 ? 18.797 10.016 24.234 1 97.25 343 PRO B C 1
ATOM 5616 O O . PRO B 1 343 ? 18.875 8.805 24.453 1 97.25 343 PRO B O 1
ATOM 5619 N N . VAL B 1 344 ? 19.016 10.562 23.156 1 96.5 344 VAL B N 1
ATOM 5620 C CA . VAL B 1 344 ? 19.5 9.773 22.031 1 96.5 344 VAL B CA 1
ATOM 5621 C C . VAL B 1 344 ? 20.797 9.062 22.422 1 96.5 344 VAL B C 1
ATOM 5623 O O . VAL B 1 344 ? 21.703 9.672 22.969 1 96.5 344 VAL B O 1
ATOM 5626 N N . SER B 1 345 ? 20.766 7.785 22.141 1 94.69 345 SER B N 1
ATOM 5627 C CA . SER B 1 345 ? 21.938 6.969 22.453 1 94.69 345 SER B CA 1
ATOM 5628 C C . SER B 1 345 ? 22.484 6.297 21.203 1 94.69 345 SER B C 1
ATOM 5630 O O . SER B 1 345 ? 21.734 5.719 20.422 1 94.69 345 SER B O 1
ATOM 5632 N N . GLU B 1 346 ? 23.766 6.281 21.109 1 91.38 346 GLU B N 1
ATOM 5633 C CA . GLU B 1 346 ? 24.438 5.602 20.016 1 91.38 346 GLU B CA 1
ATOM 5634 C C . GLU B 1 346 ? 24.422 4.09 20.203 1 91.38 346 GLU B C 1
ATOM 5636 O O . GLU B 1 346 ? 24.703 3.336 19.266 1 91.38 346 GLU B O 1
ATOM 5641 N N . THR B 1 347 ? 24.031 3.621 21.328 1 94.69 347 THR B N 1
ATOM 5642 C CA . THR B 1 347 ? 24.062 2.193 21.625 1 94.69 347 THR B CA 1
ATOM 5643 C C . THR B 1 347 ? 22.672 1.573 21.453 1 94.69 347 THR B C 1
ATOM 5645 O O . THR B 1 347 ? 22.484 0.385 21.719 1 94.69 347 THR B O 1
ATOM 5648 N N . ALA B 1 348 ? 21.719 2.447 21.078 1 97.94 348 ALA B N 1
ATOM 5649 C CA . ALA B 1 348 ? 20.406 1.89 20.797 1 97.94 348 ALA B CA 1
ATOM 5650 C C . ALA B 1 348 ? 20.484 0.797 19.734 1 97.94 348 ALA B C 1
ATOM 5652 O O . ALA B 1 348 ? 21.344 0.846 18.859 1 97.94 348 ALA B O 1
ATOM 5653 N N . ASP B 1 349 ? 19.609 -0.241 19.812 1 98.38 349 ASP B N 1
ATOM 5654 C CA . ASP B 1 349 ? 19.594 -1.346 18.859 1 98.38 349 ASP B CA 1
ATOM 5655 C C . ASP B 1 349 ? 19.391 -0.837 17.422 1 98.38 349 ASP B C 1
ATOM 5657 O O . ASP B 1 349 ? 19.984 -1.371 16.484 1 98.38 349 ASP B O 1
ATOM 5661 N N . LEU B 1 350 ? 18.5 0.152 17.328 1 98.62 350 LEU B N 1
ATOM 5662 C CA . LEU B 1 350 ? 18.125 0.744 16.047 1 98.62 350 LEU B CA 1
ATOM 5663 C C . LEU B 1 350 ? 18.141 2.268 16.125 1 98.62 350 LEU B C 1
ATOM 5665 O O . LEU B 1 350 ? 18.109 2.838 17.219 1 98.62 350 LEU B O 1
ATOM 5669 N N . SER B 1 351 ? 18.266 2.875 14.992 1 98.56 351 SER B N 1
ATOM 5670 C CA . SER B 1 351 ? 18.234 4.332 14.883 1 98.56 351 SER B CA 1
ATOM 5671 C C . SER B 1 351 ? 17.5 4.77 13.609 1 98.56 351 SER B C 1
ATOM 5673 O O . SER B 1 351 ? 17.656 4.148 12.562 1 98.56 351 SER B O 1
ATOM 5675 N N . CYS B 1 352 ? 16.734 5.785 13.734 1 98.31 352 CYS B N 1
ATOM 5676 C CA . CYS B 1 352 ? 16.047 6.332 12.562 1 98.31 352 CYS B CA 1
ATOM 5677 C C . CYS B 1 352 ? 15.656 7.789 12.797 1 98.31 352 CYS B C 1
ATOM 5679 O O . CYS B 1 352 ? 15.734 8.281 13.922 1 98.31 352 CYS B O 1
ATOM 5681 N N . THR B 1 353 ? 15.328 8.461 11.766 1 98.25 353 THR B N 1
ATOM 5682 C CA . THR B 1 353 ? 14.703 9.773 11.852 1 98.25 353 THR B CA 1
ATOM 5683 C C . THR B 1 353 ? 13.219 9.648 12.172 1 98.25 353 THR B C 1
ATOM 5685 O O . THR B 1 353 ? 12.656 8.555 12.102 1 98.25 353 THR B O 1
ATOM 5688 N N . VAL B 1 354 ? 12.617 10.758 12.516 1 98.56 354 VAL B N 1
ATOM 5689 C CA . VAL B 1 354 ? 11.188 10.766 12.797 1 98.56 354 VAL B CA 1
ATOM 5690 C C . VAL B 1 354 ? 10.406 10.383 11.547 1 98.56 354 VAL B C 1
ATOM 5692 O O . VAL B 1 354 ? 9.359 9.734 11.625 1 98.56 354 VAL B O 1
ATOM 5695 N N . ALA B 1 355 ? 10.883 10.789 10.336 1 97.94 355 ALA B N 1
ATOM 5696 C CA . ALA B 1 355 ? 10.273 10.367 9.07 1 97.94 355 ALA B CA 1
ATOM 5697 C C . ALA B 1 355 ? 10.336 8.852 8.906 1 97.94 355 ALA B C 1
ATOM 5699 O O . ALA B 1 355 ? 9.352 8.227 8.5 1 97.94 355 ALA B O 1
ATOM 5700 N N . GLY B 1 356 ? 11.523 8.289 9.234 1 98.19 356 GLY B N 1
ATOM 5701 C CA . GLY B 1 356 ? 11.664 6.844 9.195 1 98.19 356 GLY B CA 1
ATOM 5702 C C . GLY B 1 356 ? 10.711 6.125 10.133 1 98.19 356 GLY B C 1
ATOM 5703 O O . GLY B 1 356 ? 10.125 5.105 9.773 1 98.19 356 GLY B O 1
ATOM 5704 N N . LEU B 1 357 ? 10.57 6.668 11.336 1 98.81 357 LEU B N 1
ATOM 5705 C CA . LEU B 1 357 ? 9.641 6.086 12.297 1 98.81 357 LEU B CA 1
ATOM 5706 C C . LEU B 1 357 ? 8.211 6.148 11.773 1 98.81 357 LEU B C 1
ATOM 5708 O O . LEU B 1 357 ? 7.449 5.188 11.914 1 98.81 357 LEU B O 1
ATOM 5712 N N . ALA B 1 358 ? 7.84 7.25 11.156 1 98.69 358 ALA B N 1
ATOM 5713 C CA . ALA B 1 358 ? 6.496 7.441 10.617 1 98.69 358 ALA B CA 1
ATOM 5714 C C . ALA B 1 358 ? 6.172 6.379 9.57 1 98.69 358 ALA B C 1
ATOM 5716 O O . ALA B 1 358 ? 5.027 5.93 9.461 1 98.69 358 ALA B O 1
ATOM 5717 N N . MET B 1 359 ? 7.188 5.934 8.781 1 98.5 359 MET B N 1
ATOM 5718 C CA . MET B 1 359 ? 7.008 4.961 7.707 1 98.5 359 MET B CA 1
ATOM 5719 C C . MET B 1 359 ? 6.594 3.605 8.266 1 98.5 359 MET B C 1
ATOM 5721 O O . MET B 1 359 ? 5.906 2.836 7.594 1 98.5 359 MET B O 1
ATOM 5725 N N . ALA B 1 360 ? 6.945 3.307 9.516 1 98.62 360 ALA B N 1
ATOM 5726 C CA . ALA B 1 360 ? 6.656 2.012 10.125 1 98.62 360 ALA B CA 1
ATOM 5727 C C . ALA B 1 360 ? 5.48 2.113 11.094 1 98.62 360 ALA B C 1
ATOM 5729 O O . ALA B 1 360 ? 4.891 1.098 11.469 1 98.62 360 ALA B O 1
ATOM 5730 N N . TYR B 1 361 ? 5.152 3.287 11.516 1 98.75 361 TYR B N 1
ATOM 5731 C CA . TYR B 1 361 ? 4.312 3.539 12.688 1 98.75 361 TYR B CA 1
ATOM 5732 C C . TYR B 1 361 ? 2.932 2.924 12.508 1 98.75 361 TYR B C 1
ATOM 5734 O O . TYR B 1 361 ? 2.412 2.277 13.422 1 98.75 361 TYR B O 1
ATOM 5742 N N . LEU B 1 362 ? 2.367 3.127 11.312 1 98.75 362 LEU B N 1
ATOM 5743 C CA . LEU B 1 362 ? 1.003 2.658 11.086 1 98.75 362 LEU B CA 1
ATOM 5744 C C . LEU B 1 362 ? 0.997 1.208 10.617 1 98.75 362 LEU B C 1
ATOM 5746 O O . LEU B 1 362 ? -0.062 0.58 10.539 1 98.75 362 LEU B O 1
ATOM 5750 N N . GLY B 1 363 ? 2.135 0.676 10.188 1 97.62 363 GLY B N 1
ATOM 5751 C CA . GLY B 1 363 ? 2.203 -0.735 9.844 1 97.62 363 GLY B CA 1
ATOM 5752 C C . GLY B 1 363 ? 2.354 -0.978 8.352 1 97.62 363 GLY B C 1
ATOM 5753 O O . GLY B 1 363 ? 2.258 -2.117 7.895 1 97.62 363 GLY B O 1
ATOM 5754 N N . ASP B 1 364 ? 2.607 0.053 7.508 1 97.56 364 ASP B N 1
ATOM 5755 C CA . ASP B 1 364 ? 2.768 -0.132 6.066 1 97.56 364 ASP B CA 1
ATOM 5756 C C . ASP B 1 364 ? 4.094 -0.818 5.746 1 97.56 364 ASP B C 1
ATOM 5758 O O . ASP B 1 364 ? 4.145 -1.713 4.898 1 97.56 364 ASP B O 1
ATOM 5762 N N . ARG B 1 365 ? 5.18 -0.309 6.438 1 97.88 365 ARG B N 1
ATOM 5763 C CA . ARG B 1 365 ? 6.516 -0.864 6.23 1 97.88 365 ARG B CA 1
ATOM 5764 C C . ARG B 1 365 ? 7.016 -1.568 7.484 1 97.88 365 ARG B C 1
ATOM 5766 O O . ARG B 1 365 ? 6.793 -1.094 8.602 1 97.88 365 ARG B O 1
ATOM 5773 N N . ARG B 1 366 ? 7.742 -2.602 7.332 1 97 366 ARG B N 1
ATOM 5774 C CA . ARG B 1 366 ? 8.391 -3.281 8.445 1 97 366 ARG B CA 1
ATOM 5775 C C . ARG B 1 366 ? 9.727 -2.627 8.789 1 97 366 ARG B C 1
ATOM 5777 O O . ARG B 1 366 ? 10.469 -2.219 7.891 1 97 366 ARG B O 1
ATOM 5784 N N . PRO B 1 367 ? 10.117 -2.602 10.062 1 98.12 367 PRO B N 1
ATOM 5785 C CA . PRO B 1 367 ? 11.422 -2.084 10.461 1 98.12 367 PRO B CA 1
ATOM 5786 C C . PRO B 1 367 ? 12.578 -2.779 9.734 1 98.12 367 PRO B C 1
ATOM 5788 O O . PRO B 1 367 ? 13.531 -2.121 9.312 1 98.12 367 PRO B O 1
ATOM 5791 N N . SER B 1 368 ? 12.484 -4.082 9.516 1 97.12 368 SER B N 1
ATOM 5792 C CA . SER B 1 368 ? 13.562 -4.812 8.852 1 97.12 368 SER B CA 1
ATOM 5793 C C . SER B 1 368 ? 13.711 -4.363 7.398 1 97.12 368 SER B C 1
ATOM 5795 O O . SER B 1 368 ? 14.82 -4.328 6.867 1 97.12 368 SER B O 1
ATOM 5797 N N . GLU B 1 369 ? 12.562 -4.062 6.793 1 96.56 369 GLU B N 1
ATOM 5798 C CA . GLU B 1 369 ? 12.578 -3.547 5.426 1 96.56 369 GLU B CA 1
ATOM 5799 C C . GLU B 1 369 ? 13.227 -2.168 5.363 1 96.56 369 GLU B C 1
ATOM 5801 O O . GLU B 1 369 ? 14.016 -1.89 4.461 1 96.56 369 GLU B O 1
ATOM 5806 N N . LEU B 1 370 ? 12.938 -1.362 6.281 1 98.12 370 LEU B N 1
ATOM 5807 C CA . LEU B 1 370 ? 13.508 -0.022 6.34 1 98.12 370 LEU B CA 1
ATOM 5808 C C . LEU B 1 370 ? 15 -0.081 6.676 1 98.12 370 LEU B C 1
ATOM 5810 O O . LEU B 1 370 ? 15.781 0.737 6.188 1 98.12 370 LEU B O 1
ATOM 5814 N N . LEU B 1 371 ? 15.336 -0.987 7.504 1 97.62 371 LEU B N 1
ATOM 5815 C CA . LEU B 1 371 ? 16.75 -1.224 7.809 1 97.62 371 LEU B CA 1
ATOM 5816 C C . LEU B 1 371 ? 17.5 -1.696 6.57 1 97.62 371 LEU B C 1
ATOM 5818 O O . LEU B 1 371 ? 18.562 -1.156 6.234 1 97.62 371 LEU B O 1
ATOM 5822 N N . ALA B 1 372 ? 16.953 -2.611 5.879 1 96.19 372 ALA B N 1
ATOM 5823 C CA . ALA B 1 372 ? 17.594 -3.209 4.703 1 96.19 372 ALA B CA 1
ATOM 5824 C C . ALA B 1 372 ? 17.75 -2.184 3.584 1 96.19 372 ALA B C 1
ATOM 5826 O O . ALA B 1 372 ? 18.609 -2.33 2.717 1 96.19 372 ALA B O 1
ATOM 5827 N N . THR B 1 373 ? 16.906 -1.133 3.564 1 97 373 THR B N 1
ATOM 5828 C CA . THR B 1 373 ? 16.922 -0.159 2.479 1 97 373 THR B CA 1
ATOM 5829 C C . THR B 1 373 ? 17.594 1.139 2.924 1 97 373 THR B C 1
ATOM 5831 O O . THR B 1 373 ? 17.609 2.121 2.178 1 97 373 THR B O 1
ATOM 5834 N N . GLY B 1 374 ? 18.016 1.166 4.16 1 96.44 374 GLY B N 1
ATOM 5835 C CA . GLY B 1 374 ? 18.859 2.268 4.605 1 96.44 374 GLY B CA 1
ATOM 5836 C C . GLY B 1 374 ? 18.078 3.377 5.285 1 96.44 374 GLY B C 1
ATOM 5837 O O . GLY B 1 374 ? 18.656 4.398 5.672 1 96.44 374 GLY B O 1
ATOM 5838 N N . TRP B 1 375 ? 16.812 3.27 5.469 1 97.31 375 TRP B N 1
ATOM 5839 C CA . TRP B 1 375 ? 16 4.273 6.16 1 97.31 375 TRP B CA 1
ATOM 5840 C C . TRP B 1 375 ? 16.219 4.199 7.668 1 97.31 375 TRP B C 1
ATOM 5842 O O . TRP B 1 375 ? 16.047 5.199 8.375 1 97.31 375 TRP B O 1
ATOM 5852 N N . TRP B 1 376 ? 16.438 2.996 8.164 1 97.94 376 TRP B N 1
ATOM 5853 C CA . TRP B 1 376 ? 16.844 2.75 9.539 1 97.94 376 TRP B CA 1
ATOM 5854 C C . TRP B 1 376 ? 18.281 2.23 9.594 1 97.94 376 TRP B C 1
ATOM 5856 O O . TRP B 1 376 ? 18.812 1.772 8.586 1 97.94 376 TRP B O 1
ATOM 5866 N N . GLN B 1 377 ? 18.922 2.389 10.703 1 97.69 377 GLN B N 1
ATOM 5867 C CA . GLN B 1 377 ? 20.234 1.84 10.961 1 97.69 377 GLN B CA 1
ATOM 5868 C C . GLN B 1 377 ? 20.234 0.936 12.195 1 97.69 377 GLN B C 1
ATOM 5870 O O . GLN B 1 377 ? 19.391 1.107 13.086 1 97.69 377 GLN B O 1
ATOM 5875 N N . GLY B 1 378 ? 21.156 -0.016 12.188 1 97.38 378 GLY B N 1
ATOM 5876 C CA . GLY B 1 378 ? 21.281 -0.856 13.367 1 97.38 378 GLY B CA 1
ATOM 5877 C C . GLY B 1 378 ? 21.469 -2.324 13.031 1 97.38 378 GLY B C 1
ATOM 5878 O O . GLY B 1 378 ? 21.922 -2.668 11.938 1 97.38 378 GLY B O 1
ATOM 5879 N N . ASP B 1 379 ? 21.219 -3.143 13.961 1 95 379 ASP B N 1
ATOM 5880 C CA . ASP B 1 379 ? 21.422 -4.586 13.898 1 95 379 ASP B CA 1
ATOM 5881 C C . ASP B 1 379 ? 20.25 -5.273 13.188 1 95 379 ASP B C 1
ATOM 5883 O O . ASP B 1 379 ? 19.094 -5.086 13.57 1 95 379 ASP B O 1
ATOM 5887 N N . PRO B 1 380 ? 20.594 -6.094 12.219 1 93.94 380 PRO B N 1
ATOM 5888 C CA . PRO B 1 380 ? 19.531 -6.816 11.523 1 93.94 380 PRO B CA 1
ATOM 5889 C C . PRO B 1 380 ? 18.672 -7.66 12.461 1 93.94 380 PRO B C 1
ATOM 5891 O O . PRO B 1 380 ? 17.469 -7.773 12.266 1 93.94 380 PRO B O 1
ATOM 5894 N N . ALA B 1 381 ? 19.281 -8.234 13.438 1 95.25 381 ALA B N 1
ATOM 5895 C CA . ALA B 1 381 ? 18.531 -9.039 14.391 1 95.25 381 ALA B CA 1
ATOM 5896 C C . ALA B 1 381 ? 17.531 -8.188 15.156 1 95.25 381 ALA B C 1
ATOM 5898 O O . ALA B 1 381 ? 16.406 -8.617 15.43 1 95.25 381 ALA B O 1
ATOM 5899 N N . ALA B 1 382 ? 17.922 -6.965 15.539 1 97.25 382 ALA B N 1
ATOM 5900 C CA . ALA B 1 382 ? 17.016 -6.031 16.203 1 97.25 382 ALA B CA 1
ATOM 5901 C C . ALA B 1 382 ? 15.875 -5.633 15.266 1 97.25 382 ALA B C 1
ATOM 5903 O O . ALA B 1 382 ? 14.75 -5.414 15.719 1 97.25 382 ALA B O 1
ATOM 5904 N N . GLY B 1 383 ? 16.203 -5.531 13.953 1 96.81 383 GLY B N 1
ATOM 5905 C CA . GLY B 1 383 ? 15.172 -5.258 12.969 1 96.81 383 GLY B CA 1
ATOM 5906 C C . GLY B 1 383 ? 14.07 -6.297 12.961 1 96.81 383 GLY B C 1
ATOM 5907 O O . GLY B 1 383 ? 12.891 -5.953 12.914 1 96.81 383 GLY B O 1
ATOM 5908 N N . ARG B 1 384 ? 14.438 -7.516 13.07 1 93.62 384 ARG B N 1
ATOM 5909 C CA . ARG B 1 384 ? 13.469 -8.609 13.07 1 93.62 384 ARG B CA 1
ATOM 5910 C C . ARG B 1 384 ? 12.641 -8.602 14.352 1 93.62 384 ARG B C 1
ATOM 5912 O O . ARG B 1 384 ? 11.438 -8.883 14.32 1 93.62 384 ARG B O 1
ATOM 5919 N N . ARG B 1 385 ? 13.289 -8.273 15.5 1 94.44 385 ARG B N 1
ATOM 5920 C CA . ARG B 1 385 ? 12.547 -8.117 16.75 1 94.44 385 ARG B CA 1
ATOM 5921 C C . ARG B 1 385 ? 11.531 -6.98 16.641 1 94.44 385 ARG B C 1
ATOM 5923 O O . ARG B 1 385 ? 10.391 -7.113 17.094 1 94.44 385 ARG B O 1
ATOM 5930 N N . ALA B 1 386 ? 11.969 -5.945 16.016 1 97.25 386 ALA B N 1
ATOM 5931 C CA . ALA B 1 386 ? 11.086 -4.797 15.836 1 97.25 386 ALA B CA 1
ATOM 5932 C C . ALA B 1 386 ? 9.906 -5.148 14.938 1 97.25 386 ALA B C 1
ATOM 5934 O O . ALA B 1 386 ? 8.789 -4.672 15.156 1 97.25 386 ALA B O 1
ATOM 5935 N N . ASP B 1 387 ? 10.156 -5.992 13.898 1 95.81 387 ASP B N 1
ATOM 5936 C CA . ASP B 1 387 ? 9.062 -6.434 13.039 1 95.81 387 ASP B CA 1
ATOM 5937 C C . ASP B 1 387 ? 7.93 -7.043 13.859 1 95.81 387 ASP B C 1
ATOM 5939 O O . ASP B 1 387 ? 6.758 -6.766 13.609 1 95.81 387 ASP B O 1
ATOM 5943 N N . ARG B 1 388 ? 8.266 -7.852 14.812 1 92.5 388 ARG B N 1
ATOM 5944 C CA . ARG B 1 388 ? 7.27 -8.516 15.648 1 92.5 388 ARG B CA 1
ATOM 5945 C C . ARG B 1 388 ? 6.52 -7.504 16.516 1 92.5 388 ARG B C 1
ATOM 5947 O O . ARG B 1 388 ? 5.293 -7.566 16.625 1 92.5 388 ARG B O 1
ATOM 5954 N N . ALA B 1 389 ? 7.258 -6.547 17.031 1 95.75 389 ALA B N 1
ATOM 5955 C CA . ALA B 1 389 ? 6.637 -5.547 17.906 1 95.75 389 ALA B CA 1
ATOM 5956 C C . ALA B 1 389 ? 5.691 -4.648 17.109 1 95.75 389 ALA B C 1
ATOM 5958 O O . ALA B 1 389 ? 4.598 -4.32 17.578 1 95.75 389 ALA B O 1
ATOM 5959 N N . PHE B 1 390 ? 6.039 -4.258 15.875 1 96.75 390 PHE B N 1
ATOM 5960 C CA . PHE B 1 390 ? 5.312 -3.295 15.055 1 96.75 390 PHE B CA 1
ATOM 5961 C C . PHE B 1 390 ? 4.191 -3.98 14.281 1 96.75 390 PHE B C 1
ATOM 5963 O O . PHE B 1 390 ? 3.416 -3.32 13.586 1 96.75 390 PHE B O 1
ATOM 5970 N N . ALA B 1 391 ? 4.062 -5.301 14.352 1 92.88 391 ALA B N 1
ATOM 5971 C CA . ALA B 1 391 ? 3.143 -6.07 13.523 1 92.88 391 ALA B CA 1
ATOM 5972 C C . ALA B 1 391 ? 1.708 -5.582 13.695 1 92.88 391 ALA B C 1
ATOM 5974 O O . ALA B 1 391 ? 1.289 -5.25 14.805 1 92.88 391 ALA B O 1
ATOM 5975 N N . THR B 1 392 ? 0.941 -5.438 12.586 1 92.75 392 THR B N 1
ATOM 5976 C CA . THR B 1 392 ? -0.482 -5.121 12.547 1 92.75 392 THR B CA 1
ATOM 5977 C C . THR B 1 392 ? -1.247 -6.164 11.734 1 92.75 392 THR B C 1
ATOM 5979 O O . THR B 1 392 ? -0.658 -6.887 10.93 1 92.75 392 THR B O 1
ATOM 5982 N N . SER B 1 393 ? -2.549 -6.281 11.922 1 89.38 393 SER B N 1
ATOM 5983 C CA . SER B 1 393 ? -3.355 -7.309 11.273 1 89.38 393 SER B CA 1
ATOM 5984 C C . SER B 1 393 ? -3.941 -6.801 9.961 1 89.38 393 SER B C 1
ATOM 5986 O O . SER B 1 393 ? -4.469 -7.582 9.164 1 89.38 393 SER B O 1
ATOM 5988 N N . VAL B 1 394 ? -3.854 -5.523 9.75 1 93.88 394 VAL B N 1
ATOM 5989 C CA . VAL B 1 394 ? -4.402 -4.945 8.523 1 93.88 394 VAL B CA 1
ATOM 5990 C C . VAL B 1 394 ? -3.432 -3.906 7.969 1 93.88 394 VAL B C 1
ATOM 5992 O O . VAL B 1 394 ? -2.672 -3.291 8.719 1 93.88 394 VAL B O 1
ATOM 5995 N N . MET B 1 395 ? -3.42 -3.748 6.641 1 96.81 395 MET B N 1
ATOM 5996 C CA . MET B 1 395 ? -2.658 -2.662 6.027 1 96.81 395 MET B CA 1
ATOM 5997 C C . MET B 1 395 ? -3.303 -1.312 6.32 1 96.81 395 MET B C 1
ATOM 5999 O O . MET B 1 395 ? -4.527 -1.181 6.277 1 96.81 395 MET B O 1
ATOM 6003 N N . PRO B 1 396 ? -2.459 -0.358 6.719 1 98.5 396 PRO B N 1
ATOM 6004 C CA . PRO B 1 396 ? -3.041 0.963 6.965 1 98.5 396 PRO B CA 1
ATOM 6005 C C . PRO B 1 396 ? -3.594 1.61 5.699 1 98.5 396 PRO B C 1
ATOM 6007 O O . PRO B 1 396 ? -3.123 1.319 4.594 1 98.5 396 PRO B O 1
ATOM 6010 N N . TRP B 1 397 ? -4.57 2.471 5.914 1 98.5 397 TRP B N 1
ATOM 6011 C CA . TRP B 1 397 ? -5.281 3.08 4.793 1 98.5 397 TRP B CA 1
ATOM 6012 C C . TRP B 1 397 ? -6.152 4.238 5.266 1 98.5 397 TRP B C 1
ATOM 6014 O O . TRP B 1 397 ? -6.805 4.148 6.305 1 98.5 397 TRP B O 1
ATOM 6024 N N . CYS B 1 398 ? -6.195 5.309 4.5 1 98.19 398 CYS B N 1
ATOM 6025 C CA . CYS B 1 398 ? -7.012 6.469 4.852 1 98.19 398 CYS B CA 1
ATOM 6026 C C . CYS B 1 398 ? -8.289 6.512 4.016 1 98.19 398 CYS B C 1
ATOM 6028 O O . CYS B 1 398 ? -9.391 6.582 4.562 1 98.19 398 CYS B O 1
ATOM 6030 N N . GLY B 1 399 ? -8.125 6.527 2.682 1 96.88 399 GLY B N 1
ATOM 6031 C CA . GLY B 1 399 ? -9.273 6.566 1.792 1 96.88 399 GLY B CA 1
ATOM 6032 C C . GLY B 1 399 ? -9.859 7.957 1.631 1 96.88 399 GLY B C 1
ATOM 6033 O O . GLY B 1 399 ? -10.93 8.117 1.042 1 96.88 399 GLY B O 1
ATOM 6034 N N . THR B 1 400 ? -9.227 8.953 2.227 1 96.06 400 THR B N 1
ATOM 6035 C CA . THR B 1 400 ? -9.664 10.344 2.115 1 96.06 400 THR B CA 1
ATOM 6036 C C . THR B 1 400 ? -8.586 11.195 1.462 1 96.06 400 THR B C 1
ATOM 6038 O O . THR B 1 400 ? -7.457 11.273 1.959 1 96.06 400 THR B O 1
ATOM 6041 N N . PHE B 1 401 ? -8.93 11.773 0.406 1 92.31 401 PHE B N 1
ATOM 6042 C CA . PHE B 1 401 ? -8 12.68 -0.264 1 92.31 401 PHE B CA 1
ATOM 6043 C C . PHE B 1 401 ? -8.383 14.133 0.003 1 92.31 401 PHE B C 1
ATOM 6045 O O . PHE B 1 401 ? -9.523 14.539 -0.227 1 92.31 401 PHE B O 1
ATOM 6052 N N . PHE B 1 402 ? -7.48 14.891 0.469 1 91.31 402 PHE B N 1
ATOM 6053 C CA . PHE B 1 402 ? -7.734 16.281 0.828 1 91.31 402 PHE B CA 1
ATOM 6054 C C . PHE B 1 402 ? -6.535 17.156 0.488 1 91.31 402 PHE B C 1
ATOM 6056 O O . PHE B 1 402 ? -5.426 16.656 0.309 1 91.31 402 PHE B O 1
#

InterPro domains:
  IPR016181 Acyl-CoA N-acyltransferase [SSF55729] (4-298)
  IPR022902 N-acetyltransferase Eis [MF_01812] (2-402)
  IPR022902 N-acetyltransferase Eis [NF002367] (3-402)
  IPR025559 Enhanced intracellular survival protein domain [PF13530] (300-398)
  IPR036527 SCP2 sterol-binding domain superfamily [G3DSA:3.30.1050.10] (297-393)
  IPR036527 SCP2 sterol-binding domain superfamily [SSF55718] (299-402)
  IPR041380 Eis-like, acetyltransferase domain [PF17668] (181-297)
  IPR051554 Acetyltransferase Eis [PTHR37817] (4-402)

Nearest PDB structures (foldseek):
  6rft-assembly1_B  TM=8.967E-01  e=3.029E-39  Mycobacteroides abscessus
  6rfx-assembly1_C  TM=8.934E-01  e=2.272E-38  Mycobacteroides abscessus
  6b0u-assembly1_C-2  TM=8.905E-01  e=1.969E-34  Mycobacterium tuberculosis H37Rv
  8f4w-assembly1_A  TM=8.859E-01  e=3.163E-34  Mycobacterium tuberculosis H37Rv
  6b0u-assembly1_A-2  TM=8.833E-01  e=7.252E-34  Mycobacterium tuberculosis H37Rv

Secondary structure (DSSP, 8-state):
-----EEPPGGGHHHHHHHHHHHTTPPPP-HHHHHHHHHT--TT-EEEEEETTEEEEEEEEEEEEEEETTEEEEEEEEEEEEE-GGG-SSSHHHHHHHHHHHHHHHTT-SEEEE--SSHHHHHTTT-EE--EEEEEEEE--SS-SB-TTS---S-EEEE-STTHHHHHHHHHHHHHTTSTT-BPPPHHHHIIIIIHHHHTT--EEEEEEEETTEEEEEEEEEE---SSTTTPPEEEEEEEESSHHHHHHHHHHHHH-TT-SEEEEEEE-TT--HHHHBSSGGGEEEEEEEE--EEEES-HHHHHHHS---S---EEEEEE-SS-GGG-EEEEEETTEEEEEES--TTSSEEEEHHHHHHHHTSSS-HHHHHHTTSEEE-HHHHHHHHHHH--SS--------/-----EEPPGGGHHHHHHHHHHHTTPPPPPHHHHHHHHHT--TT-EEEEEETTEEEEEEEEEEEEEEETTEEEEEEEEEEEEE-GGG-SSSHHHHHHHHHHHHHHHTT-SEEEE--SSHHHHGGGT-EE--EEEEEEEE--SS-SB-TTS---S-EEEE-STTHHHHHHHHHHHHHTTSTT-BPPPHHHHIIIIIHHHHTT--EEEEEEEETTEEEEEEEEEE---SSTTTPPEEEEEEEESSHHHHHHHHHHHHH-TT-SEEEEEEE-TT--HHHHBSSGGGEEEEEEEE--EEEES-HHHHHHHS---S---EEEEEE-SS-GGG-EEEEEETTEEEEEES--TTSSEEEEHHHHHHHHTSSS-HHHHHHTTSEEE-HHHHHHHHHHH--SS--------

Sequence (804 aa):
MSHDVEVLSRADTRAAIRVFGRAIGLPAADEARISGAEAAWEPGRSLGIRAAGELVATAWSFGCRAAVPGGVVQASGVSRVGVRADHTRRGMLTALMHAQLTDLVGRGDVLASLRASEAVLYGRFGYGLATRFRTVEVRRRGGRGLRVDAPTSGPVRFVEPEGAIELLAPLHEQIALRRPGGLTRFLDWWDRTLVAPARSGRHLLVLVHRGPHGDDGFGVASFGEGSDFTARPLVVSDLHATDAAALCDLWRFLLDVDLAGTVRAAQRPLDEPLDLLLNDPRDVTVSSVDDETWLRILDVPAALAARSWEPAEPVTIAVHDGLLPANDGTYRIADGAAERIGPVSETADLSCTVAGLAMAYLGDRRPSELLATGWWQGDPAAGRRADRAFATSVMPWCGTFFMSHDVEVLSRADTRAAIRVFGRAIGLPAADEARISGAEAAWEPGRSLGIRAAGELVATAWSFGCRAAVPGGVVQASGVSRVGVRADHTRRGMLTALMHAQLTDLVGRGDVLASLRASEAVLYGRFGYGLATRFRTVEVRRRGGRGLRVDAPTSGPVRFVEPEGAIELLAPLHEQIALRRPGGLTRFLDWWDRTLVAPARSGRHLLVLVHRGPHGDDGFGVASFGEGSDFTARPLVVSDLHATDAAALCDLWRFLLDVDLAGTVRAAQRPLDEPLDLLLNDPRDVTVSSVDDETWLRILDVPAALAARSWEPAEPVTIAVHDGLLPANDGTYRIADGAAERIGPVSETADLSCTVAGLAMAYLGDRRPSELLATGWWQGDPAAGRRADRAFATSVMPWCGTFF

Solvent-accessible surface area (backbone atoms only — not comparable to full-atom values): 40807 Å² total; per-residue (Å²): 124,90,66,70,72,42,69,47,54,72,87,40,40,58,59,45,51,49,33,24,26,58,38,72,69,47,69,82,74,49,70,66,55,42,50,37,51,48,70,58,57,53,92,72,34,31,35,33,30,63,57,98,85,35,76,39,29,31,37,32,48,43,80,31,43,30,11,33,40,84,27,71,42,48,21,30,42,42,34,62,67,22,46,27,74,95,58,55,98,60,53,53,67,58,45,46,51,53,52,48,53,52,50,42,46,73,72,62,28,29,35,36,35,30,52,68,90,55,68,70,64,42,47,81,73,30,26,10,71,20,24,42,24,24,29,37,38,37,52,52,55,108,56,78,54,50,34,91,69,35,43,70,52,52,58,72,44,81,47,60,68,79,70,34,58,78,57,48,51,61,49,45,40,63,40,28,50,71,33,18,51,3,52,48,80,55,70,47,56,50,42,61,69,46,47,50,41,45,73,74,64,46,67,70,46,33,38,38,26,37,40,91,91,39,75,43,27,38,36,33,30,31,71,49,83,48,95,44,66,59,60,12,29,33,35,33,76,40,77,51,44,71,44,58,24,46,40,39,35,52,49,51,51,63,67,61,43,77,59,37,40,30,41,35,33,54,59,32,49,76,71,63,63,59,46,68,32,26,57,47,48,76,39,43,41,34,62,34,54,44,84,44,38,32,25,26,65,62,28,49,67,60,46,47,56,45,32,61,38,34,74,34,63,68,39,33,35,17,32,44,31,94,86,48,59,88,44,39,14,19,31,36,39,39,72,40,43,47,46,75,76,47,61,65,43,92,80,37,42,26,35,30,38,42,18,46,48,23,19,28,65,39,30,57,38,49,47,40,58,35,38,52,37,47,51,26,45,69,43,71,69,45,19,52,36,40,32,48,25,52,53,64,97,57,67,16,32,52,75,71,87,101,126,89,67,71,73,42,72,48,55,76,88,40,42,60,60,46,51,49,34,24,26,57,41,73,71,46,71,83,74,52,71,65,56,45,52,37,50,49,68,60,58,53,93,71,34,31,35,32,30,63,58,98,87,36,76,40,30,32,38,33,46,45,82,32,43,31,12,34,43,84,27,71,43,48,22,28,43,45,35,62,68,22,46,28,76,95,57,56,98,60,54,55,66,58,46,49,51,55,51,47,53,52,49,42,47,71,71,62,30,30,34,37,35,30,54,68,90,54,69,68,65,43,48,82,74,30,26,11,66,21,23,43,24,26,26,37,37,36,53,50,48,88,90,59,49,60,33,91,68,35,43,70,53,51,59,72,44,81,46,58,67,77,70,36,59,78,58,46,51,61,49,45,42,64,42,27,51,72,33,19,50,3,53,47,79,56,70,49,56,51,41,61,70,45,46,49,41,44,73,73,65,47,68,68,46,33,38,39,27,36,40,93,90,38,74,42,26,38,34,33,31,30,72,49,83,47,96,42,66,60,60,12,30,32,35,34,76,40,78,50,44,71,44,57,24,46,40,41,36,51,50,53,50,61,67,61,42,78,60,36,41,30,39,33,34,55,60,32,51,77,71,61,63,60,47,68,31,26,56,44,46,76,40,43,40,33,60,34,56,43,83,45,37,33,24,26,66,61,29,49,67,60,45,46,57,46,33,60,36,36,74,35,65,70,41,34,36,16,32,44,30,95,86,48,61,87,46,39,14,21,31,38,40,39,73,40,43,46,47,75,75,46,63,65,44,92,80,36,43,27,36,31,36,42,18,45,46,23,20,28,65,38,29,57,39,48,47,40,58,33,37,52,39,48,54,26,45,68,44,69,70,46,20,53,35,41,32,47,25,53,55,64,95,56,67,15,34,50,76,72,86,99